Protein AF-0000000074206222 (afdb_homodimer)

Organism: NCBI:txid88382

Secondary structure (DSSP, 8-state):
--HHHHHHHHHHHHHHHHHHHHHS--B--TTTS-HHHHHHHHHHHHHHHHTTT-TT-EEEE-TTS-EEEEEEE--S-TTSPEEEEEEE--B-----GGG-SS-TTS-EEETTEEESTTTTTTHHHHHHHHHHHHH-SS--SEEEEEEES-TTTT--HHHHHHHHTHHHH--SEEEEE----SBTTB-EEEEEE-EEEEEEEEEE-BSS-EEHHHHTTTS--HHHHHHHHHGGGB-TTS-B--TT--------S----HHHHHHHTTBPTTPPPPSSS-HHIIIIIS-EEEEEEEES--TTT--SEE-SEEEEEEEEEE-TTS-HHHHHHHHHHHHHHH--TT-EEEEEEEEEE--EE---SSHHHHHHHHHHHHHHSSPPEEEEESS--THHHHHHHH-TTSEEEEE-S--GGG-TTSTT-EE-HHHHHHHHHHHHHHHHHHHHHHT-/--HHHHHHHHHHHHHHHHHHHHTS--B--TTTS-HHHHHHHHHHHHHHHHTTT-TT-EEEE-TTS-EEEEEEE--S-TTSPEEEEEEE--B-----GGG-SS-TTS-EEETTEEESTTTTTTHHHHHHHHHHHHH-SS--SEEEEEEES-TTTT--HHHHHHHHTHHHH--SEEEEE----SBTTB-EEEEEE-EEEEEEEEEE-BSS-EEHHHHTTTS--HHHHHHHHHGGGB-TTS-B--TT--------S----HHHHHHHTTBPTTPPPPSSS-HHIIIIIS-EEEEEEEES--TTT--SEE-SEEEEEEEEEE-TTS-HHHHHHHHHHHHHHH--TT-EEEEEEEEEE--EE---SSHHHHHHHHHHHHHHSSPPEEEEESS--THHHHHHHH-TTSEEEEE-S--GGG-TTSTT-EE-HHHHHHHHHHHHHHHHHHHHHHT-

Radius of gyration: 33.52 Å; Cα contacts (8 Å, |Δi|>4): 2289; chains: 2; bounding box: 49×107×68 Å

Sequence (896 aa):
MNLRARVDYEMPRVRAELAELVAIRSVADARQFPPQECERAARWVLDAFAGVGFQDAHLERTADGSNAVVGSRPCADPAAPTVLLYAHYDVQPPLDEAAWRTPPFQLTDADGRWYGRGSADCKGNIVMLLAALRALDDVPVHLKLVVEGSEEQGTGGLEAFVPDHADLLRADAVLVCDTGNAAVGHPAATVSLRGMVNVVLTLQALASEVHSGMFGGAAPDALAALVAVLATLRDANGDTTVAGLDHRGTWAGEGYPADRFRWDATVLEGVSLLGDGSVADLLWARPALTILGIDCPPVVGSASAITPRASARLNLRIPPGTTADQARKALEGQLRAAAPWGVAVQVTVEAEGEPFLAAVDGPAFHALSAAMEDAYGTPMARLGQGGSIPLCNVFADTYPGAEILLVGVEEPMAAIHAPNESVDPTEIANMALATAGFLQRYADSAARMNLRARVDYEMPRVRAELAELVAIRSVADARQFPPQECERAARWVLDAFAGVGFQDAHLERTADGSNAVVGSRPCADPAAPTVLLYAHYDVQPPLDEAAWRTPPFQLTDADGRWYGRGSADCKGNIVMLLAALRALDDVPVHLKLVVEGSEEQGTGGLEAFVPDHADLLRADAVLVCDTGNAAVGHPAATVSLRGMVNVVLTLQALASEVHSGMFGGAAPDALAALVAVLATLRDANGDTTVAGLDHRGTWAGEGYPADRFRWDATVLEGVSLLGDGSVADLLWARPALTILGIDCPPVVGSASAITPRASARLNLRIPPGTTADQARKALEGQLRAAAPWGVAVQVTVEAEGEPFLAAVDGPAFHALSAAMEDAYGTPMARLGQGGSIPLCNVFADTYPGAEILLVGVEEPMAAIHAPNESVDPTEIANMALATAGFLQRYADSAAR

Nearest PDB structures (foldseek):
  4ruh-assembly1_A  TM=8.714E-01  e=1.428E-40  Homo sapiens
  3dlj-assembly3_A  TM=8.995E-01  e=8.962E-38  Homo sapiens
  4g1p-assembly1_A-2  TM=9.015E-01  e=1.822E-37  Saccharomyces cerevisiae S288C
  4ruh-assembly1_B  TM=8.408E-01  e=4.146E-39  Homo sapiens
  3pfe-assembly1_A-2  TM=8.472E-01  e=1.537E-34  Legionella pneumophila subsp. pneumophila str. Philadelphia 1

Solvent-accessible surface area (backbone atoms only — not comparable to full-atom values): 43578 Å² total; per-residue (Å²): 126,56,60,64,56,38,33,59,67,39,45,69,56,38,52,54,51,44,33,55,54,21,50,42,66,16,29,64,40,73,92,81,30,60,61,63,30,40,52,52,47,46,50,50,51,36,54,56,43,34,73,72,54,18,73,66,41,43,77,42,79,29,85,70,71,38,47,27,31,34,28,43,30,80,33,90,56,85,83,37,49,31,37,22,42,35,39,31,63,24,26,66,74,66,72,62,66,86,67,31,89,57,61,48,53,41,59,37,84,53,96,79,25,37,30,12,48,26,35,23,55,18,40,31,31,50,43,19,52,54,37,16,57,68,38,41,91,69,62,60,28,25,38,30,40,42,34,34,33,41,68,75,66,48,67,49,24,64,56,64,41,43,70,83,41,46,78,77,63,63,39,49,29,35,41,37,29,78,35,29,22,78,35,90,80,36,45,28,34,46,38,32,27,14,9,30,34,31,36,36,42,36,33,36,24,26,79,42,45,33,29,30,30,67,40,29,30,24,55,55,38,12,51,61,38,49,31,50,32,59,38,56,40,37,50,95,55,49,33,52,42,46,70,92,60,74,71,76,44,71,58,86,64,65,78,49,58,64,71,59,48,36,59,58,54,33,49,38,88,75,37,45,70,25,39,95,60,54,51,36,15,26,27,43,26,16,42,21,65,43,76,33,15,40,42,62,44,36,46,82,81,41,47,67,25,37,43,19,52,25,34,36,26,36,38,34,27,29,14,71,93,48,52,37,67,60,51,45,54,28,47,54,52,47,54,62,70,47,50,50,62,51,44,47,77,46,79,44,78,69,37,73,22,54,33,41,73,48,78,79,80,46,68,62,48,51,22,39,41,53,17,33,21,67,48,57,72,43,74,50,42,58,32,66,34,18,35,66,63,47,51,57,52,49,48,41,71,72,34,72,82,31,48,58,44,33,28,44,45,40,20,61,79,19,25,52,65,24,54,63,13,19,22,49,59,63,42,37,49,34,50,13,42,15,50,40,40,17,45,52,42,32,30,56,52,67,74,95,126,57,61,64,56,38,31,60,67,38,46,67,58,39,52,54,52,45,33,56,53,22,50,42,66,14,28,66,40,73,92,80,30,61,63,64,29,39,50,50,48,46,50,50,51,36,52,55,45,34,74,72,54,18,74,66,40,43,79,42,78,29,85,69,71,39,47,28,32,35,27,43,29,80,34,89,58,84,84,37,50,32,36,23,44,35,38,32,63,24,26,67,74,66,72,60,65,85,67,31,90,55,62,49,53,40,60,37,83,53,96,80,24,36,30,11,46,26,36,24,55,18,42,31,30,50,41,19,52,52,38,16,56,67,38,40,92,69,61,59,29,23,36,30,39,41,35,35,33,39,68,74,69,48,69,49,24,63,57,64,42,43,70,83,41,45,79,77,60,63,39,49,29,35,42,38,29,79,37,29,20,76,34,90,80,36,45,29,35,46,39,34,28,14,9,30,35,30,36,36,42,36,33,35,27,26,78,44,46,32,30,30,31,67,41,28,31,24,55,54,39,12,51,60,38,49,32,50,31,60,39,56,42,36,49,94,56,49,32,52,42,45,69,93,58,75,71,78,43,72,58,88,63,66,76,49,59,63,70,58,47,38,57,58,54,32,49,38,88,76,38,45,70,26,39,93,61,54,50,36,16,26,26,44,26,16,41,22,66,44,76,33,15,39,41,64,43,36,45,81,82,40,47,69,26,36,42,17,52,23,34,37,26,36,42,34,27,28,15,71,93,49,51,38,66,60,51,43,54,29,46,53,51,48,55,61,69,46,50,50,62,52,43,47,78,45,78,45,80,68,38,73,22,55,33,40,74,47,75,80,80,48,69,61,48,52,21,39,41,52,18,33,21,68,46,56,73,43,74,52,42,60,32,66,34,18,35,66,62,46,53,57,52,47,48,41,69,71,34,73,81,30,47,59,43,34,27,46,45,41,21,60,79,19,25,51,65,24,53,62,13,18,20,50,59,63,42,37,47,35,49,13,41,13,51,39,39,18,46,52,41,32,29,56,53,68,74,96

pLDDT: mean 95.84, std 4.62, range [48.47, 98.94]

Foldseek 3Di:
DDLLVLLVVCLVVLLVLLQVLLLQQQAPDVVVDPNVSLVVNLVSLQVLVCVLAFVVWDWDAFPVGHTKTKGKHAFPDPLFFEEEEEAASHFFDQPPQVPFPDGQSGFDDDPQWTWHTCCFRPVLVSSLQSSLSSSDPGQLHIYMYIYHRHQVQQQCRVLRVCLVVVVRRDGQAYEHAGAAAQAVLHAAWEFKEWKKWKKKKKWFQDPDKDACVVCPPPGDFAVVLVVQLVVQQADPQGFGDFPQFDFPFDDDFDADDPVNVCVLVVPDPPDDDGDDDGPQCRQATGKDKDFPDKPDDDPPPDDNIGDRMMMIMMMITGHPPDFQVSVVVRSVVSSVVRRPDPIDIDMGINHIAHMGGFDCDDLLNVQLQVLLCVLSVDTYGYGHGHHDDRVRVSCCVSHVSHGYIYYHFCHSNQQGVHHRGIGNSSSSSSSSSSVSSSSVSSSVSSVD/DPLLVLLVVCLVVLLVLLQVLLLQQQAPDVVVDPNVSLVVNLVSLQVLVCVLAFVVWDWDAFPVGHTKTKGKHAFPDPLFFEEEEEAASHFFDQPPQVPFPDGQSGFDDDPQWTWHTCCFRPVLVSSLQSSLSSSDPGQLHIYMYIYHRHQVQQQCRVLRVCLVVVVRRAGQAYEHAGAAAQAVLHAAWEFKEWKKWKKKKKWFQDPDKDACVVCPPPGDFAVVLVVQLVVQQADPQGFGDFPPFDFPFDDDFDADDPVNVCVLVVPDPPDDDGDDDGPQCRQATGKDKDFPDKPDDDPPPDDNIGDRMMMIMMMITGHPPDFQVSVVVRSVVSSVVRRPDPIDIDMGINHIAHMDGFDCPDLLNVQLQVLLCVLSVDTYGYGHGHHDDRVRVSCCVSHVSHGYIYYHFCHSNQQGVHHGGIGNSSSSSSSSSSVSSSSVSSSVSSVD

InterPro domains:
  IPR002933 Peptidase M20 [PF01546] (84-440)
  IPR011650 Peptidase M20, dimerisation domain [PF07687] (192-342)
  IPR051458 Cytosolic and Metallo Dipeptidase [PTHR43270] (14-440)

Structure (mmCIF, N/CA/C/O backbone):
data_AF-0000000074206222-model_v1
#
loop_
_entity.id
_entity.type
_entity.pdbx_description
1 polymer 'Acetylornithine deacetylase/succinyl-diaminopimelate desuccinylase-like protein'
#
loop_
_atom_site.group_PDB
_atom_site.id
_atom_site.type_symbol
_atom_site.label_atom_id
_atom_site.label_alt_id
_atom_site.label_comp_id
_atom_site.label_asym_id
_atom_site.label_entity_id
_atom_site.label_seq_id
_atom_site.pdbx_PDB_ins_code
_atom_site.Cartn_x
_atom_site.Cartn_y
_atom_site.Cartn_z
_atom_site.occupancy
_atom_site.B_iso_or_equiv
_atom_site.auth_seq_id
_atom_site.auth_comp_id
_atom_site.auth_asym_id
_atom_site.auth_atom_id
_atom_site.pdbx_PDB_model_num
ATOM 1 N N . MET A 1 1 ? 21.266 -52.406 -10.57 1 75 1 MET A N 1
ATOM 2 C CA . MET A 1 1 ? 20.578 -51.562 -9.594 1 75 1 MET A CA 1
ATOM 3 C C . MET A 1 1 ? 19.141 -51.281 -10.023 1 75 1 MET A C 1
ATOM 5 O O . MET A 1 1 ? 18.859 -51.094 -11.203 1 75 1 MET A O 1
ATOM 9 N N . ASN A 1 2 ? 18.219 -51.5 -9.086 1 92.38 2 ASN A N 1
ATOM 10 C CA . ASN A 1 2 ? 16.844 -51.219 -9.477 1 92.38 2 ASN A CA 1
ATOM 11 C C . ASN A 1 2 ? 16.609 -49.719 -9.625 1 92.38 2 ASN A C 1
ATOM 13 O O . ASN A 1 2 ? 17.484 -48.906 -9.312 1 92.38 2 ASN A O 1
ATOM 17 N N . LEU A 1 3 ? 15.688 -49.438 -10.25 1 96.06 3 LEU A N 1
ATOM 18 C CA . LEU A 1 3 ? 15.398 -48.062 -10.625 1 96.06 3 LEU A CA 1
ATOM 19 C C . LEU A 1 3 ? 15.438 -47.125 -9.406 1 96.06 3 LEU A C 1
ATOM 21 O O . LEU A 1 3 ? 15.945 -46.031 -9.484 1 96.06 3 LEU A O 1
ATOM 25 N N . ARG A 1 4 ? 14.945 -47.5 -8.258 1 97.44 4 ARG A N 1
ATOM 26 C CA . ARG A 1 4 ? 14.953 -46.75 -7.012 1 97.44 4 ARG A CA 1
ATOM 27 C C . ARG A 1 4 ? 16.375 -46.438 -6.562 1 97.44 4 ARG A C 1
ATOM 29 O O . ARG A 1 4 ? 16.688 -45.312 -6.195 1 97.44 4 ARG A O 1
ATOM 36 N N . ALA A 1 5 ? 17.172 -47.406 -6.598 1 97.56 5 ALA A N 1
ATOM 37 C CA . ALA A 1 5 ? 18.578 -47.25 -6.195 1 97.56 5 ALA A CA 1
ATOM 38 C C . ALA A 1 5 ? 19.297 -46.25 -7.109 1 97.56 5 ALA A C 1
ATOM 40 O O . ALA A 1 5 ? 20.156 -45.5 -6.656 1 97.56 5 ALA A O 1
ATOM 41 N N . ARG A 1 6 ? 18.969 -46.281 -8.336 1 97.88 6 ARG A N 1
ATOM 42 C CA . ARG A 1 6 ? 19.594 -45.375 -9.297 1 97.88 6 ARG A CA 1
ATOM 43 C C . ARG A 1 6 ? 19.188 -43.938 -9.023 1 97.88 6 ARG A C 1
ATOM 45 O O . ARG A 1 6 ? 20 -43.031 -9.125 1 97.88 6 ARG A O 1
ATOM 52 N N . VAL A 1 7 ? 17.938 -43.75 -8.719 1 98.25 7 VAL A N 1
ATOM 53 C CA . VAL A 1 7 ? 17.453 -42.406 -8.391 1 98.25 7 VAL A CA 1
ATOM 54 C C . VAL A 1 7 ? 18.141 -41.906 -7.117 1 98.25 7 VAL A C 1
ATOM 56 O O . VAL A 1 7 ? 18.594 -40.781 -7.051 1 98.25 7 VAL A O 1
ATOM 59 N N . ASP A 1 8 ? 18.203 -42.812 -6.145 1 97.94 8 ASP A N 1
ATOM 60 C CA . ASP A 1 8 ? 18.844 -42.438 -4.879 1 97.94 8 ASP A CA 1
ATOM 61 C C . ASP A 1 8 ? 20.297 -42.031 -5.086 1 97.94 8 ASP A C 1
ATOM 63 O O . ASP A 1 8 ? 20.797 -41.125 -4.414 1 97.94 8 ASP A O 1
ATOM 67 N N . TYR A 1 9 ? 20.906 -42.688 -5.969 1 97.5 9 TYR A N 1
ATOM 68 C CA . TYR A 1 9 ? 22.297 -42.406 -6.285 1 97.5 9 TYR A CA 1
ATOM 69 C C . TYR A 1 9 ? 22.438 -41 -6.867 1 97.5 9 TYR A C 1
ATOM 71 O O . TYR A 1 9 ? 23.469 -40.344 -6.676 1 97.5 9 TYR A O 1
ATOM 79 N N . GLU A 1 10 ? 21.438 -40.531 -7.555 1 98 10 GLU A N 1
ATOM 80 C CA . GLU A 1 10 ? 21.469 -39.219 -8.234 1 98 10 GLU A CA 1
ATOM 81 C C . GLU A 1 10 ? 21.203 -38.094 -7.266 1 98 10 GLU A C 1
ATOM 83 O O . GLU A 1 10 ? 21.484 -36.938 -7.57 1 98 10 GLU A O 1
ATOM 88 N N . MET A 1 11 ? 20.703 -38.344 -6.043 1 98.5 11 MET A N 1
ATOM 89 C CA . MET A 1 11 ? 20.094 -37.312 -5.195 1 98.5 11 MET A CA 1
ATOM 90 C C . MET A 1 11 ? 21.156 -36.312 -4.719 1 98.5 11 MET A C 1
ATOM 92 O O . MET A 1 11 ? 20.891 -35.125 -4.617 1 98.5 11 MET A O 1
ATOM 96 N N . PRO A 1 12 ? 22.422 -36.719 -4.414 1 98.44 12 PRO A N 1
ATOM 97 C CA . PRO A 1 12 ? 23.438 -35.688 -4.086 1 98.44 12 PRO A CA 1
ATOM 98 C C . PRO A 1 12 ? 23.688 -34.719 -5.23 1 98.44 12 PRO A C 1
ATOM 100 O O . PRO A 1 12 ? 23.828 -33.531 -4.996 1 98.44 12 PRO A O 1
ATOM 103 N N . ARG A 1 13 ? 23.703 -35.219 -6.434 1 98.56 13 ARG A N 1
ATOM 104 C CA . ARG A 1 13 ? 23.859 -34.375 -7.609 1 98.56 13 ARG A CA 1
ATOM 105 C C . ARG A 1 13 ? 22.656 -33.438 -7.781 1 98.56 13 ARG A C 1
ATOM 107 O O . ARG A 1 13 ? 22.812 -32.281 -8.125 1 98.56 13 ARG A O 1
ATOM 114 N N . VAL A 1 14 ? 21.5 -34.062 -7.551 1 98.69 14 VAL A N 1
ATOM 115 C CA . VAL A 1 14 ? 20.25 -33.281 -7.629 1 98.69 14 VAL A CA 1
ATOM 116 C C . VAL A 1 14 ? 20.312 -32.094 -6.676 1 98.69 14 VAL A C 1
ATOM 118 O O . VAL A 1 14 ? 19.953 -30.984 -7.051 1 98.69 14 VAL A O 1
ATOM 121 N N . ARG A 1 15 ? 20.719 -32.312 -5.492 1 98.75 15 ARG A N 1
ATOM 122 C CA . ARG A 1 15 ? 20.797 -31.234 -4.516 1 98.75 15 ARG A CA 1
ATOM 123 C C . ARG A 1 15 ? 21.781 -30.156 -4.969 1 98.75 15 ARG A C 1
ATOM 125 O O . ARG A 1 15 ? 21.5 -28.953 -4.836 1 98.75 15 ARG A O 1
ATOM 132 N N . ALA A 1 16 ? 22.922 -30.531 -5.453 1 98.75 16 ALA A N 1
ATOM 133 C CA . ALA A 1 16 ? 23.922 -29.594 -5.918 1 98.75 16 ALA A CA 1
ATOM 134 C C . ALA A 1 16 ? 23.406 -28.766 -7.086 1 98.75 16 ALA A C 1
ATOM 136 O O . ALA A 1 16 ? 23.625 -27.547 -7.133 1 98.75 16 ALA A O 1
ATOM 137 N N . GLU A 1 17 ? 22.781 -29.422 -7.992 1 98.88 17 GLU A N 1
ATOM 138 C CA . GLU A 1 17 ? 22.219 -28.75 -9.164 1 98.88 17 GLU A CA 1
ATOM 139 C C . GLU A 1 17 ? 21.094 -27.797 -8.766 1 98.88 17 GLU A C 1
ATOM 141 O O . GLU A 1 17 ? 21 -26.688 -9.305 1 98.88 17 GLU A O 1
ATOM 146 N N . LEU A 1 18 ? 20.25 -28.266 -7.836 1 98.88 18 LEU A N 1
ATOM 147 C CA . LEU A 1 18 ? 19.188 -27.391 -7.371 1 98.88 18 LEU A CA 1
ATOM 148 C C . LEU A 1 18 ? 19.75 -26.156 -6.664 1 98.88 18 LEU A C 1
ATOM 150 O O . LEU A 1 18 ? 19.203 -25.062 -6.793 1 98.88 18 LEU A O 1
ATOM 154 N N . ALA A 1 19 ? 20.844 -26.328 -5.938 1 98.88 19 ALA A N 1
ATOM 155 C CA . ALA A 1 19 ? 21.5 -25.203 -5.281 1 98.88 19 ALA A CA 1
ATOM 156 C C . ALA A 1 19 ? 22.016 -24.188 -6.305 1 98.88 19 ALA A C 1
ATOM 158 O O . ALA A 1 19 ? 21.891 -22.984 -6.102 1 98.88 19 ALA A O 1
ATOM 159 N N . GLU A 1 20 ? 22.562 -24.688 -7.375 1 98.81 20 GLU A N 1
ATOM 160 C CA . GLU A 1 20 ? 23.031 -23.812 -8.445 1 98.81 20 GLU A CA 1
ATOM 161 C C . GLU A 1 20 ? 21.875 -23.031 -9.062 1 98.81 20 GLU A C 1
ATOM 163 O O . GLU A 1 20 ? 21.984 -21.812 -9.266 1 98.81 20 GLU A O 1
ATOM 168 N N . LEU A 1 21 ? 20.797 -23.75 -9.344 1 98.69 21 LEU A N 1
ATOM 169 C CA . LEU A 1 21 ? 19.656 -23.109 -9.984 1 98.69 21 LEU A CA 1
ATOM 170 C C . LEU A 1 21 ? 19.016 -22.078 -9.055 1 98.69 21 LEU A C 1
ATOM 172 O O . LEU A 1 21 ? 18.625 -21 -9.5 1 98.69 21 LEU A O 1
ATOM 176 N N . VAL A 1 22 ? 18.891 -22.438 -7.77 1 98.75 22 VAL A N 1
ATOM 177 C CA . VAL A 1 22 ? 18.266 -21.562 -6.789 1 98.75 22 VAL A CA 1
ATOM 178 C C . VAL A 1 22 ? 19.094 -20.281 -6.645 1 98.75 22 VAL A C 1
ATOM 180 O O . VAL A 1 22 ? 18.547 -19.203 -6.449 1 98.75 22 VAL A O 1
ATOM 183 N N . ALA A 1 23 ? 20.375 -20.375 -6.816 1 98.62 23 ALA A N 1
ATOM 184 C CA . ALA A 1 23 ? 21.281 -19.234 -6.68 1 98.62 23 ALA A CA 1
ATOM 185 C C . ALA A 1 23 ? 21.094 -18.25 -7.828 1 98.62 23 ALA A C 1
ATOM 187 O O . ALA A 1 23 ? 21.516 -17.094 -7.738 1 98.62 23 ALA A O 1
ATOM 188 N N . ILE A 1 24 ? 20.484 -18.656 -8.961 1 98.56 24 ILE A N 1
ATOM 189 C CA . ILE A 1 24 ? 20.203 -17.781 -10.086 1 98.56 24 ILE A CA 1
ATOM 190 C C . ILE A 1 24 ? 18.859 -17.062 -9.867 1 98.56 24 ILE A C 1
ATOM 192 O O . ILE A 1 24 ? 17.812 -17.719 -9.828 1 98.56 24 ILE A O 1
ATOM 196 N N . ARG A 1 25 ? 18.875 -15.805 -9.742 1 97.38 25 ARG A N 1
ATOM 197 C CA . ARG A 1 25 ? 17.688 -15.023 -9.414 1 97.38 25 ARG A CA 1
ATOM 198 C C . ARG A 1 25 ? 16.844 -14.75 -10.656 1 97.38 25 ARG A C 1
ATOM 200 O O . ARG A 1 25 ? 16.656 -13.602 -11.039 1 97.38 25 ARG A O 1
ATOM 207 N N . SER A 1 26 ? 16.219 -15.758 -11.195 1 98.06 26 SER A N 1
ATOM 208 C CA . SER A 1 26 ? 15.586 -15.688 -12.508 1 98.06 26 SER A CA 1
ATOM 209 C C . SER A 1 26 ? 14.141 -15.219 -12.398 1 98.06 26 SER A C 1
ATOM 211 O O . SER A 1 26 ? 13.219 -15.906 -12.844 1 98.06 26 SER A O 1
ATOM 213 N N . VAL A 1 27 ? 13.922 -14.07 -11.875 1 95.88 27 VAL A N 1
ATOM 214 C CA . VAL A 1 27 ? 12.625 -13.414 -11.883 1 95.88 27 VAL A CA 1
ATOM 215 C C . VAL A 1 27 ? 12.406 -12.703 -13.219 1 95.88 27 VAL A C 1
ATOM 217 O O . VAL A 1 27 ? 13.164 -11.805 -13.578 1 95.88 27 VAL A O 1
ATOM 220 N N . ALA A 1 28 ? 11.32 -13.094 -13.906 1 94.75 28 ALA A N 1
ATOM 221 C CA . ALA A 1 28 ? 11.102 -12.602 -15.266 1 94.75 28 ALA A CA 1
ATOM 222 C C . ALA A 1 28 ? 10.336 -11.281 -15.25 1 94.75 28 ALA A C 1
ATOM 224 O O . ALA A 1 28 ? 9.281 -11.164 -15.883 1 94.75 28 ALA A O 1
ATOM 225 N N . ASP A 1 29 ? 10.727 -10.352 -14.648 1 91.5 29 ASP A N 1
ATOM 226 C CA . ASP A 1 29 ? 10.234 -8.984 -14.625 1 91.5 29 ASP A CA 1
ATOM 227 C C . ASP A 1 29 ? 11.391 -7.98 -14.648 1 91.5 29 ASP A C 1
ATOM 229 O O . ASP A 1 29 ? 12 -7.711 -13.609 1 91.5 29 ASP A O 1
ATOM 233 N N . ALA A 1 30 ? 11.578 -7.371 -15.781 1 91.69 30 ALA A N 1
ATOM 234 C CA . ALA A 1 30 ? 12.727 -6.492 -16 1 91.69 30 ALA A CA 1
ATOM 235 C C . ALA A 1 30 ? 12.617 -5.227 -15.156 1 91.69 30 ALA A C 1
ATOM 237 O O . ALA A 1 30 ? 13.609 -4.52 -14.953 1 91.69 30 ALA A O 1
ATOM 238 N N . ARG A 1 31 ? 11.492 -4.891 -14.633 1 89.56 31 ARG A N 1
ATOM 239 C CA . ARG A 1 31 ? 11.305 -3.725 -13.773 1 89.56 31 ARG A CA 1
ATOM 240 C C . ARG A 1 31 ? 11.898 -3.961 -12.391 1 89.56 31 ARG A C 1
ATOM 242 O O . ARG A 1 31 ? 12.141 -3.01 -11.641 1 89.56 31 ARG A O 1
ATOM 249 N N . GLN A 1 32 ? 12.141 -5.219 -12.016 1 89.06 32 GLN A N 1
ATOM 250 C CA . GLN A 1 32 ? 12.562 -5.574 -10.664 1 89.06 32 GLN A CA 1
ATOM 251 C C . GLN A 1 32 ? 13.938 -6.238 -10.672 1 89.06 32 GLN A C 1
ATOM 253 O O . GLN A 1 32 ? 14.75 -6.004 -9.773 1 89.06 32 GLN A O 1
ATOM 258 N N . PHE A 1 33 ? 14.172 -7.227 -11.672 1 92.44 33 PHE A N 1
ATOM 259 C CA . PHE A 1 33 ? 15.422 -7.984 -11.734 1 92.44 33 PHE A CA 1
ATOM 260 C C . PHE A 1 33 ? 16.031 -7.91 -13.125 1 92.44 33 PHE A C 1
ATOM 262 O O . PHE A 1 33 ? 15.32 -7.832 -14.125 1 92.44 33 PHE A O 1
ATOM 269 N N . PRO A 1 34 ? 17.375 -8.023 -13.195 1 94.06 34 PRO A N 1
ATOM 270 C CA . PRO A 1 34 ? 18.047 -7.973 -14.5 1 94.06 34 PRO A CA 1
ATOM 271 C C . PRO A 1 34 ? 17.688 -9.164 -15.383 1 94.06 34 PRO A C 1
ATOM 273 O O . PRO A 1 34 ? 17.719 -10.312 -14.922 1 94.06 34 PRO A O 1
ATOM 276 N N . PRO A 1 35 ? 17.406 -8.945 -16.609 1 94.44 35 PRO A N 1
ATOM 277 C CA . PRO A 1 35 ? 17.062 -10.031 -17.531 1 94.44 35 PRO A CA 1
ATOM 278 C C . PRO A 1 35 ? 18.172 -11.062 -17.672 1 94.44 35 PRO A C 1
ATOM 280 O O . PRO A 1 35 ? 17.922 -12.211 -18.031 1 94.44 35 PRO A O 1
ATOM 283 N N . GLN A 1 36 ? 19.406 -10.688 -17.328 1 96.5 36 GLN A N 1
ATOM 284 C CA . GLN A 1 36 ? 20.562 -11.57 -17.469 1 96.5 36 GLN A CA 1
ATOM 285 C C . GLN A 1 36 ? 20.422 -12.789 -16.562 1 96.5 36 GLN A C 1
ATOM 287 O O . GLN A 1 36 ? 20.969 -13.859 -16.859 1 96.5 36 GLN A O 1
ATOM 292 N N . GLU A 1 37 ? 19.734 -12.641 -15.492 1 97.62 37 GLU A N 1
ATOM 293 C CA . GLU A 1 37 ? 19.531 -13.766 -14.586 1 97.62 37 GLU A CA 1
ATOM 294 C C . GLU A 1 37 ? 18.688 -14.852 -15.242 1 97.62 37 GLU A C 1
ATOM 296 O O . GLU A 1 37 ? 18.984 -16.047 -15.133 1 97.62 37 GLU A O 1
ATOM 301 N N . CYS A 1 38 ? 17.672 -14.438 -15.953 1 97.81 38 CYS A N 1
ATOM 302 C CA . CYS A 1 38 ? 16.844 -15.398 -16.672 1 97.81 38 CYS A CA 1
ATOM 303 C C . CYS A 1 38 ? 17.641 -16.047 -17.812 1 97.81 38 CYS A C 1
ATOM 305 O O . CYS A 1 38 ? 17.469 -17.234 -18.094 1 97.81 38 CYS A O 1
ATOM 307 N N . GLU A 1 39 ? 18.469 -15.281 -18.438 1 97.94 39 GLU A N 1
ATOM 308 C CA . GLU A 1 39 ? 19.328 -15.828 -19.484 1 97.94 39 GLU A CA 1
ATOM 309 C C . GLU A 1 39 ? 20.266 -16.891 -18.922 1 97.94 39 GLU A C 1
ATOM 311 O O . GLU A 1 39 ? 20.469 -17.938 -19.547 1 97.94 39 GLU A O 1
ATOM 316 N N . ARG A 1 40 ? 20.812 -16.594 -17.812 1 98.5 40 ARG A N 1
ATOM 317 C CA . ARG A 1 40 ? 21.703 -17.547 -17.141 1 98.5 40 ARG A CA 1
ATOM 318 C C . ARG A 1 40 ? 20.984 -18.844 -16.797 1 98.5 40 ARG A C 1
ATOM 320 O O . ARG A 1 40 ? 21.516 -19.922 -16.984 1 98.5 40 ARG A O 1
ATOM 327 N N . ALA A 1 41 ? 19.797 -18.734 -16.312 1 98.75 41 ALA A N 1
ATOM 328 C CA . ALA A 1 41 ? 19 -19.906 -15.977 1 98.75 41 ALA A CA 1
ATOM 329 C C . ALA A 1 41 ? 18.672 -20.719 -17.219 1 98.75 41 ALA A C 1
ATOM 331 O O . ALA A 1 41 ? 18.75 -21.953 -17.203 1 98.75 41 ALA A O 1
ATOM 332 N N . ALA A 1 42 ? 18.312 -20.031 -18.25 1 98.75 42 ALA A N 1
ATOM 333 C CA . ALA A 1 42 ? 18 -20.703 -19.516 1 98.75 42 ALA A CA 1
ATOM 334 C C . ALA A 1 42 ? 19.203 -21.5 -20.016 1 98.75 42 ALA A C 1
ATOM 336 O O . ALA A 1 42 ? 19.062 -22.641 -20.453 1 98.75 42 ALA A O 1
ATOM 337 N N . ARG A 1 43 ? 20.344 -20.922 -19.969 1 98.69 43 ARG A N 1
ATOM 338 C CA . ARG A 1 43 ? 21.562 -21.578 -20.438 1 98.69 43 ARG A CA 1
ATOM 339 C C . ARG A 1 43 ? 21.906 -22.766 -19.547 1 98.69 43 ARG A C 1
ATOM 341 O O . ARG A 1 43 ? 22.359 -23.797 -20.031 1 98.69 43 ARG A O 1
ATOM 348 N N . TRP A 1 44 ? 21.75 -22.562 -18.25 1 98.88 44 TRP A N 1
ATOM 349 C CA . TRP A 1 44 ? 21.969 -23.672 -17.344 1 98.88 44 TRP A CA 1
ATOM 350 C C . TRP A 1 44 ? 21.094 -24.859 -17.719 1 98.88 44 TRP A C 1
ATOM 352 O O . TRP A 1 44 ? 21.578 -26 -17.797 1 98.88 44 TRP A O 1
ATOM 362 N N . VAL A 1 45 ? 19.828 -24.609 -17.906 1 98.88 45 VAL A N 1
ATOM 363 C CA . VAL A 1 45 ? 18.859 -25.641 -18.25 1 98.88 45 VAL A CA 1
ATOM 364 C C . VAL A 1 45 ? 19.25 -26.297 -19.578 1 98.88 45 VAL A C 1
ATOM 366 O O . VAL A 1 45 ? 19.234 -27.531 -19.688 1 98.88 45 VAL A O 1
ATOM 369 N N . LEU A 1 46 ? 19.547 -25.469 -20.531 1 98.81 46 LEU A N 1
ATOM 370 C CA . LEU A 1 46 ? 19.969 -25.969 -21.844 1 98.81 46 LEU A CA 1
ATOM 371 C C . LEU A 1 46 ? 21.125 -26.953 -21.719 1 98.81 46 LEU A C 1
ATOM 373 O O . LEU A 1 46 ? 21.062 -28.078 -22.219 1 98.81 46 LEU A O 1
ATOM 377 N N . ASP A 1 47 ? 22.141 -26.547 -21 1 98.75 47 ASP A N 1
ATOM 378 C CA . ASP A 1 47 ? 23.344 -27.359 -20.844 1 98.75 47 ASP A CA 1
ATOM 379 C C . ASP A 1 47 ? 23.047 -28.656 -20.094 1 98.75 47 ASP A C 1
ATOM 381 O O . ASP A 1 47 ? 23.562 -29.719 -20.453 1 98.75 47 ASP A O 1
ATOM 385 N N . ALA A 1 48 ? 22.266 -28.578 -19.047 1 98.81 48 ALA A N 1
ATOM 386 C CA . ALA A 1 48 ? 21.922 -29.75 -18.25 1 98.81 48 ALA A CA 1
ATOM 387 C C . ALA A 1 48 ? 21.188 -30.797 -19.094 1 98.81 48 ALA A C 1
ATOM 389 O O . ALA A 1 48 ? 21.516 -31.984 -19.031 1 98.81 48 ALA A O 1
ATOM 390 N N . PHE A 1 49 ? 20.219 -30.359 -19.875 1 98.75 49 PHE A N 1
ATOM 391 C CA . PHE A 1 49 ? 19.422 -31.312 -20.656 1 98.75 49 PHE A CA 1
ATOM 392 C C . PHE A 1 49 ? 20.219 -31.828 -21.859 1 98.75 49 PHE A C 1
ATOM 394 O O . PHE A 1 49 ? 20.047 -32.969 -22.281 1 98.75 49 PHE A O 1
ATOM 401 N N . ALA A 1 50 ? 21.078 -30.969 -22.438 1 98.5 50 ALA A N 1
ATOM 402 C CA . ALA A 1 50 ? 22.016 -31.484 -23.438 1 98.5 50 ALA A CA 1
ATOM 403 C C . ALA A 1 50 ? 22.812 -32.656 -22.906 1 98.5 50 ALA A C 1
ATOM 405 O O . ALA A 1 50 ? 23.078 -33.625 -23.625 1 98.5 50 ALA A O 1
ATOM 406 N N . GLY A 1 51 ? 23.172 -32.625 -21.688 1 97.62 51 GLY A N 1
ATOM 407 C CA . GLY A 1 51 ? 23.984 -33.625 -21.031 1 97.62 51 GLY A CA 1
ATOM 408 C C . GLY A 1 51 ? 23.234 -34.938 -20.812 1 97.62 51 GLY A C 1
ATOM 409 O O . GLY A 1 51 ? 23.859 -35.969 -20.547 1 97.62 51 GLY A O 1
ATOM 410 N N . VAL A 1 52 ? 21.906 -34.844 -20.969 1 97.75 52 VAL A N 1
ATOM 411 C CA . VAL A 1 52 ? 21.156 -36.094 -20.75 1 97.75 52 VAL A CA 1
ATOM 412 C C . VAL A 1 52 ? 20.484 -36.531 -22.062 1 97.75 52 VAL A C 1
ATOM 414 O O . VAL A 1 52 ? 19.469 -37.219 -22.031 1 97.75 52 VAL A O 1
ATOM 417 N N . GLY A 1 53 ? 20.938 -36.062 -23.203 1 97.19 53 GLY A N 1
ATOM 418 C CA . GLY A 1 53 ? 20.578 -36.688 -24.453 1 97.19 53 GLY A CA 1
ATOM 419 C C . GLY A 1 53 ? 19.828 -35.75 -25.391 1 97.19 53 GLY A C 1
ATOM 420 O O . GLY A 1 53 ? 19.562 -36.094 -26.547 1 97.19 53 GLY A O 1
ATOM 421 N N . PHE A 1 54 ? 19.453 -34.594 -24.938 1 98.19 54 PHE A N 1
ATOM 422 C CA . PHE A 1 54 ? 18.859 -33.594 -25.828 1 98.19 54 PHE A CA 1
ATOM 423 C C . PHE A 1 54 ? 19.938 -32.844 -26.594 1 98.19 54 PHE A C 1
ATOM 425 O O . PHE A 1 54 ? 20.125 -31.625 -26.359 1 98.19 54 PHE A O 1
ATOM 432 N N . GLN A 1 55 ? 20.484 -33.344 -27.531 1 96.56 55 GLN A N 1
ATOM 433 C CA . GLN A 1 55 ? 21.672 -32.844 -28.203 1 96.56 55 GLN A CA 1
ATOM 434 C C . GLN A 1 55 ? 21.344 -31.609 -29.031 1 96.56 55 GLN A C 1
ATOM 436 O O . GLN A 1 55 ? 22.219 -30.781 -29.312 1 96.56 55 GLN A O 1
ATOM 441 N N . ASP A 1 56 ? 20.109 -31.469 -29.406 1 97.94 56 ASP A N 1
ATOM 442 C CA . ASP A 1 56 ? 19.703 -30.328 -30.219 1 97.94 56 ASP A CA 1
ATOM 443 C C . ASP A 1 56 ? 19.078 -29.234 -29.375 1 97.94 56 ASP A C 1
ATOM 445 O O . ASP A 1 56 ? 18.375 -28.359 -29.891 1 97.94 56 ASP A O 1
ATOM 449 N N . ALA A 1 57 ? 19.297 -29.359 -28.078 1 98.25 57 ALA A N 1
ATOM 450 C CA . ALA A 1 57 ? 18.719 -28.344 -27.203 1 98.25 57 ALA A CA 1
ATOM 451 C C . ALA A 1 57 ? 19.156 -26.938 -27.609 1 98.25 57 ALA A C 1
ATOM 453 O O . ALA A 1 57 ? 20.328 -26.719 -27.906 1 98.25 57 ALA A O 1
ATOM 454 N N . HIS A 1 58 ? 18.266 -25.953 -27.656 1 98.56 58 HIS A N 1
ATOM 455 C CA . HIS A 1 58 ? 18.547 -24.578 -28.047 1 98.56 58 HIS A CA 1
ATOM 456 C C . HIS A 1 58 ? 17.5 -23.625 -27.469 1 98.56 58 HIS A C 1
ATOM 458 O O . HIS A 1 58 ? 16.516 -24.062 -26.875 1 98.56 58 HIS A O 1
ATOM 464 N N . LEU A 1 59 ? 17.828 -22.391 -27.562 1 98.44 59 LEU A N 1
ATOM 465 C CA . LEU A 1 59 ? 16.938 -21.359 -27.047 1 98.44 59 LEU A CA 1
ATOM 466 C C . LEU A 1 59 ? 16.016 -20.859 -28.156 1 98.44 59 LEU A C 1
ATOM 468 O O . LEU A 1 59 ? 16.453 -20.688 -29.297 1 98.44 59 LEU A O 1
ATOM 472 N N . GLU A 1 60 ? 14.734 -20.766 -27.844 1 98.19 60 GLU A N 1
ATOM 473 C CA . GLU A 1 60 ? 13.766 -20.094 -28.703 1 98.19 60 GLU A CA 1
ATOM 474 C C . GLU A 1 60 ? 13.211 -18.844 -28.031 1 98.19 60 GLU A C 1
ATOM 476 O O . GLU A 1 60 ? 12.68 -18.922 -26.906 1 98.19 60 GLU A O 1
ATOM 481 N N . ARG A 1 61 ? 13.289 -17.734 -28.719 1 96.81 61 ARG A N 1
ATOM 482 C CA . ARG A 1 61 ? 12.75 -16.484 -28.188 1 96.81 61 ARG A CA 1
ATOM 483 C C . ARG A 1 61 ? 11.234 -16.438 -28.344 1 96.81 61 ARG A C 1
ATOM 485 O O . ARG A 1 61 ? 10.711 -16.703 -29.422 1 96.81 61 ARG A O 1
ATOM 492 N N . THR A 1 62 ? 10.555 -16.156 -27.266 1 96 62 THR A N 1
ATOM 493 C CA . THR A 1 62 ? 9.102 -16.047 -27.312 1 96 62 THR A CA 1
ATOM 494 C C . THR A 1 62 ? 8.68 -14.586 -27.5 1 96 62 THR A C 1
ATOM 496 O O . THR A 1 62 ? 9.508 -13.68 -27.422 1 96 62 THR A O 1
ATOM 499 N N . ALA A 1 63 ? 7.422 -14.328 -27.734 1 93.75 63 ALA A N 1
ATOM 500 C CA . ALA A 1 63 ? 6.898 -13.016 -28.125 1 93.75 63 ALA A CA 1
ATOM 501 C C . ALA A 1 63 ? 7.066 -12.016 -26.984 1 93.75 63 ALA A C 1
ATOM 503 O O . ALA A 1 63 ? 7.195 -10.812 -27.234 1 93.75 63 ALA A O 1
ATOM 504 N N . ASP A 1 64 ? 7.133 -12.445 -25.766 1 91.81 64 ASP A N 1
ATOM 505 C CA . ASP A 1 64 ? 7.23 -11.555 -24.625 1 91.81 64 ASP A CA 1
ATOM 506 C C . ASP A 1 64 ? 8.688 -11.242 -24.297 1 91.81 64 ASP A C 1
ATOM 508 O O . ASP A 1 64 ? 8.977 -10.586 -23.281 1 91.81 64 ASP A O 1
ATOM 512 N N . GLY A 1 65 ? 9.578 -11.766 -25.031 1 93.81 65 GLY A N 1
ATOM 513 C CA . GLY A 1 65 ? 10.992 -11.461 -24.875 1 93.81 65 GLY A CA 1
ATOM 514 C C . GLY A 1 65 ? 11.742 -12.492 -24.062 1 93.81 65 GLY A C 1
ATOM 515 O O . GLY A 1 65 ? 12.977 -12.453 -23.969 1 93.81 65 GLY A O 1
ATOM 516 N N . SER A 1 66 ? 11.109 -13.492 -23.5 1 95.81 66 SER A N 1
ATOM 517 C CA . SER A 1 66 ? 11.773 -14.547 -22.734 1 95.81 66 SER A CA 1
ATOM 518 C C . SER A 1 66 ? 12.312 -15.633 -23.656 1 95.81 66 SER A C 1
ATOM 520 O O . SER A 1 66 ? 12.031 -15.633 -24.859 1 95.81 66 SER A O 1
ATOM 522 N N . ASN A 1 67 ? 13.141 -16.484 -23.109 1 97.44 67 ASN A N 1
ATOM 523 C CA . ASN A 1 67 ? 13.672 -17.641 -23.844 1 97.44 67 ASN A CA 1
ATOM 524 C C . ASN A 1 67 ? 13.07 -18.938 -23.344 1 97.44 67 ASN A C 1
ATOM 526 O O . ASN A 1 67 ? 12.969 -19.172 -22.125 1 97.44 67 ASN A O 1
ATOM 530 N N . ALA A 1 68 ? 12.602 -19.734 -24.25 1 98.25 68 ALA A N 1
ATOM 531 C CA . ALA A 1 68 ? 12.25 -21.109 -23.938 1 98.25 68 ALA A CA 1
ATOM 532 C C . ALA A 1 68 ? 13.375 -22.062 -24.359 1 98.25 68 ALA A C 1
ATOM 534 O O . ALA A 1 68 ? 14 -21.891 -25.406 1 98.25 68 ALA A O 1
ATOM 535 N N . VAL A 1 69 ? 13.711 -23.031 -23.531 1 98.81 69 VAL A N 1
ATOM 536 C CA . VAL A 1 69 ? 14.633 -24.109 -23.906 1 98.81 69 VAL A CA 1
ATOM 537 C C . VAL A 1 69 ? 13.867 -25.25 -24.578 1 98.81 69 VAL A C 1
ATOM 539 O O . VAL A 1 69 ? 12.938 -25.797 -23.984 1 98.81 69 VAL A O 1
ATOM 542 N N . VAL A 1 70 ? 14.234 -25.562 -25.781 1 98.75 70 VAL A N 1
ATOM 543 C CA . VAL A 1 70 ? 13.562 -26.641 -26.5 1 98.75 70 VAL A CA 1
ATOM 544 C C . VAL A 1 70 ? 14.594 -27.672 -26.969 1 98.75 70 VAL A C 1
ATOM 546 O O . VAL A 1 70 ? 15.773 -27.344 -27.125 1 98.75 70 VAL A O 1
ATOM 549 N N . GLY A 1 71 ? 14.133 -28.938 -27.062 1 98.5 71 GLY A N 1
ATOM 550 C CA . GLY A 1 71 ? 14.992 -30.016 -27.531 1 98.5 71 GLY A CA 1
ATOM 551 C C . GLY A 1 71 ? 14.242 -31.297 -27.781 1 98.5 71 GLY A C 1
ATOM 552 O O . GLY A 1 71 ? 13.047 -31.406 -27.5 1 98.5 71 GLY A O 1
ATOM 553 N N . SER A 1 72 ? 14.961 -32.219 -28.359 1 98.25 72 SER A N 1
ATOM 554 C CA . SER A 1 72 ? 14.406 -33.531 -28.641 1 98.25 72 SER A CA 1
ATOM 555 C C . SER A 1 72 ? 15.43 -34.656 -28.344 1 98.25 72 SER A C 1
ATOM 557 O O . SER A 1 72 ? 16.641 -34.406 -28.406 1 98.25 72 SER A O 1
ATOM 559 N N . ARG A 1 73 ? 14.93 -35.75 -27.953 1 98.12 73 ARG A N 1
ATOM 560 C CA . ARG A 1 73 ? 15.703 -36.969 -27.719 1 98.12 73 ARG A CA 1
ATOM 561 C C . ARG A 1 73 ? 14.977 -38.219 -28.266 1 98.12 73 ARG A C 1
ATOM 563 O O . ARG A 1 73 ? 14.156 -38.812 -27.578 1 98.12 73 ARG A O 1
ATOM 570 N N . PRO A 1 74 ? 15.359 -38.594 -29.484 1 96.31 74 PRO A N 1
ATOM 571 C CA . PRO A 1 74 ? 14.719 -39.75 -30.078 1 96.31 74 PRO A CA 1
ATOM 572 C C . PRO A 1 74 ? 15.109 -41.062 -29.391 1 96.31 74 PRO A C 1
ATOM 574 O O . PRO A 1 74 ? 16.172 -41.125 -28.75 1 96.31 74 PRO A O 1
ATOM 577 N N . CYS A 1 75 ? 14.242 -41.969 -29.422 1 95.25 75 CYS A N 1
ATOM 578 C CA . CYS A 1 75 ? 14.594 -43.312 -28.922 1 95.25 75 CYS A CA 1
ATOM 579 C C . CYS A 1 75 ? 14.812 -44.281 -30.078 1 95.25 75 CYS A C 1
ATOM 581 O O . CYS A 1 75 ? 14.602 -43.906 -31.25 1 95.25 75 CYS A O 1
ATOM 583 N N . ALA A 1 76 ? 15.227 -45.469 -29.781 1 92 76 ALA A N 1
ATOM 584 C CA . ALA A 1 76 ? 15.641 -46.438 -30.797 1 92 76 ALA A CA 1
ATOM 585 C C . ALA A 1 76 ? 14.43 -47 -31.547 1 92 76 ALA A C 1
ATOM 587 O O . ALA A 1 76 ? 14.523 -47.312 -32.75 1 92 76 ALA A O 1
ATOM 588 N N . ASP A 1 77 ? 13.328 -47.125 -30.938 1 94.12 77 ASP A N 1
ATOM 589 C CA . ASP A 1 77 ? 12.117 -47.656 -31.562 1 94.12 77 ASP A CA 1
ATOM 590 C C . ASP A 1 77 ? 11.32 -46.531 -32.25 1 94.12 77 ASP A C 1
ATOM 592 O O . ASP A 1 77 ? 10.695 -45.719 -31.562 1 94.12 77 ASP A O 1
ATOM 596 N N . PRO A 1 78 ? 11.25 -46.562 -33.5 1 93.25 78 PRO A N 1
ATOM 597 C CA . PRO A 1 78 ? 10.547 -45.469 -34.219 1 93.25 78 PRO A CA 1
ATOM 598 C C . PRO A 1 78 ? 9.047 -45.469 -33.938 1 93.25 78 PRO A C 1
ATOM 600 O O . PRO A 1 78 ? 8.383 -44.438 -34.156 1 93.25 78 PRO A O 1
ATOM 603 N N . ALA A 1 79 ? 8.5 -46.562 -33.469 1 94.06 79 ALA A N 1
ATOM 604 C CA . ALA A 1 79 ? 7.062 -46.688 -33.25 1 94.06 79 ALA A CA 1
ATOM 605 C C . ALA A 1 79 ? 6.695 -46.281 -31.844 1 94.06 79 ALA A C 1
ATOM 607 O O . ALA A 1 79 ? 5.512 -46.188 -31.484 1 94.06 79 ALA A O 1
ATOM 608 N N . ALA A 1 80 ? 7.68 -45.969 -31.047 1 96.56 80 ALA A N 1
ATOM 609 C CA . ALA A 1 80 ? 7.434 -45.562 -29.672 1 96.56 80 ALA A CA 1
ATOM 610 C C . ALA A 1 80 ? 6.684 -44.25 -29.609 1 96.56 80 ALA A C 1
ATOM 612 O O . ALA A 1 80 ? 6.789 -43.406 -30.516 1 96.56 80 ALA A O 1
ATOM 613 N N . PRO A 1 81 ? 5.895 -44.031 -28.578 1 97.44 81 PRO A N 1
ATOM 614 C CA . PRO A 1 81 ? 5.215 -42.75 -28.438 1 97.44 81 PRO A CA 1
ATOM 615 C C . PRO A 1 81 ? 6.168 -41.594 -28.078 1 97.44 81 PRO A C 1
ATOM 617 O O . PRO A 1 81 ? 7.305 -41.844 -27.672 1 97.44 81 PRO A O 1
ATOM 620 N N . THR A 1 82 ? 5.766 -40.406 -28.328 1 98.12 82 THR A N 1
ATOM 621 C CA . THR A 1 82 ? 6.52 -39.188 -28 1 98.12 82 THR A CA 1
ATOM 622 C C . THR A 1 82 ? 5.953 -38.531 -26.75 1 98.12 82 THR A C 1
ATOM 624 O O . THR A 1 82 ? 4.742 -38.312 -26.641 1 98.12 82 THR A O 1
ATOM 627 N N . VAL A 1 83 ? 6.801 -38.25 -25.797 1 98.62 83 VAL A N 1
ATOM 628 C CA . VAL A 1 83 ? 6.426 -37.562 -24.578 1 98.62 83 VAL A CA 1
ATOM 629 C C . VAL A 1 83 ? 7.09 -36.188 -24.562 1 98.62 83 VAL A C 1
ATOM 631 O O . VAL A 1 83 ? 8.305 -36.062 -24.75 1 98.62 83 VAL A O 1
ATOM 634 N N . LEU A 1 84 ? 6.285 -35.125 -24.391 1 98.75 84 LEU A N 1
ATOM 635 C CA . LEU A 1 84 ? 6.793 -33.781 -24.172 1 98.75 84 LEU A CA 1
ATOM 636 C C . LEU A 1 84 ? 6.953 -33.5 -22.688 1 98.75 84 LEU A C 1
ATOM 638 O O . LEU A 1 84 ? 6.004 -33.656 -21.906 1 98.75 84 LEU A O 1
ATOM 642 N N . LEU A 1 85 ? 8.156 -33.125 -22.281 1 98.81 85 LEU A N 1
ATOM 643 C CA . LEU A 1 85 ? 8.438 -32.719 -20.906 1 98.81 85 LEU A CA 1
ATOM 644 C C . LEU A 1 85 ? 8.398 -31.188 -20.781 1 98.81 85 LEU A C 1
ATOM 646 O O . LEU A 1 85 ? 9.086 -30.484 -21.531 1 98.81 85 LEU A O 1
ATOM 650 N N . TYR A 1 86 ? 7.555 -30.719 -19.844 1 98.56 86 TYR A N 1
ATOM 651 C CA . TYR A 1 86 ? 7.41 -29.281 -19.641 1 98.56 86 TYR A CA 1
ATOM 652 C C . TYR A 1 86 ? 7.734 -28.891 -18.203 1 98.56 86 TYR A C 1
ATOM 654 O O . TYR A 1 86 ? 7.352 -29.594 -17.266 1 98.56 86 TYR A O 1
ATOM 662 N N . ALA A 1 87 ? 8.438 -27.812 -17.969 1 98.44 87 ALA A N 1
ATOM 663 C CA . ALA A 1 87 ? 8.68 -27.094 -16.719 1 98.44 87 ALA A CA 1
ATOM 664 C C . ALA A 1 87 ? 8.977 -25.625 -17 1 98.44 87 ALA A C 1
ATOM 666 O O . ALA A 1 87 ? 8.703 -25.109 -18.078 1 98.44 87 ALA A O 1
ATOM 667 N N . HIS A 1 88 ? 9.32 -24.844 -16.031 1 98.5 88 HIS A N 1
ATOM 668 C CA . HIS A 1 88 ? 9.773 -23.469 -16.25 1 98.5 88 HIS A CA 1
ATOM 669 C C . HIS A 1 88 ? 10.875 -23.094 -15.258 1 98.5 88 HIS A C 1
ATOM 671 O O . HIS A 1 88 ? 10.938 -23.641 -14.156 1 98.5 88 HIS A O 1
ATOM 677 N N . TYR A 1 89 ? 11.758 -22.172 -15.711 1 98.62 89 TYR A N 1
ATOM 678 C CA . TYR A 1 89 ? 12.93 -21.891 -14.891 1 98.62 89 TYR A CA 1
ATOM 679 C C . TYR A 1 89 ? 12.812 -20.531 -14.211 1 98.62 89 TYR A C 1
ATOM 681 O O . TYR A 1 89 ? 13.609 -20.203 -13.328 1 98.62 89 TYR A O 1
ATOM 689 N N . ASP A 1 90 ? 11.828 -19.703 -14.625 1 97.88 90 ASP A N 1
ATOM 690 C CA . ASP A 1 90 ? 11.617 -18.453 -13.906 1 97.88 90 ASP A CA 1
ATOM 691 C C . ASP A 1 90 ? 10.945 -18.688 -12.562 1 97.88 90 ASP A C 1
ATOM 693 O O . ASP A 1 90 ? 10.336 -19.734 -12.344 1 97.88 90 ASP A O 1
ATOM 697 N N . VAL A 1 91 ? 11.172 -17.75 -11.641 1 97.56 91 VAL A N 1
ATOM 698 C CA . VAL A 1 91 ? 10.625 -17.891 -10.297 1 97.56 91 VAL A CA 1
ATOM 699 C C . VAL A 1 91 ? 9.93 -16.594 -9.883 1 97.56 91 VAL A C 1
ATOM 701 O O . VAL A 1 91 ? 10.07 -15.57 -10.547 1 97.56 91 VAL A O 1
ATOM 704 N N . GLN A 1 92 ? 9.094 -16.703 -8.867 1 95.56 92 GLN A N 1
ATOM 705 C CA . GLN A 1 92 ? 8.484 -15.531 -8.266 1 95.56 92 GLN A CA 1
ATOM 706 C C . GLN A 1 92 ? 9.531 -14.664 -7.566 1 95.56 92 GLN A C 1
ATOM 708 O O . GLN A 1 92 ? 10.578 -15.164 -7.148 1 95.56 92 GLN A O 1
ATOM 713 N N . PRO A 1 93 ? 9.273 -13.328 -7.406 1 93.81 93 PRO A N 1
ATOM 714 C CA . PRO A 1 93 ? 10.148 -12.523 -6.551 1 93.81 93 PRO A CA 1
ATOM 715 C C . PRO A 1 93 ? 10.172 -13.016 -5.102 1 93.81 93 PRO A C 1
ATOM 717 O O . PRO A 1 93 ? 9.258 -13.719 -4.672 1 93.81 93 PRO A O 1
ATOM 720 N N . PRO A 1 94 ? 11.242 -12.688 -4.395 1 93.5 94 PRO A N 1
ATOM 721 C CA . PRO A 1 94 ? 11.32 -13.164 -3.014 1 93.5 94 PRO A CA 1
ATOM 722 C C . PRO A 1 94 ? 10.32 -12.477 -2.092 1 93.5 94 PRO A C 1
ATOM 724 O O . PRO A 1 94 ? 10.086 -12.938 -0.97 1 93.5 94 PRO A O 1
ATOM 727 N N . LEU A 1 95 ? 9.742 -11.367 -2.475 1 90.38 95 LEU A N 1
ATOM 728 C CA . LEU A 1 95 ? 8.867 -10.586 -1.619 1 90.38 95 LEU A CA 1
ATOM 729 C C . LEU A 1 95 ? 9.625 -10.016 -0.426 1 90.38 95 LEU A C 1
ATOM 731 O O . LEU A 1 95 ? 10.734 -9.492 -0.583 1 90.38 95 LEU A O 1
ATOM 735 N N . ASP A 1 96 ? 9.016 -9.992 0.843 1 89.81 96 ASP A N 1
ATOM 736 C CA . ASP A 1 96 ? 9.703 -9.453 2.014 1 89.81 96 ASP A CA 1
ATOM 737 C C . ASP A 1 96 ? 10.805 -10.398 2.482 1 89.81 96 ASP A C 1
ATOM 739 O O . ASP A 1 96 ? 10.523 -11.445 3.076 1 89.81 96 ASP A O 1
ATOM 743 N N . GLU A 1 97 ? 12 -9.93 2.303 1 92 97 GLU A N 1
ATOM 744 C CA . GLU A 1 97 ? 13.125 -10.781 2.656 1 92 97 GLU A CA 1
ATOM 745 C C . GLU A 1 97 ? 13.203 -11.008 4.164 1 92 97 GLU A C 1
ATOM 747 O O . GLU A 1 97 ? 13.68 -12.047 4.621 1 92 97 GLU A O 1
ATOM 752 N N . ALA A 1 98 ? 12.648 -10.078 4.883 1 91.94 98 ALA A N 1
ATOM 753 C CA . ALA A 1 98 ? 12.672 -10.195 6.336 1 91.94 98 ALA A CA 1
ATOM 754 C C . ALA A 1 98 ? 11.789 -11.352 6.809 1 91.94 98 ALA A C 1
ATOM 756 O O . ALA A 1 98 ? 11.953 -11.844 7.926 1 91.94 98 ALA A O 1
ATOM 757 N N . ALA A 1 99 ? 10.953 -11.852 5.965 1 92.88 99 ALA A N 1
ATOM 758 C CA . ALA A 1 99 ? 10.023 -12.922 6.316 1 92.88 99 ALA A CA 1
ATOM 759 C C . ALA A 1 99 ? 10.656 -14.289 6.062 1 92.88 99 ALA A C 1
ATOM 761 O O . ALA A 1 99 ? 10.086 -15.32 6.434 1 92.88 99 ALA A O 1
ATOM 762 N N . TRP A 1 100 ? 11.836 -14.336 5.449 1 96.31 100 TRP A N 1
ATOM 763 C CA . TRP A 1 100 ? 12.531 -15.586 5.176 1 96.31 100 TRP A CA 1
ATOM 764 C C . TRP A 1 100 ? 13.352 -16.031 6.387 1 96.31 100 TRP A C 1
ATOM 766 O O . TRP A 1 100 ? 14.031 -15.211 7.016 1 96.31 100 TRP A O 1
ATOM 776 N N . ARG A 1 101 ? 13.273 -17.266 6.695 1 96.12 101 ARG A N 1
ATOM 777 C CA . ARG A 1 101 ? 14.094 -17.844 7.746 1 96.12 101 ARG A CA 1
ATOM 778 C C . ARG A 1 101 ? 15.508 -18.125 7.242 1 96.12 101 ARG A C 1
ATOM 780 O O . ARG A 1 101 ? 16.453 -18.172 8.031 1 96.12 101 ARG A O 1
ATOM 787 N N . THR A 1 102 ? 15.547 -18.438 5.969 1 97.12 102 THR A N 1
ATOM 788 C CA . THR A 1 102 ? 16.797 -18.656 5.246 1 97.12 102 THR A CA 1
ATOM 789 C C . THR A 1 102 ? 16.875 -17.766 4.012 1 97.12 102 THR A C 1
ATOM 791 O O . THR A 1 102 ? 15.844 -17.328 3.488 1 97.12 102 THR A O 1
ATOM 794 N N . PRO A 1 103 ? 18.109 -17.406 3.604 1 97.38 103 PRO A N 1
ATOM 795 C CA . PRO A 1 103 ? 18.172 -16.547 2.426 1 97.38 103 PRO A CA 1
ATOM 796 C C . PRO A 1 103 ? 17.453 -17.125 1.217 1 97.38 103 PRO A C 1
ATOM 798 O O . PRO A 1 103 ? 17.625 -18.297 0.9 1 97.38 103 PRO A O 1
ATOM 801 N N . PRO A 1 104 ? 16.688 -16.344 0.55 1 97.94 104 PRO A N 1
ATOM 802 C CA . PRO A 1 104 ? 15.82 -16.859 -0.506 1 97.94 104 PRO A CA 1
ATOM 803 C C . PRO A 1 104 ? 16.594 -17.484 -1.661 1 97.94 104 PRO A C 1
ATOM 805 O O . PRO A 1 104 ? 16.125 -18.438 -2.281 1 97.94 104 PRO A O 1
ATOM 808 N N . PHE A 1 105 ? 17.812 -17 -1.971 1 98.38 105 PHE A N 1
ATOM 809 C CA . PHE A 1 105 ? 18.516 -17.453 -3.162 1 98.38 105 PHE A CA 1
ATOM 810 C C . PHE A 1 105 ? 19.75 -18.266 -2.783 1 98.38 105 PHE A C 1
ATOM 812 O O . PHE A 1 105 ? 20.766 -18.219 -3.475 1 98.38 105 PHE A O 1
ATOM 819 N N . GLN A 1 106 ? 19.641 -18.922 -1.688 1 98.5 106 GLN A N 1
ATOM 820 C CA . GLN A 1 106 ? 20.578 -19.922 -1.216 1 98.5 106 GLN A CA 1
ATOM 821 C C . GLN A 1 106 ? 19.844 -21.172 -0.725 1 98.5 106 GLN A C 1
ATOM 823 O O . GLN A 1 106 ? 19.125 -21.125 0.27 1 98.5 106 GLN A O 1
ATOM 828 N N . LEU A 1 107 ? 20.094 -22.25 -1.425 1 98.75 107 LEU A N 1
ATOM 829 C CA . LEU A 1 107 ? 19.438 -23.484 -0.985 1 98.75 107 LEU A CA 1
ATOM 830 C C . LEU A 1 107 ? 19.953 -23.891 0.393 1 98.75 107 LEU A C 1
ATOM 832 O O . LEU A 1 107 ? 21.156 -24.094 0.584 1 98.75 107 LEU A O 1
ATOM 836 N N . THR A 1 108 ? 19.047 -23.984 1.318 1 98.69 108 THR A N 1
ATOM 837 C CA . THR A 1 108 ? 19.406 -24.266 2.703 1 98.69 108 THR A CA 1
ATOM 838 C C . THR A 1 108 ? 18.641 -25.469 3.238 1 98.69 108 THR A C 1
ATOM 840 O O . THR A 1 108 ? 17.422 -25.547 3.094 1 98.69 108 THR A O 1
ATOM 843 N N . ASP A 1 109 ? 19.391 -26.391 3.832 1 98.25 109 ASP A N 1
ATOM 844 C CA . ASP A 1 109 ? 18.781 -27.516 4.516 1 98.25 109 ASP A CA 1
ATOM 845 C C . ASP A 1 109 ? 18.266 -27.109 5.895 1 98.25 109 ASP A C 1
ATOM 847 O O . ASP A 1 109 ? 19.031 -26.609 6.723 1 98.25 109 ASP A O 1
ATOM 851 N N . ALA A 1 110 ? 16.984 -27.266 6.051 1 97.31 110 ALA A N 1
ATOM 852 C CA . ALA A 1 110 ? 16.406 -27 7.363 1 97.31 110 ALA A CA 1
ATOM 853 C C . ALA A 1 110 ? 15.133 -27.812 7.57 1 97.31 110 ALA A C 1
ATOM 855 O O . ALA A 1 110 ? 14.281 -27.891 6.68 1 97.31 110 ALA A O 1
ATOM 856 N N . ASP A 1 111 ? 15.023 -28.547 8.719 1 94.44 111 ASP A N 1
ATOM 857 C CA . ASP A 1 111 ? 13.82 -29.25 9.141 1 94.44 111 ASP A CA 1
ATOM 858 C C . ASP A 1 111 ? 13.406 -30.297 8.109 1 94.44 111 ASP A C 1
ATOM 860 O O . ASP A 1 111 ? 12.227 -30.453 7.801 1 94.44 111 ASP A O 1
ATOM 864 N N . GLY A 1 112 ? 14.336 -30.875 7.449 1 97.38 112 GLY A N 1
ATOM 865 C CA . GLY A 1 112 ? 14.078 -31.969 6.523 1 97.38 112 GLY A CA 1
ATOM 866 C C . GLY A 1 112 ? 13.672 -31.5 5.141 1 97.38 112 GLY A C 1
ATOM 867 O O . GLY A 1 112 ? 13.273 -32.312 4.301 1 97.38 112 GLY A O 1
ATOM 868 N N . ARG A 1 113 ? 13.75 -30.219 4.926 1 98.38 113 ARG A N 1
ATOM 869 C CA . ARG A 1 113 ? 13.391 -29.656 3.625 1 98.38 113 ARG A CA 1
ATOM 870 C C . ARG A 1 113 ? 14.523 -28.812 3.051 1 98.38 113 ARG A C 1
ATOM 872 O O . ARG A 1 113 ? 15.445 -28.438 3.771 1 98.38 113 ARG A O 1
ATOM 879 N N . TRP A 1 114 ? 14.5 -28.594 1.769 1 98.81 114 TRP A N 1
ATOM 880 C CA . TRP A 1 114 ? 15.414 -27.688 1.093 1 98.81 114 TRP A CA 1
ATOM 881 C C . TRP A 1 114 ? 14.727 -26.359 0.796 1 98.81 114 TRP A C 1
ATOM 883 O O . TRP A 1 114 ? 13.883 -26.266 -0.097 1 98.81 114 TRP A O 1
ATOM 893 N N . TYR A 1 115 ? 15.18 -25.328 1.527 1 98.69 115 TYR A N 1
ATOM 894 C CA . TYR A 1 115 ? 14.555 -24.016 1.425 1 98.69 115 TYR A CA 1
ATOM 895 C C . TYR A 1 115 ? 15.258 -23.156 0.386 1 98.69 115 TYR A C 1
ATOM 897 O O . TYR A 1 115 ? 16.484 -23.172 0.294 1 98.69 115 TYR A O 1
ATOM 905 N N . GLY A 1 116 ? 14.5 -22.484 -0.391 1 98.69 116 GLY A N 1
ATOM 906 C CA . GLY A 1 116 ? 14.969 -21.531 -1.385 1 98.69 116 GLY A CA 1
ATOM 907 C C . GLY A 1 116 ? 13.922 -21.172 -2.422 1 98.69 116 GLY A C 1
ATOM 908 O O . GLY A 1 116 ? 13.078 -22.016 -2.768 1 98.69 116 GLY A O 1
ATOM 909 N N . ARG A 1 117 ? 13.984 -19.969 -2.926 1 98.38 117 ARG A N 1
ATOM 910 C CA . ARG A 1 117 ? 13.055 -19.578 -3.98 1 98.38 117 ARG A CA 1
ATOM 911 C C . ARG A 1 117 ? 13.266 -20.422 -5.23 1 98.38 117 ARG A C 1
ATOM 913 O O . ARG A 1 117 ? 14.375 -20.5 -5.758 1 98.38 117 ARG A O 1
ATOM 920 N N . GLY A 1 118 ? 12.203 -21.094 -5.645 1 98.25 118 GLY A N 1
ATOM 921 C CA . GLY A 1 118 ? 12.266 -21.953 -6.824 1 98.25 118 GLY A CA 1
ATOM 922 C C . GLY A 1 118 ? 12.57 -23.391 -6.5 1 98.25 118 GLY A C 1
ATOM 923 O O . GLY A 1 118 ? 12.531 -24.25 -7.379 1 98.25 118 GLY A O 1
ATOM 924 N N . SER A 1 119 ? 12.789 -23.703 -5.254 1 98.75 119 SER A N 1
ATOM 925 C CA . SER A 1 119 ? 13.164 -25.062 -4.895 1 98.75 119 SER A CA 1
ATOM 926 C C . SER A 1 119 ? 12.07 -26.062 -5.27 1 98.75 119 SER A C 1
ATOM 928 O O . SER A 1 119 ? 12.359 -27.203 -5.625 1 98.75 119 SER A O 1
ATOM 930 N N . ALA A 1 120 ? 10.828 -25.609 -5.168 1 98.5 120 ALA A N 1
ATOM 931 C CA . ALA A 1 120 ? 9.695 -26.406 -5.621 1 98.5 120 ALA A CA 1
ATOM 932 C C . ALA A 1 120 ? 9.156 -25.906 -6.957 1 98.5 120 ALA A C 1
ATOM 934 O O . ALA A 1 120 ? 9.078 -26.672 -7.926 1 98.5 120 ALA A O 1
ATOM 935 N N . ASP A 1 121 ? 8.922 -24.672 -7.137 1 97.19 121 ASP A N 1
ATOM 936 C CA . ASP A 1 121 ? 8.273 -24.016 -8.266 1 97.19 121 ASP A CA 1
ATOM 937 C C . ASP A 1 121 ? 9.242 -23.078 -9 1 97.19 121 ASP A C 1
ATOM 939 O O . ASP A 1 121 ? 9.398 -21.922 -8.625 1 97.19 121 ASP A O 1
ATOM 943 N N . CYS A 1 122 ? 9.938 -23.531 -10.016 1 97 122 CYS A N 1
ATOM 944 C CA . CYS A 1 122 ? 9.719 -24.828 -10.641 1 97 122 CYS A CA 1
ATOM 945 C C . CYS A 1 122 ? 11.047 -25.531 -10.914 1 97 122 CYS A C 1
ATOM 947 O O . CYS A 1 122 ? 11.094 -26.5 -11.68 1 97 122 CYS A O 1
ATOM 949 N N . LYS A 1 123 ? 12.062 -24.953 -10.266 1 98.81 123 LYS A N 1
ATOM 950 C CA . LYS A 1 123 ? 13.398 -25.516 -10.5 1 98.81 123 LYS A CA 1
ATOM 951 C C . LYS A 1 123 ? 13.523 -26.906 -9.914 1 98.81 123 LYS A C 1
ATOM 953 O O . LYS A 1 123 ? 14.266 -27.75 -10.438 1 98.81 123 LYS A O 1
ATOM 958 N N . GLY A 1 124 ? 12.773 -27.188 -8.852 1 98.88 124 GLY A N 1
ATOM 959 C CA . GLY A 1 124 ? 12.703 -28.547 -8.305 1 98.88 124 GLY A CA 1
ATOM 960 C C . GLY A 1 124 ? 12.234 -29.562 -9.32 1 98.88 124 GLY A C 1
ATOM 961 O O . GLY A 1 124 ? 12.734 -30.688 -9.352 1 98.88 124 GLY A O 1
ATOM 962 N N . ASN A 1 125 ? 11.297 -29.203 -10.125 1 98.88 125 ASN A N 1
ATOM 963 C CA . ASN A 1 125 ? 10.797 -30.109 -11.156 1 98.88 125 ASN A CA 1
ATOM 964 C C . ASN A 1 125 ? 11.82 -30.328 -12.266 1 98.88 125 ASN A C 1
ATOM 966 O O . ASN A 1 125 ? 11.891 -31.406 -12.859 1 98.88 125 ASN A O 1
ATOM 970 N N . ILE A 1 126 ? 12.625 -29.297 -12.539 1 98.88 126 ILE A N 1
ATOM 971 C CA . ILE A 1 126 ? 13.664 -29.422 -13.555 1 98.88 126 ILE A CA 1
ATOM 972 C C . ILE A 1 126 ? 14.68 -30.484 -13.125 1 98.88 126 ILE A C 1
ATOM 974 O O . ILE A 1 126 ? 14.992 -31.391 -13.898 1 98.88 126 ILE A O 1
ATOM 978 N N . VAL A 1 127 ? 15.141 -30.406 -11.883 1 98.94 127 VAL A N 1
ATOM 979 C CA . VAL A 1 127 ? 16.141 -31.359 -11.438 1 98.94 127 VAL A CA 1
ATOM 980 C C . VAL A 1 127 ? 15.5 -32.75 -11.234 1 98.94 127 VAL A C 1
ATOM 982 O O . VAL A 1 127 ? 16.156 -33.781 -11.414 1 98.94 127 VAL A O 1
ATOM 985 N N . MET A 1 128 ? 14.219 -32.781 -10.891 1 98.88 128 MET A N 1
ATOM 986 C CA . MET A 1 128 ? 13.477 -34.031 -10.828 1 98.88 128 MET A CA 1
ATOM 987 C C . MET A 1 128 ? 13.477 -34.75 -12.18 1 98.88 128 MET A C 1
ATOM 989 O O . MET A 1 128 ? 13.742 -35.938 -12.258 1 98.88 128 MET A O 1
ATOM 993 N N . LEU A 1 129 ? 13.227 -34.031 -13.266 1 98.88 129 LEU A N 1
ATOM 994 C CA . LEU A 1 129 ? 13.242 -34.594 -14.609 1 98.88 129 LEU A CA 1
ATOM 995 C C . LEU A 1 129 ? 14.633 -35.094 -14.969 1 98.88 129 LEU A C 1
ATOM 997 O O . LEU A 1 129 ? 14.766 -36.188 -15.539 1 98.88 129 LEU A O 1
ATOM 1001 N N . LEU A 1 130 ? 15.656 -34.312 -14.609 1 98.81 130 LEU A N 1
ATOM 1002 C CA . LEU A 1 130 ? 17.031 -34.719 -14.875 1 98.81 130 LEU A CA 1
ATOM 1003 C C . LEU A 1 130 ? 17.359 -36.031 -14.141 1 98.81 130 LEU A C 1
ATOM 1005 O O . LEU A 1 130 ? 17.953 -36.938 -14.727 1 98.81 130 LEU A O 1
ATOM 1009 N N . ALA A 1 131 ? 16.938 -36.125 -12.906 1 98.81 131 ALA A N 1
ATOM 1010 C CA . ALA A 1 131 ? 17.188 -37.312 -12.117 1 98.81 131 ALA A CA 1
ATOM 1011 C C . ALA A 1 131 ? 16.484 -38.531 -12.742 1 98.81 131 ALA A C 1
ATOM 1013 O O . ALA A 1 131 ? 17.062 -39.625 -12.797 1 98.81 131 ALA A O 1
ATOM 1014 N N . ALA A 1 132 ? 15.234 -38.375 -13.141 1 98.75 132 ALA A N 1
ATOM 1015 C CA . ALA A 1 132 ? 14.469 -39.438 -13.773 1 98.75 132 ALA A CA 1
ATOM 1016 C C . ALA A 1 132 ? 15.18 -39.969 -15.008 1 98.75 132 ALA A C 1
ATOM 1018 O O . ALA A 1 132 ? 15.305 -41.188 -15.188 1 98.75 132 ALA A O 1
ATOM 1019 N N . LEU A 1 133 ? 15.664 -39.062 -15.852 1 98.56 133 LEU A N 1
ATOM 1020 C CA . LEU A 1 133 ? 16.297 -39.438 -17.109 1 98.56 133 LEU A CA 1
ATOM 1021 C C . LEU A 1 133 ? 17.641 -40.125 -16.859 1 98.56 133 LEU A C 1
ATOM 1023 O O . LEU A 1 133 ? 18 -41.094 -17.562 1 98.56 133 LEU A O 1
ATOM 1027 N N . ARG A 1 134 ? 18.375 -39.625 -15.867 1 98.25 134 ARG A N 1
ATOM 1028 C CA . ARG A 1 134 ? 19.688 -40.219 -15.555 1 98.25 134 ARG A CA 1
ATOM 1029 C C . ARG A 1 134 ? 19.531 -41.594 -14.953 1 98.25 134 ARG A C 1
ATOM 1031 O O . ARG A 1 134 ? 20.453 -42.438 -15.062 1 98.25 134 ARG A O 1
ATOM 1038 N N . ALA A 1 135 ? 18.422 -41.812 -14.352 1 97.88 135 ALA A N 1
ATOM 1039 C CA . ALA A 1 135 ? 18.188 -43.125 -13.703 1 97.88 135 ALA A CA 1
ATOM 1040 C C . ALA A 1 135 ? 17.891 -44.219 -14.734 1 97.88 135 ALA A C 1
ATOM 1042 O O . ALA A 1 135 ? 17.969 -45.406 -14.43 1 97.88 135 ALA A O 1
ATOM 1043 N N . LEU A 1 136 ? 17.531 -43.781 -15.922 1 96.69 136 LEU A N 1
ATOM 1044 C CA . LEU A 1 136 ? 17.188 -44.75 -16.984 1 96.69 136 LEU A CA 1
ATOM 1045 C C . LEU A 1 136 ? 18.422 -45.062 -17.828 1 96.69 136 LEU A C 1
ATOM 1047 O O . LEU A 1 136 ? 19.188 -44.188 -18.188 1 96.69 136 LEU A O 1
ATOM 1051 N N . ASP A 1 137 ? 18.641 -46.344 -18.094 1 88.94 137 ASP A N 1
ATOM 1052 C CA . ASP A 1 137 ? 19.703 -46.719 -19.016 1 88.94 137 ASP A CA 1
ATOM 1053 C C . ASP A 1 137 ? 19.375 -46.312 -20.453 1 88.94 137 ASP A C 1
ATOM 1055 O O . ASP A 1 137 ? 20.234 -45.781 -21.156 1 88.94 137 ASP A O 1
ATOM 1059 N N . ASP A 1 138 ? 18.234 -46.688 -20.828 1 91.88 138 ASP A N 1
ATOM 1060 C CA . ASP A 1 138 ? 17.672 -46.281 -22.109 1 91.88 138 ASP A CA 1
ATOM 1061 C C . ASP A 1 138 ? 16.281 -45.656 -21.922 1 91.88 138 ASP A C 1
ATOM 1063 O O . ASP A 1 138 ? 15.508 -46.125 -21.062 1 91.88 138 ASP A O 1
ATOM 1067 N N . VAL A 1 139 ? 16.016 -44.625 -22.703 1 95.69 139 VAL A N 1
ATOM 1068 C CA . VAL A 1 139 ? 14.688 -44.031 -22.672 1 95.69 139 VAL A CA 1
ATOM 1069 C C . VAL A 1 139 ? 13.82 -44.656 -23.766 1 95.69 139 VAL A C 1
ATOM 1071 O O . VAL A 1 139 ? 14.07 -44.438 -24.969 1 95.69 139 VAL A O 1
ATOM 1074 N N . PRO A 1 140 ? 12.805 -45.312 -23.375 1 96.25 140 PRO A N 1
ATOM 1075 C CA . PRO A 1 140 ? 12.094 -46.156 -24.344 1 96.25 140 PRO A CA 1
ATOM 1076 C C . PRO A 1 140 ? 11 -45.375 -25.078 1 96.25 140 PRO A C 1
ATOM 1078 O O . PRO A 1 140 ? 10.164 -46 -25.75 1 96.25 140 PRO A O 1
ATOM 1081 N N . VAL A 1 141 ? 10.891 -44.094 -24.969 1 98 141 VAL A N 1
ATOM 1082 C CA . VAL A 1 141 ? 9.977 -43.219 -25.703 1 98 141 VAL A CA 1
ATOM 1083 C C . VAL A 1 141 ? 10.758 -42.094 -26.344 1 98 141 VAL A C 1
ATOM 1085 O O . VAL A 1 141 ? 11.883 -41.781 -25.953 1 98 141 VAL A O 1
ATOM 1088 N N . HIS A 1 142 ? 10.195 -41.531 -27.453 1 97.94 142 HIS A N 1
ATOM 1089 C CA . HIS A 1 142 ? 10.734 -40.25 -27.938 1 97.94 142 HIS A CA 1
ATOM 1090 C C . HIS A 1 142 ? 10.438 -39.125 -26.953 1 97.94 142 HIS A C 1
ATOM 1092 O O . HIS A 1 142 ? 9.352 -39.094 -26.359 1 97.94 142 HIS A O 1
ATOM 1098 N N . LEU A 1 143 ? 11.422 -38.281 -26.781 1 98.56 143 LEU A N 1
ATOM 1099 C CA . LEU A 1 143 ? 11.211 -37.188 -25.859 1 98.56 143 LEU A CA 1
ATOM 1100 C C . LEU A 1 143 ? 11.305 -35.844 -26.594 1 98.56 143 LEU A C 1
ATOM 1102 O O . LEU A 1 143 ? 12.125 -35.688 -27.5 1 98.56 143 LEU A O 1
ATOM 1106 N N . LYS A 1 144 ? 10.461 -34.969 -26.25 1 98.62 144 LYS A N 1
ATOM 1107 C CA . LYS A 1 144 ? 10.562 -33.531 -26.516 1 98.62 144 LYS A CA 1
ATOM 1108 C C . LYS A 1 144 ? 10.641 -32.719 -25.219 1 98.62 144 LYS A C 1
ATOM 1110 O O . LYS A 1 144 ? 10.18 -33.188 -24.172 1 98.62 144 LYS A O 1
ATOM 1115 N N . LEU A 1 145 ? 11.289 -31.609 -25.312 1 98.69 145 LEU A N 1
ATOM 1116 C CA . LEU A 1 145 ? 11.5 -30.766 -24.141 1 98.69 145 LEU A CA 1
ATOM 1117 C C . LEU A 1 145 ? 11.094 -29.328 -24.438 1 98.69 145 LEU A C 1
ATOM 1119 O O . LEU A 1 145 ? 11.406 -28.781 -25.5 1 98.69 145 LEU A O 1
ATOM 1123 N N . VAL A 1 146 ? 10.359 -28.734 -23.531 1 98.69 146 VAL A N 1
ATOM 1124 C CA . VAL A 1 146 ? 10.195 -27.281 -23.516 1 98.69 146 VAL A CA 1
ATOM 1125 C C . VAL A 1 146 ? 10.203 -26.766 -22.078 1 98.69 146 VAL A C 1
ATOM 1127 O O . VAL A 1 146 ? 9.383 -27.172 -21.266 1 98.69 146 VAL A O 1
ATOM 1130 N N . VAL A 1 147 ? 11.164 -25.938 -21.703 1 98.62 147 VAL A N 1
ATOM 1131 C CA . VAL A 1 147 ? 11.258 -25.297 -20.391 1 98.62 147 VAL A CA 1
ATOM 1132 C C . VAL A 1 147 ? 11.086 -23.781 -20.547 1 98.62 147 VAL A C 1
ATOM 1134 O O . VAL A 1 147 ? 11.922 -23.125 -21.172 1 98.62 147 VAL A O 1
ATOM 1137 N N . GLU A 1 148 ? 10.031 -23.297 -19.938 1 97.62 148 GLU A N 1
ATOM 1138 C CA . GLU A 1 148 ? 9.539 -21.938 -20.141 1 97.62 148 GLU A CA 1
ATOM 1139 C C . GLU A 1 148 ? 10.305 -20.938 -19.281 1 97.62 148 GLU A C 1
ATOM 1141 O O . GLU A 1 148 ? 10.805 -21.297 -18.203 1 97.62 148 GLU A O 1
ATOM 1146 N N . GLY A 1 149 ? 10.305 -19.641 -19.734 1 97 149 GLY A N 1
ATOM 1147 C CA . GLY A 1 149 ? 11.094 -18.641 -19.016 1 97 149 GLY A CA 1
ATOM 1148 C C . GLY A 1 149 ? 10.242 -17.562 -18.375 1 97 149 GLY A C 1
ATOM 1149 O O . GLY A 1 149 ? 10.758 -16.734 -17.609 1 97 149 GLY A O 1
ATOM 1150 N N . SER A 1 150 ? 8.938 -17.594 -18.562 1 94.62 150 SER A N 1
ATOM 1151 C CA . SER A 1 150 ? 8.148 -16.469 -18.062 1 94.62 150 SER A CA 1
ATOM 1152 C C . SER A 1 150 ? 6.797 -16.953 -17.531 1 94.62 150 SER A C 1
ATOM 1154 O O . SER A 1 150 ? 5.797 -16.234 -17.641 1 94.62 150 SER A O 1
ATOM 1156 N N . GLU A 1 151 ? 6.707 -18.156 -17.031 1 93.69 151 GLU A N 1
ATOM 1157 C CA . GLU A 1 151 ? 5.461 -18.75 -16.547 1 93.69 151 GLU A CA 1
ATOM 1158 C C . GLU A 1 151 ? 4.879 -17.938 -15.398 1 93.69 151 GLU A C 1
ATOM 1160 O O . GLU A 1 151 ? 3.678 -17.656 -15.367 1 93.69 151 GLU A O 1
ATOM 1165 N N . GLU A 1 152 ? 5.641 -17.391 -14.523 1 90.88 152 GLU A N 1
ATOM 1166 C CA . GLU A 1 152 ? 5.219 -16.781 -13.273 1 90.88 152 GLU A CA 1
ATOM 1167 C C . GLU A 1 152 ? 4.586 -15.414 -13.516 1 90.88 152 GLU A C 1
ATOM 1169 O O . GLU A 1 152 ? 3.764 -14.953 -12.719 1 90.88 152 GLU A O 1
ATOM 1174 N N . GLN A 1 153 ? 5.004 -14.789 -14.578 1 84.12 153 GLN A N 1
ATOM 1175 C CA . GLN A 1 153 ? 4.496 -13.453 -14.875 1 84.12 153 GLN A CA 1
ATOM 1176 C C . GLN A 1 153 ? 3.246 -13.523 -15.742 1 84.12 153 GLN A C 1
ATOM 1178 O O . GLN A 1 153 ? 2.516 -12.531 -15.867 1 84.12 153 GLN A O 1
ATOM 1183 N N . GLY A 1 154 ? 2.975 -14.664 -16.328 1 82 154 GLY A N 1
ATOM 1184 C CA . GLY A 1 154 ? 1.769 -14.859 -17.109 1 82 154 GLY A CA 1
ATOM 1185 C C . GLY A 1 154 ? 1.73 -14 -18.359 1 82 154 GLY A C 1
ATOM 1186 O O . GLY A 1 154 ? 0.669 -13.508 -18.75 1 82 154 GLY A O 1
ATOM 1187 N N . THR A 1 155 ? 2.879 -13.797 -18.969 1 79.31 155 THR A N 1
ATOM 1188 C CA . THR A 1 155 ? 2.943 -12.891 -20.109 1 79.31 155 THR A CA 1
ATOM 1189 C C . THR A 1 155 ? 2.518 -13.602 -21.391 1 79.31 155 THR A C 1
ATOM 1191 O O . THR A 1 155 ? 2.285 -12.961 -22.422 1 79.31 155 THR A O 1
ATOM 1194 N N . GLY A 1 156 ? 2.436 -14.953 -21.344 1 86.88 156 GLY A N 1
ATOM 1195 C CA . GLY A 1 156 ? 1.87 -15.719 -22.453 1 86.88 156 GLY A CA 1
ATOM 1196 C C . GLY A 1 156 ? 2.855 -15.961 -23.578 1 86.88 156 GLY A C 1
ATOM 1197 O O . GLY A 1 156 ? 2.455 -16.219 -24.719 1 86.88 156 GLY A O 1
ATOM 1198 N N . GLY A 1 157 ? 4.09 -15.844 -23.297 1 90.25 157 GLY A N 1
ATOM 1199 C CA . GLY A 1 157 ? 5.098 -16.031 -24.328 1 90.25 157 GLY A CA 1
ATOM 1200 C C . GLY A 1 157 ? 5.031 -17.391 -25 1 90.25 157 GLY A C 1
ATOM 1201 O O . GLY A 1 157 ? 4.984 -17.484 -26.219 1 90.25 157 GLY A O 1
ATOM 1202 N N . LEU A 1 158 ? 5.023 -18.422 -24.203 1 94 158 LEU A N 1
ATOM 1203 C CA . LEU A 1 158 ? 4.992 -19.781 -24.75 1 94 158 LEU A CA 1
ATOM 1204 C C . LEU A 1 158 ? 3.627 -20.094 -25.359 1 94 158 LEU A C 1
ATOM 1206 O O . LEU A 1 158 ? 3.533 -20.812 -26.359 1 94 158 LEU A O 1
ATOM 1210 N N . GLU A 1 159 ? 2.561 -19.547 -24.828 1 94.19 159 GLU A N 1
ATOM 1211 C CA . GLU A 1 159 ? 1.219 -19.703 -25.375 1 94.19 159 GLU A CA 1
ATOM 1212 C C . GLU A 1 159 ? 1.146 -19.203 -26.812 1 94.19 159 GLU A C 1
ATOM 1214 O O . GLU A 1 159 ? 0.508 -19.812 -27.656 1 94.19 159 GLU A O 1
ATOM 1219 N N . ALA A 1 160 ? 1.814 -18.141 -27.031 1 94.19 160 ALA A N 1
ATOM 1220 C CA . ALA A 1 160 ? 1.848 -17.562 -28.375 1 94.19 160 ALA A CA 1
ATOM 1221 C C . ALA A 1 160 ? 2.779 -18.359 -29.297 1 94.19 160 ALA A C 1
ATOM 1223 O O . ALA A 1 160 ? 2.547 -18.453 -30.5 1 94.19 160 ALA A O 1
ATOM 1224 N N . PHE A 1 161 ? 3.746 -19 -28.797 1 96.81 161 PHE A N 1
ATOM 1225 C CA . PHE A 1 161 ? 4.805 -19.672 -29.531 1 96.81 161 PHE A CA 1
ATOM 1226 C C . PHE A 1 161 ? 4.324 -21.016 -30.062 1 96.81 161 PHE A C 1
ATOM 1228 O O . PHE A 1 161 ? 4.57 -21.359 -31.219 1 96.81 161 PHE A O 1
ATOM 1235 N N . VAL A 1 162 ? 3.611 -21.75 -29.328 1 97.19 162 VAL A N 1
ATOM 1236 C CA . VAL A 1 162 ? 3.332 -23.172 -29.547 1 97.19 162 VAL A CA 1
ATOM 1237 C C . VAL A 1 162 ? 2.531 -23.344 -30.828 1 97.19 162 VAL A C 1
ATOM 1239 O O . VAL A 1 162 ? 2.904 -24.141 -31.703 1 97.19 162 VAL A O 1
ATOM 1242 N N . PRO A 1 163 ? 1.476 -22.531 -31.047 1 96.38 163 PRO A N 1
ATOM 1243 C CA . PRO A 1 163 ? 0.674 -22.766 -32.25 1 96.38 163 PRO A CA 1
ATOM 1244 C C . PRO A 1 163 ? 1.471 -22.578 -33.531 1 96.38 163 PRO A C 1
ATOM 1246 O O . PRO A 1 163 ? 1.3 -23.344 -34.5 1 96.38 163 PRO A O 1
ATOM 1249 N N . ASP A 1 164 ? 2.354 -21.672 -33.562 1 95.81 164 ASP A N 1
ATOM 1250 C CA . ASP A 1 164 ? 3.133 -21.359 -34.75 1 95.81 164 ASP A CA 1
ATOM 1251 C C . ASP A 1 164 ? 4.285 -22.344 -34.938 1 95.81 164 ASP A C 1
ATOM 1253 O O . ASP A 1 164 ? 4.902 -22.406 -36 1 95.81 164 ASP A O 1
ATOM 1257 N N . HIS A 1 165 ? 4.551 -23.125 -33.906 1 96.94 165 HIS A N 1
ATOM 1258 C CA . HIS A 1 165 ? 5.637 -24.109 -33.938 1 96.94 165 HIS A CA 1
ATOM 1259 C C . HIS A 1 165 ? 5.148 -25.484 -33.531 1 96.94 165 HIS A C 1
ATOM 1261 O O . HIS A 1 165 ? 5.809 -26.188 -32.75 1 96.94 165 HIS A O 1
ATOM 1267 N N . ALA A 1 166 ? 4.004 -25.828 -33.938 1 96.44 166 ALA A N 1
ATOM 1268 C CA . ALA A 1 166 ? 3.291 -27.031 -33.5 1 96.44 166 ALA A CA 1
ATOM 1269 C C . ALA A 1 166 ? 4.145 -28.281 -33.719 1 96.44 166 ALA A C 1
ATOM 1271 O O . ALA A 1 166 ? 4.152 -29.188 -32.906 1 96.44 166 ALA A O 1
ATOM 1272 N N . ASP A 1 167 ? 4.895 -28.359 -34.781 1 96.69 167 ASP A N 1
ATOM 1273 C CA . ASP A 1 167 ? 5.66 -29.562 -35.094 1 96.69 167 ASP A CA 1
ATOM 1274 C C . ASP A 1 167 ? 6.832 -29.75 -34.125 1 96.69 167 ASP A C 1
ATOM 1276 O O . ASP A 1 167 ? 7.234 -30.875 -33.844 1 96.69 167 ASP A O 1
ATOM 1280 N N . LEU A 1 168 ? 7.328 -28.719 -33.656 1 96.94 168 LEU A N 1
ATOM 1281 C CA . LEU A 1 168 ? 8.5 -28.719 -32.781 1 96.94 168 LEU A CA 1
ATOM 1282 C C . LEU A 1 168 ? 8.203 -29.453 -31.484 1 96.94 168 LEU A C 1
ATOM 1284 O O . LEU A 1 168 ? 9.078 -30.125 -30.922 1 96.94 168 LEU A O 1
ATOM 1288 N N . LEU A 1 169 ? 6.945 -29.359 -31.031 1 97.56 169 LEU A N 1
ATOM 1289 C CA . LEU A 1 169 ? 6.625 -29.859 -29.688 1 97.56 169 LEU A CA 1
ATOM 1290 C C . LEU A 1 169 ? 5.555 -30.953 -29.766 1 97.56 169 LEU A C 1
ATOM 1292 O O . LEU A 1 169 ? 4.988 -31.344 -28.734 1 97.56 169 LEU A O 1
ATOM 1296 N N . ARG A 1 170 ? 5.25 -31.422 -30.922 1 97.38 170 ARG A N 1
ATOM 1297 C CA . ARG A 1 170 ? 4.219 -32.438 -31.078 1 97.38 170 ARG A CA 1
ATOM 1298 C C . ARG A 1 170 ? 4.527 -33.688 -30.234 1 97.38 170 ARG A C 1
ATOM 1300 O O . ARG A 1 170 ? 5.66 -34.156 -30.234 1 97.38 170 ARG A O 1
ATOM 1307 N N . ALA A 1 171 ? 3.535 -34.156 -29.531 1 97.62 171 ALA A N 1
ATOM 1308 C CA . ALA A 1 171 ? 3.715 -35.281 -28.656 1 97.62 171 ALA A CA 1
ATOM 1309 C C . ALA A 1 171 ? 2.4 -36.031 -28.453 1 97.62 171 ALA A C 1
ATOM 1311 O O . ALA A 1 171 ? 1.326 -35.5 -28.75 1 97.62 171 ALA A O 1
ATOM 1312 N N . ASP A 1 172 ? 2.529 -37.25 -28 1 97.38 172 ASP A N 1
ATOM 1313 C CA . ASP A 1 172 ? 1.37 -38.094 -27.688 1 97.38 172 ASP A CA 1
ATOM 1314 C C . ASP A 1 172 ? 0.922 -37.875 -26.234 1 97.38 172 ASP A C 1
ATOM 1316 O O . ASP A 1 172 ? -0.252 -38.031 -25.906 1 97.38 172 ASP A O 1
ATOM 1320 N N . ALA A 1 173 ? 1.833 -37.531 -25.438 1 97.94 173 ALA A N 1
ATOM 1321 C CA . ALA A 1 173 ? 1.587 -37.156 -24.047 1 97.94 173 ALA A CA 1
ATOM 1322 C C . ALA A 1 173 ? 2.436 -35.969 -23.656 1 97.94 173 ALA A C 1
ATOM 1324 O O . ALA A 1 173 ? 3.592 -35.844 -24.062 1 97.94 173 ALA A O 1
ATOM 1325 N N . VAL A 1 174 ? 1.828 -35.062 -22.922 1 98.38 174 VAL A N 1
ATOM 1326 C CA . VAL A 1 174 ? 2.527 -33.906 -22.375 1 98.38 174 VAL A CA 1
ATOM 1327 C C . VAL A 1 174 ? 2.592 -34.031 -20.844 1 98.38 174 VAL A C 1
ATOM 1329 O O . VAL A 1 174 ? 1.558 -34.062 -20.172 1 98.38 174 VAL A O 1
ATOM 1332 N N . LEU A 1 175 ? 3.75 -34.125 -20.344 1 98.44 175 LEU A N 1
ATOM 1333 C CA . LEU A 1 175 ? 3.957 -34.125 -18.906 1 98.44 175 LEU A CA 1
ATOM 1334 C C . LEU A 1 175 ? 4.27 -32.719 -18.406 1 98.44 175 LEU A C 1
ATOM 1336 O O . LEU A 1 175 ? 5.414 -32.281 -18.484 1 98.44 175 LEU A O 1
ATOM 1340 N N . VAL A 1 176 ? 3.258 -32.094 -17.859 1 98.19 176 VAL A N 1
ATOM 1341 C CA . VAL A 1 176 ? 3.408 -30.766 -17.281 1 98.19 176 VAL A CA 1
ATOM 1342 C C . VAL A 1 176 ? 3.836 -30.859 -15.828 1 98.19 176 VAL A C 1
ATOM 1344 O O . VAL A 1 176 ? 3.006 -31.078 -14.945 1 98.19 176 VAL A O 1
ATOM 1347 N N . CYS A 1 177 ? 5.125 -30.672 -15.578 1 98.25 177 CYS A N 1
ATOM 1348 C CA . CYS A 1 177 ? 5.672 -30.75 -14.227 1 98.25 177 CYS A CA 1
ATOM 1349 C C . CYS A 1 177 ? 5.645 -29.375 -13.547 1 98.25 177 CYS A C 1
ATOM 1351 O O . CYS A 1 177 ? 6.676 -28.719 -13.445 1 98.25 177 CYS A O 1
ATOM 1353 N N . ASP A 1 178 ? 4.508 -29 -13.047 1 97.5 178 ASP A N 1
ATOM 1354 C CA . ASP A 1 178 ? 4.289 -27.672 -12.492 1 97.5 178 ASP A CA 1
ATOM 1355 C C . ASP A 1 178 ? 3.174 -27.688 -11.445 1 97.5 178 ASP A C 1
ATOM 1357 O O . ASP A 1 178 ? 2.449 -26.703 -11.297 1 97.5 178 ASP A O 1
ATOM 1361 N N . THR A 1 179 ? 2.852 -28.812 -10.891 1 96.19 179 THR A N 1
ATOM 1362 C CA . THR A 1 179 ? 1.905 -28.969 -9.789 1 96.19 179 THR A CA 1
ATOM 1363 C C . THR A 1 179 ? 2.494 -29.859 -8.695 1 96.19 179 THR A C 1
ATOM 1365 O O . THR A 1 179 ? 3.715 -29.938 -8.547 1 96.19 179 THR A O 1
ATOM 1368 N N . GLY A 1 180 ? 1.662 -30.438 -7.887 1 93.56 180 GLY A N 1
ATOM 1369 C CA . GLY A 1 180 ? 2.209 -31.234 -6.801 1 93.56 180 GLY A CA 1
ATOM 1370 C C . GLY A 1 180 ? 1.22 -32.25 -6.246 1 93.56 180 GLY A C 1
ATOM 1371 O O . GLY A 1 180 ? 0.064 -32.281 -6.676 1 93.56 180 GLY A O 1
ATOM 1372 N N . ASN A 1 181 ? 1.794 -33.031 -5.355 1 95.62 181 ASN A N 1
ATOM 1373 C CA . ASN A 1 181 ? 1.052 -34.094 -4.684 1 95.62 181 ASN A CA 1
ATOM 1374 C C . ASN A 1 181 ? 0.097 -33.562 -3.635 1 95.62 181 ASN A C 1
ATOM 1376 O O . ASN A 1 181 ? 0.159 -32.375 -3.303 1 95.62 181 ASN A O 1
ATOM 1380 N N . ALA A 1 182 ? -0.828 -34.375 -3.172 1 92.56 182 ALA A N 1
ATOM 1381 C CA . ALA A 1 182 ? -1.807 -33.969 -2.164 1 92.56 182 ALA A CA 1
ATOM 1382 C C . ALA A 1 182 ? -1.122 -33.594 -0.851 1 92.56 182 ALA A C 1
ATOM 1384 O O . ALA A 1 182 ? -1.59 -32.719 -0.127 1 92.56 182 ALA A O 1
ATOM 1385 N N . ALA A 1 183 ? -0.147 -34.312 -0.538 1 94.25 183 ALA A N 1
ATOM 1386 C CA . ALA A 1 183 ? 0.738 -34.156 0.612 1 94.25 183 ALA A CA 1
ATOM 1387 C C . ALA A 1 183 ? 2.059 -34.875 0.403 1 94.25 183 ALA A C 1
ATOM 1389 O O . ALA A 1 183 ? 2.197 -35.656 -0.54 1 94.25 183 ALA A O 1
ATOM 1390 N N . VAL A 1 184 ? 3.018 -34.562 1.235 1 96.38 184 VAL A N 1
ATOM 1391 C CA . VAL A 1 184 ? 4.254 -35.344 1.181 1 96.38 184 VAL A CA 1
ATOM 1392 C C . VAL A 1 184 ? 3.941 -36.812 1.297 1 96.38 184 VAL A C 1
ATOM 1394 O O . VAL A 1 184 ? 3.252 -37.25 2.227 1 96.38 184 VAL A O 1
ATOM 1397 N N . GLY A 1 185 ? 4.332 -37.531 0.309 1 97 185 GLY A N 1
ATOM 1398 C CA . GLY A 1 185 ? 4.148 -39 0.361 1 97 185 GLY A CA 1
ATOM 1399 C C . GLY A 1 185 ? 2.801 -39.438 -0.169 1 97 185 GLY A C 1
ATOM 1400 O O . GLY A 1 185 ? 2.512 -40.625 -0.212 1 97 185 GLY A O 1
ATOM 1401 N N . HIS A 1 186 ? 2.006 -38.531 -0.61 1 96.25 186 HIS A N 1
ATOM 1402 C CA . HIS A 1 186 ? 0.688 -38.844 -1.148 1 96.25 186 HIS A CA 1
ATOM 1403 C C . HIS A 1 186 ? 0.542 -38.344 -2.58 1 96.25 186 HIS A C 1
ATOM 1405 O O . HIS A 1 186 ? 0.054 -37.219 -2.807 1 96.25 186 HIS A O 1
ATOM 1411 N N . PRO A 1 187 ? 0.875 -39.25 -3.531 1 97.12 187 PRO A N 1
ATOM 1412 C CA . PRO A 1 187 ? 0.959 -38.844 -4.934 1 97.12 187 PRO A CA 1
ATOM 1413 C C . PRO A 1 187 ? -0.391 -38.406 -5.5 1 97.12 187 PRO A C 1
ATOM 1415 O O . PRO A 1 187 ? -1.431 -38.938 -5.102 1 97.12 187 PRO A O 1
ATOM 1418 N N . ALA A 1 188 ? -0.369 -37.469 -6.414 1 95.38 188 ALA A N 1
ATOM 1419 C CA . ALA A 1 188 ? -1.594 -37 -7.039 1 95.38 188 ALA A CA 1
ATOM 1420 C C . ALA A 1 188 ? -1.313 -36.438 -8.438 1 95.38 188 ALA A C 1
ATOM 1422 O O . ALA A 1 188 ? -0.188 -36.031 -8.742 1 95.38 188 ALA A O 1
ATOM 1423 N N . ALA A 1 189 ? -2.287 -36.5 -9.32 1 96 189 ALA A N 1
ATOM 1424 C CA . ALA A 1 189 ? -2.334 -35.75 -10.578 1 96 189 ALA A CA 1
ATOM 1425 C C . ALA A 1 189 ? -3.414 -34.688 -10.539 1 96 189 ALA A C 1
ATOM 1427 O O . ALA A 1 189 ? -4.508 -34.906 -10.016 1 96 189 ALA A O 1
ATOM 1428 N N . THR A 1 190 ? -3.072 -33.562 -10.977 1 95.12 190 THR A N 1
ATOM 1429 C CA . THR A 1 190 ? -4.055 -32.5 -11.133 1 95.12 190 THR A CA 1
ATOM 1430 C C . THR A 1 190 ? -4.926 -32.75 -12.367 1 95.12 190 THR A C 1
ATOM 1432 O O . THR A 1 190 ? -4.406 -32.906 -13.469 1 95.12 190 THR A O 1
ATOM 1435 N N . VAL A 1 191 ? -6.227 -32.688 -12.203 1 94.5 191 VAL A N 1
ATOM 1436 C CA . VAL A 1 191 ? -7.09 -33.031 -13.328 1 94.5 191 VAL A CA 1
ATOM 1437 C C . VAL A 1 191 ? -7.953 -31.844 -13.711 1 94.5 191 VAL A C 1
ATOM 1439 O O . VAL A 1 191 ? -8.656 -31.875 -14.719 1 94.5 191 VAL A O 1
ATOM 1442 N N . SER A 1 192 ? -7.906 -30.859 -12.898 1 94.62 192 SER A N 1
ATOM 1443 C CA . SER A 1 192 ? -8.648 -29.625 -13.18 1 94.62 192 SER A CA 1
ATOM 1444 C C . SER A 1 192 ? -7.863 -28.406 -12.734 1 94.62 192 SER A C 1
ATOM 1446 O O . SER A 1 192 ? -7.234 -28.406 -11.672 1 94.62 192 SER A O 1
ATOM 1448 N N . LEU A 1 193 ? -7.812 -27.406 -13.594 1 95.94 193 LEU A N 1
ATOM 1449 C CA . LEU A 1 193 ? -7.25 -26.109 -13.281 1 95.94 193 LEU A CA 1
ATOM 1450 C C . LEU A 1 193 ? -8.297 -25 -13.469 1 95.94 193 LEU A C 1
ATOM 1452 O O . LEU A 1 193 ? -9.07 -25.031 -14.43 1 95.94 193 LEU A O 1
ATOM 1456 N N . ARG A 1 194 ? -8.305 -24.062 -12.539 1 96.25 194 ARG A N 1
ATOM 1457 C CA . ARG A 1 194 ? -9.086 -22.859 -12.797 1 96.25 194 ARG A CA 1
ATOM 1458 C C . ARG A 1 194 ? -8.414 -21.984 -13.852 1 96.25 194 ARG A C 1
ATOM 1460 O O . ARG A 1 194 ? -7.188 -22.031 -14.008 1 96.25 194 ARG A O 1
ATOM 1467 N N . GLY A 1 195 ? -9.32 -21.219 -14.57 1 95.81 195 GLY A N 1
ATOM 1468 C CA . GLY A 1 195 ? -8.82 -20.125 -15.383 1 95.81 195 GLY A CA 1
ATOM 1469 C C . GLY A 1 195 ? -8.547 -18.859 -14.586 1 95.81 195 GLY A C 1
ATOM 1470 O O . GLY A 1 195 ? -8.594 -18.891 -13.352 1 95.81 195 GLY A O 1
ATOM 1471 N N . MET A 1 196 ? -8.227 -17.797 -15.367 1 95.56 196 MET A N 1
ATOM 1472 C CA . MET A 1 196 ? -7.934 -16.562 -14.617 1 95.56 196 MET A CA 1
ATOM 1473 C C . MET A 1 196 ? -8.188 -15.336 -15.469 1 95.56 196 MET A C 1
ATOM 1475 O O . MET A 1 196 ? -8.148 -15.406 -16.703 1 95.56 196 MET A O 1
ATOM 1479 N N . VAL A 1 197 ? -8.5 -14.32 -14.836 1 96.5 197 VAL A N 1
ATOM 1480 C CA . VAL A 1 197 ? -8.508 -12.953 -15.359 1 96.5 197 VAL A CA 1
ATOM 1481 C C . VAL A 1 197 ? -7.758 -12.031 -14.406 1 96.5 197 VAL A C 1
ATOM 1483 O O . VAL A 1 197 ? -8.148 -11.875 -13.242 1 96.5 197 VAL A O 1
ATOM 1486 N N . ASN A 1 198 ? -6.645 -11.461 -14.883 1 96.06 198 ASN A N 1
ATOM 1487 C CA . ASN A 1 198 ? -5.883 -10.477 -14.133 1 96.06 198 ASN A CA 1
ATOM 1488 C C . ASN A 1 198 ? -6.141 -9.055 -14.641 1 96.06 198 ASN A C 1
ATOM 1490 O O . ASN A 1 198 ? -5.965 -8.781 -15.828 1 96.06 198 ASN A O 1
ATOM 1494 N N . VAL A 1 199 ? -6.547 -8.18 -13.734 1 97.94 199 VAL A N 1
ATOM 1495 C CA . VAL A 1 199 ? -6.781 -6.801 -14.148 1 97.94 199 VAL A CA 1
ATOM 1496 C C . VAL A 1 199 ? -6.16 -5.84 -13.141 1 97.94 199 VAL A C 1
ATOM 1498 O O . VAL A 1 199 ? -5.961 -6.195 -11.977 1 97.94 199 VAL A O 1
ATOM 1501 N N . VAL A 1 200 ? -5.781 -4.668 -13.633 1 98.69 200 VAL A N 1
ATOM 1502 C CA . VAL A 1 200 ? -5.414 -3.543 -12.781 1 98.69 200 VAL A CA 1
ATOM 1503 C C . VAL A 1 200 ? -6.484 -2.459 -12.867 1 98.69 200 VAL A C 1
ATOM 1505 O O . VAL A 1 200 ? -6.824 -1.996 -13.961 1 98.69 200 VAL A O 1
ATOM 1508 N N . LEU A 1 201 ? -7.043 -2.133 -11.773 1 98.88 201 LEU A N 1
ATOM 1509 C CA . LEU A 1 201 ? -7.973 -1.018 -11.656 1 98.88 201 LEU A CA 1
ATOM 1510 C C . LEU A 1 201 ? -7.258 0.234 -11.148 1 98.88 201 LEU A C 1
ATOM 1512 O O . LEU A 1 201 ? -6.566 0.192 -10.133 1 98.88 201 LEU A O 1
ATOM 1516 N N . THR A 1 202 ? -7.383 1.341 -11.852 1 98.88 202 THR A N 1
ATOM 1517 C CA . THR A 1 202 ? -6.859 2.631 -11.414 1 98.88 202 THR A CA 1
ATOM 1518 C C . THR A 1 202 ? -7.98 3.662 -11.312 1 98.88 202 THR A C 1
ATOM 1520 O O . THR A 1 202 ? -8.766 3.822 -12.242 1 98.88 202 THR A O 1
ATOM 1523 N N . LEU A 1 203 ? -8.055 4.301 -10.219 1 98.88 203 LEU A N 1
ATOM 1524 C CA . LEU A 1 203 ? -8.992 5.395 -10 1 98.88 203 LEU A CA 1
ATOM 1525 C C . LEU A 1 203 ? -8.258 6.703 -9.75 1 98.88 203 LEU A C 1
ATOM 1527 O O . LEU A 1 203 ? -7.227 6.719 -9.07 1 98.88 203 LEU A O 1
ATOM 1531 N N . GLN A 1 204 ? -8.742 7.766 -10.289 1 98.69 204 GLN A N 1
ATOM 1532 C CA . GLN A 1 204 ? -8.172 9.086 -10.062 1 98.69 204 GLN A CA 1
ATOM 1533 C C . GLN A 1 204 ? -9.266 10.102 -9.719 1 98.69 204 GLN A C 1
ATOM 1535 O O . GLN A 1 204 ? -10.305 10.141 -10.375 1 98.69 204 GLN A O 1
ATOM 1540 N N . ALA A 1 205 ? -9.031 10.906 -8.711 1 98.62 205 ALA A N 1
ATOM 1541 C CA . ALA A 1 205 ? -10.016 11.867 -8.234 1 98.62 205 ALA A CA 1
ATOM 1542 C C . ALA A 1 205 ? -9.477 13.297 -8.297 1 98.62 205 ALA A C 1
ATOM 1544 O O . ALA A 1 205 ? -10.234 14.25 -8.484 1 98.62 205 ALA A O 1
ATOM 1545 N N . LEU A 1 206 ? -8.18 13.492 -8.078 1 98.12 206 LEU A N 1
ATOM 1546 C CA . LEU A 1 206 ? -7.508 14.789 -8.008 1 98.12 206 LEU A CA 1
ATOM 1547 C C . LEU A 1 206 ? -6.293 14.82 -8.922 1 98.12 206 LEU A C 1
ATOM 1549 O O . LEU A 1 206 ? -5.832 13.781 -9.391 1 98.12 206 LEU A O 1
ATOM 1553 N N . ALA A 1 207 ? -5.871 16.016 -9.195 1 95.81 207 ALA A N 1
ATOM 1554 C CA . ALA A 1 207 ? -4.66 16.156 -10 1 95.81 207 ALA A CA 1
ATOM 1555 C C . ALA A 1 207 ? -3.408 15.984 -9.148 1 95.81 207 ALA A C 1
ATOM 1557 O O . ALA A 1 207 ? -2.375 15.523 -9.641 1 95.81 207 ALA A O 1
ATOM 1558 N N . SER A 1 208 ? -3.545 16.344 -7.852 1 93.81 208 SER A N 1
ATOM 1559 C CA . SER A 1 208 ? -2.414 16.25 -6.934 1 93.81 208 SER A CA 1
ATOM 1560 C C . 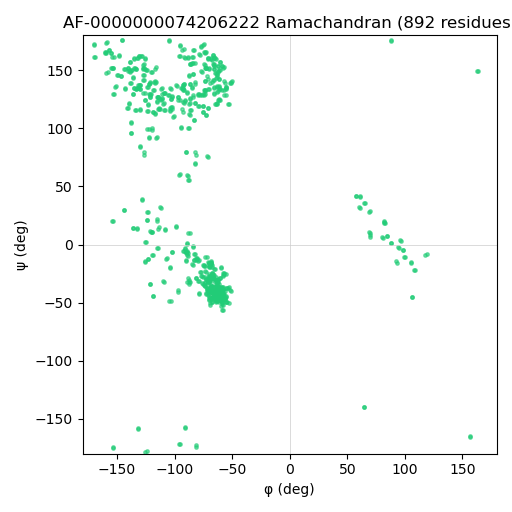SER A 1 208 ? -2.883 15.938 -5.516 1 93.81 208 SER A C 1
ATOM 1562 O O . SER A 1 208 ? -4.07 16.062 -5.207 1 93.81 208 SER A O 1
ATOM 1564 N N . GLU A 1 209 ? -1.886 15.469 -4.699 1 94.62 209 GLU A N 1
ATOM 1565 C CA . GLU A 1 209 ? -2.17 15.297 -3.277 1 94.62 209 GLU A CA 1
ATOM 1566 C C . GLU A 1 209 ? -2.547 16.625 -2.629 1 94.62 209 GLU A C 1
ATOM 1568 O O . GLU A 1 209 ? -2.104 17.688 -3.072 1 94.62 209 GLU A O 1
ATOM 1573 N N . VAL A 1 210 ? -3.354 16.547 -1.619 1 94.94 210 VAL A N 1
ATOM 1574 C CA . VAL A 1 210 ? -3.697 17.719 -0.841 1 94.94 210 VAL A CA 1
ATOM 1575 C C . VAL A 1 210 ? -3.721 17.375 0.646 1 94.94 210 VAL A C 1
ATOM 1577 O O . VAL A 1 210 ? -3.893 16.219 1.017 1 94.94 210 VAL A O 1
ATOM 1580 N N . HIS A 1 211 ? -3.555 18.359 1.466 1 93.69 211 HIS A N 1
ATOM 1581 C CA . HIS A 1 211 ? -3.557 18.188 2.914 1 93.69 211 HIS A CA 1
ATOM 1582 C C . HIS A 1 211 ? -4.891 17.641 3.4 1 93.69 211 HIS A C 1
ATOM 1584 O O . HIS A 1 211 ? -5.941 18.25 3.184 1 93.69 211 HIS A O 1
ATOM 1590 N N . SER A 1 212 ? -4.891 16.547 4.125 1 94.5 212 SER A N 1
ATOM 1591 C CA . SER A 1 212 ? -6.121 15.859 4.5 1 94.5 212 SER A CA 1
ATOM 1592 C C . SER A 1 212 ? -6.922 16.656 5.52 1 94.5 212 SER A C 1
ATOM 1594 O O . SER A 1 212 ? -8.148 16.562 5.566 1 94.5 212 SER A O 1
ATOM 1596 N N . GLY A 1 213 ? -6.281 17.406 6.355 1 92.81 213 GLY A N 1
ATOM 1597 C CA . GLY A 1 213 ? -6.996 18.281 7.289 1 92.81 213 GLY A CA 1
ATOM 1598 C C . GLY A 1 213 ? -7.676 19.453 6.613 1 92.81 213 GLY A C 1
ATOM 1599 O O . GLY A 1 213 ? -8.859 19.703 6.848 1 92.81 213 GLY A O 1
ATOM 1600 N N . MET A 1 214 ? -6.949 20.109 5.766 1 92.81 214 MET A N 1
ATOM 1601 C CA . MET A 1 214 ? -7.438 21.312 5.102 1 92.81 214 MET A CA 1
ATOM 1602 C C . MET A 1 214 ? -8.562 20.969 4.121 1 92.81 214 MET A C 1
ATOM 1604 O O . MET A 1 214 ? -9.453 21.781 3.896 1 92.81 214 MET A O 1
ATOM 1608 N N . PHE A 1 215 ? -8.523 19.719 3.559 1 95.94 215 PHE A N 1
ATOM 1609 C CA . PHE A 1 215 ? -9.445 19.453 2.463 1 95.94 215 PHE A CA 1
ATOM 1610 C C . PHE A 1 215 ? -10.328 18.25 2.777 1 95.94 215 PHE A C 1
ATOM 1612 O O . PHE A 1 215 ? -11.328 18.016 2.102 1 95.94 215 PHE A O 1
ATOM 1619 N N . GLY A 1 216 ? -10 17.516 3.77 1 96.06 216 GLY A N 1
ATOM 1620 C CA . GLY A 1 216 ? -10.734 16.312 4.098 1 96.06 216 GLY A CA 1
ATOM 1621 C C . GLY A 1 216 ? -12.18 16.578 4.488 1 96.06 216 GLY A C 1
ATOM 1622 O O . GLY A 1 216 ? -12.461 17.484 5.258 1 96.06 216 GLY A O 1
ATOM 1623 N N . GLY A 1 217 ? -13.055 15.703 4.113 1 96.06 217 GLY A N 1
ATOM 1624 C CA . GLY A 1 217 ? -14.492 15.836 4.277 1 96.06 217 GLY A CA 1
ATOM 1625 C C . GLY A 1 217 ? -15.211 16.141 2.979 1 96.06 217 GLY A C 1
ATOM 1626 O O . GLY A 1 217 ? -16.188 15.461 2.629 1 96.06 217 GLY A O 1
ATOM 1627 N N . ALA A 1 218 ? -14.609 17.078 2.264 1 97.5 218 ALA A N 1
ATOM 1628 C CA . ALA A 1 218 ? -15.281 17.5 1.035 1 97.5 218 ALA A CA 1
ATOM 1629 C C . ALA A 1 218 ? -14.516 17.016 -0.197 1 97.5 218 ALA A C 1
ATOM 1631 O O . ALA A 1 218 ? -15.102 16.797 -1.254 1 97.5 218 ALA A O 1
ATOM 1632 N N . ALA A 1 219 ? -13.219 16.922 -0.119 1 98.06 219 ALA A N 1
ATOM 1633 C CA . ALA A 1 219 ? -12.414 16.516 -1.269 1 98.06 219 ALA A CA 1
ATOM 1634 C C . ALA A 1 219 ? -12.57 15.023 -1.545 1 98.06 219 ALA A C 1
ATOM 1636 O O . ALA A 1 219 ? -12.516 14.203 -0.623 1 98.06 219 ALA A O 1
ATOM 1637 N N . PRO A 1 220 ? -12.805 14.68 -2.842 1 98.19 220 PRO A N 1
ATOM 1638 C CA . PRO A 1 220 ? -12.844 13.25 -3.166 1 98.19 220 PRO A CA 1
ATOM 1639 C C . PRO A 1 220 ? -11.5 12.562 -2.982 1 98.19 220 PRO A C 1
ATOM 1641 O O . PRO A 1 220 ? -10.453 13.156 -3.256 1 98.19 220 PRO A O 1
ATOM 1644 N N . ASP A 1 221 ? -11.453 11.383 -2.504 1 97.5 221 ASP A N 1
ATOM 1645 C CA . ASP A 1 221 ? -10.305 10.57 -2.135 1 97.5 221 ASP A CA 1
ATOM 1646 C C . ASP A 1 221 ? -10.25 9.289 -2.961 1 97.5 221 ASP A C 1
ATOM 1648 O O . ASP A 1 221 ? -11.086 8.398 -2.791 1 97.5 221 ASP A O 1
ATOM 1652 N N . ALA A 1 222 ? -9.234 9.164 -3.785 1 98.56 222 ALA A N 1
ATOM 1653 C CA . ALA A 1 222 ? -9.148 8.031 -4.707 1 98.56 222 ALA A CA 1
ATOM 1654 C C . ALA A 1 222 ? -9 6.719 -3.947 1 98.56 222 ALA A C 1
ATOM 1656 O O . ALA A 1 222 ? -9.523 5.684 -4.375 1 98.56 222 ALA A O 1
ATOM 1657 N N . LEU A 1 223 ? -8.211 6.715 -2.861 1 98.56 223 LEU A N 1
ATOM 1658 C CA . LEU A 1 223 ? -8.039 5.496 -2.08 1 98.56 223 LEU A CA 1
ATOM 1659 C C . LEU A 1 223 ? -9.359 5.07 -1.44 1 98.56 223 LEU A C 1
ATOM 1661 O O . LEU A 1 223 ? -9.695 3.883 -1.421 1 98.56 223 LEU A O 1
ATOM 1665 N N . ALA A 1 224 ? -10.125 6.016 -0.94 1 98.44 224 ALA A N 1
ATOM 1666 C CA . ALA A 1 224 ? -11.445 5.711 -0.396 1 98.44 224 ALA A CA 1
ATOM 1667 C C . ALA A 1 224 ? -12.367 5.156 -1.478 1 98.44 224 ALA A C 1
ATOM 1669 O O . ALA A 1 224 ? -13.133 4.223 -1.231 1 98.44 224 ALA A O 1
ATOM 1670 N N . ALA A 1 225 ? -12.32 5.75 -2.648 1 98.69 225 ALA A N 1
ATOM 1671 C CA . ALA A 1 225 ? -13.109 5.242 -3.768 1 98.69 225 ALA A CA 1
ATOM 1672 C C . ALA A 1 225 ? -12.719 3.803 -4.102 1 98.69 225 ALA A C 1
ATOM 1674 O O . ALA A 1 225 ? -13.586 2.957 -4.324 1 98.69 225 ALA A O 1
ATOM 1675 N N . LEU A 1 226 ? -11.422 3.568 -4.152 1 98.88 226 LEU A N 1
ATOM 1676 C CA . LEU A 1 226 ? -10.93 2.229 -4.453 1 98.88 226 LEU A CA 1
ATOM 1677 C C . LEU A 1 226 ? -11.438 1.223 -3.422 1 98.88 226 LEU A C 1
ATOM 1679 O O . LEU A 1 226 ? -11.883 0.129 -3.781 1 98.88 226 LEU A O 1
ATOM 1683 N N . VAL A 1 227 ? -11.375 1.575 -2.152 1 98.75 227 VAL A N 1
ATOM 1684 C CA . VAL A 1 227 ? -11.852 0.721 -1.071 1 98.75 227 VAL A CA 1
ATOM 1685 C C . VAL A 1 227 ? -13.336 0.407 -1.28 1 98.75 227 VAL A C 1
ATOM 1687 O O . VAL A 1 227 ? -13.758 -0.739 -1.126 1 98.75 227 VAL A O 1
ATOM 1690 N N . ALA A 1 228 ? -14.094 1.4 -1.63 1 98.56 228 ALA A N 1
ATOM 1691 C CA . ALA A 1 228 ? -15.516 1.208 -1.876 1 98.56 228 ALA A CA 1
ATOM 1692 C C . ALA A 1 228 ? -15.75 0.186 -2.986 1 98.56 228 ALA A C 1
ATOM 1694 O O . ALA A 1 228 ? -16.609 -0.685 -2.865 1 98.56 228 ALA A O 1
ATOM 1695 N N . VAL A 1 229 ? -15 0.274 -4.023 1 98.75 229 VAL A N 1
ATOM 1696 C CA . VAL A 1 229 ? -15.141 -0.651 -5.145 1 98.75 229 VAL A CA 1
ATOM 1697 C C . VAL A 1 229 ? -14.727 -2.057 -4.707 1 98.75 229 VAL A C 1
ATOM 1699 O O . VAL A 1 229 ? -15.461 -3.021 -4.934 1 98.75 229 VAL A O 1
ATOM 1702 N N . LEU A 1 230 ? -13.586 -2.189 -4.086 1 98.81 230 LEU A N 1
ATOM 1703 C CA . LEU A 1 230 ? -13.039 -3.488 -3.707 1 98.81 230 LEU A CA 1
ATOM 1704 C C . LEU A 1 230 ? -13.961 -4.203 -2.727 1 98.81 230 LEU A C 1
ATOM 1706 O O . LEU A 1 230 ? -14.055 -5.434 -2.74 1 98.81 230 LEU A O 1
ATOM 1710 N N . ALA A 1 231 ? -14.664 -3.461 -1.938 1 98.31 231 ALA A N 1
ATOM 1711 C CA . ALA A 1 231 ? -15.547 -4.031 -0.925 1 98.31 231 ALA A CA 1
ATOM 1712 C C . ALA A 1 231 ? -16.734 -4.73 -1.57 1 98.31 231 ALA A C 1
ATOM 1714 O O . ALA A 1 231 ? -17.438 -5.516 -0.919 1 98.31 231 ALA A O 1
ATOM 1715 N N . THR A 1 232 ? -16.984 -4.473 -2.824 1 98.19 232 THR A N 1
ATOM 1716 C CA . THR A 1 232 ? -18.125 -5.094 -3.496 1 98.19 232 THR A CA 1
ATOM 1717 C C . THR A 1 232 ? -17.766 -6.496 -3.979 1 98.19 232 THR A C 1
ATOM 1719 O O . THR A 1 232 ? -18.641 -7.25 -4.41 1 98.19 232 THR A O 1
ATOM 1722 N N . LEU A 1 233 ? -16.547 -6.852 -3.883 1 97.94 233 LEU A N 1
ATOM 1723 C CA . LEU A 1 233 ? -16.078 -8.039 -4.574 1 97.94 233 LEU A CA 1
ATOM 1724 C C . LEU A 1 233 ? -16.219 -9.273 -3.689 1 97.94 233 LEU A C 1
ATOM 1726 O O . LEU A 1 233 ? -15.945 -10.398 -4.133 1 97.94 233 LEU A O 1
ATOM 1730 N N . ARG A 1 234 ? -16.594 -9.102 -2.453 1 96.69 234 ARG A N 1
ATOM 1731 C CA . ARG A 1 234 ? -16.859 -10.188 -1.515 1 96.69 234 ARG A CA 1
ATOM 1732 C C . ARG A 1 234 ? -18.125 -9.914 -0.708 1 96.69 234 ARG A C 1
ATOM 1734 O O . ARG A 1 234 ? -18.484 -8.758 -0.467 1 96.69 234 ARG A O 1
ATOM 1741 N N . ASP A 1 235 ? -18.797 -10.961 -0.314 1 95.69 235 ASP A N 1
ATOM 1742 C CA . ASP A 1 235 ? -19.922 -10.789 0.594 1 95.69 235 ASP A CA 1
ATOM 1743 C C . ASP A 1 235 ? -19.5 -11.008 2.045 1 95.69 235 ASP A C 1
ATOM 1745 O O . ASP A 1 235 ? -18.297 -11.102 2.34 1 95.69 235 ASP A O 1
ATOM 1749 N N . ALA A 1 236 ? -20.391 -11.047 2.963 1 94.25 236 ALA A N 1
ATOM 1750 C CA . ALA A 1 236 ? -20.109 -11.078 4.395 1 94.25 236 ALA A CA 1
ATOM 1751 C C . ALA A 1 236 ? -19.438 -12.391 4.793 1 94.25 236 ALA A C 1
ATOM 1753 O O . ALA A 1 236 ? -18.672 -12.43 5.75 1 94.25 236 ALA A O 1
ATOM 1754 N N . ASN A 1 237 ? -19.656 -13.422 4.039 1 94.5 237 ASN A N 1
ATOM 1755 C CA . ASN A 1 237 ? -19.078 -14.727 4.332 1 94.5 237 ASN A CA 1
ATOM 1756 C C . ASN A 1 237 ? -17.703 -14.883 3.678 1 94.5 237 ASN A C 1
ATOM 1758 O O . ASN A 1 237 ? -17.016 -15.883 3.893 1 94.5 237 ASN A O 1
ATOM 1762 N N . GLY A 1 238 ? -17.344 -13.922 2.885 1 95.44 238 GLY A N 1
ATOM 1763 C CA . GLY A 1 238 ? -16.047 -13.953 2.232 1 95.44 238 GLY A CA 1
ATOM 1764 C C . GLY A 1 238 ? -16.094 -14.516 0.825 1 95.44 238 GLY A C 1
ATOM 1765 O O . GLY A 1 238 ? -15.062 -14.617 0.154 1 95.44 238 GLY A O 1
ATOM 1766 N N . ASP A 1 239 ? -17.281 -14.836 0.337 1 95.94 239 ASP A N 1
ATOM 1767 C CA . ASP A 1 239 ? -17.406 -15.352 -1.022 1 95.94 239 ASP A CA 1
ATOM 1768 C C . ASP A 1 239 ? -17.172 -14.25 -2.053 1 95.94 239 ASP A C 1
ATOM 1770 O O . ASP A 1 239 ? -17.562 -13.094 -1.841 1 95.94 239 ASP A O 1
ATOM 1774 N N . THR A 1 240 ? -16.562 -14.656 -3.15 1 96.44 240 THR A N 1
ATOM 1775 C CA . THR A 1 240 ? -16.422 -13.742 -4.273 1 96.44 240 THR A CA 1
ATOM 1776 C C . THR A 1 240 ? -17.781 -13.352 -4.84 1 96.44 240 THR A C 1
ATOM 1778 O O . THR A 1 240 ? -18.625 -14.211 -5.07 1 96.44 240 THR A O 1
ATOM 1781 N N . THR A 1 241 ? -17.922 -12.055 -5.004 1 95.31 241 THR A N 1
ATOM 1782 C CA . THR A 1 241 ? -19.156 -11.539 -5.586 1 95.31 241 THR A CA 1
ATOM 1783 C C . THR A 1 241 ? -18.875 -10.781 -6.879 1 95.31 241 THR A C 1
ATOM 1785 O O . THR A 1 241 ? -18.281 -9.703 -6.855 1 95.31 241 THR A O 1
ATOM 1788 N N . VAL A 1 242 ? -19.031 -11.328 -7.984 1 97 242 VAL A N 1
ATOM 1789 C CA . VAL A 1 242 ? -19 -10.711 -9.305 1 97 242 VAL A CA 1
ATOM 1790 C C . VAL A 1 242 ? -20.312 -11 -10.031 1 97 242 VAL A C 1
ATOM 1792 O O . VAL A 1 242 ? -20.641 -12.156 -10.32 1 97 242 VAL A O 1
ATOM 1795 N N . ALA A 1 243 ? -21.031 -9.922 -10.266 1 95.75 243 ALA A N 1
ATOM 1796 C CA . ALA A 1 243 ? -22.344 -10.078 -10.906 1 95.75 243 ALA A CA 1
ATOM 1797 C C . ALA A 1 243 ? -22.203 -10.805 -12.242 1 95.75 243 ALA A C 1
ATOM 1799 O O . ALA A 1 243 ? -21.344 -10.469 -13.062 1 95.75 243 ALA A O 1
ATOM 1800 N N . GLY A 1 244 ? -22.984 -11.836 -12.438 1 94.69 244 GLY A N 1
ATOM 1801 C CA . GLY A 1 244 ? -22.969 -12.586 -13.68 1 94.69 244 GLY A CA 1
ATOM 1802 C C . GLY A 1 244 ? -22.172 -13.875 -13.594 1 94.69 244 GLY A C 1
ATOM 1803 O O . GLY A 1 244 ? -22.219 -14.703 -14.5 1 94.69 244 GLY A O 1
ATOM 1804 N N . LEU A 1 245 ? -21.422 -14.055 -12.523 1 96.44 245 LEU A N 1
ATOM 1805 C CA . LEU A 1 245 ? -20.672 -15.297 -12.352 1 96.44 245 LEU A CA 1
ATOM 1806 C C . LEU A 1 245 ? -21.344 -16.203 -11.328 1 96.44 245 LEU A C 1
ATOM 1808 O O . LEU A 1 245 ? -21.75 -15.75 -10.258 1 96.44 245 LEU A O 1
ATOM 1812 N N . ASP A 1 246 ? -21.453 -17.453 -11.656 1 91.81 246 ASP A N 1
ATOM 1813 C CA . ASP A 1 246 ? -22.016 -18.453 -10.758 1 91.81 246 ASP A CA 1
ATOM 1814 C C . ASP A 1 246 ? -21.047 -18.812 -9.633 1 91.81 246 ASP A C 1
ATOM 1816 O O . ASP A 1 246 ? -19.859 -19.047 -9.883 1 91.81 246 ASP A O 1
ATOM 1820 N N . HIS A 1 247 ? -21.547 -18.844 -8.43 1 90.75 247 HIS A N 1
ATOM 1821 C CA . HIS A 1 247 ? -20.703 -19.141 -7.281 1 90.75 247 HIS A CA 1
ATOM 1822 C C . HIS A 1 247 ? -21.234 -20.328 -6.488 1 90.75 247 HIS A C 1
ATOM 1824 O O . HIS A 1 247 ? -20.953 -20.453 -5.297 1 90.75 247 HIS A O 1
ATOM 1830 N N . ARG A 1 248 ? -21.984 -21.328 -7.125 1 90.69 248 ARG A N 1
ATOM 1831 C CA . ARG A 1 248 ? -22.641 -22.422 -6.422 1 90.69 248 ARG A CA 1
ATOM 1832 C C . ARG A 1 248 ? -22.109 -23.766 -6.883 1 90.69 248 ARG A C 1
ATOM 1834 O O . ARG A 1 248 ? -22.703 -24.812 -6.574 1 90.69 248 ARG A O 1
ATOM 1841 N N . GLY A 1 249 ? -21.031 -23.719 -7.633 1 93.94 249 GLY A N 1
ATOM 1842 C CA . GLY A 1 249 ? -20.484 -24.969 -8.133 1 93.94 249 GLY A CA 1
ATOM 1843 C C . GLY A 1 249 ? -20.031 -25.906 -7.031 1 93.94 249 GLY A C 1
ATOM 1844 O O . GLY A 1 249 ? -19.656 -25.453 -5.945 1 93.94 249 GLY A O 1
ATOM 1845 N N . THR A 1 250 ? -20.062 -27.203 -7.391 1 95 250 THR A N 1
ATOM 1846 C CA . THR A 1 250 ? -19.625 -28.234 -6.453 1 95 250 THR A CA 1
ATOM 1847 C C . THR A 1 250 ? -18.562 -29.125 -7.098 1 95 250 THR A C 1
ATOM 1849 O O . THR A 1 250 ? -18.625 -29.391 -8.297 1 95 250 THR A O 1
ATOM 1852 N N . TRP A 1 251 ? -17.656 -29.547 -6.281 1 93.06 251 TRP A N 1
ATOM 1853 C CA . TRP A 1 251 ? -16.578 -30.422 -6.723 1 9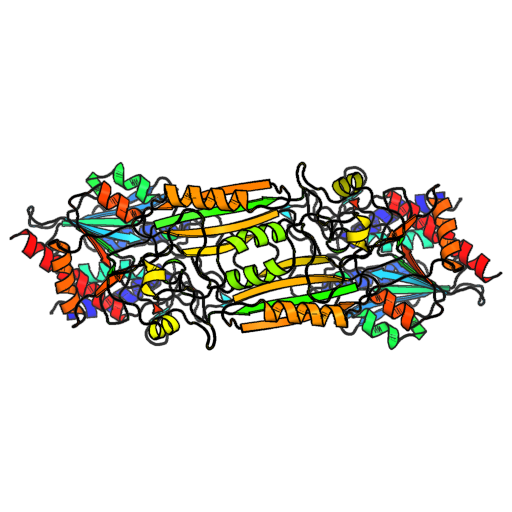3.06 251 TRP A CA 1
ATOM 1854 C C . TRP A 1 251 ? -16.938 -31.891 -6.48 1 93.06 251 TRP A C 1
ATOM 1856 O O . TRP A 1 251 ? -17.344 -32.25 -5.379 1 93.06 251 TRP A O 1
ATOM 1866 N N . ALA A 1 252 ? -16.672 -32.719 -7.523 1 85.94 252 ALA A N 1
ATOM 1867 C CA . ALA A 1 252 ? -17.078 -34.125 -7.465 1 85.94 252 ALA A CA 1
ATOM 1868 C C . ALA A 1 252 ? -15.891 -35.031 -7.137 1 85.94 252 ALA A C 1
ATOM 1870 O O . ALA A 1 252 ? -16.062 -36.219 -6.863 1 85.94 252 ALA A O 1
ATOM 1871 N N . GLY A 1 253 ? -14.695 -34.531 -7.07 1 81.88 253 GLY A N 1
ATOM 1872 C CA . GLY A 1 253 ? -13.508 -35.344 -6.844 1 81.88 253 GLY A CA 1
ATOM 1873 C C . GLY A 1 253 ? -13.148 -35.5 -5.375 1 81.88 253 GLY A C 1
ATOM 1874 O O . GLY A 1 253 ? -14.023 -35.438 -4.512 1 81.88 253 GLY A O 1
ATOM 1875 N N . GLU A 1 254 ? -11.906 -35.781 -5.16 1 85.31 254 GLU A N 1
ATOM 1876 C CA . GLU A 1 254 ? -11.43 -35.938 -3.789 1 85.31 254 GLU A CA 1
ATOM 1877 C C . GLU A 1 254 ? -11.602 -34.656 -2.994 1 85.31 254 GLU A C 1
ATOM 1879 O O . GLU A 1 254 ? -11.305 -33.562 -3.496 1 85.31 254 GLU A O 1
ATOM 1884 N N . GLY A 1 255 ? -12.07 -34.812 -1.821 1 89.44 255 GLY A N 1
ATOM 1885 C CA . GLY A 1 255 ? -12.258 -33.656 -0.96 1 89.44 255 GLY A CA 1
ATOM 1886 C C . GLY A 1 255 ? -10.961 -33.156 -0.357 1 89.44 255 GLY A C 1
ATOM 1887 O O . GLY A 1 255 ? -9.906 -33.75 -0.54 1 89.44 255 GLY A O 1
ATOM 1888 N N . TYR A 1 256 ? -11.055 -32 0.246 1 92.69 256 TYR A N 1
ATOM 1889 C CA . TYR A 1 256 ? -10 -31.391 1.04 1 92.69 256 TYR A CA 1
ATOM 1890 C C . TYR A 1 256 ? -10.477 -31.109 2.459 1 92.69 256 TYR A C 1
ATOM 1892 O O . TYR A 1 256 ? -11.164 -30.109 2.699 1 92.69 256 TYR A O 1
ATOM 1900 N N . PRO A 1 257 ? -10.133 -31.969 3.404 1 93.94 257 PRO A N 1
ATOM 1901 C CA . PRO A 1 257 ? -10.633 -31.766 4.77 1 93.94 257 PRO A CA 1
ATOM 1902 C C . PRO A 1 257 ? -10.258 -30.406 5.344 1 93.94 257 PRO A C 1
ATOM 1904 O O . PRO A 1 257 ? -9.109 -29.969 5.219 1 93.94 257 PRO A O 1
ATOM 1907 N N . ALA A 1 258 ? -11.195 -29.844 6.043 1 95.94 258 ALA A N 1
ATOM 1908 C CA . ALA A 1 258 ? -11.047 -28.469 6.539 1 95.94 258 ALA A CA 1
ATOM 1909 C C . ALA A 1 258 ? -9.867 -28.359 7.492 1 95.94 258 ALA A C 1
ATOM 1911 O O . ALA A 1 258 ? -9.125 -27.375 7.461 1 95.94 258 ALA A O 1
ATOM 1912 N N . ASP A 1 259 ? -9.727 -29.312 8.344 1 96 259 ASP A N 1
ATOM 1913 C CA . ASP A 1 259 ? -8.641 -29.266 9.32 1 96 259 ASP A CA 1
ATOM 1914 C C . ASP A 1 259 ? -7.281 -29.297 8.625 1 96 259 ASP A C 1
ATOM 1916 O O . ASP A 1 259 ? -6.359 -28.594 9.023 1 96 259 ASP A O 1
ATOM 1920 N N . ARG A 1 260 ? -7.184 -30.109 7.656 1 94.38 260 ARG A N 1
ATOM 1921 C CA . ARG A 1 260 ? -5.945 -30.188 6.891 1 94.38 260 ARG A CA 1
ATOM 1922 C C . ARG A 1 260 ? -5.691 -28.891 6.133 1 94.38 260 ARG A C 1
ATOM 1924 O O . ARG A 1 260 ? -4.559 -28.391 6.094 1 94.38 260 ARG A O 1
ATOM 1931 N N . PHE A 1 261 ? -6.773 -28.406 5.59 1 95.81 261 PHE A N 1
ATOM 1932 C CA . PHE A 1 261 ? -6.656 -27.141 4.852 1 95.81 261 PHE A CA 1
ATOM 1933 C C . PHE A 1 261 ? -6.184 -26.031 5.77 1 95.81 261 PHE A C 1
ATOM 1935 O O . PHE A 1 261 ? -5.328 -25.219 5.391 1 95.81 261 PHE A O 1
ATOM 1942 N N . ARG A 1 262 ? -6.699 -25.969 6.926 1 97.06 262 ARG A N 1
ATOM 1943 C CA . ARG A 1 262 ? -6.309 -24.953 7.898 1 97.06 262 ARG A CA 1
ATOM 1944 C C . ARG A 1 262 ? -4.816 -25.031 8.195 1 97.06 262 ARG A C 1
ATOM 1946 O O . ARG A 1 262 ? -4.148 -24 8.289 1 97.06 262 ARG A O 1
ATOM 1953 N N . TRP A 1 263 ? -4.418 -26.203 8.305 1 94.81 263 TRP A N 1
ATOM 1954 C CA . TRP A 1 263 ? -3.002 -26.422 8.594 1 94.81 263 TRP A CA 1
ATOM 1955 C C . TRP A 1 263 ? -2.137 -26.016 7.402 1 94.81 263 TRP A C 1
ATOM 1957 O O . TRP A 1 263 ? -1.155 -25.281 7.559 1 94.81 263 TRP A O 1
ATOM 1967 N N . ASP A 1 264 ? -2.512 -26.438 6.207 1 93.25 264 ASP A N 1
ATOM 1968 C CA . ASP A 1 264 ? -1.752 -26.156 4.992 1 93.25 264 ASP A CA 1
ATOM 1969 C C . ASP A 1 264 ? -1.699 -24.672 4.699 1 93.25 264 ASP A C 1
ATOM 1971 O O . ASP A 1 264 ? -0.682 -24.156 4.227 1 93.25 264 ASP A O 1
ATOM 1975 N N . ALA A 1 265 ? -2.775 -23.953 5.043 1 95.56 265 ALA A N 1
ATOM 1976 C CA . ALA A 1 265 ? -2.898 -22.531 4.742 1 95.56 265 ALA A CA 1
ATOM 1977 C C . ALA A 1 265 ? -2.387 -21.688 5.906 1 95.56 265 ALA A C 1
ATOM 1979 O O . ALA A 1 265 ? -2.398 -20.453 5.832 1 95.56 265 ALA A O 1
ATOM 1980 N N . THR A 1 266 ? -2.039 -22.266 6.973 1 96.19 266 THR A N 1
ATOM 1981 C CA . THR A 1 266 ? -1.509 -21.625 8.164 1 96.19 266 THR A CA 1
ATOM 1982 C C . THR A 1 266 ? -2.529 -20.641 8.75 1 96.19 266 THR A C 1
ATOM 1984 O O . THR A 1 266 ? -2.176 -19.531 9.148 1 96.19 266 THR A O 1
ATOM 1987 N N . VAL A 1 267 ? -3.775 -21.031 8.773 1 98 267 VAL A N 1
ATOM 1988 C CA . VAL A 1 267 ? -4.855 -20.219 9.312 1 98 267 VAL A CA 1
ATOM 1989 C C . VAL A 1 267 ? -4.668 -20.047 10.812 1 98 267 VAL A C 1
ATOM 1991 O O . VAL A 1 267 ? -4.43 -21.016 11.531 1 98 267 VAL A O 1
ATOM 1994 N N . LEU A 1 268 ? -4.738 -18.828 11.273 1 98.19 268 LEU A N 1
ATOM 1995 C CA . LEU A 1 268 ? -4.59 -18.594 12.703 1 98.19 268 LEU A CA 1
ATOM 1996 C C . LEU A 1 268 ? -5.746 -19.219 13.484 1 98.19 268 LEU A C 1
ATOM 1998 O O . LEU A 1 268 ? -6.852 -19.344 12.953 1 98.19 268 LEU A O 1
ATOM 2002 N N . GLU A 1 269 ? -5.469 -19.531 14.742 1 97.06 269 GLU A N 1
ATOM 2003 C CA . GLU A 1 269 ? -6.516 -20.031 15.633 1 97.06 269 GLU A CA 1
ATOM 2004 C C . GLU A 1 269 ? -7.625 -19 15.805 1 97.06 269 GLU A C 1
ATOM 2006 O O . GLU A 1 269 ? -7.352 -17.797 15.953 1 97.06 269 GLU A O 1
ATOM 2011 N N . GLY A 1 270 ? -8.836 -19.469 15.688 1 96.81 270 GLY A N 1
ATOM 2012 C CA . GLY A 1 270 ? -9.977 -18.594 15.898 1 96.81 270 GLY A CA 1
ATOM 2013 C C . GLY A 1 270 ? -10.477 -17.938 14.625 1 96.81 270 GLY A C 1
ATOM 2014 O O . GLY A 1 270 ? -11.586 -17.406 14.586 1 96.81 270 GLY A O 1
ATOM 2015 N N . VAL A 1 271 ? -9.688 -17.984 13.57 1 98.25 271 VAL A N 1
ATOM 2016 C CA . VAL A 1 271 ? -10.086 -17.391 12.305 1 98.25 271 VAL A CA 1
ATOM 2017 C C . VAL A 1 271 ? -10.898 -18.391 11.484 1 98.25 271 VAL A C 1
ATOM 2019 O O . VAL A 1 271 ? -10.531 -19.562 11.398 1 98.25 271 VAL A O 1
ATOM 2022 N N . SER A 1 272 ? -11.898 -17.938 10.898 1 97.94 272 SER A N 1
ATOM 2023 C CA . SER A 1 272 ? -12.781 -18.812 10.125 1 97.94 272 SER A CA 1
ATOM 2024 C C . SER A 1 272 ? -12.289 -18.953 8.688 1 97.94 272 SER A C 1
ATOM 2026 O O . SER A 1 272 ? -11.703 -18.016 8.125 1 97.94 272 SER A O 1
ATOM 2028 N N . LEU A 1 273 ? -12.492 -20.141 8.109 1 98 273 LEU A N 1
ATOM 2029 C CA . LEU A 1 273 ? -12.406 -20.266 6.656 1 98 273 LEU A CA 1
ATOM 2030 C C . LEU A 1 273 ? -13.523 -19.484 5.98 1 98 273 LEU A C 1
ATOM 2032 O O . LEU A 1 273 ? -14.516 -19.125 6.625 1 98 273 LEU A O 1
ATOM 2036 N N . LEU A 1 274 ? -13.32 -19.203 4.75 1 97.12 274 LEU A N 1
ATOM 2037 C CA . LEU A 1 274 ? -14.289 -18.375 4.043 1 97.12 274 LEU A CA 1
ATOM 2038 C C . LEU A 1 274 ? -15.289 -19.219 3.277 1 97.12 274 LEU A C 1
ATOM 2040 O O . LEU A 1 274 ? -15.039 -20.406 3.012 1 97.12 274 LEU A O 1
ATOM 2044 N N . GLY A 1 275 ? -16.406 -18.547 2.928 1 94.06 275 GLY A N 1
ATOM 2045 C CA . GLY A 1 275 ? -17.375 -19.109 2.006 1 94.06 275 GLY A CA 1
ATOM 2046 C C . GLY A 1 275 ? -18.422 -19.969 2.691 1 94.06 275 GLY A C 1
ATOM 2047 O O . GLY A 1 275 ? -18.328 -20.25 3.889 1 94.06 275 GLY A O 1
ATOM 2048 N N . ASP A 1 276 ? -19.375 -20.422 1.904 1 92.5 276 ASP A N 1
ATOM 2049 C CA . ASP A 1 276 ? -20.5 -21.203 2.422 1 92.5 276 ASP A CA 1
ATOM 2050 C C . ASP A 1 276 ? -20.469 -22.625 1.904 1 92.5 276 ASP A C 1
ATOM 2052 O O . ASP A 1 276 ? -21.469 -23.344 1.994 1 92.5 276 ASP A O 1
ATOM 2056 N N . GLY A 1 277 ? -19.375 -23.062 1.352 1 93.81 277 GLY A N 1
ATOM 2057 C CA . GLY A 1 277 ? -19.234 -24.406 0.812 1 93.81 277 GLY A CA 1
ATOM 2058 C C . GLY A 1 277 ? -18.047 -25.156 1.387 1 93.81 277 GLY A C 1
ATOM 2059 O O . GLY A 1 277 ? -17.359 -24.656 2.281 1 93.81 277 GLY A O 1
ATOM 2060 N N . SER A 1 278 ? -17.906 -26.391 0.854 1 95.94 278 SER A N 1
ATOM 2061 C CA . SER A 1 278 ? -16.719 -27.141 1.25 1 95.94 278 SER A CA 1
ATOM 2062 C C . SER A 1 278 ? -15.445 -26.5 0.706 1 95.94 278 SER A C 1
ATOM 2064 O O . SER A 1 278 ? -15.492 -25.719 -0.255 1 95.94 278 SER A O 1
ATOM 2066 N N . VAL A 1 279 ? -14.336 -26.812 1.321 1 96.81 279 VAL A N 1
ATOM 2067 C CA . VAL A 1 279 ? -13.047 -26.281 0.875 1 96.81 279 VAL A CA 1
ATOM 2068 C C . VAL A 1 279 ? -12.836 -26.625 -0.597 1 96.81 279 VAL A C 1
ATOM 2070 O O . VAL A 1 279 ? -12.461 -25.766 -1.395 1 96.81 279 VAL A O 1
ATOM 2073 N N . ALA A 1 280 ? -13.109 -27.844 -1.021 1 94.75 280 ALA A N 1
ATOM 2074 C CA . ALA A 1 280 ? -12.914 -28.281 -2.398 1 94.75 280 ALA A CA 1
ATOM 2075 C C . ALA A 1 280 ? -13.805 -27.5 -3.357 1 94.75 280 ALA A C 1
ATOM 2077 O O . ALA A 1 280 ? -13.375 -27.125 -4.453 1 94.75 280 ALA A O 1
ATOM 2078 N N . ASP A 1 281 ? -15.047 -27.234 -2.963 1 95.81 281 ASP A N 1
ATOM 2079 C CA . ASP A 1 281 ? -15.945 -26.438 -3.789 1 95.81 281 ASP A CA 1
ATOM 2080 C C . ASP A 1 281 ? -15.359 -25.047 -4.043 1 95.81 281 ASP A C 1
ATOM 2082 O O . ASP A 1 281 ? -15.328 -24.578 -5.184 1 95.81 281 ASP A O 1
ATOM 2086 N N . LEU A 1 282 ? -14.914 -24.453 -2.969 1 96.38 282 LEU A N 1
ATOM 2087 C CA . LEU A 1 282 ? -14.445 -23.062 -3.004 1 96.38 282 LEU A CA 1
ATOM 2088 C C . LEU A 1 282 ? -13.141 -22.953 -3.791 1 96.38 282 LEU A C 1
ATOM 2090 O O . LEU A 1 282 ? -12.875 -21.922 -4.414 1 96.38 282 LEU A O 1
ATOM 2094 N N . LEU A 1 283 ? -12.375 -23.984 -3.811 1 95.62 283 LEU A N 1
ATOM 2095 C CA . LEU A 1 283 ? -11.062 -23.953 -4.445 1 95.62 283 LEU A CA 1
ATOM 2096 C C . LEU A 1 283 ? -11.164 -24.328 -5.922 1 95.62 283 LEU A C 1
ATOM 2098 O O . LEU A 1 283 ? -10.406 -23.812 -6.75 1 95.62 283 LEU A O 1
ATOM 2102 N N . TRP A 1 284 ? -12.141 -25.234 -6.234 1 93.88 284 TRP A N 1
ATOM 2103 C CA . TRP A 1 284 ? -11.984 -25.891 -7.531 1 93.88 284 TRP A CA 1
ATOM 2104 C C . TRP A 1 284 ? -13.242 -25.734 -8.375 1 93.88 284 TRP A C 1
ATOM 2106 O O . TRP A 1 284 ? -13.219 -25.953 -9.594 1 93.88 284 TRP A O 1
ATOM 2116 N N . ALA A 1 285 ? -14.352 -25.328 -7.77 1 94.94 285 ALA A N 1
ATOM 2117 C CA . ALA A 1 285 ? -15.602 -25.344 -8.516 1 94.94 285 ALA A CA 1
ATOM 2118 C C . ALA A 1 285 ? -16.266 -23.969 -8.484 1 94.94 285 ALA A C 1
ATOM 2120 O O . ALA A 1 285 ? -17.359 -23.781 -9.031 1 94.94 285 ALA A O 1
ATOM 2121 N N . ARG A 1 286 ? -15.625 -23.031 -7.859 1 96.5 286 ARG A N 1
ATOM 2122 C CA . ARG A 1 286 ? -16.188 -21.688 -7.754 1 96.5 286 ARG A CA 1
ATOM 2123 C C . ARG A 1 286 ? -15.133 -20.625 -8.055 1 96.5 286 ARG A C 1
ATOM 2125 O O . ARG A 1 286 ? -13.93 -20.891 -7.984 1 96.5 286 ARG A O 1
ATOM 2132 N N . PRO A 1 287 ? -15.609 -19.375 -8.406 1 97.12 287 PRO A N 1
ATOM 2133 C CA . PRO A 1 287 ? -14.633 -18.297 -8.617 1 97.12 287 PRO A CA 1
ATOM 2134 C C . PRO A 1 287 ? -14.016 -17.797 -7.312 1 97.12 287 PRO A C 1
ATOM 2136 O O . PRO A 1 287 ? -14.625 -17.922 -6.25 1 97.12 287 PRO A O 1
ATOM 2139 N N . ALA A 1 288 ? -12.852 -17.312 -7.406 1 97.38 288 ALA A N 1
ATOM 2140 C CA . ALA A 1 288 ? -12.156 -16.703 -6.277 1 97.38 288 ALA A CA 1
ATOM 2141 C C . ALA A 1 288 ? -11.391 -15.453 -6.715 1 97.38 288 ALA A C 1
ATOM 2143 O O . ALA A 1 288 ? -10.523 -15.523 -7.594 1 97.38 288 ALA A O 1
ATOM 2144 N N . LEU A 1 289 ? -11.711 -14.336 -6.129 1 98 289 LEU A N 1
ATOM 2145 C CA . LEU A 1 289 ? -11.016 -13.086 -6.422 1 98 289 LEU A CA 1
ATOM 2146 C C . LEU A 1 289 ? -10.07 -12.711 -5.285 1 98 289 LEU A C 1
ATOM 2148 O O . LEU A 1 289 ? -10.469 -12.711 -4.117 1 98 289 LEU A O 1
ATOM 2152 N N . THR A 1 290 ? -8.852 -12.438 -5.613 1 98 290 THR A N 1
ATOM 2153 C CA . THR A 1 290 ? -7.855 -12 -4.645 1 98 290 THR A CA 1
ATOM 2154 C C . THR A 1 290 ? -7.305 -10.625 -5.02 1 98 290 THR A C 1
ATOM 2156 O O . THR A 1 290 ? -6.977 -10.375 -6.184 1 98 290 THR A O 1
ATOM 2159 N N . ILE A 1 291 ? -7.301 -9.711 -4.074 1 98.5 291 ILE A N 1
ATOM 2160 C CA . ILE A 1 291 ? -6.547 -8.477 -4.234 1 98.5 291 ILE A CA 1
ATOM 2161 C C . ILE A 1 291 ? -5.059 -8.75 -4.039 1 98.5 291 ILE A C 1
ATOM 2163 O O . ILE A 1 291 ? -4.613 -9.031 -2.924 1 98.5 291 ILE A O 1
ATOM 2167 N N . LEU A 1 292 ? -4.297 -8.586 -5.074 1 97.12 292 LEU A N 1
ATOM 2168 C CA . LEU A 1 292 ? -2.891 -8.969 -5.016 1 97.12 292 LEU A CA 1
ATOM 2169 C C . LEU A 1 292 ? -2.041 -7.824 -4.473 1 97.12 292 LEU A C 1
ATOM 2171 O O . LEU A 1 292 ? -1.035 -8.062 -3.797 1 97.12 292 LEU A O 1
ATOM 2175 N N . GLY A 1 293 ? -2.506 -6.664 -4.801 1 97.38 293 GLY A N 1
ATOM 2176 C CA . GLY A 1 293 ? -1.755 -5.496 -4.367 1 97.38 293 GLY A CA 1
ATOM 2177 C C . GLY A 1 293 ? -2.504 -4.195 -4.574 1 97.38 293 GLY A C 1
ATOM 2178 O O . GLY A 1 293 ? -3.455 -4.137 -5.355 1 97.38 293 GLY A O 1
ATOM 2179 N N . ILE A 1 294 ? -2.082 -3.154 -3.879 1 98.5 294 ILE A N 1
ATOM 2180 C CA . ILE A 1 294 ? -2.639 -1.81 -3.986 1 98.5 294 ILE A CA 1
ATOM 2181 C C . ILE A 1 294 ? -1.509 -0.784 -4.02 1 98.5 294 ILE A C 1
ATOM 2183 O O . ILE A 1 294 ? -0.589 -0.836 -3.201 1 98.5 294 ILE A O 1
ATOM 2187 N N . ASP A 1 295 ? -1.588 0.092 -5.027 1 97.5 295 ASP A N 1
ATOM 2188 C CA . ASP A 1 295 ? -0.698 1.249 -5.016 1 97.5 295 ASP A CA 1
ATOM 2189 C C . ASP A 1 295 ? -1.262 2.369 -4.145 1 97.5 295 ASP A C 1
ATOM 2191 O O . ASP A 1 295 ? -2.23 3.029 -4.523 1 97.5 295 ASP A O 1
ATOM 2195 N N . CYS A 1 296 ? -0.697 2.59 -3.016 1 96.44 296 CYS A N 1
ATOM 2196 C CA . CYS A 1 296 ? -1.018 3.629 -2.043 1 96.44 296 CYS A CA 1
ATOM 2197 C C . CYS A 1 296 ? 0.153 3.871 -1.097 1 96.44 296 CYS A C 1
ATOM 2199 O O . CYS A 1 296 ? 1.115 3.102 -1.085 1 96.44 296 CYS A O 1
ATOM 2201 N N . PRO A 1 297 ? 0.139 5 -0.349 1 95.12 297 PRO A N 1
ATOM 2202 C CA . PRO A 1 297 ? 1.209 5.195 0.632 1 95.12 297 PRO A CA 1
ATOM 2203 C C . PRO A 1 297 ? 1.232 4.105 1.703 1 95.12 297 PRO A C 1
ATOM 2205 O O . PRO A 1 297 ? 0.177 3.619 2.117 1 95.12 297 PRO A O 1
ATOM 2208 N N . PRO A 1 298 ? 2.439 3.707 2.119 1 95.38 298 PRO A N 1
ATOM 2209 C CA . PRO A 1 298 ? 2.537 2.791 3.26 1 95.38 298 PRO A CA 1
ATOM 2210 C C . PRO A 1 298 ? 2.223 3.469 4.59 1 95.38 298 PRO A C 1
ATOM 2212 O O . PRO A 1 298 ? 2.145 4.699 4.656 1 95.38 298 PRO A O 1
ATOM 2215 N N . VAL A 1 299 ? 2.01 2.67 5.602 1 95.62 299 VAL A N 1
ATOM 2216 C CA . VAL A 1 299 ? 1.713 3.203 6.926 1 95.62 299 VAL A CA 1
ATOM 2217 C C . VAL A 1 299 ? 2.857 4.102 7.391 1 95.62 299 VAL A C 1
ATOM 2219 O O . VAL A 1 299 ? 2.654 5.293 7.652 1 95.62 299 VAL A O 1
ATOM 2222 N N . VAL A 1 300 ? 4.039 3.559 7.418 1 91.12 300 VAL A N 1
ATOM 2223 C CA . VAL A 1 300 ? 5.203 4.359 7.781 1 91.12 300 VAL A CA 1
ATOM 2224 C C . VAL A 1 300 ? 5.586 5.273 6.621 1 91.12 300 VAL A C 1
ATOM 2226 O O . VAL A 1 300 ? 5.777 4.809 5.496 1 91.12 300 VAL A O 1
ATOM 2229 N N . GLY A 1 301 ? 5.543 6.59 6.863 1 87.81 301 GLY A N 1
ATOM 2230 C CA . GLY A 1 301 ? 5.965 7.535 5.848 1 87.81 301 GLY A CA 1
ATOM 2231 C C . GLY A 1 301 ? 4.809 8.25 5.176 1 87.81 301 GLY A C 1
ATOM 2232 O O . GLY A 1 301 ? 5.008 9.242 4.469 1 87.81 301 GLY A O 1
ATOM 2233 N N . SER A 1 302 ? 3.572 7.695 5.363 1 92.38 302 SER A N 1
ATOM 2234 C CA . SER A 1 302 ? 2.422 8.398 4.805 1 92.38 302 SER A CA 1
ATOM 2235 C C . SER A 1 302 ? 2.236 9.766 5.449 1 92.38 302 SER A C 1
ATOM 2237 O O . SER A 1 302 ? 2.449 9.922 6.652 1 92.38 302 SER A O 1
ATOM 2239 N N . ALA A 1 303 ? 1.979 10.703 4.633 1 91.25 303 ALA A N 1
ATOM 2240 C CA . ALA A 1 303 ? 1.663 12.055 5.09 1 91.25 303 ALA A CA 1
ATOM 2241 C C . ALA A 1 303 ? 0.167 12.211 5.344 1 91.25 303 ALA A C 1
ATOM 2243 O O . ALA A 1 303 ? -0.634 11.383 4.91 1 91.25 303 ALA A O 1
ATOM 2244 N N . SER A 1 304 ? -0.168 13.203 6.102 1 93.31 304 SER A N 1
ATOM 2245 C CA . SER A 1 304 ? -1.57 13.594 6.227 1 93.31 304 SER A CA 1
ATOM 2246 C C . SER A 1 304 ? -2.076 14.25 4.949 1 93.31 304 SER A C 1
ATOM 2248 O O . SER A 1 304 ? -2.285 15.469 4.914 1 93.31 304 SER A O 1
ATOM 2250 N N . ALA A 1 305 ? -2.305 13.414 3.986 1 95.31 305 ALA A N 1
ATOM 2251 C CA . ALA A 1 305 ? -2.695 13.875 2.658 1 95.31 305 ALA A CA 1
ATOM 2252 C C . ALA A 1 305 ? -3.758 12.969 2.049 1 95.31 305 ALA A C 1
ATOM 2254 O O . ALA A 1 305 ? -3.844 11.789 2.393 1 95.31 305 ALA A O 1
ATOM 2255 N N . ILE A 1 306 ? -4.566 13.555 1.197 1 96.75 306 ILE A N 1
ATOM 2256 C CA . ILE A 1 306 ? -5.527 12.805 0.392 1 96.75 306 ILE A CA 1
ATOM 2257 C C . ILE A 1 306 ? -4.871 12.367 -0.915 1 96.75 306 ILE A C 1
ATOM 2259 O O . ILE A 1 306 ? -4.238 13.172 -1.602 1 96.75 306 ILE A O 1
ATOM 2263 N N . THR A 1 307 ? -5.035 11.094 -1.207 1 95.81 307 THR A N 1
ATOM 2264 C CA . THR A 1 307 ? -4.395 10.516 -2.387 1 95.81 307 THR A CA 1
ATOM 2265 C C . THR A 1 307 ? -5.188 10.852 -3.646 1 95.81 307 THR A C 1
ATOM 2267 O O . THR A 1 307 ? -6.398 10.625 -3.703 1 95.81 307 THR A O 1
ATOM 2270 N N . PRO A 1 308 ? -4.457 11.391 -4.676 1 97.38 308 PRO A N 1
ATOM 2271 C CA . PRO A 1 308 ? -5.16 11.766 -5.906 1 97.38 308 PRO A CA 1
ATOM 2272 C C . PRO A 1 308 ? -5.492 10.562 -6.785 1 97.38 308 PRO A C 1
ATOM 2274 O O . PRO A 1 308 ? -6.402 10.641 -7.617 1 97.38 308 PRO A O 1
ATOM 2277 N N . ARG A 1 309 ? -4.734 9.516 -6.605 1 97.75 309 ARG A N 1
ATOM 2278 C CA . ARG A 1 309 ? -4.809 8.328 -7.449 1 97.75 309 ARG A CA 1
ATOM 2279 C C . ARG A 1 309 ? -4.516 7.062 -6.648 1 97.75 309 ARG A C 1
ATOM 2281 O O . ARG A 1 309 ? -3.678 7.074 -5.746 1 97.75 309 ARG A O 1
ATOM 2288 N N . ALA A 1 310 ? -5.172 5.969 -6.965 1 98.38 310 ALA A N 1
ATOM 2289 C CA . ALA A 1 310 ? -4.941 4.668 -6.344 1 98.38 310 ALA A CA 1
ATOM 2290 C C . ALA A 1 310 ? -5.227 3.535 -7.324 1 98.38 310 ALA A C 1
ATOM 2292 O O . ALA A 1 310 ? -6.098 3.658 -8.188 1 98.38 310 ALA A O 1
ATOM 2293 N N . SER A 1 311 ? -4.484 2.445 -7.238 1 98.75 311 SER A N 1
ATOM 2294 C CA . SER A 1 311 ? -4.656 1.299 -8.125 1 98.75 311 SER A CA 1
ATOM 2295 C C . SER A 1 311 ? -4.668 -0.009 -7.34 1 98.75 311 SER A C 1
ATOM 2297 O O . SER A 1 311 ? -4.062 -0.104 -6.27 1 98.75 311 SER A O 1
ATOM 2299 N N . ALA A 1 312 ? -5.34 -0.97 -7.84 1 98.88 312 ALA A N 1
ATOM 2300 C CA . ALA A 1 312 ? -5.352 -2.322 -7.289 1 98.88 312 ALA A CA 1
ATOM 2301 C C . ALA A 1 312 ? -5.16 -3.365 -8.391 1 98.88 312 ALA A C 1
ATOM 2303 O O . ALA A 1 312 ? -5.711 -3.232 -9.484 1 98.88 312 ALA A O 1
ATOM 2304 N N . ARG A 1 313 ? -4.281 -4.324 -8.109 1 98.38 313 ARG A N 1
ATOM 2305 C CA . ARG A 1 313 ? -4.129 -5.496 -8.969 1 98.38 313 ARG A CA 1
ATOM 2306 C C . ARG A 1 313 ? -5.02 -6.637 -8.492 1 98.38 313 ARG A C 1
ATOM 2308 O O . ARG A 1 313 ? -4.926 -7.07 -7.34 1 98.38 313 ARG A O 1
ATOM 2315 N N . LEU A 1 314 ? -5.902 -7.113 -9.383 1 98.56 314 LEU A N 1
ATOM 2316 C CA . LEU A 1 314 ? -6.918 -8.102 -9.039 1 98.56 314 LEU A CA 1
ATOM 2317 C C . LEU A 1 314 ? -6.734 -9.375 -9.852 1 98.56 314 LEU A C 1
ATOM 2319 O O . LEU A 1 314 ? -6.48 -9.32 -11.055 1 98.56 314 LEU A O 1
ATOM 2323 N N . ASN A 1 315 ? -6.797 -10.5 -9.148 1 97.44 315 ASN A N 1
ATOM 2324 C CA . ASN A 1 315 ? -6.727 -11.812 -9.773 1 97.44 315 ASN A CA 1
ATOM 2325 C C . ASN A 1 315 ? -8.008 -12.609 -9.555 1 97.44 315 ASN A C 1
ATOM 2327 O O . ASN A 1 315 ? -8.336 -12.961 -8.422 1 97.44 315 ASN A O 1
ATOM 2331 N N . LEU A 1 316 ? -8.734 -12.844 -10.625 1 97.94 316 LEU A N 1
ATOM 2332 C CA . LEU A 1 316 ? -9.953 -13.648 -10.586 1 97.94 316 LEU A CA 1
ATOM 2333 C C . LEU A 1 316 ? -9.703 -15.039 -11.164 1 97.94 316 LEU A C 1
ATOM 2335 O O . LEU A 1 316 ? -9.367 -15.18 -12.344 1 97.94 316 LEU A O 1
ATOM 2339 N N . ARG A 1 317 ? -9.828 -16.031 -10.336 1 97.75 317 ARG A N 1
ATOM 2340 C CA . ARG A 1 317 ? -9.789 -17.422 -10.773 1 97.75 317 ARG A CA 1
ATOM 2341 C C . ARG A 1 317 ? -11.188 -17.938 -11.086 1 97.75 317 ARG A C 1
ATOM 2343 O O . ARG A 1 317 ? -12.141 -17.656 -10.359 1 97.75 317 ARG A O 1
ATOM 2350 N N . ILE A 1 318 ? -11.289 -18.688 -12.172 1 97.25 318 ILE A N 1
ATOM 2351 C CA . ILE A 1 318 ? -12.617 -19.109 -12.602 1 97.25 318 ILE A CA 1
ATOM 2352 C C . ILE A 1 318 ? -12.625 -20.625 -12.859 1 97.25 318 ILE A C 1
ATOM 2354 O O . ILE A 1 318 ? -11.688 -21.156 -13.453 1 97.25 318 ILE A O 1
ATOM 2358 N N . PRO A 1 319 ? -13.656 -21.344 -12.438 1 95.81 319 PRO A N 1
ATOM 2359 C CA . PRO A 1 319 ? -13.742 -22.797 -12.617 1 95.81 319 PRO A CA 1
ATOM 2360 C C . PRO A 1 319 ? -14.148 -23.188 -14.039 1 95.81 319 PRO A C 1
ATOM 2362 O O . PRO A 1 319 ? -14.617 -22.344 -14.805 1 95.81 319 PRO A O 1
ATOM 2365 N N . PRO A 1 320 ? -13.891 -24.516 -14.375 1 93.94 320 PRO A N 1
ATOM 2366 C CA . PRO A 1 320 ? -14.461 -25 -15.641 1 93.94 320 PRO A CA 1
ATOM 2367 C C . PRO A 1 320 ? -15.953 -24.719 -15.758 1 93.94 320 PRO A C 1
ATOM 2369 O O . PRO A 1 320 ? -16.688 -24.828 -14.773 1 93.94 320 PRO A O 1
ATOM 2372 N N . GLY A 1 321 ? -16.375 -24.312 -16.938 1 93.12 321 GLY A N 1
ATOM 2373 C CA . GLY A 1 321 ? -17.766 -23.922 -17.156 1 93.12 321 GLY A CA 1
ATOM 2374 C C . GLY A 1 321 ? -17.938 -22.422 -17.344 1 93.12 321 GLY A C 1
ATOM 2375 O O . GLY A 1 321 ? -18.953 -21.969 -17.875 1 93.12 321 GLY A O 1
ATOM 2376 N N . THR A 1 322 ? -17 -21.688 -16.875 1 95.69 322 THR A N 1
ATOM 2377 C CA . THR A 1 322 ? -16.969 -20.25 -17.078 1 95.69 322 THR A CA 1
ATOM 2378 C C . THR A 1 322 ? -15.828 -19.859 -18.016 1 95.69 322 THR A C 1
ATOM 2380 O O . THR A 1 322 ? -14.68 -20.25 -17.812 1 95.69 322 THR A O 1
ATOM 2383 N N . THR A 1 323 ? -16.078 -19.078 -19.031 1 95.88 323 THR A N 1
ATOM 2384 C CA . THR A 1 323 ? -15.023 -18.672 -19.953 1 95.88 323 THR A CA 1
ATOM 2385 C C . THR A 1 323 ? -14.305 -17.422 -19.422 1 95.88 323 THR A C 1
ATOM 2387 O O . THR A 1 323 ? -14.891 -16.641 -18.688 1 95.88 323 THR A O 1
ATOM 2390 N N . ALA A 1 324 ? -13.125 -17.266 -19.844 1 96.19 324 ALA A N 1
ATOM 2391 C CA . ALA A 1 324 ? -12.352 -16.094 -19.453 1 96.19 324 ALA A CA 1
ATOM 2392 C C . ALA A 1 324 ? -13.008 -14.805 -19.938 1 96.19 324 ALA A C 1
ATOM 2394 O O . ALA A 1 324 ? -13.023 -13.797 -19.234 1 96.19 324 ALA A O 1
ATOM 2395 N N . ASP A 1 325 ? -13.516 -14.836 -21.109 1 97.06 325 ASP A N 1
ATOM 2396 C CA . ASP A 1 325 ? -14.172 -13.672 -21.688 1 97.06 325 ASP A CA 1
ATOM 2397 C C . ASP A 1 325 ? -15.383 -13.25 -20.859 1 97.06 325 ASP A C 1
ATOM 2399 O O . ASP A 1 325 ? -15.562 -12.07 -20.578 1 97.06 325 ASP A O 1
ATOM 2403 N N . GLN A 1 326 ? -16.188 -14.211 -20.516 1 97.31 326 GLN A N 1
ATOM 2404 C CA . GLN A 1 326 ? -17.344 -13.945 -19.672 1 97.31 326 GLN A CA 1
ATOM 2405 C C . GLN A 1 326 ? -16.922 -13.328 -18.344 1 97.31 326 GLN A C 1
ATOM 2407 O O . GLN A 1 326 ? -17.516 -12.352 -17.875 1 97.31 326 GLN A O 1
ATOM 2412 N N . ALA A 1 327 ? -15.945 -13.898 -17.75 1 98.12 327 ALA A N 1
ATOM 2413 C CA . ALA A 1 327 ? -15.469 -13.445 -16.453 1 98.12 327 ALA A CA 1
ATOM 2414 C C . ALA A 1 327 ? -14.891 -12.039 -16.531 1 98.12 327 ALA A C 1
ATOM 2416 O O . ALA A 1 327 ? -15.156 -11.203 -15.672 1 98.12 327 ALA A O 1
ATOM 2417 N N . ARG A 1 328 ? -14.094 -11.812 -17.547 1 98.25 328 ARG A N 1
ATOM 2418 C CA . ARG A 1 328 ? -13.492 -10.5 -17.75 1 98.25 328 ARG A CA 1
ATOM 2419 C C . ARG A 1 328 ? -14.562 -9.422 -17.891 1 98.25 328 ARG A C 1
ATOM 2421 O O . ARG A 1 328 ? -14.508 -8.383 -17.234 1 98.25 328 ARG A O 1
ATOM 2428 N N . LYS A 1 329 ? -15.539 -9.656 -18.75 1 98.44 329 LYS A N 1
ATOM 2429 C CA . LYS A 1 329 ? -16.609 -8.695 -18.984 1 98.44 329 LYS A CA 1
ATOM 2430 C C . LYS A 1 329 ? -17.406 -8.422 -17.719 1 98.44 329 LYS A C 1
ATOM 2432 O O . LYS A 1 329 ? -17.719 -7.27 -17.406 1 98.44 329 LYS A O 1
ATOM 2437 N N . ALA A 1 330 ? -17.672 -9.445 -16.984 1 98.5 330 ALA A N 1
ATOM 2438 C CA . ALA A 1 330 ? -18.422 -9.312 -15.734 1 98.5 330 ALA A CA 1
ATOM 2439 C C . ALA A 1 330 ? -17.625 -8.492 -14.719 1 98.5 330 ALA A C 1
ATOM 2441 O O . ALA A 1 330 ? -18.172 -7.578 -14.094 1 98.5 330 ALA A O 1
ATOM 2442 N N . LEU A 1 331 ? -16.344 -8.797 -14.562 1 98.62 331 LEU A N 1
ATOM 2443 C CA . LEU A 1 331 ? -15.5 -8.109 -13.602 1 98.62 331 LEU A CA 1
ATOM 2444 C C . LEU A 1 331 ? -15.336 -6.637 -13.969 1 98.62 331 LEU A C 1
ATOM 2446 O O . LEU A 1 331 ? -15.516 -5.758 -13.125 1 98.62 331 LEU A O 1
ATOM 2450 N N . GLU A 1 332 ? -15.047 -6.383 -15.242 1 98.5 332 GLU A N 1
ATOM 2451 C CA . GLU A 1 332 ? -14.906 -5.008 -15.711 1 98.5 332 GLU A CA 1
ATOM 2452 C C . GLU A 1 332 ? -16.188 -4.215 -15.492 1 98.5 332 GLU A C 1
ATOM 2454 O O . GLU A 1 332 ? -16.156 -3.068 -15.039 1 98.5 332 GLU A O 1
ATOM 2459 N N . GLY A 1 333 ? -17.297 -4.824 -15.852 1 98.44 333 GLY A N 1
ATOM 2460 C CA . GLY A 1 333 ? -18.594 -4.18 -15.641 1 98.44 333 GLY A CA 1
ATOM 2461 C C . GLY A 1 333 ? -18.844 -3.803 -14.195 1 98.44 333 GLY A C 1
ATOM 2462 O O . GLY A 1 333 ? -19.266 -2.684 -13.906 1 98.44 333 GLY A O 1
ATOM 2463 N N . GLN A 1 334 ? -18.578 -4.648 -13.297 1 98.44 334 GLN A N 1
ATOM 2464 C CA . GLN A 1 334 ? -18.797 -4.398 -11.875 1 98.44 334 GLN A CA 1
ATOM 2465 C C . GLN A 1 334 ? -17.875 -3.301 -11.359 1 98.44 334 GLN A C 1
ATOM 2467 O O . GLN A 1 334 ? -18.281 -2.439 -10.586 1 98.44 334 GLN A O 1
ATOM 2472 N N . LEU A 1 335 ? -16.547 -3.381 -11.742 1 98.75 335 LEU A N 1
ATOM 2473 C CA . LEU A 1 335 ? -15.578 -2.389 -11.289 1 98.75 335 LEU A CA 1
ATOM 2474 C C . LEU A 1 335 ? -16 -0.986 -11.719 1 98.75 335 LEU A C 1
ATOM 2476 O O . LEU A 1 335 ? -15.953 -0.05 -10.914 1 98.75 335 LEU A O 1
ATOM 2480 N N . ARG A 1 336 ? -16.453 -0.825 -12.914 1 98.5 336 ARG A N 1
ATOM 2481 C CA . ARG A 1 336 ? -16.875 0.473 -13.438 1 98.5 336 ARG A CA 1
ATOM 2482 C C . ARG A 1 336 ? -18.156 0.935 -12.773 1 98.5 336 ARG A C 1
ATOM 2484 O O . ARG A 1 336 ? -18.297 2.105 -12.414 1 98.5 336 ARG A O 1
ATOM 2491 N N . ALA A 1 337 ? -19.094 0.03 -12.547 1 98.25 337 ALA A N 1
ATOM 2492 C CA . ALA A 1 337 ? -20.391 0.371 -11.969 1 98.25 337 ALA A CA 1
ATOM 2493 C C . ALA A 1 337 ? -20.234 0.765 -10.5 1 98.25 337 ALA A C 1
ATOM 2495 O O . ALA A 1 337 ? -20.984 1.605 -10 1 98.25 337 ALA A O 1
ATOM 2496 N N . ALA A 1 338 ? -19.281 0.188 -9.844 1 98.38 338 ALA A N 1
ATOM 2497 C CA . ALA A 1 338 ? -19.141 0.381 -8.406 1 98.38 338 ALA A CA 1
ATOM 2498 C C . ALA A 1 338 ? -18.344 1.655 -8.102 1 98.38 338 ALA A C 1
ATOM 2500 O O . ALA A 1 338 ? -18.328 2.119 -6.961 1 98.38 338 ALA A O 1
ATOM 2501 N N . ALA A 1 339 ? -17.609 2.23 -9.078 1 98.5 339 ALA A N 1
ATOM 2502 C CA . ALA A 1 339 ? -16.797 3.424 -8.844 1 98.5 339 ALA A CA 1
ATOM 2503 C C . ALA A 1 339 ? -17.672 4.605 -8.422 1 98.5 339 ALA A C 1
ATOM 2505 O O . ALA A 1 339 ? -18.547 5.027 -9.172 1 98.5 339 ALA A O 1
ATOM 2506 N N . PRO A 1 340 ? -17.406 5.215 -7.293 1 98.44 340 PRO A N 1
ATOM 2507 C CA . PRO A 1 340 ? -18.266 6.273 -6.781 1 98.44 340 PRO A CA 1
ATOM 2508 C C . PRO A 1 340 ? -17.844 7.664 -7.238 1 98.44 340 PRO A C 1
ATOM 2510 O O . PRO A 1 340 ? -16.734 7.828 -7.773 1 98.44 340 PRO A O 1
ATOM 2513 N N . TRP A 1 341 ? -18.781 8.633 -7.156 1 98.19 341 TRP A N 1
ATOM 2514 C CA . TRP A 1 341 ? -18.547 10.078 -7.133 1 98.19 341 TRP A CA 1
ATOM 2515 C C . TRP A 1 341 ? -18.047 10.57 -8.492 1 98.19 341 TRP A C 1
ATOM 2517 O O . TRP A 1 341 ? -17.484 11.656 -8.602 1 98.19 341 TRP A O 1
ATOM 2527 N N . GLY A 1 342 ? -18.062 9.711 -9.492 1 98.25 342 GLY A N 1
ATOM 2528 C CA . GLY A 1 342 ? -17.641 10.125 -10.828 1 98.25 342 GLY A CA 1
ATOM 2529 C C . GLY A 1 342 ? -16.141 10.117 -11.016 1 98.25 342 GLY A C 1
ATOM 2530 O O . GLY A 1 342 ? -15.617 10.758 -11.93 1 98.25 342 GLY A O 1
ATOM 2531 N N . VAL A 1 343 ? -15.383 9.445 -10.195 1 98.62 343 VAL A N 1
ATOM 2532 C CA . VAL A 1 343 ? -13.93 9.367 -10.336 1 98.62 343 VAL A CA 1
ATOM 2533 C C . VAL A 1 343 ? -13.578 8.781 -11.695 1 98.62 343 VAL A C 1
ATOM 2535 O O . VAL A 1 343 ? -14.352 8.023 -12.281 1 98.62 343 VAL A O 1
ATOM 2538 N N . ALA A 1 344 ? -12.406 9.133 -12.195 1 98.69 344 ALA A N 1
ATOM 2539 C CA . ALA A 1 344 ? -11.906 8.547 -13.438 1 98.69 344 ALA A CA 1
ATOM 2540 C C . ALA A 1 344 ? -11.523 7.082 -13.242 1 98.69 344 ALA A C 1
ATOM 2542 O O . ALA A 1 344 ? -10.836 6.738 -12.281 1 98.69 344 ALA A O 1
ATOM 2543 N N . VAL A 1 345 ? -11.961 6.246 -14.188 1 98.75 345 VAL A N 1
ATOM 2544 C CA . VAL A 1 345 ? -11.758 4.809 -14.047 1 98.75 345 VAL A CA 1
ATOM 2545 C C . VAL A 1 345 ? -10.953 4.281 -15.234 1 98.75 345 VAL A C 1
ATOM 2547 O O . VAL A 1 345 ? -11.289 4.559 -16.391 1 98.75 345 VAL A O 1
ATOM 2550 N N . GLN A 1 346 ? -9.883 3.582 -14.953 1 98.69 346 GLN A N 1
ATOM 2551 C CA . GLN A 1 346 ? -9.133 2.828 -15.945 1 98.69 346 GLN A CA 1
ATOM 2552 C C . GLN A 1 346 ? -8.977 1.367 -15.531 1 98.69 346 GLN A C 1
ATOM 2554 O O . GLN A 1 346 ? -8.539 1.075 -14.414 1 98.69 346 GLN A O 1
ATOM 2559 N N . VAL A 1 347 ? -9.406 0.48 -16.391 1 98.62 347 VAL A N 1
ATOM 2560 C CA . VAL A 1 347 ? -9.219 -0.952 -16.172 1 98.62 347 VAL A CA 1
ATOM 2561 C C . VAL A 1 347 ? -8.297 -1.517 -17.25 1 98.62 347 VAL A C 1
ATOM 2563 O O . VAL A 1 347 ? -8.562 -1.377 -18.453 1 98.62 347 VAL A O 1
ATOM 2566 N N . THR A 1 348 ? -7.227 -2.115 -16.828 1 98 348 THR A N 1
ATOM 2567 C CA . THR A 1 348 ? -6.277 -2.746 -17.734 1 98 348 THR A CA 1
ATOM 2568 C C . THR A 1 348 ? -6.242 -4.254 -17.516 1 98 348 THR A C 1
ATOM 2570 O O . THR A 1 348 ? -5.98 -4.719 -16.406 1 98 348 THR A O 1
ATOM 2573 N N . VAL A 1 349 ? -6.43 -4.988 -18.578 1 95.94 349 VAL A N 1
ATOM 2574 C CA . VAL A 1 349 ? -6.336 -6.441 -18.516 1 95.94 349 VAL A CA 1
ATOM 2575 C C . VAL A 1 349 ? -4.883 -6.879 -18.703 1 95.94 349 VAL A C 1
ATOM 2577 O O . VAL A 1 349 ? -4.25 -6.531 -19.703 1 95.94 349 VAL A O 1
ATOM 2580 N N . GLU A 1 350 ? -4.406 -7.633 -17.781 1 92.25 350 GLU A N 1
ATOM 2581 C CA . GLU A 1 350 ? -3.016 -8.07 -17.844 1 92.25 350 GLU A CA 1
ATOM 2582 C C . GLU A 1 350 ? -2.908 -9.469 -18.453 1 92.25 350 GLU A C 1
ATOM 2584 O O . GLU A 1 350 ? -1.951 -9.766 -19.172 1 92.25 350 GLU A O 1
ATOM 2589 N N . ALA A 1 351 ? -3.787 -10.336 -18.109 1 90.25 351 ALA A N 1
ATOM 2590 C CA . ALA A 1 351 ? -3.703 -11.734 -18.531 1 90.25 351 ALA A CA 1
ATOM 2591 C C . ALA A 1 351 ? -5.07 -12.406 -18.469 1 90.25 351 ALA A C 1
ATOM 2593 O O . ALA A 1 351 ? -5.898 -12.055 -17.625 1 90.25 351 ALA A O 1
ATOM 2594 N N . GLU A 1 352 ? -5.297 -13.328 -19.328 1 92.88 352 GLU A N 1
ATOM 2595 C CA . GLU A 1 352 ? -6.461 -14.211 -19.344 1 92.88 352 GLU A CA 1
ATOM 2596 C C . GLU A 1 352 ? -6.055 -15.656 -19.625 1 92.88 352 GLU A C 1
ATOM 2598 O O . GLU A 1 352 ? -5.125 -15.906 -20.391 1 92.88 352 GLU A O 1
ATOM 2603 N N . GLY A 1 353 ? -6.727 -16.562 -19.016 1 93.25 353 GLY A N 1
ATOM 2604 C CA . GLY A 1 353 ? -6.535 -17.984 -19.234 1 93.25 353 GLY A CA 1
ATOM 2605 C C . GLY A 1 353 ? -7.793 -18.797 -18.984 1 93.25 353 GLY A C 1
ATOM 2606 O O . GLY A 1 353 ? -8.516 -18.562 -18.016 1 93.25 353 GLY A O 1
ATOM 2607 N N . GLU A 1 354 ? -8.031 -19.688 -19.875 1 94.94 354 GLU A N 1
ATOM 2608 C CA . GLU A 1 354 ? -9.203 -20.562 -19.766 1 94.94 354 GLU A CA 1
ATOM 2609 C C . GLU A 1 354 ? -8.977 -21.641 -18.719 1 94.94 354 GLU A C 1
ATOM 2611 O O . GLU A 1 354 ? -7.844 -22.062 -18.484 1 94.94 354 GLU A O 1
ATOM 2616 N N . PRO A 1 355 ? -10.078 -22.078 -18.031 1 96.31 355 PRO A N 1
ATOM 2617 C CA . PRO A 1 355 ? -9.945 -23.266 -17.188 1 96.31 355 PRO A CA 1
ATOM 2618 C C . PRO A 1 355 ? -9.625 -24.531 -17.984 1 96.31 355 PRO A C 1
ATOM 2620 O O . PRO A 1 355 ? -9.82 -24.562 -19.203 1 96.31 355 PRO A O 1
ATOM 2623 N N . PHE A 1 356 ? -9.078 -25.562 -17.297 1 95.62 356 PHE A N 1
ATOM 2624 C CA . PHE A 1 356 ? -8.648 -26.781 -17.969 1 95.62 356 PHE A CA 1
ATOM 2625 C C . PHE A 1 356 ? -9.195 -28.016 -17.25 1 95.62 356 PHE A C 1
ATOM 2627 O O . PHE A 1 356 ? -9.234 -28.047 -16.016 1 95.62 356 PHE A O 1
ATOM 2634 N N . LEU A 1 357 ? -9.641 -28.922 -18 1 92.94 357 LEU A N 1
ATOM 2635 C CA . LEU A 1 357 ? -10.016 -30.25 -17.531 1 92.94 357 LEU A CA 1
ATOM 2636 C C . LEU A 1 357 ? -9.242 -31.328 -18.281 1 92.94 357 LEU A C 1
ATOM 2638 O O . LEU A 1 357 ? -9.344 -31.438 -19.516 1 92.94 357 LEU A O 1
ATOM 2642 N N . ALA A 1 358 ? -8.516 -32.094 -17.578 1 91.5 358 ALA A N 1
ATOM 2643 C CA . ALA A 1 358 ? -7.699 -33.156 -18.188 1 91.5 358 ALA A CA 1
ATOM 2644 C C . ALA A 1 358 ? -8.523 -34.406 -18.422 1 91.5 358 ALA A C 1
ATOM 2646 O O . ALA A 1 358 ? -9.422 -34.75 -17.656 1 91.5 358 ALA A O 1
ATOM 2647 N N . ALA A 1 359 ? -8.141 -35.094 -19.516 1 90 359 ALA A N 1
ATOM 2648 C CA . ALA A 1 359 ? -8.656 -36.438 -19.703 1 90 359 ALA A CA 1
ATOM 2649 C C . ALA A 1 359 ? -7.992 -37.438 -18.734 1 90 359 ALA A C 1
ATOM 2651 O O . ALA A 1 359 ? -6.789 -37.344 -18.484 1 90 359 ALA A O 1
ATOM 2652 N N . VAL A 1 360 ? -8.766 -38.406 -18.172 1 90.88 360 VAL A N 1
ATOM 2653 C CA . VAL A 1 360 ? -8.219 -39.25 -17.109 1 90.88 360 VAL A CA 1
ATOM 2654 C C . VAL A 1 360 ? -8.352 -40.719 -17.5 1 90.88 360 VAL A C 1
ATOM 2656 O O . VAL A 1 360 ? -8.281 -41.594 -16.641 1 90.88 360 VAL A O 1
ATOM 2659 N N . ASP A 1 361 ? -8.492 -41.031 -18.75 1 90.31 361 ASP A N 1
ATOM 2660 C CA . ASP A 1 361 ? -8.781 -42.406 -19.109 1 90.31 361 ASP A CA 1
ATOM 2661 C C . ASP A 1 361 ? -7.875 -42.906 -20.25 1 90.31 361 ASP A C 1
ATOM 2663 O O . ASP A 1 361 ? -8.086 -43.969 -20.812 1 90.31 361 ASP A O 1
ATOM 2667 N N . GLY A 1 362 ? -6.832 -42.25 -20.578 1 94.56 362 GLY A N 1
ATOM 2668 C CA . GLY A 1 362 ? -5.941 -42.625 -21.672 1 94.56 362 GLY A CA 1
ATOM 2669 C C . GLY A 1 362 ? -4.773 -43.469 -21.203 1 94.56 362 GLY A C 1
ATOM 2670 O O . GLY A 1 362 ? -4.578 -43.688 -20 1 94.56 362 GLY A O 1
ATOM 2671 N N . PRO A 1 363 ? -4.066 -44.062 -22.125 1 96.31 363 PRO A N 1
ATOM 2672 C CA . PRO A 1 363 ? -2.941 -44.938 -21.797 1 96.31 363 PRO A CA 1
ATOM 2673 C C . PRO A 1 363 ? -1.844 -44.219 -21.016 1 96.31 363 PRO A C 1
ATOM 2675 O O . PRO A 1 363 ? -1.212 -44.812 -20.141 1 96.31 363 PRO A O 1
ATOM 2678 N N . ALA A 1 364 ? -1.595 -43.031 -21.328 1 97.19 364 ALA A N 1
ATOM 2679 C CA . ALA A 1 364 ? -0.568 -42.281 -20.609 1 97.19 364 ALA A CA 1
ATOM 2680 C C . ALA A 1 364 ? -0.971 -42.062 -19.156 1 97.19 364 ALA A C 1
ATOM 2682 O O . ALA A 1 364 ? -0.148 -42.219 -18.25 1 97.19 364 ALA A O 1
ATOM 2683 N N . PHE A 1 365 ? -2.201 -41.75 -18.938 1 96.94 365 PHE A N 1
ATOM 2684 C CA . PHE A 1 365 ? -2.703 -41.531 -17.578 1 96.94 365 PHE A CA 1
ATOM 2685 C C . PHE A 1 365 ? -2.623 -42.812 -16.766 1 96.94 365 PHE A C 1
ATOM 2687 O O . PHE A 1 365 ? -2.238 -42.781 -15.594 1 96.94 365 PHE A O 1
ATOM 2694 N N . HIS A 1 366 ? -2.951 -43.875 -17.375 1 96.75 366 HIS A N 1
ATOM 2695 C CA . HIS A 1 366 ? -2.877 -45.156 -16.688 1 96.75 366 HIS A CA 1
ATOM 2696 C C . HIS A 1 366 ? -1.435 -45.531 -16.359 1 96.75 366 HIS A C 1
ATOM 2698 O O . HIS A 1 366 ? -1.155 -46.062 -15.273 1 96.75 366 HIS A O 1
ATOM 2704 N N . ALA A 1 367 ? -0.565 -45.281 -17.328 1 97.69 367 ALA A N 1
ATOM 2705 C CA . ALA A 1 367 ? 0.853 -45.531 -17.078 1 97.69 367 ALA A CA 1
ATOM 2706 C C . ALA A 1 367 ? 1.372 -44.688 -15.922 1 97.69 367 ALA A C 1
ATOM 2708 O O . ALA A 1 367 ? 2.131 -45.188 -15.086 1 97.69 367 ALA A O 1
ATOM 2709 N N . LEU A 1 368 ? 0.946 -43.469 -15.883 1 97.81 368 LEU A N 1
ATOM 2710 C CA . LEU A 1 368 ? 1.355 -42.562 -14.805 1 97.81 368 LEU A CA 1
ATOM 2711 C C . LEU A 1 368 ? 0.817 -43.062 -13.461 1 97.81 368 LEU A C 1
ATOM 2713 O O . LEU A 1 368 ? 1.544 -43.062 -12.469 1 97.81 368 LEU A O 1
ATOM 2717 N N . SER A 1 369 ? -0.429 -43.406 -13.453 1 97.5 369 SER A N 1
ATOM 2718 C CA . SER A 1 369 ? -1.066 -43.875 -12.227 1 97.5 369 SER A CA 1
ATOM 2719 C C . SER A 1 369 ? -0.333 -45.094 -11.656 1 97.5 369 SER A C 1
ATOM 2721 O O . SER A 1 369 ? -0.062 -45.156 -10.461 1 97.5 369 SER A O 1
ATOM 2723 N N . ALA A 1 370 ? 0.026 -45.969 -12.5 1 97.62 370 ALA A N 1
ATOM 2724 C CA . ALA A 1 370 ? 0.742 -47.156 -12.078 1 97.62 370 ALA A CA 1
ATOM 2725 C C . ALA A 1 370 ? 2.139 -46.812 -11.57 1 97.62 370 ALA A C 1
ATOM 2727 O O . ALA A 1 370 ? 2.588 -47.375 -10.555 1 97.62 370 ALA A O 1
ATOM 2728 N N . ALA A 1 371 ? 2.805 -46 -12.305 1 98.25 371 ALA A N 1
ATOM 2729 C CA . ALA A 1 371 ? 4.152 -45.594 -11.922 1 98.25 371 ALA A CA 1
ATOM 2730 C C . ALA A 1 371 ? 4.152 -44.875 -10.57 1 98.25 371 ALA A C 1
ATOM 2732 O O . ALA A 1 371 ? 5.039 -45.094 -9.742 1 98.25 371 ALA A O 1
ATOM 2733 N N . MET A 1 372 ? 3.156 -44 -10.336 1 98.38 372 MET A N 1
ATOM 2734 C CA . MET A 1 372 ? 3.027 -43.281 -9.078 1 98.38 372 MET A CA 1
ATOM 2735 C C . MET A 1 372 ? 2.766 -44.219 -7.922 1 98.38 372 MET A C 1
ATOM 2737 O O . MET A 1 372 ? 3.346 -44.094 -6.844 1 98.38 372 MET A O 1
ATOM 2741 N N . GLU A 1 373 ? 1.932 -45.156 -8.148 1 98 373 GLU A N 1
ATOM 2742 C CA . GLU A 1 373 ? 1.642 -46.125 -7.113 1 98 373 GLU A CA 1
ATOM 2743 C C . GLU A 1 373 ? 2.891 -46.938 -6.742 1 98 373 GLU A C 1
ATOM 2745 O O . GLU A 1 373 ? 3.145 -47.188 -5.562 1 98 373 GLU A O 1
ATOM 2750 N N . ASP A 1 374 ? 3.639 -47.312 -7.691 1 97.75 374 ASP A N 1
ATOM 2751 C CA . ASP A 1 374 ? 4.867 -48.031 -7.445 1 97.75 374 ASP A CA 1
ATOM 2752 C C . ASP A 1 374 ? 5.875 -47.188 -6.664 1 97.75 374 ASP A C 1
ATOM 2754 O O . ASP A 1 374 ? 6.543 -47.719 -5.758 1 97.75 374 ASP A O 1
ATOM 2758 N N . ALA A 1 375 ? 5.984 -46 -7.055 1 98.19 375 ALA A N 1
ATOM 2759 C CA . ALA A 1 375 ? 6.996 -45.125 -6.473 1 98.19 375 ALA A CA 1
ATOM 2760 C C . ALA A 1 375 ? 6.633 -44.75 -5.039 1 98.19 375 ALA A C 1
ATOM 2762 O O . ALA A 1 375 ? 7.512 -44.625 -4.18 1 98.19 375 ALA A O 1
ATOM 2763 N N . TYR A 1 376 ? 5.328 -44.531 -4.762 1 98.12 376 TYR A N 1
ATOM 2764 C CA . TYR A 1 376 ? 4.902 -43.969 -3.484 1 98.12 37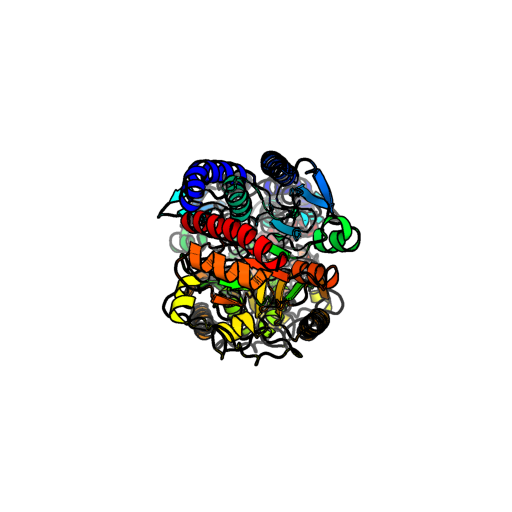6 TYR A CA 1
ATOM 2765 C C . TYR A 1 376 ? 4.312 -45.031 -2.584 1 98.12 376 TYR A C 1
ATOM 2767 O O . TYR A 1 376 ? 4.18 -44.844 -1.373 1 98.12 376 TYR A O 1
ATOM 2775 N N . GLY A 1 377 ? 3.904 -46.125 -3.133 1 97.56 377 GLY A N 1
ATOM 2776 C CA . GLY A 1 377 ? 3.316 -47.188 -2.361 1 97.56 377 GLY A CA 1
ATOM 2777 C C . GLY A 1 377 ? 1.853 -46.969 -2.035 1 97.56 377 GLY A C 1
ATOM 2778 O O . GLY A 1 377 ? 1.271 -47.719 -1.232 1 97.56 377 GLY A O 1
ATOM 2779 N N . THR A 1 378 ? 1.236 -45.969 -2.529 1 96.88 378 THR A N 1
ATOM 2780 C CA . THR A 1 378 ? -0.173 -45.625 -2.363 1 96.88 378 THR A CA 1
ATOM 2781 C C . THR A 1 378 ? -0.768 -45.125 -3.676 1 96.88 378 THR A C 1
ATOM 2783 O O . THR A 1 378 ? -0.056 -44.562 -4.512 1 96.88 378 THR A O 1
ATOM 2786 N N . PRO A 1 379 ? -2.057 -45.344 -3.898 1 96 379 PRO A N 1
ATOM 2787 C CA . PRO A 1 379 ? -2.68 -44.938 -5.16 1 96 379 PRO A CA 1
ATOM 2788 C C . PRO A 1 379 ? -2.627 -43.438 -5.395 1 96 379 PRO A C 1
ATOM 2790 O O . PRO A 1 379 ? -2.732 -42.656 -4.441 1 96 379 PRO A O 1
ATOM 2793 N N . MET A 1 380 ? -2.557 -43.062 -6.648 1 95.56 380 MET A N 1
ATOM 2794 C CA . MET A 1 380 ? -2.539 -41.656 -7.074 1 95.56 380 MET A CA 1
ATOM 2795 C C . MET A 1 380 ? -3.922 -41.031 -6.938 1 95.56 380 MET A C 1
ATOM 2797 O O . MET A 1 380 ? -4.906 -41.562 -7.453 1 95.56 380 MET A O 1
ATOM 2801 N N . ALA A 1 381 ? -3.992 -39.938 -6.297 1 93.31 381 ALA A N 1
ATOM 2802 C CA . ALA A 1 381 ? -5.246 -39.188 -6.184 1 93.31 381 ALA A CA 1
ATOM 2803 C C . ALA A 1 381 ? -5.453 -38.281 -7.391 1 93.31 381 ALA A C 1
ATOM 2805 O O . ALA A 1 381 ? -4.5 -37.969 -8.102 1 93.31 381 ALA A O 1
ATOM 2806 N N . ARG A 1 382 ? -6.727 -37.938 -7.672 1 92.5 382 ARG A N 1
ATOM 2807 C CA . ARG A 1 382 ? -7.094 -36.906 -8.641 1 92.5 382 ARG A CA 1
ATOM 2808 C C . ARG A 1 382 ? -7.512 -35.625 -7.93 1 92.5 382 ARG A C 1
ATOM 2810 O O . ARG A 1 382 ? -8.5 -35.594 -7.195 1 92.5 382 ARG A O 1
ATOM 2817 N N . LEU A 1 383 ? -6.785 -34.625 -8.188 1 91.31 383 LEU A N 1
ATOM 2818 C CA . LEU A 1 383 ? -7.02 -33.375 -7.48 1 91.31 383 LEU A CA 1
ATOM 2819 C C . LEU A 1 383 ? -7.367 -32.25 -8.453 1 91.31 383 LEU A C 1
ATOM 2821 O O . LEU A 1 383 ? -6.957 -32.281 -9.617 1 91.31 383 LEU A O 1
ATOM 2825 N N . GLY A 1 384 ? -8.188 -31.344 -7.945 1 89.44 384 GLY A N 1
ATOM 2826 C CA . GLY A 1 384 ? -8.195 -30.031 -8.586 1 89.44 384 GLY A CA 1
ATOM 2827 C C . GLY A 1 384 ? -7.102 -29.109 -8.07 1 89.44 384 GLY A C 1
ATOM 2828 O O . GLY A 1 384 ? -6.48 -29.391 -7.047 1 89.44 384 GLY A O 1
ATOM 2829 N N . GLN A 1 385 ? -6.848 -28.141 -8.844 1 87.81 385 GLN A N 1
ATOM 2830 C CA . GLN A 1 385 ? -5.965 -27.047 -8.438 1 87.81 385 GLN A CA 1
ATOM 2831 C C . GLN A 1 385 ? -6.543 -25.688 -8.812 1 87.81 385 GLN A C 1
ATOM 2833 O O . GLN A 1 385 ? -7.012 -25.5 -9.938 1 87.81 385 GLN A O 1
ATOM 2838 N N . GLY A 1 386 ? -6.453 -24.812 -7.812 1 82.38 386 GLY A N 1
ATOM 2839 C CA . GLY A 1 386 ? -7.039 -23.484 -8.016 1 82.38 386 GLY A CA 1
ATOM 2840 C C . GLY A 1 386 ? -6.141 -22.562 -8.805 1 82.38 386 GLY A C 1
ATOM 2841 O O . GLY A 1 386 ? -6.57 -21.484 -9.227 1 82.38 386 GLY A O 1
ATOM 2842 N N . GLY A 1 387 ? -4.914 -22.938 -8.992 1 86.19 387 GLY A N 1
ATOM 2843 C CA . GLY A 1 387 ? -4.02 -22.156 -9.836 1 86.19 387 GLY A CA 1
ATOM 2844 C C . GLY A 1 387 ? -4.301 -22.328 -11.32 1 86.19 387 GLY A C 1
ATOM 2845 O O . GLY A 1 387 ? -5.188 -23.094 -11.695 1 86.19 387 GLY A O 1
ATOM 2846 N N . SER A 1 388 ? -3.617 -21.5 -12.078 1 88.88 388 SER A N 1
ATOM 2847 C CA . SER A 1 388 ? -3.857 -21.5 -13.516 1 88.88 388 SER A CA 1
ATOM 2848 C C . SER A 1 388 ? -2.568 -21.766 -14.289 1 88.88 388 SER A C 1
ATOM 2850 O O . SER A 1 388 ? -1.511 -21.234 -13.938 1 88.88 388 SER A O 1
ATOM 2852 N N . ILE A 1 389 ? -2.721 -22.625 -15.25 1 91.75 389 ILE A N 1
ATOM 2853 C CA . ILE A 1 389 ? -1.673 -22.844 -16.234 1 91.75 389 ILE A CA 1
ATOM 2854 C C . ILE A 1 389 ? -2.262 -22.766 -17.641 1 91.75 389 ILE A C 1
ATOM 2856 O O . ILE A 1 389 ? -2.49 -23.781 -18.297 1 91.75 389 ILE A O 1
ATOM 2860 N N . PRO A 1 390 ? -2.361 -21.609 -18.156 1 91 390 PRO A N 1
ATOM 2861 C CA . PRO A 1 390 ? -3.049 -21.391 -19.422 1 91 390 PRO A CA 1
ATOM 2862 C C . PRO A 1 390 ? -2.451 -22.203 -20.562 1 91 390 PRO A C 1
ATOM 2864 O O . PRO A 1 390 ? -3.158 -22.562 -21.516 1 91 390 PRO A O 1
ATOM 2867 N N . LEU A 1 391 ? -1.264 -22.562 -20.469 1 94.5 391 LEU A N 1
ATOM 2868 C CA . LEU A 1 391 ? -0.557 -23.328 -21.5 1 94.5 391 LEU A CA 1
ATOM 2869 C C . LEU A 1 391 ? -1.222 -24.672 -21.734 1 94.5 391 LEU A C 1
ATOM 2871 O O . LEU A 1 391 ? -1.163 -25.219 -22.844 1 94.5 391 LEU A O 1
ATOM 2875 N N . CYS A 1 392 ? -1.864 -25.234 -20.75 1 95.69 392 CYS A N 1
ATOM 2876 C CA . CYS A 1 392 ? -2.523 -26.531 -20.891 1 95.69 392 CYS A CA 1
ATOM 2877 C C . CYS A 1 392 ? -3.602 -26.484 -21.969 1 95.69 392 CYS A C 1
ATOM 2879 O O . CYS A 1 392 ? -3.74 -27.422 -22.75 1 95.69 392 CYS A O 1
ATOM 2881 N N . ASN A 1 393 ? -4.301 -25.422 -22 1 94.94 393 ASN A N 1
ATOM 2882 C CA . ASN A 1 393 ? -5.324 -25.266 -23.031 1 94.94 393 ASN A CA 1
ATOM 2883 C C . ASN A 1 393 ? -4.707 -25.109 -24.422 1 94.94 393 ASN A C 1
ATOM 2885 O O . ASN A 1 393 ? -5.254 -25.609 -25.406 1 94.94 393 ASN A O 1
ATOM 2889 N N . VAL A 1 394 ? -3.635 -24.422 -24.484 1 95.56 394 VAL A N 1
ATOM 2890 C CA . VAL A 1 394 ? -2.938 -24.25 -25.75 1 95.56 394 VAL A CA 1
ATOM 2891 C C . VAL A 1 394 ? -2.443 -25.594 -26.266 1 95.56 394 VAL A C 1
ATOM 2893 O O . VAL A 1 394 ? -2.594 -25.922 -27.438 1 95.56 394 VAL A O 1
ATOM 2896 N N . PHE A 1 395 ? -1.86 -26.406 -25.375 1 97.12 395 PHE A N 1
ATOM 2897 C CA . PHE A 1 395 ? -1.444 -27.75 -25.75 1 97.12 395 PHE A CA 1
ATOM 2898 C C . PHE A 1 395 ? -2.637 -28.562 -26.234 1 97.12 395 PHE A C 1
ATOM 2900 O O . PHE A 1 395 ? -2.568 -29.234 -27.266 1 97.12 395 PHE A O 1
ATOM 2907 N N . ALA A 1 396 ? -3.686 -28.531 -25.5 1 95.62 396 ALA A N 1
ATOM 2908 C CA . ALA A 1 396 ? -4.867 -29.328 -25.828 1 95.62 396 ALA A CA 1
ATOM 2909 C C . ALA A 1 396 ? -5.43 -28.922 -27.203 1 95.62 396 ALA A C 1
ATOM 2911 O O . ALA A 1 396 ? -5.852 -29.781 -27.969 1 95.62 396 ALA A O 1
ATOM 2912 N N . ASP A 1 397 ? -5.461 -27.656 -27.469 1 95.88 397 ASP A N 1
ATOM 2913 C CA . ASP A 1 397 ? -5.984 -27.141 -28.734 1 95.88 397 ASP A CA 1
ATOM 2914 C C . ASP A 1 397 ? -5.051 -27.484 -29.891 1 95.88 397 ASP A C 1
ATOM 2916 O O . ASP A 1 397 ? -5.508 -27.812 -31 1 95.88 397 ASP A O 1
ATOM 2920 N N . THR A 1 398 ? -3.764 -27.344 -29.641 1 97.19 398 THR A N 1
ATOM 2921 C CA . THR A 1 398 ? -2.766 -27.578 -30.672 1 97.19 398 THR A CA 1
ATOM 2922 C C . THR A 1 398 ? -2.602 -29.062 -30.953 1 97.19 398 THR A C 1
ATOM 2924 O O . THR A 1 398 ? -2.352 -29.453 -32.094 1 97.19 398 THR A O 1
ATOM 2927 N N . TYR A 1 399 ? -2.732 -29.875 -29.859 1 96.88 399 TYR A N 1
ATOM 2928 C CA . TYR A 1 399 ? -2.58 -31.328 -29.969 1 96.88 399 TYR A CA 1
ATOM 2929 C C . TYR A 1 399 ? -3.789 -32.031 -29.375 1 96.88 399 TYR A C 1
ATOM 2931 O O . TYR A 1 399 ? -3.682 -32.719 -28.344 1 96.88 399 TYR A O 1
ATOM 2939 N N . PRO A 1 400 ? -4.906 -32.156 -30.016 1 94.75 400 PRO A N 1
ATOM 2940 C CA . PRO A 1 400 ? -6.133 -32.719 -29.453 1 94.75 400 PRO A CA 1
ATOM 2941 C C . PRO A 1 400 ? -6.008 -34.188 -29.125 1 94.75 400 PRO A C 1
ATOM 2943 O O . PRO A 1 400 ? -6.754 -34.719 -28.297 1 94.75 400 PRO A O 1
ATOM 2946 N N . GLY A 1 401 ? -5.094 -34.875 -29.703 1 94.56 401 GLY A N 1
ATOM 2947 C CA . GLY A 1 401 ? -4.902 -36.281 -29.422 1 94.56 401 GLY A CA 1
ATOM 2948 C C . GLY A 1 401 ? -3.955 -36.531 -28.281 1 94.56 401 GLY A C 1
ATOM 2949 O O . GLY A 1 401 ? -3.834 -37.688 -27.812 1 94.56 401 GLY A O 1
ATOM 2950 N N . ALA A 1 402 ? -3.314 -35.562 -27.828 1 96.5 402 ALA A N 1
ATOM 2951 C CA . ALA A 1 402 ? -2.32 -35.719 -26.766 1 96.5 402 ALA A CA 1
ATOM 2952 C C . ALA A 1 402 ? -2.98 -35.75 -25.391 1 96.5 402 ALA A C 1
ATOM 2954 O O . ALA A 1 402 ? -3.938 -35.031 -25.141 1 96.5 402 ALA A O 1
ATOM 2955 N N . GLU A 1 403 ? -2.5 -36.656 -24.547 1 97.19 403 GLU A N 1
ATOM 2956 C CA . GLU A 1 403 ? -2.879 -36.625 -23.141 1 97.19 403 GLU A CA 1
ATOM 2957 C C . GLU A 1 403 ? -2.02 -35.656 -22.344 1 97.19 403 GLU A C 1
ATOM 2959 O O . GLU A 1 403 ? -0.79 -35.688 -22.438 1 97.19 403 GLU A O 1
ATOM 2964 N N . ILE A 1 404 ? -2.67 -34.75 -21.625 1 97.56 404 ILE A N 1
ATOM 2965 C CA . ILE A 1 404 ? -1.956 -33.781 -20.812 1 97.56 404 ILE A CA 1
ATOM 2966 C C . ILE A 1 404 ? -1.998 -34.188 -19.344 1 97.56 404 ILE A C 1
ATOM 2968 O O . ILE A 1 404 ? -3.076 -34.312 -18.766 1 97.56 404 ILE A O 1
ATOM 2972 N N . LEU A 1 405 ? -0.846 -34.469 -18.781 1 97.5 405 LEU A N 1
ATOM 2973 C CA . LEU A 1 405 ? -0.678 -34.938 -17.406 1 97.5 405 LEU A CA 1
ATOM 2974 C C . LEU A 1 405 ? -0.013 -33.875 -16.547 1 97.5 405 LEU A C 1
ATOM 2976 O O . LEU A 1 405 ? 1.064 -33.375 -16.875 1 97.5 405 LEU A O 1
ATOM 2980 N N . LEU A 1 406 ? -0.673 -33.531 -15.445 1 97.88 406 LEU A N 1
ATOM 2981 C CA . LEU A 1 406 ? -0.136 -32.5 -14.555 1 97.88 406 LEU A CA 1
ATOM 2982 C C . LEU A 1 406 ? 0.348 -33.125 -13.25 1 97.88 406 LEU A C 1
ATOM 2984 O O . LEU A 1 406 ? -0.449 -33.656 -12.477 1 97.88 406 LEU A O 1
ATOM 2988 N N . VAL A 1 407 ? 1.644 -33.031 -13.008 1 97.88 407 VAL A N 1
ATOM 2989 C CA . VAL A 1 407 ? 2.27 -33.625 -11.82 1 97.88 407 VAL A CA 1
ATOM 2990 C C . VAL A 1 407 ? 3.424 -32.719 -11.367 1 97.88 407 VAL A C 1
ATOM 2992 O O . VAL A 1 407 ? 3.74 -31.719 -12.016 1 97.88 407 VAL A O 1
ATOM 2995 N N . GLY A 1 408 ? 4.031 -33.094 -10.242 1 97.94 408 GLY A N 1
ATOM 2996 C CA . GLY A 1 408 ? 5.227 -32.375 -9.812 1 97.94 408 GLY A CA 1
ATOM 2997 C C . GLY A 1 408 ? 5.477 -32.5 -8.312 1 97.94 408 GLY A C 1
ATOM 2998 O O . GLY A 1 408 ? 4.895 -33.344 -7.645 1 97.94 408 GLY A O 1
ATOM 2999 N N . VAL A 1 409 ? 6.375 -31.609 -7.812 1 98.31 409 VAL A N 1
ATOM 3000 C CA . VAL A 1 409 ? 6.895 -31.766 -6.461 1 98.31 409 VAL A CA 1
ATOM 3001 C C . VAL A 1 409 ? 6.309 -30.703 -5.543 1 98.31 409 VAL A C 1
ATOM 3003 O O . VAL A 1 409 ? 6.746 -30.547 -4.398 1 98.31 409 VAL A O 1
ATOM 3006 N N . GLU A 1 410 ? 5.277 -29.984 -5.988 1 97.06 410 GLU A N 1
ATOM 3007 C CA . GLU A 1 410 ? 4.797 -28.781 -5.305 1 97.06 410 GLU A CA 1
ATOM 3008 C C . GLU A 1 410 ? 3.637 -29.109 -4.371 1 97.06 410 GLU A C 1
ATOM 3010 O O . GLU A 1 410 ? 2.562 -28.516 -4.473 1 97.06 410 GLU A O 1
ATOM 3015 N N . GLU A 1 411 ? 3.875 -29.984 -3.371 1 94.56 411 GLU A N 1
ATOM 3016 C CA . GLU A 1 411 ? 2.846 -30.25 -2.373 1 94.56 411 GLU A CA 1
ATOM 3017 C C . GLU A 1 411 ? 2.574 -29.031 -1.509 1 94.56 411 GLU A C 1
ATOM 3019 O O . GLU A 1 411 ? 3.344 -28.062 -1.529 1 94.56 411 GLU A O 1
ATOM 3024 N N . PRO A 1 412 ? 1.438 -28.969 -0.784 1 92.06 412 PRO A N 1
ATOM 3025 C CA . PRO A 1 412 ? 0.907 -27.75 -0.177 1 92.06 412 PRO A CA 1
ATOM 3026 C C . PRO A 1 412 ? 1.889 -27.094 0.797 1 92.06 412 PRO A C 1
ATOM 3028 O O . PRO A 1 412 ? 1.905 -25.875 0.938 1 92.06 412 PRO A O 1
ATOM 3031 N N . MET A 1 413 ? 2.734 -27.766 1.383 1 93.62 413 MET A N 1
ATOM 3032 C CA . MET A 1 413 ? 3.633 -27.219 2.395 1 93.62 413 MET A CA 1
ATOM 3033 C C . MET A 1 413 ? 4.848 -26.562 1.745 1 93.62 413 MET A C 1
ATOM 3035 O O . MET A 1 413 ? 5.676 -25.969 2.432 1 93.62 413 MET A O 1
ATOM 3039 N N . ALA A 1 414 ? 4.922 -26.625 0.442 1 96.69 414 ALA A N 1
ATOM 3040 C CA . ALA A 1 414 ? 6.066 -26.078 -0.282 1 96.69 414 ALA A CA 1
ATOM 3041 C C . ALA A 1 414 ? 6.086 -24.562 -0.216 1 96.69 414 ALA A C 1
ATOM 3043 O O . ALA A 1 414 ? 7.105 -23.938 -0.509 1 96.69 414 ALA A O 1
ATOM 3044 N N . ALA A 1 415 ? 5.004 -23.922 0.082 1 95.44 415 ALA A N 1
ATOM 3045 C CA . ALA A 1 415 ? 4.879 -22.484 0.24 1 95.44 415 ALA A CA 1
ATOM 3046 C C . ALA A 1 415 ? 5.309 -21.75 -1.027 1 95.44 415 ALA A C 1
ATOM 3048 O O . ALA A 1 415 ? 6.09 -20.797 -0.967 1 95.44 415 ALA A O 1
ATOM 3049 N N . ILE A 1 416 ? 4.887 -22.312 -2.176 1 95.44 416 ILE A N 1
ATOM 3050 C CA . ILE A 1 416 ? 5.199 -21.641 -3.428 1 95.44 416 ILE A CA 1
ATOM 3051 C C . ILE A 1 416 ? 4.508 -20.281 -3.461 1 95.44 416 ILE A C 1
ATOM 3053 O O . ILE A 1 416 ? 3.43 -20.109 -2.887 1 95.44 416 ILE A O 1
ATOM 3057 N N . HIS A 1 417 ? 5.133 -19.25 -4.098 1 93.12 417 HIS A N 1
ATOM 3058 C CA . HIS A 1 417 ? 4.664 -17.875 -4.219 1 93.12 417 HIS A CA 1
ATOM 3059 C C . HIS A 1 417 ? 4.703 -17.156 -2.875 1 93.12 417 HIS A C 1
ATOM 3061 O O . HIS A 1 417 ? 4.129 -16.078 -2.729 1 93.12 417 HIS A O 1
ATOM 3067 N N . ALA A 1 418 ? 5.352 -17.766 -1.835 1 94.62 418 ALA A N 1
ATOM 3068 C CA . ALA A 1 418 ? 5.465 -17.203 -0.491 1 94.62 418 ALA A CA 1
ATOM 3069 C C . ALA A 1 418 ? 6.902 -17.297 0.022 1 94.62 418 ALA A C 1
ATOM 3071 O O . ALA A 1 418 ? 7.719 -18.047 -0.528 1 94.62 418 ALA A O 1
ATOM 3072 N N . PRO A 1 419 ? 7.227 -16.469 1.05 1 94.88 419 PRO A N 1
ATOM 3073 C CA . PRO A 1 419 ? 8.508 -16.703 1.71 1 94.88 419 PRO A CA 1
ATOM 3074 C C . PRO A 1 419 ? 8.633 -18.125 2.271 1 94.88 419 PRO A C 1
ATOM 3076 O O . PRO A 1 419 ? 7.617 -18.766 2.547 1 94.88 419 PRO A O 1
ATOM 3079 N N . ASN A 1 420 ? 9.875 -18.562 2.34 1 97.31 420 ASN A N 1
ATOM 3080 C CA . ASN A 1 420 ? 10.211 -19.859 2.902 1 97.31 420 ASN A CA 1
ATOM 3081 C C . ASN A 1 420 ? 9.719 -21 2.008 1 97.31 420 ASN A C 1
ATOM 3083 O O . ASN A 1 420 ? 9.289 -22.047 2.502 1 97.31 420 ASN A O 1
ATOM 3087 N N . GLU A 1 421 ? 9.633 -20.734 0.737 1 98 421 GLU A N 1
ATOM 3088 C CA . GLU A 1 421 ? 9.43 -21.828 -0.203 1 98 421 GLU A CA 1
ATOM 3089 C C . GLU A 1 421 ? 10.445 -22.953 0.034 1 98 421 GLU A C 1
ATOM 3091 O O . GLU A 1 421 ? 11.609 -22.688 0.338 1 98 421 GLU A O 1
ATOM 3096 N N . SER A 1 422 ? 9.953 -24.188 -0.086 1 98.5 422 SER A N 1
ATOM 3097 C CA . SER A 1 422 ? 10.82 -25.344 0.139 1 98.5 422 SER A CA 1
ATOM 3098 C C . SER A 1 422 ? 10.297 -26.562 -0.599 1 98.5 422 SER A C 1
ATOM 3100 O O . SER A 1 422 ? 9.164 -26.562 -1.095 1 98.5 422 SER A O 1
ATOM 3102 N N . VAL A 1 423 ? 11.133 -27.531 -0.708 1 98.81 423 VAL A N 1
ATOM 3103 C CA . VAL A 1 423 ? 10.734 -28.812 -1.273 1 98.81 423 VAL A CA 1
ATOM 3104 C C . VAL A 1 423 ? 11.211 -29.938 -0.369 1 98.81 423 VAL A C 1
ATOM 3106 O O . VAL A 1 423 ? 12.305 -29.875 0.199 1 98.81 423 VAL A O 1
ATOM 3109 N N . ASP A 1 424 ? 10.328 -30.891 -0.124 1 98.62 424 ASP A N 1
ATOM 3110 C CA . ASP A 1 424 ? 10.766 -32.125 0.514 1 98.62 424 ASP A CA 1
ATOM 3111 C C . ASP A 1 424 ? 11.602 -32.969 -0.441 1 98.62 424 ASP A C 1
ATOM 3113 O O . ASP A 1 424 ? 11.109 -33.406 -1.484 1 98.62 424 ASP A O 1
ATOM 3117 N N . PRO A 1 425 ? 12.852 -33.188 -0.096 1 98.69 425 PRO A N 1
ATOM 3118 C CA . PRO A 1 425 ? 13.711 -33.938 -1.023 1 98.69 425 PRO A CA 1
ATOM 3119 C C . PRO A 1 425 ? 13.141 -35.312 -1.403 1 98.69 425 PRO A C 1
ATOM 3121 O O . PRO A 1 425 ? 13.375 -35.781 -2.512 1 98.69 425 PRO A O 1
ATOM 3124 N N . THR A 1 426 ? 12.32 -35.875 -0.558 1 98.56 426 THR A N 1
ATOM 3125 C CA . THR A 1 426 ? 11.742 -37.156 -0.889 1 98.56 426 THR A CA 1
ATOM 3126 C C . THR A 1 426 ? 10.727 -37.031 -2.021 1 98.56 426 THR A C 1
ATOM 3128 O O . THR A 1 426 ? 10.492 -38 -2.764 1 98.56 426 THR A O 1
ATOM 3131 N N . GLU A 1 427 ? 10.133 -35.844 -2.129 1 98.62 427 GLU A N 1
ATOM 3132 C CA . GLU A 1 427 ? 9.219 -35.625 -3.246 1 98.62 427 GLU A CA 1
ATOM 3133 C C . GLU A 1 427 ? 9.969 -35.594 -4.574 1 98.62 427 GLU A C 1
ATOM 3135 O O . GLU A 1 427 ? 9.453 -36.062 -5.594 1 98.62 427 GLU A O 1
ATOM 3140 N N . ILE A 1 428 ? 11.195 -35.062 -4.582 1 98.81 428 ILE A N 1
ATOM 3141 C CA . ILE A 1 428 ? 12 -35.062 -5.797 1 98.81 428 ILE A CA 1
ATOM 3142 C C . ILE A 1 428 ? 12.383 -36.5 -6.148 1 98.81 428 ILE A C 1
ATOM 3144 O O . ILE A 1 428 ? 12.234 -36.938 -7.297 1 98.81 428 ILE A O 1
ATOM 3148 N N . ALA A 1 429 ? 12.797 -37.219 -5.156 1 98.81 429 ALA A N 1
ATOM 3149 C CA . ALA A 1 429 ? 13.227 -38.594 -5.387 1 98.81 429 ALA A CA 1
ATOM 3150 C C . ALA A 1 429 ? 12.062 -39.469 -5.875 1 98.81 429 ALA A C 1
ATOM 3152 O O . ALA A 1 429 ? 12.195 -40.188 -6.859 1 98.81 429 ALA A O 1
ATOM 3153 N N . ASN A 1 430 ? 10.961 -39.375 -5.172 1 98.81 430 ASN A N 1
ATOM 3154 C CA . ASN A 1 430 ? 9.805 -40.219 -5.504 1 98.81 430 ASN A CA 1
ATOM 3155 C C . ASN A 1 430 ? 9.211 -39.812 -6.855 1 98.81 430 ASN A C 1
ATOM 3157 O O . ASN A 1 430 ? 8.812 -40.688 -7.633 1 98.81 430 ASN A O 1
ATOM 3161 N N . MET A 1 431 ? 9.125 -38.562 -7.133 1 98.81 431 MET A N 1
ATOM 3162 C CA . MET A 1 431 ? 8.578 -38.125 -8.414 1 98.81 431 MET A CA 1
ATOM 3163 C C . MET A 1 431 ? 9.516 -38.5 -9.562 1 98.81 431 MET A C 1
ATOM 3165 O O . MET A 1 431 ? 9.07 -38.812 -10.664 1 98.81 431 MET A O 1
ATOM 3169 N N . ALA A 1 432 ? 10.852 -38.406 -9.289 1 98.88 432 ALA A N 1
ATOM 3170 C CA . ALA A 1 432 ? 11.805 -38.875 -10.297 1 98.88 432 ALA A CA 1
ATOM 3171 C C . ALA A 1 432 ? 11.594 -40.375 -10.609 1 98.88 432 ALA A C 1
ATOM 3173 O O . ALA A 1 432 ? 11.594 -40.75 -11.773 1 98.88 432 ALA A O 1
ATOM 3174 N N . LEU A 1 433 ? 11.43 -41.125 -9.555 1 98.75 433 LEU A N 1
ATOM 3175 C CA . LEU A 1 433 ? 11.172 -42.562 -9.711 1 98.75 433 LEU A CA 1
ATOM 3176 C C . LEU A 1 433 ? 9.891 -42.781 -10.492 1 98.75 433 LEU A C 1
ATOM 3178 O O . LEU A 1 433 ? 9.852 -43.625 -11.414 1 98.75 433 LEU A O 1
ATOM 3182 N N . ALA A 1 434 ? 8.859 -42.062 -10.141 1 98.81 434 ALA A N 1
ATOM 3183 C CA . ALA A 1 434 ? 7.57 -42.188 -10.82 1 98.81 434 ALA A CA 1
ATOM 3184 C C . ALA A 1 434 ? 7.684 -41.812 -12.289 1 98.81 434 ALA A C 1
ATOM 3186 O O . ALA A 1 434 ? 7.102 -42.469 -13.156 1 98.81 434 ALA A O 1
ATOM 3187 N N . THR A 1 435 ? 8.383 -40.75 -12.562 1 98.81 435 THR A N 1
ATOM 3188 C CA . THR A 1 435 ? 8.547 -40.25 -13.93 1 98.81 435 THR A CA 1
ATOM 3189 C C . THR A 1 435 ? 9.312 -41.281 -14.773 1 98.81 435 THR A C 1
ATOM 3191 O O . THR A 1 435 ? 8.906 -41.562 -15.898 1 98.81 435 THR A O 1
ATOM 3194 N N . ALA A 1 436 ? 10.406 -41.844 -14.242 1 98.56 436 ALA A N 1
ATOM 3195 C CA . ALA A 1 436 ? 11.156 -42.875 -14.938 1 98.56 436 ALA A CA 1
ATOM 3196 C C . ALA A 1 436 ? 10.273 -44.094 -15.211 1 98.56 436 ALA A C 1
ATOM 3198 O O . ALA A 1 436 ? 10.273 -44.625 -16.312 1 98.56 436 ALA A O 1
ATOM 3199 N N . GLY A 1 437 ? 9.539 -44.5 -14.195 1 98.06 437 GLY A N 1
ATOM 3200 C CA . GLY A 1 437 ? 8.617 -45.594 -14.344 1 98.06 437 GLY A CA 1
ATOM 3201 C C . GLY A 1 437 ? 7.523 -45.344 -15.367 1 98.06 437 GLY A C 1
ATOM 3202 O O . GLY A 1 437 ? 7.125 -46.25 -16.109 1 98.06 437 GLY A O 1
ATOM 3203 N N . PHE A 1 438 ? 7.016 -44.188 -15.461 1 98.38 438 PHE A N 1
ATOM 3204 C CA . PHE A 1 438 ? 6 -43.781 -16.422 1 98.38 438 PHE A CA 1
ATOM 3205 C C . PHE A 1 438 ? 6.516 -43.938 -17.859 1 98.38 438 PHE A C 1
ATOM 3207 O O . PHE A 1 438 ? 5.828 -44.5 -18.703 1 98.38 438 PHE A O 1
ATOM 3214 N N . LEU A 1 439 ? 7.723 -43.375 -18.047 1 98.19 439 LEU A N 1
ATOM 3215 C CA . LEU A 1 439 ? 8.297 -43.469 -19.391 1 98.19 439 LEU A CA 1
ATOM 3216 C C . LEU A 1 439 ? 8.453 -44.906 -19.828 1 98.19 439 LEU A C 1
ATOM 3218 O O . LEU A 1 439 ? 8.18 -45.25 -20.984 1 98.19 439 LEU A O 1
ATOM 3222 N N . GLN A 1 440 ? 8.797 -45.781 -18.891 1 96.69 440 GLN A N 1
ATOM 3223 C CA . GLN A 1 440 ? 8.938 -47.219 -19.188 1 96.69 440 GLN A CA 1
ATOM 3224 C C . GLN A 1 440 ? 7.578 -47.844 -19.453 1 96.69 440 GLN A C 1
ATOM 3226 O O . GLN A 1 440 ? 7.41 -48.562 -20.438 1 96.69 440 GLN A O 1
ATOM 3231 N N . ARG A 1 441 ? 6.652 -47.531 -18.656 1 96.62 441 ARG A N 1
ATOM 3232 C CA . ARG A 1 441 ? 5.336 -48.156 -18.75 1 96.62 441 ARG A CA 1
ATOM 3233 C C . ARG A 1 441 ? 4.59 -47.656 -19.984 1 96.62 441 ARG A C 1
ATOM 3235 O O . ARG A 1 441 ? 3.867 -48.438 -20.625 1 96.62 441 ARG A O 1
ATOM 3242 N N . TYR A 1 442 ? 4.727 -46.406 -20.266 1 97.31 442 TYR A N 1
ATOM 3243 C CA . TYR A 1 442 ? 4.012 -45.812 -21.391 1 97.31 442 TYR A CA 1
ATOM 3244 C C . TYR A 1 442 ? 4.496 -46.406 -22.719 1 97.31 442 TYR A C 1
ATOM 3246 O O . TYR A 1 442 ? 3.701 -46.656 -23.625 1 97.31 442 TYR A O 1
ATOM 3254 N N . ALA A 1 443 ? 5.738 -46.688 -22.859 1 94.25 443 ALA A N 1
ATOM 3255 C CA . ALA A 1 443 ? 6.305 -47.344 -24.031 1 94.25 443 ALA A CA 1
ATOM 3256 C C . ALA A 1 443 ? 5.66 -48.688 -24.266 1 94.25 443 ALA A C 1
ATOM 3258 O O . ALA A 1 443 ? 5.379 -49.062 -25.406 1 94.25 443 ALA A O 1
ATOM 3259 N N . ASP A 1 444 ? 5.414 -49.375 -23.203 1 88.06 444 ASP A N 1
ATOM 3260 C CA . ASP A 1 444 ? 4.859 -50.719 -23.281 1 88.06 444 ASP A CA 1
ATOM 3261 C C . ASP A 1 444 ? 3.383 -50.688 -23.672 1 88.06 444 ASP A C 1
ATOM 3263 O O . ASP A 1 444 ? 2.893 -51.594 -24.344 1 88.06 444 ASP A O 1
ATOM 3267 N N . SER A 1 445 ? 2.707 -49.719 -23.203 1 78.19 445 SER A N 1
ATOM 3268 C CA . SER A 1 445 ? 1.274 -49.594 -23.453 1 78.19 445 SER A CA 1
ATOM 3269 C C . SER A 1 445 ? 1 -49.188 -24.891 1 78.19 445 SER A C 1
ATOM 3271 O O . SER A 1 445 ? 0.021 -49.656 -25.5 1 78.19 445 SER A O 1
ATOM 3273 N N . ALA A 1 446 ? 1.734 -48.312 -25.375 1 67.56 446 ALA A N 1
ATOM 3274 C CA . ALA A 1 446 ? 1.567 -47.844 -26.766 1 67.56 446 ALA A CA 1
ATOM 3275 C C . ALA A 1 446 ? 1.912 -48.969 -27.75 1 67.56 446 ALA A C 1
ATOM 3277 O O . ALA A 1 446 ? 1.378 -49 -28.859 1 67.56 446 ALA A O 1
ATOM 3278 N N . ALA A 1 447 ? 2.762 -49.844 -27.344 1 54.28 447 ALA A N 1
ATOM 3279 C CA . ALA A 1 447 ? 3.146 -51 -28.125 1 54.28 447 ALA A CA 1
ATOM 3280 C C . ALA A 1 447 ? 2.031 -52.062 -28.156 1 54.28 447 ALA A C 1
ATOM 3282 O O . ALA A 1 447 ? 1.995 -52.906 -29.031 1 54.28 447 ALA A O 1
ATOM 3283 N N . ARG A 1 448 ? 1.035 -51.812 -27.266 1 49.91 448 ARG A N 1
ATOM 3284 C CA . ARG A 1 448 ? -0.1 -52.719 -27.297 1 49.91 448 ARG A CA 1
ATOM 3285 C C . ARG A 1 448 ? -1.274 -52.125 -28.047 1 49.91 448 ARG A C 1
ATOM 3287 O O . ARG A 1 448 ? -1.484 -50.906 -28 1 49.91 448 ARG A O 1
ATOM 3294 N N . MET B 1 1 ? 12.453 55.188 6.211 1 74.88 1 MET B N 1
ATOM 3295 C CA . MET B 1 1 ? 11.75 54.219 5.391 1 74.88 1 MET B CA 1
ATOM 3296 C C . MET B 1 1 ? 10.508 53.688 6.113 1 74.88 1 MET B C 1
ATOM 3298 O O . MET B 1 1 ? 10.531 53.469 7.324 1 74.88 1 MET B O 1
ATOM 3302 N N . ASN B 1 2 ? 9.375 53.719 5.41 1 92.12 2 ASN B N 1
ATOM 3303 C CA . ASN B 1 2 ? 8.195 53.156 6.074 1 92.12 2 ASN B CA 1
ATOM 3304 C C . ASN B 1 2 ? 8.297 51.656 6.242 1 92.12 2 ASN B C 1
ATOM 3306 O O . ASN B 1 2 ? 9.219 51.031 5.727 1 92.12 2 ASN B O 1
ATOM 3310 N N . LEU B 1 3 ? 7.605 51.188 7.043 1 96 3 LEU B N 1
ATOM 3311 C CA . LEU B 1 3 ? 7.68 49.812 7.445 1 96 3 LEU B CA 1
ATOM 3312 C C . LEU B 1 3 ? 7.629 48.875 6.227 1 96 3 LEU B C 1
ATOM 3314 O O . LEU B 1 3 ? 8.352 47.875 6.168 1 96 3 LEU B O 1
ATOM 3318 N N . ARG B 1 4 ? 6.848 49.125 5.219 1 97.38 4 ARG B N 1
ATOM 3319 C CA . ARG B 1 4 ? 6.734 48.375 3.988 1 97.38 4 ARG B CA 1
ATOM 3320 C C . ARG B 1 4 ? 8.062 48.344 3.234 1 97.38 4 ARG B C 1
ATOM 3322 O O . ARG B 1 4 ? 8.5 47.281 2.783 1 97.38 4 ARG B O 1
ATOM 3329 N N . ALA B 1 5 ? 8.641 49.438 3.121 1 97.5 5 ALA B N 1
ATOM 3330 C CA . ALA B 1 5 ? 9.922 49.531 2.424 1 97.5 5 ALA B CA 1
ATOM 3331 C C . ALA B 1 5 ? 11 48.719 3.139 1 97.5 5 ALA B C 1
ATOM 3333 O O . ALA B 1 5 ? 11.867 48.125 2.496 1 97.5 5 ALA B O 1
ATOM 3334 N N . ARG B 1 6 ? 10.953 48.719 4.41 1 97.81 6 ARG B N 1
ATOM 3335 C CA . ARG B 1 6 ? 11.93 47.969 5.188 1 97.81 6 ARG B CA 1
ATOM 3336 C C . ARG B 1 6 ? 11.758 46.469 4.98 1 97.81 6 ARG B C 1
ATOM 3338 O O . ARG B 1 6 ? 12.742 45.75 4.875 1 97.81 6 ARG B O 1
ATOM 3345 N N . VAL B 1 7 ? 10.531 46.031 4.945 1 98.25 7 VAL B N 1
ATOM 3346 C CA . VAL B 1 7 ? 10.266 44.625 4.695 1 98.25 7 VAL B CA 1
ATOM 3347 C C . VAL B 1 7 ? 10.734 44.25 3.291 1 98.25 7 VAL B C 1
ATOM 3349 O O . VAL B 1 7 ? 11.383 43.219 3.102 1 98.25 7 VAL B O 1
ATOM 3352 N N . ASP B 1 8 ? 10.422 45.125 2.355 1 97.88 8 ASP B N 1
ATOM 3353 C CA . ASP B 1 8 ? 10.82 44.875 0.974 1 97.88 8 ASP B CA 1
ATOM 3354 C C . ASP B 1 8 ? 12.344 44.75 0.856 1 97.88 8 ASP B C 1
ATOM 3356 O O . ASP B 1 8 ? 12.852 43.938 0.07 1 97.88 8 ASP B O 1
ATOM 3360 N N . TYR B 1 9 ? 12.992 45.531 1.603 1 97.44 9 TYR B N 1
ATOM 3361 C CA . TYR B 1 9 ? 14.453 45.531 1.604 1 97.44 9 TYR B CA 1
ATOM 3362 C C . TYR B 1 9 ? 14.984 44.188 2.107 1 97.44 9 TYR B C 1
ATOM 3364 O O . TYR B 1 9 ? 16.062 43.75 1.684 1 97.44 9 TYR B O 1
ATOM 3372 N N . GLU B 1 10 ? 14.266 43.531 2.977 1 97.94 10 GLU B N 1
ATOM 3373 C CA . GLU B 1 10 ? 14.695 42.281 3.605 1 97.94 10 GLU B CA 1
ATOM 3374 C C . GLU B 1 10 ? 14.445 41.062 2.688 1 97.94 10 GLU B C 1
ATOM 3376 O O . GLU B 1 10 ? 15.016 40 2.896 1 97.94 10 GLU B O 1
ATOM 3381 N N . MET B 1 11 ? 13.656 41.219 1.614 1 98.5 11 MET B N 1
ATOM 3382 C CA . MET B 1 11 ? 13.094 40.062 0.89 1 98.5 11 MET B CA 1
ATOM 3383 C C . MET B 1 11 ? 14.195 39.281 0.178 1 98.5 11 MET B C 1
ATOM 3385 O O . MET B 1 11 ? 14.141 38.062 0.11 1 98.5 11 MET B O 1
ATOM 3389 N N . PRO B 1 12 ? 15.273 39.906 -0.381 1 98.44 12 PRO B N 1
ATOM 3390 C CA . PRO B 1 12 ? 16.359 39.125 -0.942 1 98.44 12 PRO B CA 1
ATOM 3391 C C . PRO B 1 12 ? 17.031 38.219 0.099 1 98.44 12 PRO B C 1
ATOM 3393 O O . PRO B 1 12 ? 17.359 37.062 -0.187 1 98.44 12 PRO B O 1
ATOM 3396 N N . ARG B 1 13 ? 17.219 38.75 1.281 1 98.56 13 ARG B N 1
ATOM 3397 C CA . ARG B 1 13 ? 17.781 37.969 2.375 1 98.56 13 ARG B CA 1
ATOM 3398 C C . ARG B 1 13 ? 16.844 36.844 2.781 1 98.56 13 ARG B C 1
ATOM 3400 O O . ARG B 1 13 ? 17.297 35.719 3.059 1 98.56 13 ARG B O 1
ATOM 3407 N N . VAL B 1 14 ? 15.57 37.188 2.811 1 98.69 14 VAL B N 1
ATOM 3408 C CA . VAL B 1 14 ? 14.539 36.219 3.143 1 98.69 14 VAL B CA 1
ATOM 3409 C C . VAL B 1 14 ? 14.617 35.031 2.172 1 98.69 14 VAL B C 1
ATOM 3411 O O . VAL B 1 14 ? 14.578 33.875 2.588 1 98.69 14 VAL B O 1
ATOM 3414 N N . ARG B 1 15 ? 14.719 35.281 0.932 1 98.75 15 ARG B N 1
ATOM 3415 C CA . ARG B 1 15 ? 14.789 34.219 -0.063 1 98.75 15 ARG B CA 1
ATOM 3416 C C . ARG B 1 15 ? 16.031 33.375 0.144 1 98.75 15 ARG B C 1
ATOM 3418 O O . ARG B 1 15 ? 15.969 32.156 0.045 1 98.75 15 ARG B O 1
ATOM 3425 N N . ALA B 1 16 ? 17.156 33.969 0.384 1 98.75 16 ALA B N 1
ATOM 3426 C CA . ALA B 1 16 ? 18.406 33.25 0.599 1 98.75 16 ALA B CA 1
ATOM 3427 C C . ALA B 1 16 ? 18.328 32.344 1.833 1 98.75 16 ALA B C 1
ATOM 3429 O O . ALA B 1 16 ? 18.781 31.203 1.809 1 98.75 16 ALA B O 1
ATOM 3430 N N . GLU B 1 17 ? 17.797 32.906 2.863 1 98.88 17 GLU B N 1
ATOM 3431 C CA . GLU B 1 17 ? 17.641 32.156 4.109 1 98.88 17 GLU B CA 1
ATOM 3432 C C . GLU B 1 17 ? 16.672 31 3.943 1 98.88 17 GLU B C 1
ATOM 3434 O O . GLU B 1 17 ? 16.906 29.906 4.461 1 98.88 17 GLU B O 1
ATOM 3439 N N . LEU B 1 18 ? 15.562 31.266 3.227 1 98.88 18 LEU B N 1
ATOM 3440 C CA . LEU B 1 18 ? 14.609 30.188 2.984 1 98.88 18 LEU B CA 1
ATOM 3441 C C . LEU B 1 18 ? 15.234 29.094 2.146 1 98.88 18 LEU B C 1
ATOM 3443 O O . LEU B 1 18 ? 14.961 27.906 2.363 1 98.88 18 LEU B O 1
ATOM 3447 N N . ALA B 1 19 ? 16.094 29.453 1.211 1 98.88 19 ALA B N 1
ATOM 3448 C CA . ALA B 1 19 ? 16.812 28.469 0.402 1 98.88 19 ALA B CA 1
ATOM 3449 C C . ALA B 1 19 ? 17.719 27.594 1.271 1 98.88 19 ALA B C 1
ATOM 3451 O O . ALA B 1 19 ? 17.797 26.391 1.07 1 98.88 19 ALA B O 1
ATOM 3452 N N . GLU B 1 20 ? 18.375 28.219 2.207 1 98.81 20 GLU B N 1
ATOM 3453 C CA . GLU B 1 20 ? 19.219 27.469 3.133 1 98.81 20 GLU B CA 1
ATOM 3454 C C . GLU B 1 20 ? 18.391 26.484 3.961 1 98.81 20 GLU B C 1
ATOM 3456 O O . GLU B 1 20 ? 18.781 25.328 4.109 1 98.81 20 GLU B O 1
ATOM 3461 N N . LEU B 1 21 ? 17.297 26.969 4.48 1 98.69 21 LEU B N 1
ATOM 3462 C CA . LEU B 1 21 ? 16.453 26.141 5.34 1 98.69 21 LEU B CA 1
ATOM 3463 C C . LEU B 1 21 ? 15.836 25 4.551 1 98.69 21 LEU B C 1
ATOM 3465 O O . LEU B 1 21 ? 15.773 23.859 5.039 1 98.69 21 LEU B O 1
ATOM 3469 N N . VAL B 1 22 ? 15.367 25.312 3.326 1 98.75 22 VAL B N 1
ATOM 3470 C CA . VAL B 1 22 ? 14.734 24.297 2.484 1 98.75 22 VAL B CA 1
ATOM 3471 C C . VAL B 1 22 ? 15.742 23.203 2.135 1 98.75 22 VAL B C 1
ATOM 3473 O O . VAL B 1 22 ? 15.383 22.031 2.039 1 98.75 22 VAL B O 1
ATOM 3476 N N . ALA B 1 23 ? 16.984 23.547 2.031 1 98.69 23 ALA B N 1
ATOM 3477 C CA . ALA B 1 23 ? 18.047 22.594 1.679 1 98.69 23 ALA B CA 1
ATOM 3478 C C . ALA B 1 23 ? 18.297 21.609 2.82 1 98.69 23 ALA B C 1
ATOM 3480 O O . ALA B 1 23 ? 18.906 20.562 2.615 1 98.69 23 ALA B O 1
ATOM 3481 N N . ILE B 1 24 ? 17.875 21.906 4.051 1 98.56 24 ILE B N 1
ATOM 3482 C CA . ILE B 1 24 ? 18.016 21.016 5.199 1 98.56 24 ILE B CA 1
ATOM 3483 C C . ILE B 1 24 ? 16.828 20.062 5.25 1 98.56 24 ILE B C 1
ATOM 3485 O O . ILE B 1 24 ? 15.688 20.484 5.461 1 98.56 24 ILE B O 1
ATOM 3489 N N . ARG B 1 25 ? 17.062 18.812 5.098 1 97.38 25 ARG B N 1
ATOM 3490 C CA . ARG B 1 25 ? 15.992 17.812 5.012 1 97.38 25 ARG B CA 1
ATOM 3491 C C . ARG B 1 25 ? 15.508 17.406 6.398 1 97.38 25 ARG B C 1
ATOM 3493 O O . ARG B 1 25 ? 15.625 16.25 6.785 1 97.38 25 ARG B O 1
ATOM 3500 N N . SER B 1 26 ? 14.836 18.297 7.094 1 98.06 26 SER B N 1
ATOM 3501 C CA . SER B 1 26 ? 14.523 18.141 8.508 1 98.06 26 SER B CA 1
ATOM 3502 C C . SER B 1 26 ? 13.211 17.391 8.703 1 98.06 26 SER B C 1
ATOM 3504 O O . SER B 1 26 ? 12.297 17.891 9.352 1 98.06 26 SER B O 1
ATOM 3506 N N . VAL B 1 27 ? 13.109 16.203 8.211 1 95.94 27 VAL B N 1
ATOM 3507 C CA . VAL B 1 27 ? 12 15.312 8.477 1 95.94 27 VAL B CA 1
ATOM 3508 C C . VAL B 1 27 ? 12.219 14.602 9.812 1 95.94 27 VAL B C 1
ATOM 3510 O O . VAL B 1 27 ? 13.195 13.867 9.977 1 95.94 27 VAL B O 1
ATOM 3513 N N . ALA B 1 28 ? 11.25 14.781 10.727 1 94.81 28 ALA B N 1
ATOM 3514 C CA . ALA B 1 28 ? 11.43 14.281 12.094 1 94.81 28 ALA B CA 1
ATOM 3515 C C . ALA B 1 28 ? 10.953 12.836 12.211 1 94.81 28 ALA B C 1
ATOM 3517 O O . ALA B 1 28 ? 10.109 12.531 13.055 1 94.81 28 ALA B O 1
ATOM 3518 N N . ASP B 1 29 ? 11.367 11.992 11.523 1 91.62 29 ASP B N 1
ATOM 3519 C CA . ASP B 1 29 ? 11.156 10.555 11.578 1 91.62 29 ASP B CA 1
ATOM 3520 C C . ASP B 1 29 ? 12.461 9.797 11.328 1 91.62 29 ASP B C 1
ATOM 3522 O O . ASP B 1 29 ? 12.875 9.617 10.172 1 91.62 29 ASP B O 1
ATOM 3526 N N . ALA B 1 30 ? 13.016 9.266 12.383 1 91.81 30 ALA B N 1
ATOM 3527 C CA . ALA B 1 30 ? 14.336 8.641 12.328 1 91.81 30 ALA B CA 1
ATOM 3528 C C . ALA B 1 30 ? 14.289 7.355 11.5 1 91.81 30 ALA B C 1
ATOM 3530 O O . ALA B 1 30 ? 15.328 6.855 11.07 1 91.81 30 ALA B O 1
ATOM 3531 N N . ARG B 1 31 ? 13.164 6.789 11.219 1 89.88 31 ARG B N 1
ATOM 3532 C CA . ARG B 1 31 ? 13.023 5.594 10.398 1 89.88 31 ARG B CA 1
ATOM 3533 C C . ARG B 1 31 ? 13.242 5.91 8.922 1 89.88 31 ARG B C 1
ATOM 3535 O O . ARG B 1 31 ? 13.508 5.012 8.125 1 89.88 31 ARG B O 1
ATOM 3542 N N . GLN B 1 32 ? 13.156 7.188 8.531 1 89.19 32 GLN B N 1
ATOM 3543 C CA . GLN B 1 32 ? 13.195 7.594 7.129 1 89.19 32 GLN B CA 1
ATOM 3544 C C . GLN B 1 32 ? 14.391 8.508 6.855 1 89.19 32 GLN B C 1
ATOM 3546 O O . GLN B 1 32 ? 15.016 8.414 5.797 1 89.19 32 GLN B O 1
ATOM 3551 N N . PHE B 1 33 ? 14.641 9.555 7.809 1 92.62 33 PHE B N 1
ATOM 3552 C CA . PHE B 1 33 ? 15.703 10.539 7.613 1 92.62 33 PHE B CA 1
ATOM 3553 C C . PHE B 1 33 ? 16.609 10.609 8.844 1 92.62 33 PHE B C 1
ATOM 3555 O O . PHE B 1 33 ? 16.141 10.414 9.969 1 92.62 33 PHE B O 1
ATOM 3562 N N . PRO B 1 34 ? 17.875 10.969 8.617 1 94.25 34 PRO B N 1
ATOM 3563 C CA . PRO B 1 34 ? 18.812 11.078 9.742 1 94.25 34 PRO B CA 1
ATOM 3564 C C . PRO B 1 34 ? 18.438 12.203 10.711 1 94.25 34 PRO B C 1
ATOM 3566 O O . PRO B 1 34 ? 18.141 13.32 10.281 1 94.25 34 PRO B O 1
ATOM 3569 N N . PRO B 1 35 ? 18.469 11.945 11.977 1 94.56 35 PRO B N 1
ATOM 3570 C CA . PRO B 1 35 ? 18.125 12.961 12.969 1 94.56 35 PRO B CA 1
ATOM 3571 C C . PRO B 1 35 ? 19.031 14.195 12.898 1 94.56 35 PRO B C 1
ATOM 3573 O O . PRO B 1 35 ? 18.625 15.281 13.328 1 94.56 35 PRO B O 1
ATOM 3576 N N . GLN B 1 36 ? 20.188 14.062 12.281 1 96.62 36 GLN B N 1
ATOM 3577 C CA . GLN B 1 36 ? 21.156 15.156 12.188 1 96.62 36 GLN B CA 1
ATOM 3578 C C . GLN B 1 36 ? 20.578 16.312 11.359 1 96.62 36 GLN B C 1
ATOM 3580 O O . GLN B 1 36 ? 20.969 17.469 11.547 1 96.62 36 GLN B O 1
ATOM 3585 N N . GLU B 1 37 ? 19.734 16 10.453 1 97.69 37 GLU B N 1
ATOM 3586 C CA . GLU B 1 37 ? 19.125 17.047 9.641 1 97.69 37 GLU B CA 1
ATOM 3587 C C . GLU B 1 37 ? 18.234 17.953 10.484 1 97.69 37 GLU B C 1
ATOM 3589 O O . GLU B 1 37 ? 18.281 19.188 10.336 1 97.69 37 GLU B O 1
ATOM 3594 N N . CYS B 1 38 ? 17.5 17.359 11.383 1 97.88 38 CYS B N 1
ATOM 3595 C CA . CYS B 1 38 ? 16.688 18.172 12.289 1 97.88 38 CYS B CA 1
ATOM 3596 C C . CYS B 1 38 ? 17.562 18.969 13.242 1 97.88 38 CYS B C 1
ATOM 3598 O O . CYS B 1 38 ? 17.219 20.109 13.578 1 97.88 38 CYS B O 1
ATOM 3600 N N . GLU B 1 39 ? 18.641 18.406 13.664 1 97.94 39 GLU B N 1
ATOM 3601 C CA . GLU B 1 39 ? 19.578 19.141 14.516 1 97.94 39 GLU B CA 1
ATOM 3602 C C . GLU B 1 39 ? 20.156 20.344 13.789 1 97.94 39 GLU B C 1
ATOM 3604 O O . GLU B 1 39 ? 20.281 21.422 14.383 1 97.94 39 GLU B O 1
ATOM 3609 N N . ARG B 1 40 ? 20.484 20.141 12.578 1 98.5 40 ARG B N 1
ATOM 3610 C CA . ARG B 1 40 ? 21.016 21.234 11.766 1 98.5 40 ARG B CA 1
ATOM 3611 C C . ARG B 1 40 ? 20 22.359 11.609 1 98.5 40 ARG B C 1
ATOM 3613 O O . ARG B 1 40 ? 20.344 23.531 11.703 1 98.5 40 ARG B O 1
ATOM 3620 N N . ALA B 1 41 ? 18.781 22.016 11.375 1 98.75 41 ALA B N 1
ATOM 3621 C CA . ALA B 1 41 ? 17.719 23 11.242 1 98.75 41 ALA B CA 1
ATOM 3622 C C . ALA B 1 41 ? 17.516 23.766 12.555 1 98.75 41 ALA B C 1
ATOM 3624 O O . ALA B 1 41 ? 17.344 24.984 12.547 1 98.75 41 ALA B O 1
ATOM 3625 N N . ALA B 1 42 ? 17.531 23.031 13.633 1 98.75 42 ALA B N 1
ATOM 3626 C CA . ALA B 1 42 ? 17.375 23.656 14.945 1 98.75 42 ALA B CA 1
ATOM 3627 C C . ALA B 1 42 ? 18.484 24.688 15.195 1 98.75 42 ALA B C 1
ATOM 3629 O O . ALA B 1 42 ? 18.219 25.781 15.688 1 98.75 42 ALA B O 1
ATOM 3630 N N . ARG B 1 43 ? 19.672 24.328 14.883 1 98.69 43 ARG B N 1
ATOM 3631 C CA . ARG B 1 43 ? 20.812 25.219 15.094 1 98.69 43 ARG B CA 1
ATOM 3632 C C . ARG B 1 43 ? 20.719 26.438 14.18 1 98.69 43 ARG B C 1
ATOM 3634 O O . ARG B 1 43 ? 21.047 27.547 14.586 1 98.69 43 ARG B O 1
ATOM 3641 N N . TRP B 1 44 ? 20.328 26.188 12.953 1 98.88 44 TRP B N 1
ATOM 3642 C CA . TRP B 1 44 ? 20.125 27.297 12.039 1 98.88 44 TRP B CA 1
ATOM 3643 C C . TRP B 1 44 ? 19.141 28.312 12.617 1 98.88 44 TRP B C 1
ATOM 3645 O O . TRP B 1 44 ? 19.391 29.516 12.609 1 98.88 44 TRP B O 1
ATOM 3655 N N . VAL B 1 45 ? 18.031 27.812 13.078 1 98.88 45 VAL B N 1
ATOM 3656 C CA . VAL B 1 45 ? 16.969 28.641 13.633 1 98.88 45 VAL B CA 1
ATOM 3657 C C . VAL B 1 45 ? 17.5 29.391 14.859 1 98.88 45 VAL B C 1
ATOM 3659 O O . VAL B 1 45 ? 17.266 30.594 15 1 98.88 45 VAL B O 1
ATOM 3662 N N . LEU B 1 46 ? 18.156 28.672 15.719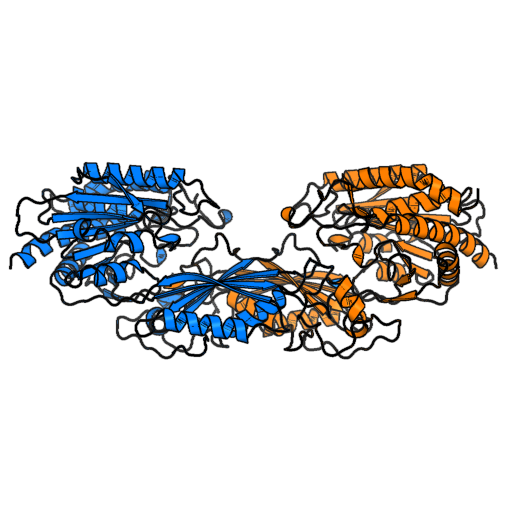 1 98.81 46 LEU B N 1
ATOM 3663 C CA . LEU B 1 46 ? 18.734 29.266 16.922 1 98.81 46 LEU B CA 1
ATOM 3664 C C . LEU B 1 46 ? 19.641 30.438 16.562 1 98.81 46 LEU B C 1
ATOM 3666 O O . LEU B 1 46 ? 19.469 31.531 17.094 1 98.81 46 LEU B O 1
ATOM 3670 N N . ASP B 1 47 ? 20.531 30.219 15.633 1 98.75 47 ASP B N 1
ATOM 3671 C CA . ASP B 1 47 ? 21.484 31.25 15.242 1 98.75 47 ASP B CA 1
ATOM 3672 C C . ASP B 1 47 ? 20.781 32.438 14.609 1 98.75 47 ASP B C 1
ATOM 3674 O O . ASP B 1 47 ? 21.156 33.594 14.867 1 98.75 47 ASP B O 1
ATOM 3678 N N . ALA B 1 48 ? 19.828 32.188 13.758 1 98.75 48 ALA B N 1
ATOM 3679 C CA . ALA B 1 48 ? 19.109 33.25 13.07 1 98.75 48 ALA B CA 1
ATOM 3680 C C . ALA B 1 48 ? 18.391 34.156 14.07 1 98.75 48 ALA B C 1
ATOM 3682 O O . ALA B 1 48 ? 18.453 35.375 13.969 1 98.75 48 ALA B O 1
ATOM 3683 N N . PHE B 1 49 ? 17.703 33.562 15.039 1 98.75 49 PHE B N 1
ATOM 3684 C CA . PHE B 1 49 ? 16.938 34.375 15.992 1 98.75 49 PHE B CA 1
ATOM 3685 C C . PHE B 1 49 ? 17.859 35.031 17 1 98.75 49 PHE B C 1
ATOM 3687 O O . PHE B 1 49 ? 17.562 36.125 17.484 1 98.75 49 PHE B O 1
ATOM 3694 N N . ALA B 1 50 ? 18.969 34.375 17.375 1 98.44 50 ALA B N 1
ATOM 3695 C CA . ALA B 1 50 ? 19.984 35.094 18.156 1 98.44 50 ALA B CA 1
ATOM 3696 C C . ALA B 1 50 ? 20.406 36.375 17.484 1 98.44 50 ALA B C 1
ATOM 3698 O O . ALA B 1 50 ? 20.625 37.406 18.156 1 98.44 50 ALA B O 1
ATOM 3699 N N . GLY B 1 51 ? 20.484 36.375 16.219 1 97.56 51 GLY B N 1
ATOM 3700 C CA . GLY B 1 51 ? 20.922 37.5 15.422 1 97.56 51 GLY B CA 1
ATOM 3701 C C . GLY B 1 51 ? 19.922 38.656 15.406 1 97.56 51 GLY B C 1
ATOM 3702 O O . GLY B 1 51 ? 20.25 39.781 15.023 1 97.56 51 GLY B O 1
ATOM 3703 N N . VAL B 1 52 ? 18.688 38.312 15.844 1 97.75 52 VAL B N 1
ATOM 3704 C CA . VAL B 1 52 ? 17.688 39.375 15.82 1 97.75 52 VAL B CA 1
ATOM 3705 C C . VAL B 1 52 ? 17.25 39.688 17.25 1 97.75 52 VAL B C 1
ATOM 3707 O O . VAL B 1 52 ? 16.141 40.188 17.453 1 97.75 52 VAL B O 1
ATOM 3710 N N . GLY B 1 53 ? 18.016 39.375 18.25 1 97.19 53 GLY B N 1
ATOM 3711 C CA . GLY B 1 53 ? 17.812 39.938 19.578 1 97.19 53 GLY B CA 1
ATOM 3712 C C . GLY B 1 53 ? 17.484 38.875 20.625 1 97.19 53 GLY B C 1
ATOM 3713 O O . GLY B 1 53 ? 17.422 39.188 21.812 1 97.19 53 GLY B O 1
ATOM 3714 N N . PHE B 1 54 ? 17.25 37.656 20.234 1 98.19 54 PHE B N 1
ATOM 3715 C CA . PHE B 1 54 ? 17.062 36.594 21.219 1 98.19 54 PHE B CA 1
ATOM 3716 C C . PHE B 1 54 ? 18.406 36.062 21.703 1 98.19 54 PHE B C 1
ATOM 3718 O O . PHE B 1 54 ? 18.766 34.906 21.422 1 98.19 54 PHE B O 1
ATOM 3725 N N . GLN B 1 55 ? 19.016 36.688 22.531 1 96.5 55 GLN B N 1
ATOM 3726 C CA . GLN B 1 55 ? 20.406 36.438 22.922 1 96.5 55 GLN B CA 1
ATOM 3727 C C . GLN B 1 55 ? 20.5 35.188 23.766 1 96.5 55 GLN B C 1
ATOM 3729 O O . GLN B 1 55 ? 21.562 34.562 23.844 1 96.5 55 GLN B O 1
ATOM 3734 N N . ASP B 1 56 ? 19.422 34.812 24.391 1 97.94 56 ASP B N 1
ATOM 3735 C CA . ASP B 1 56 ? 19.438 33.625 25.25 1 97.94 56 ASP B CA 1
ATOM 3736 C C . ASP B 1 56 ? 18.875 32.406 24.531 1 97.94 56 ASP B C 1
ATOM 3738 O O . ASP B 1 56 ? 18.484 31.438 25.156 1 97.94 56 ASP B O 1
ATOM 3742 N N . ALA B 1 57 ? 18.797 32.562 23.219 1 98.25 57 ALA B N 1
ATOM 3743 C CA . ALA B 1 57 ? 18.25 31.438 22.469 1 98.25 57 ALA B CA 1
ATOM 3744 C C . ALA B 1 57 ? 19.016 30.141 22.734 1 98.25 57 ALA B C 1
ATOM 3746 O O . ALA B 1 57 ? 20.25 30.156 22.766 1 98.25 57 ALA B O 1
ATOM 3747 N N . HIS B 1 58 ? 18.359 29.016 22.953 1 98.56 58 HIS B N 1
ATOM 3748 C CA . HIS B 1 58 ? 18.984 27.719 23.234 1 98.56 58 HIS B CA 1
ATOM 3749 C C . HIS B 1 58 ? 18.031 26.578 22.875 1 98.56 58 HIS B C 1
ATOM 3751 O O . HIS B 1 58 ? 16.875 26.812 22.516 1 98.56 58 HIS B O 1
ATOM 3757 N N . LEU B 1 59 ? 18.609 25.438 22.859 1 98.38 59 LEU B N 1
ATOM 3758 C CA . LEU B 1 59 ? 17.844 24.25 22.547 1 98.38 59 LEU B CA 1
ATOM 3759 C C . LEU B 1 59 ? 17.297 23.594 23.812 1 98.38 59 LEU B C 1
ATOM 3761 O O . LEU B 1 59 ? 18 23.531 24.828 1 98.38 59 LEU B O 1
ATOM 3765 N N . GLU B 1 60 ? 16.031 23.25 23.766 1 98.19 60 GLU B N 1
ATOM 3766 C CA . GLU B 1 60 ? 15.406 22.422 24.797 1 98.19 60 GLU B CA 1
ATOM 3767 C C . GLU B 1 60 ? 14.969 21.062 24.234 1 98.19 60 GLU B C 1
ATOM 3769 O O . GLU B 1 60 ? 14.211 21.016 23.266 1 98.19 60 GLU B O 1
ATOM 3774 N N . ARG B 1 61 ? 15.406 20.016 24.875 1 96.81 61 ARG B N 1
ATOM 3775 C CA . ARG B 1 61 ? 15.016 18.688 24.438 1 96.81 61 ARG B CA 1
ATOM 3776 C C . ARG B 1 61 ? 13.609 18.344 24.922 1 96.81 61 ARG B C 1
ATOM 3778 O O . ARG B 1 61 ? 13.289 18.531 26.094 1 96.81 61 ARG B O 1
ATOM 3785 N N . THR B 1 62 ? 12.789 17.906 24 1 95.94 62 THR B N 1
ATOM 3786 C CA . THR B 1 62 ? 11.43 17.516 24.359 1 95.94 62 THR B CA 1
ATOM 3787 C C . THR B 1 62 ? 11.344 16.016 24.594 1 95.94 62 THR B C 1
ATOM 3789 O O . THR B 1 62 ? 12.305 15.281 24.344 1 95.94 62 THR B O 1
ATOM 3792 N N . ALA B 1 63 ? 10.242 15.516 25.094 1 93.62 63 ALA B N 1
ATOM 3793 C CA . ALA B 1 63 ? 10.078 14.141 25.547 1 93.62 63 ALA B CA 1
ATOM 3794 C C . ALA B 1 63 ? 10.195 13.164 24.375 1 93.62 63 ALA B C 1
ATOM 3796 O O . ALA B 1 63 ? 10.602 12.016 24.562 1 93.62 63 ALA B O 1
ATOM 3797 N N . ASP B 1 64 ? 9.906 13.578 23.188 1 91.81 64 ASP B N 1
ATOM 3798 C CA . ASP B 1 64 ? 9.938 12.688 22.031 1 91.81 64 ASP B CA 1
ATOM 3799 C C . ASP B 1 64 ? 11.32 12.672 21.391 1 91.81 64 ASP B C 1
ATOM 3801 O O . ASP B 1 64 ? 11.508 12.07 20.328 1 91.81 64 ASP B O 1
ATOM 3805 N N . GLY B 1 65 ? 12.227 13.375 21.922 1 93.75 65 GLY B N 1
ATOM 3806 C CA . GLY B 1 65 ? 13.609 13.344 21.453 1 93.75 65 GLY B CA 1
ATOM 3807 C C . GLY B 1 65 ? 13.953 14.492 20.516 1 93.75 65 GLY B C 1
ATOM 3808 O O . GLY B 1 65 ? 15.117 14.68 20.172 1 93.75 65 GLY B O 1
ATOM 3809 N N . SER B 1 66 ? 13.023 15.32 20.141 1 95.75 66 SER B N 1
ATOM 3810 C CA . SER B 1 66 ? 13.289 16.469 19.281 1 95.75 66 SER B CA 1
ATOM 3811 C C . SER B 1 66 ? 13.797 17.656 20.094 1 95.75 66 SER B C 1
ATOM 3813 O O . SER B 1 66 ? 13.789 17.625 21.328 1 95.75 66 SER B O 1
ATOM 3815 N N . ASN B 1 67 ? 14.305 18.656 19.406 1 97.38 67 ASN B N 1
ATOM 3816 C CA . ASN B 1 67 ? 14.742 19.891 20.031 1 97.38 67 ASN B CA 1
ATOM 3817 C C . ASN B 1 67 ? 13.805 21.047 19.703 1 97.38 67 ASN B C 1
ATOM 3819 O O . ASN B 1 67 ? 13.406 21.219 18.547 1 97.38 67 ASN B O 1
ATOM 3823 N N . ALA B 1 68 ? 13.406 21.75 20.703 1 98.25 68 ALA B N 1
ATOM 3824 C CA . ALA B 1 68 ? 12.742 23.031 20.516 1 98.25 68 ALA B CA 1
ATOM 3825 C C . ALA B 1 68 ? 13.719 24.188 20.688 1 98.25 68 ALA B C 1
ATOM 3827 O O . ALA B 1 68 ? 14.578 24.156 21.578 1 98.25 68 ALA B O 1
ATOM 3828 N N . VAL B 1 69 ? 13.688 25.203 19.844 1 98.81 69 VAL B N 1
ATOM 3829 C CA . VAL B 1 69 ? 14.445 26.438 20.031 1 98.81 69 VAL B CA 1
ATOM 3830 C C . VAL B 1 69 ? 13.633 27.422 20.875 1 98.81 69 VAL B C 1
ATOM 3832 O O . VAL B 1 69 ? 12.516 27.781 20.5 1 98.81 69 VAL B O 1
ATOM 3835 N N . VAL B 1 70 ? 14.188 27.812 21.984 1 98.75 70 VAL B N 1
ATOM 3836 C CA . VAL B 1 70 ? 13.492 28.75 22.859 1 98.75 70 VAL B CA 1
ATOM 3837 C C . VAL B 1 70 ? 14.375 29.969 23.109 1 98.75 70 VAL B C 1
ATOM 3839 O O . VAL B 1 70 ? 15.594 29.891 23 1 98.75 70 VAL B O 1
ATOM 3842 N N . GLY B 1 71 ? 13.711 31.125 23.328 1 98.5 71 GLY B N 1
ATOM 3843 C CA . GLY B 1 71 ? 14.422 32.344 23.625 1 98.5 71 GLY B CA 1
ATOM 3844 C C . GLY B 1 71 ? 13.508 33.469 24.078 1 98.5 71 GLY B C 1
ATOM 3845 O O . GLY B 1 71 ? 12.289 33.344 24.062 1 98.5 71 GLY B O 1
ATOM 3846 N N . SER B 1 72 ? 14.148 34.531 24.5 1 98.25 72 SER B N 1
ATOM 3847 C CA . SER B 1 72 ? 13.422 35.719 24.906 1 98.25 72 SER B CA 1
ATOM 3848 C C . SER B 1 72 ? 14.125 37 24.438 1 98.25 72 SER B C 1
ATOM 3850 O O . SER B 1 72 ? 15.336 37 24.219 1 98.25 72 SER B O 1
ATOM 3852 N N . ARG B 1 73 ? 13.344 38 24.188 1 98.06 73 ARG B N 1
ATOM 3853 C CA . ARG B 1 73 ? 13.797 39.344 23.812 1 98.06 73 ARG B CA 1
ATOM 3854 C C . ARG B 1 73 ? 12.984 40.406 24.547 1 98.06 73 ARG B C 1
ATOM 3856 O O . ARG B 1 73 ? 11.93 40.812 24.062 1 98.06 73 ARG B O 1
ATOM 3863 N N . PRO B 1 74 ? 13.547 40.875 25.656 1 96.19 74 PRO B N 1
ATOM 3864 C CA . PRO B 1 74 ? 12.828 41.906 26.391 1 96.19 74 PRO B CA 1
ATOM 3865 C C . PRO B 1 74 ? 12.805 43.25 25.656 1 96.19 74 PRO B C 1
ATOM 3867 O O . PRO B 1 74 ? 13.656 43.5 24.812 1 96.19 74 PRO B O 1
ATOM 3870 N N . CYS B 1 75 ? 11.805 43.969 25.906 1 95.19 75 CYS B N 1
ATOM 3871 C CA . CYS B 1 75 ? 11.781 45.344 25.375 1 95.19 75 CYS B CA 1
ATOM 3872 C C . CYS B 1 75 ? 12.047 46.344 26.484 1 95.19 75 CYS B C 1
ATOM 3874 O O . CYS B 1 75 ? 12.164 45.969 27.656 1 95.19 75 CYS B O 1
ATOM 3876 N N . ALA B 1 76 ? 12.141 47.625 26.125 1 91.81 76 ALA B N 1
ATOM 3877 C CA . ALA B 1 76 ? 12.562 48.688 27.047 1 91.81 76 ALA B CA 1
ATOM 3878 C C . ALA B 1 76 ? 11.461 49 28.047 1 91.81 76 ALA B C 1
ATOM 3880 O O . ALA B 1 76 ? 11.742 49.344 29.203 1 91.81 76 ALA B O 1
ATOM 3881 N N . ASP B 1 77 ? 10.25 48.906 27.703 1 93.94 77 ASP B N 1
ATOM 3882 C CA . ASP B 1 77 ? 9.117 49.188 28.578 1 93.94 77 ASP B CA 1
ATOM 3883 C C . ASP B 1 77 ? 8.719 47.938 29.391 1 93.94 77 ASP B C 1
ATOM 3885 O O . ASP B 1 77 ? 8.141 47 28.844 1 93.94 77 ASP B O 1
ATOM 3889 N N . PRO B 1 78 ? 8.938 47.969 30.656 1 93.06 78 PRO B N 1
ATOM 3890 C CA . PRO B 1 78 ? 8.625 46.781 31.453 1 93.06 78 PRO B CA 1
ATOM 3891 C C . PRO B 1 78 ? 7.129 46.5 31.516 1 93.06 78 PRO B C 1
ATOM 3893 O O . PRO B 1 78 ? 6.734 45.375 31.828 1 93.06 78 PRO B O 1
ATOM 3896 N N . ALA B 1 79 ? 6.289 47.469 31.203 1 93.94 79 ALA B N 1
ATOM 3897 C CA . ALA B 1 79 ? 4.844 47.281 31.297 1 93.94 79 ALA B CA 1
ATOM 3898 C C . ALA B 1 79 ? 4.262 46.781 29.984 1 93.94 79 ALA B C 1
ATOM 3900 O O . ALA B 1 79 ? 3.07 46.469 29.906 1 93.94 79 ALA B O 1
ATOM 3901 N N . ALA B 1 80 ? 5.098 46.656 29 1 96.5 80 ALA B N 1
ATOM 3902 C CA . ALA B 1 80 ? 4.641 46.188 27.688 1 96.5 80 ALA B CA 1
ATOM 3903 C C . ALA B 1 80 ? 4.164 44.75 27.766 1 96.5 80 ALA B C 1
ATOM 3905 O O . ALA B 1 80 ? 4.625 43.969 28.609 1 96.5 80 ALA B O 1
ATOM 3906 N N . PRO B 1 81 ? 3.23 44.375 26.922 1 97.38 81 PRO B N 1
ATOM 3907 C CA . PRO B 1 81 ? 2.799 42.969 26.906 1 97.38 81 PRO B CA 1
ATOM 3908 C C . PRO B 1 81 ? 3.861 42.031 26.328 1 97.38 81 PRO B C 1
ATOM 3910 O O . PRO B 1 81 ? 4.809 42.5 25.688 1 97.38 81 PRO B O 1
ATOM 3913 N N . THR B 1 82 ? 3.756 40.781 26.625 1 98.06 82 THR B N 1
ATOM 3914 C CA . THR B 1 82 ? 4.641 39.719 26.109 1 98.06 82 THR B CA 1
ATOM 3915 C C . THR B 1 82 ? 3.959 38.938 25 1 98.06 82 THR B C 1
ATOM 3917 O O . THR B 1 82 ? 2.82 38.5 25.156 1 98.06 82 THR B O 1
ATOM 3920 N N . VAL B 1 83 ? 4.621 38.844 23.891 1 98.62 83 VAL B N 1
ATOM 3921 C CA . VAL B 1 83 ? 4.133 38.031 22.766 1 98.62 83 VAL B CA 1
ATOM 3922 C C . VAL B 1 83 ? 5.031 36.812 22.562 1 98.62 83 VAL B C 1
ATOM 3924 O O . VAL B 1 83 ? 6.254 36.938 22.484 1 98.62 83 VAL B O 1
ATOM 3927 N N . LEU B 1 84 ? 4.426 35.625 22.547 1 98.75 84 LEU B N 1
ATOM 3928 C CA . LEU B 1 84 ? 5.125 34.406 22.188 1 98.75 84 LEU B CA 1
ATOM 3929 C C . LEU B 1 84 ? 5.008 34.125 20.703 1 98.75 84 LEU B C 1
ATOM 3931 O O . LEU B 1 84 ? 3.904 34.094 20.156 1 98.75 84 LEU B O 1
ATOM 3935 N N . LEU B 1 85 ? 6.137 34 20.031 1 98.81 85 LEU B N 1
ATOM 3936 C CA . LEU B 1 85 ? 6.199 33.625 18.625 1 98.81 85 LEU B CA 1
ATOM 3937 C C . LEU B 1 85 ? 6.422 32.125 18.484 1 98.81 85 LEU B C 1
ATOM 3939 O O . LEU B 1 85 ? 7.379 31.562 19.031 1 98.81 85 LEU B O 1
ATOM 3943 N N . TYR B 1 86 ? 5.508 31.469 17.734 1 98.56 86 TYR B N 1
ATOM 3944 C CA . TYR B 1 86 ? 5.602 30.016 17.531 1 98.56 86 TYR B CA 1
ATOM 3945 C C . TYR B 1 86 ? 5.676 29.672 16.047 1 98.56 86 TYR B C 1
ATOM 3947 O O . TYR B 1 86 ? 4.969 30.281 15.234 1 98.56 86 TYR B O 1
ATOM 3955 N N . ALA B 1 87 ? 6.508 28.75 15.648 1 98.44 87 ALA B N 1
ATOM 3956 C CA . ALA B 1 87 ? 6.609 28.062 14.367 1 98.44 87 ALA B CA 1
ATOM 3957 C C . ALA B 1 87 ? 7.242 26.688 14.531 1 98.44 87 ALA B C 1
ATOM 3959 O O . ALA B 1 87 ? 7.32 26.156 15.641 1 98.44 87 ALA B O 1
ATOM 3960 N N . HIS B 1 88 ? 7.512 25.969 13.5 1 98.5 88 HIS B N 1
ATOM 3961 C CA . HIS B 1 88 ? 8.258 24.719 13.578 1 98.5 88 HIS B CA 1
ATOM 3962 C C . HIS B 1 88 ? 9.172 24.547 12.367 1 98.5 88 HIS B C 1
ATOM 3964 O O . HIS B 1 88 ? 8.891 25.062 11.289 1 98.5 88 HIS B O 1
ATOM 3970 N N . TYR B 1 89 ? 10.297 23.812 12.602 1 98.69 89 TYR B N 1
ATOM 3971 C CA . TYR B 1 89 ? 11.297 23.75 11.539 1 98.69 89 TYR B CA 1
ATOM 3972 C C . TYR B 1 89 ? 11.297 22.375 10.867 1 98.69 89 TYR B C 1
ATOM 3974 O O . TYR B 1 89 ? 11.922 22.188 9.828 1 98.69 89 TYR B O 1
ATOM 3982 N N . ASP B 1 90 ? 10.609 21.375 11.469 1 97.88 90 ASP B N 1
ATOM 3983 C CA . ASP B 1 90 ? 10.492 20.094 10.789 1 97.88 90 ASP B CA 1
ATOM 3984 C C . ASP B 1 90 ? 9.516 20.172 9.617 1 97.88 90 ASP B C 1
ATOM 3986 O O . ASP B 1 90 ? 8.672 21.062 9.57 1 97.88 90 ASP B O 1
ATOM 3990 N N . VAL B 1 91 ? 9.727 19.281 8.648 1 97.56 91 VAL B N 1
ATOM 3991 C CA . VAL B 1 91 ? 8.883 19.297 7.457 1 97.56 91 VAL B CA 1
ATOM 3992 C C . VAL B 1 91 ? 8.375 17.875 7.176 1 97.56 91 VAL B C 1
ATOM 3994 O O . VAL B 1 91 ? 8.852 16.906 7.766 1 97.56 91 VAL B O 1
ATOM 3997 N N . GLN B 1 92 ? 7.328 17.797 6.371 1 95.69 92 GLN B N 1
ATOM 3998 C CA . GLN B 1 92 ? 6.844 16.516 5.883 1 95.69 92 GLN B CA 1
ATOM 3999 C C . GLN B 1 92 ? 7.863 15.859 4.957 1 95.69 92 GLN B C 1
ATOM 4001 O O . GLN B 1 92 ? 8.672 16.547 4.328 1 95.69 92 GLN B O 1
ATOM 4006 N N . PRO B 1 93 ? 7.84 14.492 4.82 1 93.88 93 PRO B N 1
ATOM 4007 C CA . PRO B 1 93 ? 8.648 13.859 3.777 1 93.88 93 PRO B CA 1
ATOM 4008 C C . PRO B 1 93 ? 8.266 14.312 2.371 1 93.88 93 PRO B C 1
ATOM 4010 O O . PRO B 1 93 ? 7.16 14.82 2.162 1 93.88 93 PRO B O 1
ATOM 4013 N N . PRO B 1 94 ? 9.203 14.18 1.443 1 93.56 94 PRO B N 1
ATOM 4014 C CA . PRO B 1 94 ? 8.898 14.633 0.084 1 93.56 94 PRO B CA 1
ATOM 4015 C C . PRO B 1 94 ? 7.871 13.742 -0.613 1 93.56 94 PRO B C 1
ATOM 4017 O O . PRO B 1 94 ? 7.32 14.125 -1.649 1 93.56 94 PRO B O 1
ATOM 4020 N N . LEU B 1 95 ? 7.613 12.555 -0.13 1 90.5 95 LEU B N 1
ATOM 4021 C CA . LEU B 1 95 ? 6.738 11.594 -0.794 1 90.5 95 LEU B CA 1
ATOM 4022 C C . LEU B 1 95 ? 7.324 11.164 -2.135 1 90.5 95 LEU B C 1
ATOM 4024 O O . LEU B 1 95 ? 8.516 10.852 -2.225 1 90.5 95 LEU B O 1
ATOM 4028 N N . ASP B 1 96 ? 6.473 11 -3.25 1 90.12 96 ASP B N 1
ATOM 4029 C CA . ASP B 1 96 ? 6.984 10.586 -4.551 1 90.12 96 ASP B CA 1
ATOM 4030 C C . ASP B 1 96 ? 7.758 11.711 -5.227 1 90.12 96 ASP B C 1
ATOM 4032 O O . ASP B 1 96 ? 7.164 12.672 -5.723 1 90.12 96 ASP B O 1
ATOM 4036 N N . GLU B 1 97 ? 9.031 11.484 -5.316 1 92 97 GLU B N 1
ATOM 4037 C CA . GLU B 1 97 ? 9.875 12.531 -5.887 1 92 97 GLU B CA 1
ATOM 4038 C C . GLU B 1 97 ? 9.57 12.727 -7.371 1 92 97 GLU B C 1
ATOM 4040 O O . GLU B 1 97 ? 9.727 13.836 -7.895 1 92 97 GLU B O 1
ATOM 4045 N N . ALA B 1 98 ? 9.062 11.703 -7.977 1 92 98 ALA B N 1
ATOM 4046 C CA . ALA B 1 98 ? 8.75 11.789 -9.398 1 92 98 ALA B CA 1
ATOM 4047 C C . ALA B 1 98 ? 7.582 12.742 -9.648 1 92 98 ALA B C 1
ATOM 4049 O O . ALA B 1 98 ? 7.395 13.234 -10.758 1 92 98 ALA B O 1
ATOM 4050 N N . ALA B 1 99 ? 6.867 13.094 -8.625 1 93 99 ALA B N 1
ATOM 4051 C CA . ALA B 1 99 ? 5.699 13.961 -8.75 1 93 99 ALA B CA 1
ATOM 4052 C C . ALA B 1 99 ? 6.094 15.43 -8.602 1 93 99 ALA B C 1
ATOM 4054 O O . ALA B 1 99 ? 5.27 16.328 -8.82 1 93 99 ALA B O 1
ATOM 4055 N N . TRP B 1 100 ? 7.348 15.711 -8.266 1 96.31 100 TRP B N 1
ATOM 4056 C CA . TRP B 1 100 ? 7.836 17.078 -8.117 1 96.31 100 TRP B CA 1
ATOM 4057 C C . TRP B 1 100 ? 8.273 17.656 -9.461 1 96.31 100 TRP B C 1
ATOM 4059 O O . TRP B 1 100 ? 8.945 16.969 -10.242 1 96.31 100 TRP B O 1
ATOM 4069 N N . ARG B 1 101 ? 7.887 18.844 -9.719 1 96.19 101 ARG B N 1
ATOM 4070 C CA . ARG B 1 101 ? 8.336 19.562 -10.906 1 96.19 101 ARG B CA 1
ATOM 4071 C C . ARG B 1 101 ? 9.742 20.125 -10.711 1 96.19 101 ARG B C 1
ATOM 4073 O O . ARG B 1 101 ? 10.477 20.328 -11.68 1 96.19 101 ARG B O 1
ATOM 4080 N N . THR B 1 102 ? 10.008 20.453 -9.461 1 97.12 102 THR B N 1
ATOM 4081 C CA . THR B 1 102 ? 11.312 20.922 -9.016 1 97.12 102 THR B CA 1
ATOM 4082 C C . THR B 1 102 ? 11.82 20.094 -7.848 1 97.12 102 THR B C 1
ATOM 4084 O O . THR B 1 102 ? 11.031 19.469 -7.129 1 97.12 102 THR B O 1
ATOM 4087 N N . PRO B 1 103 ? 13.148 20 -7.723 1 97.44 103 PRO B N 1
ATOM 4088 C CA . PRO B 1 103 ? 13.641 19.188 -6.609 1 97.44 103 PRO B CA 1
ATOM 4089 C C . PRO B 1 103 ? 13.094 19.641 -5.258 1 97.44 103 PRO B C 1
ATOM 4091 O O . PRO B 1 103 ? 13.102 20.828 -4.957 1 97.44 103 PRO B O 1
ATOM 4094 N N . PRO B 1 104 ? 12.656 18.734 -4.461 1 97.94 104 PRO B N 1
ATOM 4095 C CA . PRO B 1 104 ? 11.945 19.094 -3.23 1 97.94 104 PRO B CA 1
ATOM 4096 C C . PRO B 1 104 ? 12.82 19.875 -2.252 1 97.94 104 PRO B C 1
ATOM 4098 O O . PRO B 1 104 ? 12.32 20.734 -1.521 1 97.94 104 PRO B O 1
ATOM 4101 N N . PHE B 1 105 ? 14.156 19.641 -2.236 1 98.38 105 PHE B N 1
ATOM 4102 C CA . PHE B 1 105 ? 14.992 20.25 -1.211 1 98.38 105 PHE B CA 1
ATOM 4103 C C . PHE B 1 105 ? 15.938 21.266 -1.824 1 98.38 105 PHE B C 1
ATOM 4105 O O . PHE B 1 105 ? 17.078 21.422 -1.372 1 98.38 105 PHE B O 1
ATOM 4112 N N . GLN B 1 106 ? 15.461 21.875 -2.85 1 98.5 106 GLN B N 1
ATOM 4113 C CA . GLN B 1 106 ? 16.062 23.031 -3.486 1 98.5 106 GLN B CA 1
ATOM 4114 C C . GLN B 1 106 ? 15.016 24.109 -3.783 1 98.5 106 GLN B C 1
ATOM 4116 O O . GLN B 1 106 ? 14.117 23.891 -4.598 1 98.5 106 GLN B O 1
ATOM 4121 N N . LEU B 1 107 ? 15.195 25.219 -3.131 1 98.75 107 LEU B N 1
ATOM 4122 C CA . LEU B 1 107 ? 14.242 26.297 -3.396 1 98.75 107 LEU B CA 1
ATOM 4123 C C . LEU B 1 107 ? 14.352 26.766 -4.84 1 98.75 107 LEU B C 1
ATOM 4125 O O . LEU B 1 107 ? 15.422 27.203 -5.277 1 98.75 107 LEU B O 1
ATOM 4129 N N . THR B 1 108 ? 13.266 26.672 -5.543 1 98.69 108 THR B N 1
ATOM 4130 C CA . THR B 1 108 ? 13.266 26.984 -6.969 1 98.69 108 THR B CA 1
ATOM 4131 C C . THR B 1 108 ? 12.18 28 -7.301 1 98.69 108 THR B C 1
ATOM 4133 O O . THR B 1 108 ? 11.023 27.844 -6.898 1 98.69 108 THR B O 1
ATOM 4136 N N . ASP B 1 109 ? 12.594 29.047 -8.023 1 98.25 109 ASP B N 1
ATOM 4137 C CA . ASP B 1 109 ? 11.633 30.016 -8.523 1 98.25 109 ASP B CA 1
ATOM 4138 C C . ASP B 1 109 ? 10.93 29.5 -9.773 1 98.25 109 ASP B C 1
ATOM 4140 O O . ASP B 1 109 ? 11.578 29.125 -10.758 1 98.25 109 ASP B O 1
ATOM 4144 N N . ALA B 1 110 ? 9.648 29.391 -9.648 1 97.38 110 ALA B N 1
ATOM 4145 C CA . ALA B 1 110 ? 8.859 28.984 -10.812 1 97.38 110 ALA B CA 1
ATOM 4146 C C . ALA B 1 110 ? 7.438 29.531 -10.719 1 97.38 110 ALA B C 1
ATOM 4148 O O . ALA B 1 110 ? 6.801 29.453 -9.672 1 97.38 110 ALA B O 1
ATOM 4149 N N . ASP B 1 111 ? 6.949 30.203 -11.805 1 94.56 111 ASP B N 1
ATOM 4150 C CA . ASP B 1 111 ? 5.562 30.641 -11.938 1 94.56 111 ASP B CA 1
ATOM 4151 C C . ASP B 1 111 ? 5.184 31.609 -10.828 1 94.56 111 ASP B C 1
ATOM 4153 O O . ASP B 1 111 ? 4.09 31.516 -10.266 1 94.56 111 ASP B O 1
ATOM 4157 N N . GLY B 1 112 ? 6.105 32.375 -10.367 1 97.38 112 GLY B N 1
ATOM 4158 C CA . GLY B 1 112 ? 5.84 33.438 -9.391 1 97.38 112 GLY B CA 1
ATOM 4159 C C . GLY B 1 112 ? 5.844 32.906 -7.965 1 97.38 112 GLY B C 1
ATOM 4160 O O . GLY B 1 112 ? 5.492 33.656 -7.039 1 97.38 112 GLY B O 1
ATOM 4161 N N . ARG B 1 113 ? 6.211 31.672 -7.793 1 98.38 113 ARG B N 1
ATOM 4162 C CA . ARG B 1 113 ? 6.25 31.094 -6.457 1 98.38 113 ARG B CA 1
ATOM 4163 C C . ARG B 1 113 ? 7.625 30.5 -6.16 1 98.38 113 ARG B C 1
ATOM 4165 O O . ARG B 1 113 ? 8.422 30.281 -7.074 1 98.38 113 ARG B O 1
ATOM 4172 N N . TRP B 1 114 ? 7.93 30.312 -4.914 1 98.81 114 TRP B N 1
ATOM 4173 C CA . TRP B 1 114 ? 9.125 29.609 -4.473 1 98.81 114 TRP B CA 1
ATOM 4174 C C . TRP B 1 114 ? 8.789 28.172 -4.062 1 98.81 114 TRP B C 1
ATOM 4176 O O . TRP B 1 114 ? 8.188 27.938 -3.014 1 98.81 114 TRP B O 1
ATOM 4186 N N . TYR B 1 115 ? 9.266 27.234 -4.895 1 98.69 115 TYR B N 1
ATOM 4187 C CA . TYR B 1 115 ? 8.938 25.828 -4.688 1 98.69 115 TYR B CA 1
ATOM 4188 C C . TYR B 1 115 ? 10.008 25.141 -3.848 1 98.69 115 TYR B C 1
ATOM 4190 O O . TYR B 1 115 ? 11.203 25.391 -4.02 1 98.69 115 TYR B O 1
ATOM 4198 N N . GLY B 1 116 ? 9.578 24.344 -2.943 1 98.69 116 GLY B N 1
ATOM 4199 C CA . GLY B 1 116 ? 10.422 23.516 -2.096 1 98.69 116 GLY B CA 1
ATOM 4200 C C . GLY B 1 116 ? 9.703 23 -0.862 1 98.69 116 GLY B C 1
ATOM 4201 O O . GLY B 1 116 ? 8.828 23.672 -0.322 1 98.69 116 GLY B O 1
ATOM 4202 N N . ARG B 1 117 ? 10.109 21.828 -0.414 1 98.38 117 ARG B N 1
ATOM 4203 C CA . ARG B 1 117 ? 9.523 21.281 0.807 1 98.38 117 ARG B CA 1
ATOM 4204 C C . ARG B 1 117 ? 9.828 22.172 2.004 1 98.38 117 ARG B C 1
ATOM 4206 O O . ARG B 1 117 ? 10.992 22.484 2.275 1 98.38 117 ARG B O 1
ATOM 4213 N N . GLY B 1 118 ? 8.766 22.656 2.66 1 98.25 118 GLY B N 1
ATOM 4214 C CA . GLY B 1 118 ? 8.922 23.531 3.818 1 98.25 118 GLY B CA 1
ATOM 4215 C C . GLY B 1 118 ? 8.859 25 3.469 1 98.25 118 GLY B C 1
ATOM 4216 O O . GLY B 1 118 ? 8.836 25.859 4.359 1 98.25 118 GLY B O 1
ATOM 4217 N N . SER B 1 119 ? 8.742 25.328 2.205 1 98.75 119 SER B N 1
ATOM 4218 C CA . SER B 1 119 ? 8.758 26.734 1.807 1 98.75 119 SER B CA 1
ATOM 4219 C C . SER B 1 119 ? 7.59 27.5 2.422 1 98.75 119 SER B C 1
ATOM 4221 O O . SER B 1 119 ? 7.715 28.688 2.729 1 98.75 119 SER B O 1
ATOM 4223 N N . ALA B 1 120 ? 6.473 26.781 2.59 1 98.5 120 ALA B N 1
ATOM 4224 C CA . ALA B 1 120 ? 5.328 27.359 3.287 1 98.5 120 ALA B CA 1
ATOM 4225 C C . ALA B 1 120 ? 5.195 26.797 4.695 1 98.5 120 ALA B C 1
ATOM 4227 O O . ALA B 1 120 ? 5.172 27.547 5.676 1 98.5 120 ALA B O 1
ATOM 4228 N N . ASP B 1 121 ? 5.242 25.531 4.895 1 97.19 121 ASP B N 1
ATOM 4229 C CA . ASP B 1 121 ? 4.996 24.797 6.125 1 97.19 121 ASP B CA 1
ATOM 4230 C C . ASP B 1 121 ? 6.262 24.094 6.605 1 97.19 121 ASP B C 1
ATOM 4232 O O . ASP B 1 121 ? 6.555 22.969 6.18 1 97.19 121 ASP B O 1
ATOM 4236 N N . CYS B 1 122 ? 7.078 24.688 7.469 1 97 122 CYS B N 1
ATOM 4237 C CA . CYS B 1 122 ? 6.75 25.938 8.148 1 97 122 CYS B CA 1
ATOM 4238 C C . CYS B 1 122 ? 7.941 26.891 8.148 1 97 122 CYS B C 1
ATOM 4240 O O . CYS B 1 122 ? 7.977 27.844 8.922 1 97 122 CYS B O 1
ATOM 4242 N N . LYS B 1 123 ? 8.891 26.5 7.281 1 98.81 123 LYS B N 1
ATOM 4243 C CA . LYS B 1 123 ? 10.109 27.297 7.238 1 98.81 123 LYS B CA 1
ATOM 4244 C C . LYS B 1 123 ? 9.836 28.688 6.668 1 98.81 123 LYS B C 1
ATOM 4246 O O . LYS B 1 123 ? 10.5 29.656 7.043 1 98.81 123 LYS B O 1
ATOM 4251 N N . GLY B 1 124 ? 8.828 28.797 5.801 1 98.88 124 GLY B N 1
ATOM 4252 C CA . GLY B 1 124 ? 8.391 30.109 5.316 1 98.88 124 GLY B CA 1
ATOM 4253 C C . GLY B 1 124 ? 7.957 31.047 6.43 1 98.88 124 GLY B C 1
ATOM 4254 O O . GLY B 1 124 ? 8.219 32.25 6.371 1 98.88 124 GLY B O 1
ATOM 4255 N N . ASN B 1 125 ? 7.309 30.516 7.41 1 98.88 125 ASN B N 1
ATOM 4256 C CA . ASN B 1 125 ? 6.871 31.328 8.547 1 98.88 125 ASN B CA 1
ATOM 4257 C C . ASN B 1 125 ? 8.055 31.75 9.414 1 98.88 125 ASN B C 1
ATOM 4259 O O . ASN B 1 125 ? 8.031 32.844 10 1 98.88 125 ASN B O 1
ATOM 4263 N N . ILE B 1 126 ? 9.07 30.922 9.484 1 98.88 126 ILE B N 1
ATOM 4264 C CA . ILE B 1 126 ? 10.266 31.25 10.25 1 98.88 126 ILE B CA 1
ATOM 4265 C C . ILE B 1 126 ? 10.938 32.469 9.641 1 98.88 126 ILE B C 1
ATOM 4267 O O . ILE B 1 126 ? 11.227 33.438 10.344 1 98.88 126 ILE B O 1
ATOM 4271 N N . VAL B 1 127 ? 11.125 32.469 8.328 1 98.94 127 VAL B N 1
ATOM 4272 C CA . VAL B 1 127 ? 11.805 33.594 7.691 1 98.94 127 VAL B CA 1
ATOM 4273 C C . VAL B 1 127 ? 10.883 34.812 7.668 1 98.94 127 VAL B C 1
ATOM 4275 O O . VAL B 1 127 ? 11.344 35.969 7.723 1 98.94 127 VAL B O 1
ATOM 4278 N N . MET B 1 128 ? 9.57 34.594 7.609 1 98.88 128 MET B N 1
ATOM 4279 C CA . MET B 1 128 ? 8.602 35.688 7.73 1 98.88 128 MET B CA 1
ATOM 4280 C C . MET B 1 128 ? 8.758 36.406 9.062 1 98.88 128 MET B C 1
ATOM 4282 O O . MET B 1 128 ? 8.797 37.625 9.109 1 98.88 128 MET B O 1
ATOM 4286 N N . LEU B 1 129 ? 8.898 35.656 10.164 1 98.88 129 LEU B N 1
ATOM 4287 C CA . LEU B 1 129 ? 9.094 36.25 11.492 1 98.88 129 LEU B CA 1
ATOM 4288 C C . LEU B 1 129 ? 10.398 37.031 11.547 1 98.88 129 LEU B C 1
ATOM 4290 O O . LEU B 1 129 ? 10.445 38.125 12.109 1 98.88 129 LEU B O 1
ATOM 4294 N N . LEU B 1 130 ? 11.453 36.469 10.961 1 98.81 130 LEU B N 1
ATOM 4295 C CA . LEU B 1 130 ? 12.742 37.125 10.93 1 98.81 130 LEU B CA 1
ATOM 4296 C C . LEU B 1 130 ? 12.648 38.469 10.172 1 98.81 130 LEU B C 1
ATOM 4298 O O . LEU B 1 130 ? 13.164 39.469 10.633 1 98.81 130 LEU B O 1
ATOM 4302 N N . ALA B 1 131 ? 11.977 38.438 9.062 1 98.81 131 ALA B N 1
ATOM 4303 C CA . ALA B 1 131 ? 11.805 39.656 8.266 1 98.81 131 ALA B CA 1
ATOM 4304 C C . ALA B 1 131 ? 11.031 40.719 9.047 1 98.81 131 ALA B C 1
ATOM 4306 O O . ALA B 1 131 ? 11.375 41.906 9 1 98.81 131 ALA B O 1
ATOM 4307 N N . ALA B 1 132 ? 9.945 40.344 9.711 1 98.75 132 ALA B N 1
ATOM 4308 C CA . ALA B 1 132 ? 9.141 41.25 10.516 1 98.75 132 ALA B CA 1
ATOM 4309 C C . ALA B 1 132 ? 9.984 41.938 11.586 1 98.75 132 ALA B C 1
ATOM 4311 O O . ALA B 1 132 ? 9.906 43.156 11.766 1 98.75 132 ALA B O 1
ATOM 4312 N N . LEU B 1 133 ? 10.805 41.156 12.273 1 98.56 133 LEU B N 1
ATOM 4313 C CA . LEU B 1 133 ? 11.602 41.656 13.383 1 98.56 133 LEU B CA 1
ATOM 4314 C C . LEU B 1 133 ? 12.711 42.594 12.867 1 98.56 133 LEU B C 1
ATOM 4316 O O . LEU B 1 133 ? 13.016 43.625 13.492 1 98.56 133 LEU B O 1
ATOM 4320 N N . ARG B 1 134 ? 13.289 42.219 11.734 1 98.25 134 ARG B N 1
ATOM 4321 C CA . ARG B 1 134 ? 14.359 43.031 11.156 1 98.25 134 ARG B CA 1
ATOM 4322 C C . ARG B 1 134 ? 13.82 44.375 10.641 1 98.25 134 ARG B C 1
ATOM 4324 O O . ARG B 1 134 ? 14.555 45.344 10.57 1 98.25 134 ARG B O 1
ATOM 4331 N N . ALA B 1 135 ? 12.586 44.344 10.289 1 97.88 135 ALA B N 1
ATOM 4332 C CA . ALA B 1 135 ? 11.977 45.562 9.742 1 97.88 135 ALA B CA 1
ATOM 4333 C C . ALA B 1 135 ? 11.703 46.594 10.836 1 97.88 135 ALA B C 1
ATOM 4335 O O . ALA B 1 135 ? 11.469 47.781 10.547 1 97.88 135 ALA B O 1
ATOM 4336 N N . LEU B 1 136 ? 11.688 46.125 12.07 1 96.62 136 LEU B N 1
ATOM 4337 C CA . LEU B 1 136 ? 11.406 47.031 13.195 1 96.62 136 LEU B CA 1
ATOM 4338 C C . LEU B 1 136 ? 12.703 47.594 13.766 1 96.62 136 LEU B C 1
ATOM 4340 O O . LEU B 1 136 ? 13.688 46.875 13.93 1 96.62 136 LEU B O 1
ATOM 4344 N N . ASP B 1 137 ? 12.734 48.875 14.016 1 88.69 137 ASP B N 1
ATOM 4345 C CA . ASP B 1 137 ? 13.875 49.5 14.695 1 88.69 137 ASP B CA 1
ATOM 4346 C C . ASP B 1 137 ? 13.945 49.062 16.156 1 88.69 137 ASP B C 1
ATOM 4348 O O . ASP B 1 137 ? 15.023 48.719 16.641 1 88.69 137 ASP B O 1
ATOM 4352 N N . ASP B 1 138 ? 12.875 49.219 16.766 1 91.69 138 ASP B N 1
ATOM 4353 C CA . ASP B 1 138 ? 12.68 48.719 18.125 1 91.69 138 ASP B CA 1
ATOM 4354 C C . ASP B 1 138 ? 11.422 47.875 18.234 1 91.69 138 ASP B C 1
ATOM 4356 O O . ASP B 1 138 ? 10.422 48.125 17.578 1 91.69 138 ASP B O 1
ATOM 4360 N N . VAL B 1 139 ? 11.539 46.812 19.016 1 95.69 139 VAL B N 1
ATOM 4361 C CA . VAL B 1 139 ? 10.383 45.938 19.266 1 95.69 139 VAL B CA 1
ATOM 4362 C C . VAL B 1 139 ? 9.672 46.406 20.547 1 95.69 139 VAL B C 1
ATOM 4364 O O . VAL B 1 139 ? 10.211 46.281 21.641 1 95.69 139 VAL B O 1
ATOM 4367 N N . PRO B 1 140 ? 8.477 46.875 20.375 1 96.25 140 PRO B N 1
ATOM 4368 C CA . PRO B 1 140 ? 7.84 47.562 21.5 1 96.25 140 PRO B CA 1
ATOM 4369 C C . PRO B 1 140 ? 7.098 46.625 22.438 1 96.25 140 PRO B C 1
ATOM 4371 O O . PRO B 1 140 ? 6.316 47.062 23.281 1 96.25 140 PRO B O 1
ATOM 4374 N N . VAL B 1 141 ? 7.23 45.344 22.312 1 97.94 141 VAL B N 1
ATOM 4375 C CA . VAL B 1 141 ? 6.68 44.312 23.203 1 97.94 141 VAL B CA 1
ATOM 4376 C C . VAL B 1 141 ? 7.785 43.375 23.656 1 97.94 141 VAL B C 1
ATOM 4378 O O . VAL B 1 141 ? 8.836 43.281 23.016 1 97.94 141 VAL B O 1
ATOM 4381 N N . HIS B 1 142 ? 7.59 42.719 24.828 1 97.88 142 HIS B N 1
ATOM 4382 C CA . HIS B 1 142 ? 8.453 41.594 25.156 1 97.88 142 HIS B CA 1
ATOM 4383 C C . HIS B 1 142 ? 8.172 40.406 24.234 1 97.88 142 HIS B C 1
ATOM 4385 O O . HIS B 1 142 ? 7.02 40.156 23.891 1 97.88 142 HIS B O 1
ATOM 4391 N N . LEU B 1 143 ? 9.234 39.781 23.844 1 98.56 143 LEU B N 1
ATOM 4392 C CA . LEU B 1 143 ? 9.055 38.625 22.969 1 98.56 143 LEU B CA 1
ATOM 4393 C C . LEU B 1 143 ? 9.562 37.344 23.625 1 98.56 143 LEU B C 1
ATOM 4395 O O . LEU B 1 143 ? 10.57 37.375 24.328 1 98.56 143 LEU B O 1
ATOM 4399 N N . LYS B 1 144 ? 8.844 36.312 23.469 1 98.62 144 LYS B N 1
ATOM 4400 C CA . LYS B 1 144 ? 9.281 34.938 23.672 1 98.62 144 LYS B CA 1
ATOM 4401 C C . LYS B 1 144 ? 9.227 34.156 22.359 1 98.62 144 LYS B C 1
ATOM 4403 O O . LYS B 1 144 ? 8.469 34.5 21.453 1 98.62 144 LYS B O 1
ATOM 4408 N N . LEU B 1 145 ? 10.094 33.156 22.297 1 98.69 145 LEU B N 1
ATOM 4409 C CA . LEU B 1 145 ? 10.203 32.344 21.094 1 98.69 145 LEU B CA 1
ATOM 4410 C C . LEU B 1 145 ? 10.148 30.875 21.422 1 98.69 145 LEU B C 1
ATOM 4412 O O . LEU B 1 145 ? 10.789 30.422 22.375 1 98.69 145 LEU B O 1
ATOM 4416 N N . VAL B 1 146 ? 9.367 30.125 20.688 1 98.62 146 VAL B N 1
ATOM 4417 C CA . VAL B 1 146 ? 9.484 28.672 20.672 1 98.62 146 VAL B CA 1
ATOM 4418 C C . VAL B 1 146 ? 9.281 28.141 19.266 1 98.62 146 VAL B C 1
ATOM 4420 O O . VAL B 1 146 ? 8.234 28.359 18.656 1 98.62 146 VAL B O 1
ATOM 4423 N N . VAL B 1 147 ? 10.281 27.5 18.656 1 98.62 147 VAL B N 1
ATOM 4424 C CA . VAL B 1 147 ? 10.219 26.859 17.359 1 98.62 147 VAL B CA 1
ATOM 4425 C C . VAL B 1 147 ? 10.383 25.359 17.516 1 98.62 147 VAL B C 1
ATOM 4427 O O . VAL B 1 147 ? 11.445 24.875 17.922 1 98.62 147 VAL B O 1
ATOM 4430 N N . GLU B 1 148 ? 9.336 24.656 17.125 1 97.62 148 GLU B N 1
ATOM 4431 C CA . GLU B 1 148 ? 9.172 23.234 17.406 1 97.62 148 GLU B CA 1
ATOM 4432 C C . GLU B 1 148 ? 9.906 22.391 16.359 1 97.62 148 GLU B C 1
ATOM 4434 O O . GLU B 1 148 ? 10.086 22.812 15.219 1 97.62 148 GLU B O 1
ATOM 4439 N N . GLY B 1 149 ? 10.266 21.125 16.781 1 97.06 149 GLY B N 1
ATOM 4440 C CA . GLY B 1 149 ? 11.055 20.281 15.898 1 97.06 149 GLY B CA 1
ATOM 4441 C C . GLY B 1 149 ? 10.312 19.047 15.422 1 97.06 149 GLY B C 1
ATOM 4442 O O . GLY B 1 149 ? 10.797 18.328 14.562 1 97.06 149 GLY B O 1
ATOM 4443 N N . SER B 1 150 ? 9.102 18.828 15.883 1 94.62 150 SER B N 1
ATOM 4444 C CA . SER B 1 150 ? 8.445 17.578 15.539 1 94.62 150 SER B CA 1
ATOM 4445 C C . SER B 1 150 ? 6.949 17.766 15.328 1 94.62 150 SER B C 1
ATOM 4447 O O . SER B 1 150 ? 6.152 16.875 15.633 1 94.62 150 SER B O 1
ATOM 4449 N N . GLU B 1 151 ? 6.523 18.922 14.883 1 93.69 151 GLU B N 1
ATOM 4450 C CA . GLU B 1 151 ? 5.113 19.25 14.695 1 93.69 151 GLU B CA 1
ATOM 4451 C C . GLU B 1 151 ? 4.465 18.312 13.672 1 93.69 151 GLU B C 1
ATOM 4453 O O . GLU B 1 151 ? 3.357 17.828 13.898 1 93.69 151 GLU B O 1
ATOM 4458 N N . GLU B 1 152 ? 5.105 17.938 12.648 1 90.88 152 GLU B N 1
ATOM 4459 C CA . GLU B 1 152 ? 4.547 17.219 11.5 1 90.88 152 GLU B CA 1
ATOM 4460 C C . GLU B 1 152 ? 4.258 15.766 11.844 1 90.88 152 GLU B C 1
ATOM 4462 O O . GLU B 1 152 ? 3.393 15.133 11.227 1 90.88 152 GLU B O 1
ATOM 4467 N N . GLN B 1 153 ? 5.008 15.258 12.781 1 83.88 153 GLN B N 1
ATOM 4468 C CA . GLN B 1 153 ? 4.848 13.852 13.141 1 83.88 153 GLN B CA 1
ATOM 4469 C C . GLN B 1 153 ? 3.822 13.688 14.258 1 83.88 153 GLN B C 1
ATOM 4471 O O . GLN B 1 153 ? 3.34 12.578 14.5 1 83.88 153 GLN B O 1
ATOM 4476 N N . GLY B 1 154 ? 3.463 14.766 14.898 1 81.69 154 GLY B N 1
ATOM 4477 C CA . GLY B 1 154 ? 2.439 14.727 15.938 1 81.69 154 GLY B CA 1
ATOM 4478 C C . GLY B 1 154 ? 2.842 13.898 17.141 1 81.69 154 GLY B C 1
ATOM 4479 O O . GLY B 1 154 ? 2.006 13.227 17.75 1 81.69 154 GLY B O 1
ATOM 4480 N N . THR B 1 155 ? 4.117 13.945 17.484 1 79.5 155 THR B N 1
ATOM 4481 C CA . THR B 1 155 ? 4.605 13.094 18.562 1 79.5 155 THR B CA 1
ATOM 4482 C C . THR B 1 155 ? 4.34 13.734 19.922 1 79.5 155 THR B C 1
ATOM 4484 O O . THR B 1 155 ? 4.461 13.078 20.969 1 79.5 155 THR B O 1
ATOM 4487 N N . GLY B 1 156 ? 3.988 15.039 19.938 1 86.88 156 GLY B N 1
ATOM 4488 C CA . GLY B 1 156 ? 3.533 15.703 21.141 1 86.88 156 GLY B CA 1
ATOM 4489 C C . GLY B 1 156 ? 4.672 16.156 22.031 1 86.88 156 GLY B C 1
ATOM 4490 O O . GLY B 1 156 ? 4.48 16.344 23.234 1 86.88 156 GLY B O 1
ATOM 4491 N N . GLY B 1 157 ? 5.816 16.281 21.5 1 90.12 157 GLY B N 1
ATOM 4492 C CA . GLY B 1 157 ? 6.965 16.672 22.297 1 90.12 157 GLY B CA 1
ATOM 4493 C C . GLY B 1 157 ? 6.781 18 22.984 1 90.12 157 GLY B C 1
ATOM 4494 O O . GLY B 1 157 ? 6.984 18.125 24.203 1 90.12 157 GLY B O 1
ATOM 4495 N N . LEU B 1 158 ? 6.402 19.016 22.234 1 93.88 158 LEU B N 1
ATOM 4496 C CA . LEU B 1 158 ? 6.23 20.344 22.812 1 93.88 158 LEU B CA 1
ATOM 4497 C C . LEU B 1 158 ? 4.996 20.391 23.719 1 93.88 158 LEU B C 1
ATOM 4499 O O . LEU B 1 158 ? 4.98 21.094 24.719 1 93.88 158 LEU B O 1
ATOM 4503 N N . GLU B 1 159 ? 3.965 19.641 23.406 1 94.12 159 GLU B N 1
ATOM 4504 C CA . GLU B 1 159 ? 2.768 19.562 24.234 1 94.12 159 GLU B CA 1
ATOM 4505 C C . GLU B 1 159 ? 3.107 19.062 25.641 1 94.12 159 GLU B C 1
ATOM 4507 O O . GLU B 1 159 ? 2.562 19.578 26.625 1 94.12 159 GLU B O 1
ATOM 4512 N N . ALA B 1 160 ? 3.998 18.172 25.688 1 94.12 160 ALA B N 1
ATOM 4513 C CA . ALA B 1 160 ? 4.43 17.625 26.984 1 94.12 160 ALA B CA 1
ATOM 4514 C C . ALA B 1 160 ? 5.363 18.609 27.703 1 94.12 160 ALA B C 1
ATOM 4516 O O . ALA B 1 160 ? 5.383 18.672 28.922 1 94.12 160 ALA B O 1
ATOM 4517 N N . PHE B 1 161 ? 6.051 19.406 27.016 1 96.75 161 PHE B N 1
ATOM 4518 C CA . PHE B 1 161 ? 7.098 20.281 27.531 1 96.75 161 PHE B CA 1
ATOM 4519 C C . PHE B 1 161 ? 6.492 21.516 28.188 1 96.75 161 PHE B C 1
ATOM 4521 O O . PHE B 1 161 ? 6.91 21.922 29.266 1 96.75 161 PHE B O 1
ATOM 4528 N N . VAL B 1 162 ? 5.512 22.109 27.625 1 97.06 162 VAL B N 1
ATOM 4529 C CA . VAL B 1 162 ? 5.02 23.438 27.922 1 97.06 162 VAL B CA 1
ATOM 4530 C C . VAL B 1 162 ? 4.496 23.484 29.359 1 97.06 162 VAL B C 1
ATOM 4532 O O . VAL B 1 162 ? 4.883 24.359 30.141 1 97.06 162 VAL B O 1
ATOM 4535 N N . PRO B 1 163 ? 3.693 22.5 29.781 1 96.38 163 PRO B N 1
ATOM 4536 C CA . PRO B 1 163 ? 3.137 22.609 31.125 1 96.38 163 PRO B CA 1
ATOM 4537 C C . PRO B 1 163 ? 4.215 22.594 32.219 1 96.38 163 PRO B C 1
ATOM 4539 O O . PRO B 1 163 ? 4.109 23.328 33.188 1 96.38 163 PRO B O 1
ATOM 4542 N N . ASP B 1 164 ? 5.234 21.859 32.031 1 95.75 164 ASP B N 1
ATOM 4543 C CA . ASP B 1 164 ? 6.297 21.734 33 1 95.75 164 ASP B CA 1
ATOM 4544 C C . ASP B 1 164 ? 7.246 22.922 32.969 1 95.75 164 ASP B C 1
ATOM 4546 O O . ASP B 1 164 ? 8.055 23.125 33.875 1 95.75 164 ASP B O 1
ATOM 4550 N N . HIS B 1 165 ? 7.137 23.734 31.922 1 96.88 165 HIS B N 1
ATOM 4551 C CA . HIS B 1 165 ? 7.996 24.891 31.734 1 96.88 165 HIS B CA 1
ATOM 4552 C C . HIS B 1 165 ? 7.172 26.156 31.469 1 96.88 165 HIS B C 1
ATOM 4554 O O . HIS B 1 165 ? 7.508 26.953 30.594 1 96.88 165 HIS B O 1
ATOM 4560 N N . ALA B 1 166 ? 6.098 26.266 32.125 1 96.38 166 ALA B N 1
ATOM 4561 C CA . ALA B 1 166 ? 5.094 27.297 31.891 1 96.38 166 ALA B CA 1
ATOM 4562 C C . ALA B 1 166 ? 5.719 28.688 31.953 1 96.38 166 ALA B C 1
ATOM 4564 O O . ALA B 1 166 ? 5.371 29.562 31.172 1 96.38 166 ALA B O 1
ATOM 4565 N N . ASP B 1 167 ? 6.637 28.938 32.812 1 96.62 167 ASP B N 1
ATOM 4566 C CA . ASP B 1 167 ? 7.215 30.266 33 1 96.62 167 ASP B CA 1
ATOM 4567 C C . ASP B 1 167 ? 8.094 30.656 31.828 1 96.62 167 ASP B C 1
ATOM 4569 O O . ASP B 1 167 ? 8.203 31.828 31.484 1 96.62 167 ASP B O 1
ATOM 4573 N N . LEU B 1 168 ? 8.656 29.719 31.219 1 96.81 168 LEU B N 1
ATOM 4574 C CA . LEU B 1 168 ? 9.594 29.938 30.125 1 96.81 168 LEU B CA 1
ATOM 4575 C C . LEU B 1 168 ? 8.891 30.562 28.922 1 96.81 168 LEU B C 1
ATOM 4577 O O . LEU B 1 168 ? 9.484 31.375 28.203 1 96.81 168 LEU B O 1
ATOM 4581 N N . LEU B 1 169 ? 7.598 30.234 28.75 1 97.56 169 LEU B N 1
ATOM 4582 C CA . LEU B 1 169 ? 6.91 30.641 27.531 1 97.56 169 LEU B CA 1
ATOM 4583 C C . LEU B 1 169 ? 5.691 31.5 27.859 1 97.56 169 LEU B C 1
ATOM 4585 O O . LEU B 1 169 ? 4.859 31.766 26.984 1 97.56 169 LEU B O 1
ATOM 4589 N N . ARG B 1 170 ? 5.555 31.938 29.047 1 97.31 170 ARG B N 1
ATOM 4590 C CA . ARG B 1 170 ? 4.402 32.719 29.453 1 97.31 170 ARG B CA 1
ATOM 4591 C C . ARG B 1 170 ? 4.281 34 28.594 1 97.31 170 ARG B C 1
ATOM 4593 O O . ARG B 1 170 ? 5.266 34.688 28.375 1 97.31 170 ARG B O 1
ATOM 4600 N N . ALA B 1 171 ? 3.088 34.25 28.125 1 97.62 171 ALA B N 1
ATOM 4601 C CA . ALA B 1 171 ? 2.848 35.375 27.25 1 97.62 171 ALA B CA 1
ATOM 4602 C C . ALA B 1 171 ? 1.401 35.875 27.359 1 97.62 171 ALA B C 1
ATOM 4604 O O . ALA B 1 171 ? 0.54 35.125 27.859 1 97.62 171 ALA B O 1
ATOM 4605 N N . ASP B 1 172 ? 1.19 37.062 26.922 1 97.31 172 ASP B N 1
ATOM 4606 C CA . ASP B 1 172 ? -0.148 37.656 26.875 1 97.31 172 ASP B CA 1
ATOM 4607 C C . ASP B 1 172 ? -0.844 37.312 25.562 1 97.31 172 ASP B C 1
ATOM 4609 O O . ASP B 1 172 ? -2.074 37.25 25.5 1 97.31 172 ASP B O 1
ATOM 4613 N N . ALA B 1 173 ? -0.077 37.156 24.578 1 97.94 173 ALA B N 1
ATOM 4614 C CA . ALA B 1 173 ? -0.54 36.719 23.266 1 97.94 173 ALA B CA 1
ATOM 4615 C C . ALA B 1 173 ? 0.419 35.688 22.672 1 97.94 173 ALA B C 1
ATOM 4617 O O . ALA B 1 173 ? 1.637 35.812 22.828 1 97.94 173 ALA B O 1
ATOM 4618 N N . VAL B 1 174 ? -0.146 34.688 22.062 1 98.31 174 VAL B N 1
ATOM 4619 C CA . VAL B 1 174 ? 0.627 33.688 21.344 1 98.31 174 VAL B CA 1
ATOM 4620 C C . VAL B 1 174 ? 0.339 33.781 19.859 1 98.31 174 VAL B C 1
ATOM 4622 O O . VAL B 1 174 ? -0.803 33.594 19.422 1 98.31 174 VAL B O 1
ATOM 4625 N N . LEU B 1 175 ? 1.313 34.094 19.109 1 98.44 175 LEU B N 1
ATOM 4626 C CA . LEU B 1 175 ? 1.201 34.094 17.656 1 98.44 175 LEU B CA 1
ATOM 4627 C C . LEU B 1 175 ? 1.663 32.781 17.078 1 98.44 175 LEU B C 1
ATOM 4629 O O . LEU B 1 175 ? 2.863 32.562 16.906 1 98.44 175 LEU B O 1
ATOM 4633 N N . VAL B 1 176 ? 0.705 31.953 16.734 1 98.19 176 VAL B N 1
ATOM 4634 C CA . VAL B 1 176 ? 0.986 30.656 16.125 1 98.19 176 VAL B CA 1
ATOM 4635 C C . VAL B 1 176 ? 1.063 30.812 14.602 1 98.19 176 VAL B C 1
ATOM 4637 O O . VAL B 1 176 ? 0.036 30.859 13.922 1 98.19 176 VAL B O 1
ATOM 4640 N N . CYS B 1 177 ? 2.283 30.875 14.078 1 98.25 177 CYS B N 1
ATOM 4641 C CA . CYS B 1 177 ? 2.502 31.031 12.648 1 98.25 177 CYS B CA 1
ATOM 4642 C C . CYS B 1 177 ? 2.592 29.672 11.961 1 98.25 177 CYS B C 1
ATOM 4644 O O . CYS B 1 177 ? 3.684 29.219 11.602 1 98.25 177 CYS B O 1
ATOM 4646 N N . ASP B 1 178 ? 1.469 29.062 11.703 1 97.5 178 ASP B N 1
ATOM 4647 C CA . ASP B 1 178 ? 1.397 27.703 11.18 1 97.5 178 ASP B CA 1
ATOM 4648 C C . ASP B 1 178 ? 0.103 27.484 10.406 1 97.5 178 ASP B C 1
ATOM 4650 O O . ASP B 1 178 ? -0.431 26.359 10.383 1 97.5 178 ASP B O 1
ATOM 4654 N N . THR B 1 179 ? -0.542 28.516 9.953 1 96.19 179 THR B N 1
ATOM 4655 C CA . THR B 1 179 ? -1.716 28.469 9.086 1 96.19 179 THR B CA 1
ATOM 4656 C C . THR B 1 179 ? -1.559 29.422 7.91 1 96.19 179 THR B C 1
ATOM 4658 O O . THR B 1 179 ? -0.438 29.734 7.5 1 96.19 179 THR B O 1
ATOM 4661 N N . GLY B 1 180 ? -2.641 29.812 7.312 1 93.56 180 GLY B N 1
ATOM 4662 C CA . GLY B 1 180 ? -2.506 30.688 6.152 1 93.56 180 GLY B CA 1
ATOM 4663 C C . GLY B 1 180 ? -3.766 31.469 5.844 1 93.56 180 GLY B C 1
ATOM 4664 O O . GLY B 1 180 ? -4.789 31.297 6.512 1 93.56 180 GLY B O 1
ATOM 4665 N N . ASN B 1 181 ? -3.566 32.344 4.875 1 95.56 181 ASN B N 1
ATOM 4666 C CA . ASN B 1 181 ? -4.625 33.25 4.402 1 95.56 181 ASN B CA 1
ATOM 4667 C C . ASN B 1 181 ? -5.656 32.5 3.566 1 95.56 181 ASN B C 1
ATOM 4669 O O . ASN B 1 181 ? -5.441 31.328 3.207 1 95.56 181 ASN B O 1
ATOM 4673 N N . ALA B 1 182 ? -6.801 33.094 3.332 1 92.44 182 ALA B N 1
ATOM 4674 C CA . ALA B 1 182 ? -7.875 32.5 2.549 1 92.44 182 ALA B CA 1
ATOM 4675 C C . ALA B 1 182 ? -7.43 32.25 1.111 1 92.44 182 ALA B C 1
ATOM 4677 O O . ALA B 1 182 ? -7.871 31.281 0.481 1 92.44 182 ALA B O 1
ATOM 4678 N N . ALA B 1 183 ? -6.703 33.125 0.614 1 94.25 183 ALA B N 1
ATOM 4679 C CA . ALA B 1 183 ? -6.07 33.125 -0.703 1 94.25 183 ALA B CA 1
ATOM 4680 C C . ALA B 1 183 ? -4.906 34.094 -0.765 1 94.25 183 ALA B C 1
ATOM 4682 O O . ALA B 1 183 ? -4.723 34.906 0.143 1 94.25 183 ALA B O 1
ATOM 4683 N N . VAL B 1 184 ? -4.102 33.938 -1.794 1 96.38 184 VAL B N 1
ATOM 4684 C CA . VAL B 1 184 ? -3.053 34.938 -1.989 1 96.38 184 VAL B CA 1
ATOM 4685 C C . VAL B 1 184 ? -3.668 36.344 -2.002 1 96.38 184 VAL B C 1
ATOM 4687 O O . VAL B 1 184 ? -4.609 36.594 -2.75 1 96.38 184 VAL B O 1
ATOM 4690 N N . GLY B 1 185 ? -3.219 37.156 -1.106 1 96.94 185 GLY B N 1
ATOM 4691 C CA . GLY B 1 185 ? -3.686 38.531 -1.085 1 96.94 185 GLY B CA 1
ATOM 4692 C C . GLY B 1 185 ? -4.949 38.719 -0.265 1 96.94 185 GLY B C 1
ATOM 4693 O O . GLY B 1 185 ? -5.449 39.844 -0.137 1 96.94 185 GLY B O 1
ATOM 4694 N N . HIS B 1 186 ? -5.445 37.688 0.321 1 96.19 186 HIS B N 1
ATOM 4695 C CA . HIS B 1 186 ? -6.652 37.75 1.139 1 96.19 186 HIS B CA 1
ATOM 4696 C C . HIS B 1 186 ? -6.383 37.25 2.557 1 96.19 186 HIS B C 1
ATOM 4698 O O . HIS B 1 186 ? -6.586 36.062 2.857 1 96.19 186 HIS B O 1
ATOM 4704 N N . PRO B 1 187 ? -6.035 38.219 3.436 1 97.12 187 PRO B N 1
ATOM 4705 C CA . PRO B 1 187 ? -5.574 37.875 4.773 1 97.12 187 PRO B CA 1
ATOM 4706 C C . PRO B 1 187 ? -6.66 37.188 5.609 1 97.12 187 PRO B C 1
ATOM 4708 O O . PRO B 1 187 ? -7.844 37.5 5.453 1 97.12 187 PRO B O 1
ATOM 4711 N N . ALA B 1 188 ? -6.266 36.312 6.473 1 95.31 188 ALA B N 1
ATOM 4712 C CA . ALA B 1 188 ? -7.207 35.594 7.336 1 95.31 188 ALA B CA 1
ATOM 4713 C C . ALA B 1 188 ? -6.531 35.156 8.625 1 95.31 188 ALA B C 1
ATOM 4715 O O . ALA B 1 188 ? -5.312 34.969 8.672 1 95.31 188 ALA B O 1
ATOM 4716 N N . ALA B 1 189 ? -7.293 35.031 9.695 1 95.94 189 ALA B N 1
ATOM 4717 C CA . ALA B 1 189 ? -6.922 34.344 10.922 1 95.94 189 ALA B CA 1
ATOM 4718 C C . ALA B 1 189 ? -7.754 33.062 11.094 1 95.94 189 ALA B C 1
ATOM 4720 O O . ALA B 1 189 ? -8.953 33.062 10.82 1 95.94 189 ALA B O 1
ATOM 4721 N N . THR B 1 190 ? -7.105 32.031 11.422 1 95.06 190 THR B N 1
ATOM 4722 C CA . THR B 1 190 ? -7.805 30.797 11.758 1 95.06 190 THR B CA 1
ATOM 4723 C C . THR B 1 190 ? -8.422 30.891 13.156 1 95.06 190 THR B C 1
ATOM 4725 O O . THR B 1 190 ? -7.723 31.172 14.125 1 95.06 190 THR B O 1
ATOM 4728 N N . VAL B 1 191 ? -9.703 30.578 13.273 1 94.5 191 VAL B N 1
ATOM 4729 C CA . VAL B 1 191 ? -10.352 30.781 14.562 1 94.5 191 VAL B CA 1
ATOM 4730 C C . VAL B 1 191 ? -10.867 29.453 15.094 1 94.5 191 VAL B C 1
ATOM 4732 O O . VAL B 1 191 ? -11.328 29.375 16.234 1 94.5 191 VAL B O 1
ATOM 4735 N N . SER B 1 192 ? -10.805 28.484 14.273 1 94.62 192 SER B N 1
ATOM 4736 C CA . SER B 1 192 ? -11.219 27.141 14.672 1 94.62 192 SER B CA 1
ATOM 4737 C C . SER B 1 192 ? -10.32 26.078 14.047 1 94.62 192 SER B C 1
ATOM 4739 O O . SER B 1 192 ? -9.953 26.188 12.875 1 94.62 192 SER B O 1
ATOM 4741 N N . LEU B 1 193 ? -9.906 25.141 14.852 1 95.88 193 LEU B N 1
ATOM 4742 C CA . LEU B 1 193 ? -9.188 23.953 14.398 1 95.88 193 LEU B CA 1
ATOM 4743 C C . LEU B 1 193 ? -9.938 22.688 14.781 1 95.88 193 LEU B C 1
ATOM 4745 O O . LEU B 1 193 ? -10.477 22.578 15.883 1 95.88 193 LEU B O 1
ATOM 4749 N N . ARG B 1 194 ? -9.953 21.734 13.852 1 96.25 194 ARG B N 1
ATOM 4750 C CA . ARG B 1 194 ? -10.414 20.406 14.25 1 96.25 194 ARG B CA 1
ATOM 4751 C C . ARG B 1 194 ? -9.375 19.703 15.109 1 96.25 194 ARG B C 1
ATOM 4753 O O . ARG B 1 194 ? -8.18 19.984 15.008 1 96.25 194 ARG B O 1
ATOM 4760 N N . GLY B 1 195 ? -9.945 18.781 16 1 95.81 195 GLY B N 1
ATOM 4761 C CA . GLY B 1 195 ? -9.086 17.828 16.672 1 95.81 195 GLY B CA 1
ATOM 4762 C C . GLY B 1 195 ? -8.75 16.625 15.797 1 95.81 195 GLY B C 1
ATOM 4763 O O . GLY B 1 195 ? -9.07 16.609 14.609 1 95.81 195 GLY B O 1
ATOM 4764 N N . MET B 1 196 ? -8.047 15.648 16.469 1 95.5 196 MET B N 1
ATOM 4765 C CA . MET B 1 196 ? -7.695 14.5 15.641 1 95.5 196 MET B CA 1
ATOM 4766 C C . MET B 1 196 ? -7.512 13.25 16.5 1 95.5 196 MET B C 1
ATOM 4768 O O . MET B 1 196 ? -7.227 13.352 17.703 1 95.5 196 MET B O 1
ATOM 4772 N N . VAL B 1 197 ? -7.75 12.188 15.93 1 96.5 197 VAL B N 1
ATOM 4773 C CA . VAL B 1 197 ? -7.379 10.859 16.406 1 96.5 197 VAL B CA 1
ATOM 4774 C C . VAL B 1 197 ? -6.688 10.078 15.297 1 96.5 197 VAL B C 1
ATOM 4776 O O . VAL B 1 197 ? -7.281 9.836 14.242 1 96.5 197 VAL B O 1
ATOM 4779 N N . ASN B 1 198 ? -5.418 9.742 15.516 1 96.12 198 ASN B N 1
ATOM 4780 C CA . ASN B 1 198 ? -4.664 8.906 14.594 1 96.12 198 ASN B CA 1
ATOM 4781 C C . ASN B 1 198 ? -4.523 7.477 15.109 1 96.12 198 ASN B C 1
ATOM 4783 O O . ASN B 1 198 ? -4.047 7.262 16.234 1 96.12 198 ASN B O 1
ATOM 4787 N N . VAL B 1 199 ? -4.93 6.516 14.297 1 97.94 199 VAL B N 1
ATOM 4788 C CA . VAL B 1 199 ? -4.797 5.129 14.727 1 97.94 199 VAL B CA 1
ATOM 4789 C C . VAL B 1 199 ? -4.23 4.285 13.586 1 97.94 199 VAL B C 1
ATOM 4791 O O . VAL B 1 199 ? -4.355 4.652 12.414 1 97.94 199 VAL B O 1
ATOM 4794 N N . VAL B 1 200 ? -3.541 3.227 13.961 1 98.62 200 VAL B N 1
ATOM 4795 C CA . VAL B 1 200 ? -3.15 2.176 13.023 1 98.62 200 VAL B CA 1
ATOM 4796 C C . VAL B 1 200 ? -3.949 0.906 13.312 1 98.62 200 VAL B C 1
ATOM 4798 O O . VAL B 1 200 ? -3.947 0.406 14.438 1 98.62 200 VAL B O 1
ATOM 4801 N N . LEU B 1 201 ? -4.652 0.465 12.359 1 98.88 201 LEU B N 1
ATOM 4802 C CA . LEU B 1 201 ? -5.352 -0.812 12.414 1 98.88 201 LEU B CA 1
ATOM 4803 C C . LEU B 1 201 ? -4.535 -1.912 11.742 1 98.88 201 LEU B C 1
ATOM 4805 O O . LEU B 1 201 ? -4.094 -1.758 10.602 1 98.88 201 LEU B O 1
ATOM 4809 N N . THR B 1 202 ? -4.297 -3.004 12.438 1 98.88 202 THR B N 1
ATOM 4810 C CA . THR B 1 202 ? -3.637 -4.176 11.867 1 98.88 202 THR B CA 1
ATOM 4811 C C . THR B 1 202 ? -4.531 -5.406 11.992 1 98.88 202 THR B C 1
ATOM 4813 O O . THR B 1 202 ? -5.055 -5.699 13.062 1 98.88 202 THR B O 1
ATOM 4816 N N . LEU B 1 203 ? -4.711 -6.074 10.922 1 98.88 203 LEU B N 1
ATOM 4817 C CA . LEU B 1 203 ? -5.441 -7.336 10.891 1 98.88 203 LEU B CA 1
ATOM 4818 C C . LEU B 1 203 ? -4.535 -8.477 10.453 1 98.88 203 LEU B C 1
ATOM 4820 O O . LEU B 1 203 ? -3.691 -8.305 9.57 1 98.88 203 LEU B O 1
ATOM 4824 N N . GLN B 1 204 ? -4.68 -9.609 11.062 1 98.69 204 GLN B N 1
ATOM 4825 C CA . GLN B 1 204 ? -3.93 -10.805 10.695 1 98.69 204 GLN B CA 1
ATOM 4826 C C . GLN B 1 204 ? -4.848 -12.016 10.578 1 98.69 204 GLN B C 1
ATOM 4828 O O . GLN B 1 204 ? -5.703 -12.242 11.43 1 98.69 204 GLN B O 1
ATOM 4833 N N . ALA B 1 205 ? -4.676 -12.781 9.523 1 98.62 205 ALA B N 1
ATOM 4834 C CA . ALA B 1 205 ? -5.539 -13.93 9.25 1 98.62 205 ALA B CA 1
ATOM 4835 C C . ALA B 1 205 ? -4.73 -15.219 9.164 1 98.62 205 ALA B C 1
ATOM 4837 O O . ALA B 1 205 ? -5.23 -16.297 9.492 1 98.62 205 ALA B O 1
ATOM 4838 N N . LEU B 1 206 ? -3.5 -15.172 8.664 1 98.12 206 LEU B N 1
ATOM 4839 C CA . LEU B 1 206 ? -2.625 -16.312 8.422 1 98.12 206 LEU B CA 1
ATOM 4840 C C . LEU B 1 206 ? -1.254 -16.094 9.055 1 98.12 206 LEU B C 1
ATOM 4842 O O . LEU B 1 206 ? -0.915 -14.969 9.438 1 98.12 206 LEU B O 1
ATOM 4846 N N . ALA B 1 207 ? -0.558 -17.188 9.203 1 95.88 207 ALA B N 1
ATOM 4847 C CA . ALA B 1 207 ? 0.801 -17.062 9.727 1 95.88 207 ALA B CA 1
ATOM 4848 C C . ALA B 1 207 ? 1.78 -16.672 8.633 1 95.88 207 ALA B C 1
ATOM 4850 O O . ALA B 1 207 ? 2.787 -16 8.891 1 95.88 207 ALA B O 1
ATOM 4851 N N . SER B 1 208 ? 1.445 -17.078 7.383 1 93.88 208 SER B N 1
ATOM 4852 C CA . SER B 1 208 ? 2.311 -16.781 6.25 1 93.88 208 SER B CA 1
ATOM 4853 C C . SER B 1 208 ? 1.502 -16.594 4.969 1 93.88 208 SER B C 1
ATOM 4855 O O . SER B 1 208 ? 0.323 -16.953 4.918 1 93.88 208 SER B O 1
ATOM 4857 N N . GLU B 1 209 ? 2.189 -15.961 3.975 1 94.62 209 GLU B N 1
ATOM 4858 C CA . GLU B 1 209 ? 1.583 -15.875 2.648 1 94.62 209 GLU B CA 1
ATOM 4859 C C . GLU B 1 209 ? 1.34 -17.266 2.066 1 94.62 209 GLU B C 1
ATOM 4861 O O . GLU B 1 209 ? 2.068 -18.219 2.379 1 94.62 209 GLU B O 1
ATOM 4866 N N . VAL B 1 210 ? 0.334 -17.359 1.256 1 95 210 VAL B N 1
ATOM 4867 C CA . VAL B 1 210 ? 0.066 -18.609 0.549 1 95 210 VAL B CA 1
ATOM 4868 C C . VAL B 1 210 ? -0.343 -18.297 -0.891 1 95 210 VAL B C 1
ATOM 4870 O O . VAL B 1 210 ? -0.816 -17.203 -1.193 1 95 210 VAL B O 1
ATOM 4873 N N . HIS B 1 211 ? -0.164 -19.25 -1.751 1 93.75 211 HIS B N 1
ATOM 4874 C CA . HIS B 1 211 ? -0.512 -19.125 -3.162 1 93.75 211 HIS B CA 1
ATOM 4875 C C . HIS B 1 211 ? -2.002 -18.859 -3.338 1 93.75 211 HIS B C 1
ATOM 4877 O O . HIS B 1 211 ? -2.838 -19.656 -2.912 1 93.75 211 HIS B O 1
ATOM 4883 N N . SER B 1 212 ? -2.373 -17.797 -4.023 1 94.56 212 SER B N 1
ATOM 4884 C CA . SER B 1 212 ? -3.766 -17.375 -4.105 1 94.56 212 SER B CA 1
ATOM 4885 C C . SER B 1 212 ? -4.59 -18.344 -4.949 1 94.56 212 SER B C 1
ATOM 4887 O O . SER B 1 212 ? -5.797 -18.484 -4.734 1 94.56 212 SER B O 1
ATOM 4889 N N . GLY B 1 213 ? -4.012 -18.969 -5.926 1 92.94 213 GLY B N 1
ATOM 4890 C CA . GLY B 1 213 ? -4.723 -19.969 -6.699 1 92.94 213 GLY B CA 1
ATOM 4891 C C . GLY B 1 213 ? -5 -21.234 -5.918 1 92.94 213 GLY B C 1
ATOM 4892 O O . GLY B 1 213 ? -6.125 -21.734 -5.914 1 92.94 213 GLY B O 1
ATOM 4893 N N . MET B 1 214 ? -4.004 -21.703 -5.254 1 92.94 214 MET B N 1
ATOM 4894 C CA . MET B 1 214 ? -4.094 -22.969 -4.52 1 92.94 214 MET B CA 1
ATOM 4895 C C . MET B 1 214 ? -5.02 -22.844 -3.318 1 92.94 214 MET B C 1
ATOM 4897 O O . MET B 1 214 ? -5.672 -23.797 -2.92 1 92.94 214 MET B O 1
ATOM 4901 N N . PHE B 1 215 ? -5.105 -21.594 -2.756 1 96.06 215 PHE B N 1
ATOM 4902 C CA . PHE B 1 215 ? -5.809 -21.484 -1.483 1 96.06 215 PHE B CA 1
ATOM 4903 C C . PHE B 1 215 ? -6.953 -20.484 -1.579 1 96.06 215 PHE B C 1
ATOM 4905 O O . PHE B 1 215 ? -7.816 -20.438 -0.698 1 96.06 215 PHE B O 1
ATOM 4912 N N . GLY B 1 216 ? -7 -19.734 -2.596 1 96.06 216 GLY B N 1
ATOM 4913 C CA . GLY B 1 216 ? -8.008 -18.688 -2.734 1 96.06 216 GLY B CA 1
ATOM 4914 C C . GLY B 1 216 ? -9.422 -19.234 -2.809 1 96.06 216 GLY B C 1
ATOM 4915 O O . GLY B 1 216 ? -9.68 -20.219 -3.514 1 96.06 216 GLY B O 1
ATOM 4916 N N . GLY B 1 217 ? -10.352 -18.547 -2.232 1 96.12 217 GLY B N 1
ATOM 4917 C CA . GLY B 1 217 ? -11.734 -18.953 -2.082 1 96.12 217 GLY B CA 1
ATOM 4918 C C . GLY B 1 217 ? -12.086 -19.359 -0.665 1 96.12 217 GLY B C 1
ATOM 4919 O O . GLY B 1 217 ? -13.062 -18.875 -0.095 1 96.12 217 GLY B O 1
ATOM 4920 N N . ALA B 1 218 ? -11.172 -20.141 -0.13 1 97.5 218 ALA B N 1
ATOM 4921 C CA . ALA B 1 218 ? -11.469 -20.672 1.203 1 97.5 218 ALA B CA 1
ATOM 4922 C C . ALA B 1 218 ? -10.555 -20.031 2.252 1 97.5 218 ALA B C 1
ATOM 4924 O O . ALA B 1 218 ? -10.938 -19.906 3.418 1 97.5 218 ALA B O 1
ATOM 4925 N N . ALA B 1 219 ? -9.352 -19.672 1.905 1 98.06 219 ALA B N 1
ATOM 4926 C CA . ALA B 1 219 ? -8.422 -19.094 2.863 1 98.06 219 ALA B CA 1
ATOM 4927 C C . ALA B 1 219 ? -8.805 -17.656 3.199 1 98.06 219 ALA B C 1
ATOM 4929 O O . ALA B 1 219 ? -9.102 -16.859 2.303 1 98.06 219 ALA B O 1
ATOM 4930 N N . PRO B 1 220 ? -8.812 -17.344 4.512 1 98.25 220 PRO B N 1
ATOM 4931 C CA . PRO B 1 220 ? -9.07 -15.938 4.871 1 98.25 220 PRO B CA 1
ATOM 4932 C C . PRO B 1 220 ? -7.949 -15 4.418 1 98.25 220 PRO B C 1
ATOM 4934 O O . PRO B 1 220 ? -6.773 -15.375 4.449 1 98.25 220 PRO B O 1
ATOM 4937 N N . ASP B 1 221 ? -8.25 -13.859 3.967 1 97.56 221 ASP B N 1
ATOM 4938 C CA . ASP B 1 221 ? -7.383 -12.844 3.375 1 97.56 221 ASP B CA 1
ATOM 4939 C C . ASP B 1 221 ? -7.406 -11.555 4.195 1 97.56 221 ASP B C 1
ATOM 4941 O O . ASP B 1 221 ? -8.414 -10.844 4.227 1 97.56 221 ASP B O 1
ATOM 4945 N N . ALA B 1 222 ? -6.277 -11.219 4.789 1 98.56 222 ALA B N 1
ATOM 4946 C CA . ALA B 1 222 ? -6.219 -10.07 5.695 1 98.56 222 ALA B CA 1
ATOM 4947 C C . ALA B 1 222 ? -6.492 -8.766 4.949 1 98.56 222 ALA B C 1
ATOM 4949 O O . ALA B 1 222 ? -7.105 -7.848 5.5 1 98.56 222 ALA B O 1
ATOM 4950 N N . LEU B 1 223 ? -5.973 -8.641 3.727 1 98.56 223 LEU B N 1
ATOM 4951 C CA . LEU B 1 223 ? -6.211 -7.426 2.951 1 98.56 223 LEU B CA 1
ATOM 4952 C C . LEU B 1 223 ? -7.691 -7.277 2.617 1 98.56 223 LEU B C 1
ATOM 4954 O O . LEU B 1 223 ? -8.242 -6.18 2.693 1 98.56 223 LEU B O 1
ATOM 4958 N N . ALA B 1 224 ? -8.344 -8.359 2.268 1 98.44 224 ALA B N 1
ATOM 4959 C CA . ALA B 1 224 ? -9.781 -8.328 2.023 1 98.44 224 ALA B CA 1
ATOM 4960 C C . ALA B 1 224 ? -10.547 -7.945 3.287 1 98.44 224 ALA B C 1
ATOM 4962 O O . ALA B 1 224 ? -11.516 -7.18 3.23 1 98.44 224 ALA B O 1
ATOM 4963 N N . ALA B 1 225 ? -10.133 -8.492 4.406 1 98.69 225 ALA B N 1
ATOM 4964 C CA . ALA B 1 225 ? -10.75 -8.125 5.68 1 98.69 225 ALA B CA 1
ATOM 4965 C C . ALA B 1 225 ? -10.586 -6.629 5.953 1 98.69 225 ALA B C 1
ATOM 4967 O O . ALA B 1 225 ? -11.539 -5.965 6.379 1 98.69 225 ALA B O 1
ATOM 4968 N N . LEU B 1 226 ? -9.375 -6.148 5.734 1 98.88 226 LEU B N 1
ATOM 4969 C CA . LEU B 1 226 ? -9.109 -4.73 5.953 1 98.88 226 LEU B CA 1
ATOM 4970 C C . LEU B 1 226 ? -10 -3.863 5.078 1 98.88 226 LEU B C 1
ATOM 4972 O O . LEU B 1 226 ? -10.562 -2.869 5.547 1 98.88 226 LEU B O 1
ATOM 4976 N N . VAL B 1 227 ? -10.148 -4.227 3.82 1 98.75 227 VAL B N 1
ATOM 4977 C CA . VAL B 1 227 ? -11.008 -3.506 2.887 1 98.75 227 VAL B CA 1
ATOM 4978 C C . VAL B 1 227 ? -12.438 -3.48 3.414 1 98.75 227 VAL B C 1
ATOM 4980 O O . VAL B 1 227 ? -13.102 -2.441 3.381 1 98.75 227 VAL B O 1
ATOM 4983 N N . ALA B 1 228 ? -12.898 -4.594 3.898 1 98.56 228 ALA B N 1
ATOM 4984 C CA . ALA B 1 228 ? -14.25 -4.676 4.449 1 98.56 228 ALA B CA 1
ATOM 4985 C C . ALA B 1 228 ? -14.43 -3.695 5.605 1 98.56 228 ALA B C 1
ATOM 4987 O O . ALA B 1 228 ? -15.453 -3.012 5.695 1 98.56 228 ALA B O 1
ATOM 4988 N N . VAL B 1 229 ? -13.477 -3.611 6.445 1 98.75 229 VAL B N 1
ATOM 4989 C CA . VAL B 1 229 ? -13.547 -2.709 7.59 1 98.75 229 VAL B CA 1
ATOM 4990 C C . VAL B 1 229 ? -13.523 -1.26 7.109 1 98.75 229 VAL B C 1
ATOM 4992 O O . VAL B 1 229 ? -14.359 -0.452 7.508 1 98.75 229 VAL B O 1
ATOM 4995 N N . LEU B 1 230 ? -12.594 -0.923 6.258 1 98.81 230 LEU B N 1
ATOM 4996 C CA . LEU B 1 230 ? -12.398 0.449 5.801 1 98.81 230 LEU B CA 1
ATOM 4997 C C . LEU B 1 230 ? -13.625 0.954 5.055 1 98.81 230 LEU B C 1
ATOM 4999 O O . LEU B 1 230 ? -13.953 2.143 5.117 1 98.81 230 LEU B O 1
ATOM 5003 N N . ALA B 1 231 ? -14.32 0.074 4.426 1 98.31 231 ALA B N 1
ATOM 5004 C CA . ALA B 1 231 ? -15.5 0.442 3.637 1 98.31 231 ALA B CA 1
ATOM 5005 C C . ALA B 1 231 ? -16.641 0.908 4.535 1 98.31 231 ALA B C 1
ATOM 5007 O O . ALA B 1 231 ? -17.594 1.525 4.062 1 98.31 231 ALA B O 1
ATOM 5008 N N . THR B 1 232 ? -16.562 0.637 5.805 1 98.19 232 THR B N 1
ATOM 5009 C CA . THR B 1 232 ? -17.625 1.039 6.719 1 98.19 232 THR B CA 1
ATOM 5010 C C . THR B 1 232 ? -17.453 2.496 7.141 1 98.19 232 THR B C 1
ATOM 5012 O O . THR B 1 232 ? -18.344 3.074 7.77 1 98.19 232 THR B O 1
ATOM 5015 N N . LEU B 1 233 ? -16.359 3.078 6.793 1 97.94 233 LEU B N 1
ATOM 5016 C CA . LEU B 1 233 ? -15.992 4.355 7.391 1 97.94 233 LEU B CA 1
ATOM 5017 C C . LEU B 1 233 ? -16.562 5.52 6.586 1 97.94 233 LEU B C 1
ATOM 5019 O O . LEU B 1 233 ? -16.406 6.68 6.977 1 97.94 233 LEU B O 1
ATOM 5023 N N . ARG B 1 234 ? -17.172 5.246 5.461 1 96.69 234 ARG B N 1
ATOM 5024 C CA . ARG B 1 234 ? -17.828 6.238 4.625 1 96.69 234 ARG B CA 1
ATOM 5025 C C . ARG B 1 234 ? -19.156 5.703 4.102 1 96.69 234 ARG B C 1
ATOM 5027 O O . ARG B 1 234 ? -19.328 4.496 3.918 1 96.69 234 ARG B O 1
ATOM 5034 N N . ASP B 1 235 ? -20.078 6.594 3.881 1 95.69 235 ASP B N 1
ATOM 5035 C CA . ASP B 1 235 ? -21.328 6.188 3.234 1 95.69 235 ASP B CA 1
ATOM 5036 C C . ASP B 1 235 ? -21.266 6.445 1.729 1 95.69 235 ASP B C 1
ATOM 5038 O O . ASP B 1 235 ? -20.203 6.762 1.188 1 95.69 235 ASP B O 1
ATOM 5042 N N . ALA B 1 236 ? -22.344 6.293 1.029 1 94.25 236 ALA B N 1
ATOM 5043 C CA . ALA B 1 236 ? -22.391 6.348 -0.43 1 94.25 236 ALA B CA 1
ATOM 5044 C C . ALA B 1 236 ? -22.078 7.75 -0.938 1 94.25 236 ALA B C 1
ATOM 5046 O O . ALA B 1 236 ? -21.547 7.918 -2.039 1 94.25 236 ALA B O 1
ATOM 5047 N N . ASN B 1 237 ? -22.328 8.75 -0.137 1 94.56 237 ASN B N 1
ATOM 5048 C CA . ASN B 1 237 ? -22.078 10.133 -0.522 1 94.56 237 ASN B CA 1
ATOM 5049 C C . ASN B 1 237 ? -20.641 10.562 -0.176 1 94.56 237 ASN B C 1
ATOM 5051 O O . ASN B 1 237 ? -20.234 11.664 -0.519 1 94.56 237 ASN B O 1
ATOM 5055 N N . GLY B 1 238 ? -19.953 9.711 0.507 1 95.44 238 GLY B N 1
ATOM 5056 C CA . GLY B 1 238 ? -18.562 10 0.871 1 95.44 238 GLY B CA 1
ATOM 5057 C C . GLY B 1 238 ? -18.422 10.578 2.268 1 95.44 238 GLY B C 1
ATOM 5058 O O . GLY B 1 238 ? -17.328 10.891 2.707 1 95.44 238 GLY B O 1
ATOM 5059 N N . ASP B 1 239 ? -19.516 10.688 2.998 1 96 239 ASP B N 1
ATOM 5060 C CA . ASP B 1 239 ? -19.469 11.195 4.363 1 96 239 ASP B CA 1
ATOM 5061 C C . ASP B 1 239 ? -18.812 10.18 5.301 1 96 239 ASP B C 1
ATOM 5063 O O . ASP B 1 239 ? -19 8.969 5.156 1 96 239 ASP B O 1
ATOM 5067 N N . THR B 1 240 ? -18.047 10.719 6.242 1 96.5 240 THR B N 1
ATOM 5068 C CA . THR B 1 240 ? -17.5 9.867 7.285 1 96.5 240 THR B CA 1
ATOM 5069 C C . THR B 1 240 ? -18.609 9.234 8.125 1 96.5 240 THR B C 1
ATOM 5071 O O . THR B 1 240 ? -19.531 9.922 8.547 1 96.5 240 THR B O 1
ATOM 5074 N N . THR B 1 241 ? -18.453 7.945 8.297 1 95.38 241 THR B N 1
ATOM 5075 C CA . THR B 1 241 ? -19.406 7.215 9.125 1 95.38 241 THR B CA 1
ATOM 5076 C C . THR B 1 241 ? -18.703 6.555 10.312 1 95.38 241 THR B C 1
ATOM 5078 O O . THR B 1 241 ? -17.938 5.605 10.133 1 95.38 241 THR B O 1
ATOM 5081 N N . VAL B 1 242 ? -18.734 7.074 11.438 1 97.06 242 VAL B N 1
ATOM 5082 C CA . VAL B 1 242 ? -18.312 6.5 12.703 1 97.06 242 VAL B CA 1
ATOM 5083 C C . VAL B 1 242 ? -19.453 6.539 13.703 1 97.06 242 VAL B C 1
ATOM 5085 O O . VAL B 1 242 ? -19.938 7.617 14.078 1 97.06 242 VAL B O 1
ATOM 5088 N N . ALA B 1 243 ? -19.891 5.363 14.062 1 95.81 243 ALA B N 1
ATOM 5089 C CA . ALA B 1 243 ? -21.031 5.273 14.977 1 95.81 243 ALA B CA 1
ATOM 5090 C C . ALA B 1 243 ? -20.766 6.047 16.266 1 95.81 243 ALA B C 1
ATOM 5092 O O . ALA B 1 243 ? -19.703 5.902 16.875 1 95.81 243 ALA B O 1
ATOM 5093 N N . GLY B 1 244 ? -21.672 6.895 16.641 1 94.75 244 GLY B N 1
ATOM 5094 C CA . GLY B 1 244 ? -21.547 7.66 17.859 1 94.75 244 GLY B CA 1
ATOM 5095 C C . GLY B 1 244 ? -21.047 9.078 17.641 1 94.75 244 GLY B C 1
ATOM 5096 O O . GLY B 1 244 ? -21.062 9.898 18.547 1 94.75 244 GLY B O 1
ATOM 5097 N N . LEU B 1 245 ? -20.578 9.383 16.438 1 96.44 245 LEU B N 1
ATOM 5098 C CA . LEU B 1 245 ? -20.141 10.734 16.141 1 96.44 245 LEU B CA 1
ATOM 5099 C C . LEU B 1 245 ? -21.172 11.477 15.305 1 96.44 245 LEU B C 1
ATOM 5101 O O . LEU B 1 245 ? -21.703 10.93 14.328 1 96.44 245 LEU B O 1
ATOM 5105 N N . ASP B 1 246 ? -21.469 12.703 15.672 1 91.81 246 ASP B N 1
ATOM 5106 C CA . ASP B 1 246 ? -22.391 13.547 14.938 1 91.81 246 ASP B CA 1
ATOM 5107 C C . ASP B 1 246 ? -21.781 14.055 13.641 1 91.81 246 ASP B C 1
ATOM 5109 O O . ASP B 1 246 ? -20.641 14.523 13.625 1 91.81 246 ASP B O 1
ATOM 5113 N N . HIS B 1 247 ? -22.516 13.938 12.562 1 90.81 247 HIS B N 1
ATOM 5114 C CA . HIS B 1 247 ? -22 14.367 11.266 1 90.81 247 HIS B CA 1
ATOM 5115 C C . HIS B 1 247 ? -22.922 15.414 10.633 1 90.81 247 HIS B C 1
ATOM 5117 O O . HIS B 1 247 ? -22.922 15.578 9.406 1 90.81 247 HIS B O 1
ATOM 5123 N N . ARG B 1 248 ? -23.703 16.266 11.43 1 90.69 248 ARG B N 1
ATOM 5124 C CA . ARG B 1 248 ? -24.703 17.188 10.914 1 90.69 248 ARG B CA 1
ATOM 5125 C C . ARG B 1 248 ? -24.359 18.625 11.273 1 90.69 248 ARG B C 1
ATOM 5127 O O . ARG B 1 248 ? -25.172 19.531 11.125 1 90.69 248 ARG B O 1
ATOM 5134 N N . GLY B 1 249 ? -23.141 18.812 11.781 1 93.81 249 GLY B N 1
ATOM 5135 C CA . GLY B 1 249 ? -22.75 20.156 12.18 1 93.81 249 GLY B CA 1
ATOM 5136 C C . GLY B 1 249 ? -22.734 21.141 11.023 1 93.81 249 GLY B C 1
ATOM 5137 O O . GLY B 1 249 ? -22.516 20.75 9.875 1 93.81 249 GLY B O 1
ATOM 5138 N N . THR B 1 250 ? -22.938 22.422 11.414 1 94.94 250 THR B N 1
ATOM 5139 C CA . THR B 1 250 ? -22.906 23.484 10.422 1 94.94 250 THR B CA 1
ATOM 5140 C C . THR B 1 250 ? -21.938 24.594 10.844 1 94.94 250 THR B C 1
ATOM 5142 O O . THR B 1 250 ? -21.797 24.875 12.039 1 94.94 250 THR B O 1
ATOM 5145 N N . TRP B 1 251 ? -21.328 25.156 9.875 1 93 251 TRP B N 1
ATOM 5146 C CA . TRP B 1 251 ? -20.375 26.234 10.094 1 93 251 TRP B CA 1
ATOM 5147 C C . TRP B 1 251 ? -21.047 27.594 9.969 1 93 251 TRP B C 1
ATOM 5149 O O . TRP B 1 251 ? -21.766 27.859 8.992 1 93 251 TRP B O 1
ATOM 5159 N N . ALA B 1 252 ? -20.734 28.5 10.953 1 85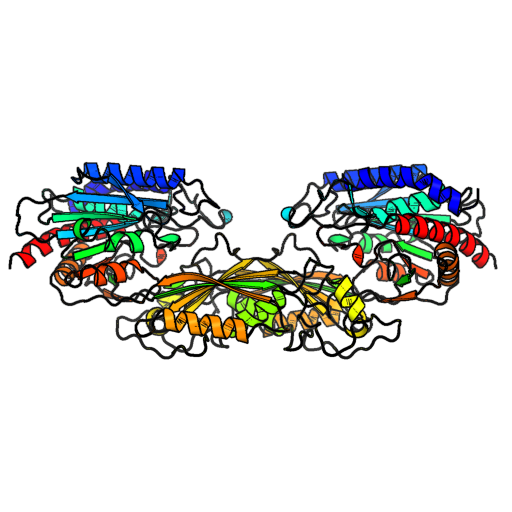.75 252 ALA B N 1
ATOM 5160 C CA . ALA B 1 252 ? -21.422 29.781 11.008 1 85.75 252 ALA B CA 1
ATOM 5161 C C . ALA B 1 252 ? -20.531 30.891 10.453 1 85.75 252 ALA B C 1
ATOM 5163 O O . ALA B 1 252 ? -21 32.031 10.234 1 85.75 252 ALA B O 1
ATOM 5164 N N . GLY B 1 253 ? -19.297 30.641 10.125 1 81.5 253 GLY B N 1
ATOM 5165 C CA . GLY B 1 253 ? -18.359 31.656 9.664 1 81.5 253 GLY B CA 1
ATOM 5166 C C . GLY B 1 253 ? -18.359 31.828 8.156 1 81.5 253 GLY B C 1
ATOM 5167 O O . GLY B 1 253 ? -19.375 31.594 7.5 1 81.5 253 GLY B O 1
ATOM 5168 N N . GLU B 1 254 ? -17.281 32.344 7.688 1 84.94 254 GLU B N 1
ATOM 5169 C CA . GLU B 1 254 ? -17.156 32.562 6.25 1 84.94 254 GLU B CA 1
ATOM 5170 C C . GLU B 1 254 ? -17.234 31.25 5.484 1 84.94 254 GLU B C 1
ATOM 5172 O O . GLU B 1 254 ? -16.625 30.25 5.887 1 84.94 254 GLU B O 1
ATOM 5177 N N . GLY B 1 255 ? -17.953 31.297 4.445 1 89.12 255 GLY B N 1
ATOM 5178 C CA . GLY B 1 255 ? -18.094 30.109 3.619 1 89.12 255 GLY B CA 1
ATOM 5179 C C . GLY B 1 255 ? -16.875 29.844 2.74 1 89.12 255 GLY B C 1
ATOM 5180 O O . GLY B 1 255 ? -15.945 30.641 2.711 1 89.12 255 GLY B O 1
ATOM 5181 N N . TYR B 1 256 ? -16.875 28.703 2.131 1 92.5 256 TYR B N 1
ATOM 5182 C CA . TYR B 1 256 ? -15.922 28.297 1.114 1 92.5 256 TYR B CA 1
ATOM 5183 C C . TYR B 1 256 ? -16.625 27.891 -0.175 1 92.5 256 TYR B C 1
ATOM 5185 O O . TYR B 1 256 ? -17.141 26.781 -0.286 1 92.5 256 TYR B O 1
ATOM 5193 N N . PRO B 1 257 ? -16.672 28.797 -1.155 1 93.81 257 PRO B N 1
ATOM 5194 C CA . PRO B 1 257 ? -17.391 28.484 -2.387 1 93.81 257 PRO B CA 1
ATOM 5195 C C . PRO B 1 257 ? -16.891 27.203 -3.059 1 93.81 257 PRO B C 1
ATOM 5197 O O . PRO B 1 257 ? -15.688 27 -3.191 1 93.81 257 PRO B O 1
ATOM 5200 N N . ALA B 1 258 ? -17.844 26.438 -3.551 1 95.94 258 ALA B N 1
ATOM 5201 C CA . ALA B 1 258 ? -17.531 25.109 -4.094 1 95.94 258 ALA B CA 1
ATOM 5202 C C . ALA B 1 258 ? -16.578 25.219 -5.285 1 95.94 258 ALA B C 1
ATOM 5204 O O . ALA B 1 258 ? -15.68 24.391 -5.434 1 95.94 258 ALA B O 1
ATOM 5205 N N . ASP B 1 259 ? -16.828 26.172 -6.125 1 95.94 259 ASP B N 1
ATOM 5206 C CA . ASP B 1 259 ? -15.992 26.312 -7.309 1 95.94 259 ASP B CA 1
ATOM 5207 C C . ASP B 1 259 ? -14.547 26.625 -6.926 1 95.94 259 ASP B C 1
ATOM 5209 O O . ASP B 1 259 ? -13.609 26.109 -7.527 1 95.94 259 ASP B O 1
ATOM 5213 N N . ARG B 1 260 ? -14.398 27.469 -5.977 1 94.25 260 ARG B N 1
ATOM 5214 C CA . ARG B 1 260 ? -13.062 27.797 -5.492 1 94.25 260 ARG B CA 1
ATOM 5215 C C . ARG B 1 260 ? -12.406 26.578 -4.836 1 94.25 260 ARG B C 1
ATOM 5217 O O . ARG B 1 260 ? -11.219 26.312 -5.047 1 94.25 260 ARG B O 1
ATOM 5224 N N . PHE B 1 261 ? -13.227 25.906 -4.082 1 95.75 261 PHE B N 1
ATOM 5225 C CA . PHE B 1 261 ? -12.711 24.719 -3.412 1 95.75 261 PHE B CA 1
ATOM 5226 C C . PHE B 1 261 ? -12.242 23.688 -4.43 1 95.75 261 PHE B C 1
ATOM 5228 O O . PHE B 1 261 ? -11.18 23.078 -4.262 1 95.75 261 PHE B O 1
ATOM 5235 N N . ARG B 1 262 ? -12.977 23.5 -5.453 1 97.06 262 ARG B N 1
ATOM 5236 C CA . ARG B 1 262 ? -12.617 22.562 -6.508 1 97.06 262 ARG B CA 1
ATOM 5237 C C . ARG B 1 262 ? -11.258 22.906 -7.113 1 97.06 262 ARG B C 1
ATOM 5239 O O . ARG B 1 262 ? -10.445 22.031 -7.375 1 97.06 262 ARG B O 1
ATOM 5246 N N . TRP B 1 263 ? -11.125 24.141 -7.285 1 94.75 263 TRP B N 1
ATOM 5247 C CA . TRP B 1 263 ? -9.875 24.609 -7.863 1 94.75 263 TRP B CA 1
ATOM 5248 C C . TRP B 1 263 ? -8.711 24.422 -6.895 1 94.75 263 TRP B C 1
ATOM 5250 O O . TRP B 1 263 ? -7.664 23.891 -7.27 1 94.75 263 TRP B O 1
ATOM 5260 N N . ASP B 1 264 ? -8.898 24.781 -5.641 1 93.19 264 ASP B N 1
ATOM 5261 C CA . ASP B 1 264 ? -7.855 24.688 -4.621 1 93.19 264 ASP B CA 1
ATOM 5262 C C . ASP B 1 264 ? -7.453 23.234 -4.383 1 93.19 264 ASP B C 1
ATOM 5264 O O . ASP B 1 264 ? -6.277 22.938 -4.152 1 93.19 264 ASP B O 1
ATOM 5268 N N . ALA B 1 265 ? -8.422 22.328 -4.504 1 95.56 265 ALA B N 1
ATOM 5269 C CA . ALA B 1 265 ? -8.203 20.922 -4.219 1 95.56 265 ALA B CA 1
ATOM 5270 C C . ALA B 1 265 ? -7.793 20.156 -5.477 1 95.56 265 ALA B C 1
ATOM 5272 O O . ALA B 1 265 ? -7.539 18.953 -5.43 1 95.56 265 ALA B O 1
ATOM 5273 N N . THR B 1 266 ? -7.805 20.781 -6.578 1 96.25 266 THR B N 1
ATOM 5274 C CA . THR B 1 266 ? -7.426 20.219 -7.871 1 96.25 266 THR B CA 1
ATOM 5275 C C . THR B 1 266 ? -8.336 19.047 -8.242 1 96.25 266 THR B C 1
ATOM 5277 O O . THR B 1 266 ? -7.863 18.016 -8.727 1 96.25 266 THR B O 1
ATOM 5280 N N . VAL B 1 267 ? -9.609 19.172 -7.992 1 98.06 267 VAL B N 1
ATOM 5281 C CA . VAL B 1 267 ? -10.602 18.156 -8.312 1 98.06 267 VAL B CA 1
ATOM 5282 C C . VAL B 1 267 ? -10.711 17.984 -9.828 1 98.06 267 VAL B C 1
ATOM 5284 O O . VAL B 1 267 ? -10.828 18.969 -10.555 1 98.06 267 VAL B O 1
ATOM 5287 N N . LEU B 1 268 ? -10.641 16.797 -10.281 1 98.19 268 LEU B N 1
ATOM 5288 C CA . LEU B 1 268 ? -10.758 16.562 -11.719 1 98.19 268 LEU B CA 1
ATOM 5289 C C . LEU B 1 268 ? -12.148 16.922 -12.219 1 98.19 268 LEU B C 1
ATOM 5291 O O . LEU B 1 268 ? -13.125 16.844 -11.461 1 98.19 268 LEU B O 1
ATOM 5295 N N . GLU B 1 269 ? -12.203 17.266 -13.5 1 97.06 269 GLU B N 1
ATOM 5296 C CA . GLU B 1 269 ? -13.492 17.531 -14.133 1 97.06 269 GLU B CA 1
ATOM 5297 C C . GLU B 1 269 ? -14.391 16.297 -14.086 1 97.06 269 GLU B C 1
ATOM 5299 O O . GLU B 1 269 ? -13.922 15.172 -14.32 1 97.06 269 GLU B O 1
ATOM 5304 N N . GLY B 1 270 ? -15.617 16.516 -13.703 1 96.94 270 GLY B N 1
ATOM 5305 C CA . GLY B 1 270 ? -16.578 15.43 -13.688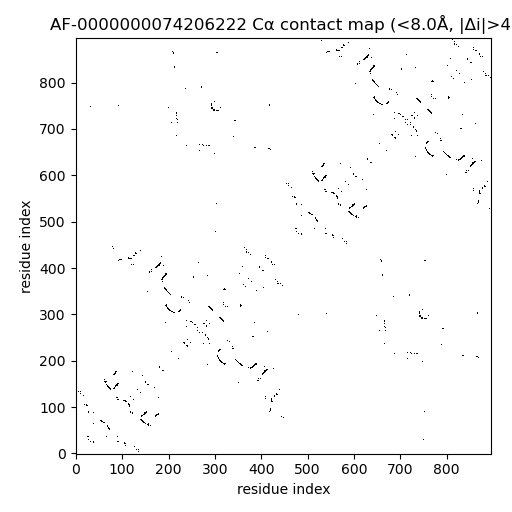 1 96.94 270 GLY B CA 1
ATOM 5306 C C . GLY B 1 270 ? -16.672 14.727 -12.344 1 96.94 270 GLY B C 1
ATOM 5307 O O . GLY B 1 270 ? -17.625 13.992 -12.086 1 96.94 270 GLY B O 1
ATOM 5308 N N . VAL B 1 271 ? -15.695 14.945 -11.484 1 98.25 271 VAL B N 1
ATOM 5309 C CA . VAL B 1 271 ? -15.688 14.305 -10.172 1 98.25 271 VAL B CA 1
ATOM 5310 C C . VAL B 1 271 ? -16.484 15.148 -9.188 1 98.25 271 VAL B C 1
ATOM 5312 O O . VAL B 1 271 ? -16.344 16.375 -9.156 1 98.25 271 VAL B O 1
ATOM 5315 N N . SER B 1 272 ? -17.234 14.531 -8.398 1 98 272 SER B N 1
ATOM 5316 C CA . SER B 1 272 ? -18.078 15.234 -7.43 1 98 272 SER B CA 1
ATOM 5317 C C . SER B 1 272 ? -17.328 15.492 -6.129 1 98 272 SER B C 1
ATOM 5319 O O . SER B 1 272 ? -16.469 14.703 -5.727 1 98 272 SER B O 1
ATOM 5321 N N . LEU B 1 273 ? -17.625 16.641 -5.496 1 98 273 LEU B N 1
ATOM 5322 C CA . LEU B 1 273 ? -17.25 16.797 -4.094 1 98 273 LEU B CA 1
ATOM 5323 C C . LEU B 1 273 ? -18.031 15.828 -3.215 1 98 273 LEU B C 1
ATOM 5325 O O . LEU B 1 273 ? -19.047 15.281 -3.643 1 98 273 LEU B O 1
ATOM 5329 N N . LEU B 1 274 ? -17.531 15.625 -2.055 1 97.06 274 LEU B N 1
ATOM 5330 C CA . LEU B 1 274 ? -18.141 14.633 -1.181 1 97.06 274 LEU B CA 1
ATOM 5331 C C . LEU B 1 274 ? -19.109 15.281 -0.203 1 97.06 274 LEU B C 1
ATOM 5333 O O . LEU B 1 274 ? -19.047 16.5 0.025 1 97.06 274 LEU B O 1
ATOM 5337 N N . GLY B 1 275 ? -19.969 14.414 0.355 1 94.06 275 GLY B N 1
ATOM 5338 C CA . GLY B 1 275 ? -20.812 14.797 1.476 1 94.06 275 GLY B CA 1
ATOM 5339 C C . GLY B 1 275 ? -22.125 15.414 1.048 1 94.06 275 GLY B C 1
ATOM 5340 O O . GLY B 1 275 ? -22.344 15.672 -0.139 1 94.06 275 GLY B O 1
ATOM 5341 N N . ASP B 1 276 ? -22.953 15.703 2.027 1 92.62 276 ASP B N 1
ATOM 5342 C CA . ASP B 1 276 ? -24.297 16.219 1.782 1 92.62 276 ASP B CA 1
ATOM 5343 C C . ASP B 1 276 ? -24.438 17.656 2.312 1 92.62 276 ASP B C 1
ATOM 5345 O O . ASP B 1 276 ? -25.547 18.156 2.453 1 92.62 276 ASP B O 1
ATOM 5349 N N . GLY B 1 277 ? -23.359 18.297 2.643 1 93.75 277 GLY B N 1
ATOM 5350 C CA . GLY B 1 277 ? -23.359 19.656 3.166 1 93.75 277 GLY B CA 1
ATOM 5351 C C . GLY B 1 277 ? -22.5 20.609 2.367 1 93.75 277 GLY B C 1
ATOM 5352 O O . GLY B 1 277 ? -21.938 20.234 1.337 1 93.75 277 GLY B O 1
ATOM 5353 N N . SER B 1 278 ? -22.469 21.844 2.885 1 95.88 278 SER B N 1
ATOM 5354 C CA . SER B 1 278 ? -21.562 22.812 2.26 1 95.88 278 SER B CA 1
ATOM 5355 C C . SER B 1 278 ? -20.109 22.438 2.504 1 95.88 278 SER B C 1
ATOM 5357 O O . SER B 1 278 ? -19.797 21.688 3.438 1 95.88 278 SER B O 1
ATOM 5359 N N . VAL B 1 279 ? -19.234 22.953 1.674 1 96.75 279 VAL B N 1
ATOM 5360 C CA . VAL B 1 279 ? -17.812 22.703 1.823 1 96.75 279 VAL B CA 1
ATOM 5361 C C . VAL B 1 279 ? -17.344 23.109 3.223 1 96.75 279 VAL B C 1
ATOM 5363 O O . VAL B 1 279 ? -16.656 22.359 3.9 1 96.75 279 VAL B O 1
ATOM 5366 N N . ALA B 1 280 ? -17.766 24.25 3.725 1 94.62 280 ALA B N 1
ATOM 5367 C CA . ALA B 1 280 ? -17.359 24.75 5.039 1 94.62 280 ALA B CA 1
ATOM 5368 C C . ALA B 1 280 ? -17.859 23.828 6.148 1 94.62 280 ALA B C 1
ATOM 5370 O O . ALA B 1 280 ? -17.141 23.578 7.117 1 94.62 280 ALA B O 1
ATOM 5371 N N . ASP B 1 281 ? -19.094 23.312 6.023 1 95.75 281 ASP B N 1
ATOM 5372 C CA . ASP B 1 281 ? -19.625 22.375 7.008 1 95.75 281 ASP B CA 1
ATOM 5373 C C . ASP B 1 281 ? -18.734 21.125 7.102 1 95.75 281 ASP B C 1
ATOM 5375 O O . ASP B 1 281 ? -18.359 20.703 8.195 1 95.75 281 ASP B O 1
ATOM 5379 N N . LEU B 1 282 ? -18.406 20.609 5.941 1 96.38 282 LEU B N 1
ATOM 5380 C CA . LEU B 1 282 ? -17.688 19.344 5.844 1 96.38 282 LEU B CA 1
ATOM 5381 C C . LEU B 1 282 ? -16.25 19.5 6.328 1 96.38 282 LEU B C 1
ATOM 5383 O O . LEU B 1 282 ? -15.664 18.562 6.852 1 96.38 282 LEU B O 1
ATOM 5387 N N . LEU B 1 283 ? -15.711 20.656 6.203 1 95.56 283 LEU B N 1
ATOM 5388 C CA . LEU B 1 283 ? -14.312 20.906 6.539 1 95.56 283 LEU B CA 1
ATOM 5389 C C . LEU B 1 283 ? -14.164 21.266 8.016 1 95.56 283 LEU B C 1
ATOM 5391 O O . LEU B 1 283 ? -13.156 20.938 8.641 1 95.56 283 LEU B O 1
ATOM 5395 N N . TRP B 1 284 ? -15.211 21.984 8.547 1 93.75 284 TRP B N 1
ATOM 5396 C CA . TRP B 1 284 ? -14.906 22.672 9.797 1 93.75 284 TRP B CA 1
ATOM 5397 C C . TRP B 1 284 ? -15.898 22.297 10.891 1 93.75 284 TRP B C 1
ATOM 5399 O O . TRP B 1 284 ? -15.648 22.531 12.07 1 93.75 284 TRP B O 1
ATOM 5409 N N . ALA B 1 285 ? -17.016 21.688 10.523 1 94.94 285 ALA B N 1
ATOM 5410 C CA . ALA B 1 285 ? -18.062 21.469 11.523 1 94.94 285 ALA B CA 1
ATOM 5411 C C . ALA B 1 285 ? -18.438 20 11.609 1 94.94 285 ALA B C 1
ATOM 5413 O O . ALA B 1 285 ? -19.328 19.625 12.367 1 94.94 285 ALA B O 1
ATOM 5414 N N . ARG B 1 286 ? -17.766 19.188 10.836 1 96.5 286 ARG B N 1
ATOM 5415 C CA . ARG B 1 286 ? -18.062 17.75 10.82 1 96.5 286 ARG B CA 1
ATOM 5416 C C . ARG B 1 286 ? -16.781 16.938 10.867 1 96.5 286 ARG B C 1
ATOM 5418 O O . ARG B 1 286 ? -15.703 17.438 10.547 1 96.5 286 ARG B O 1
ATOM 5425 N N . PRO B 1 287 ? -16.922 15.633 11.289 1 97.19 287 PRO B N 1
ATOM 5426 C CA . PRO B 1 287 ? -15.742 14.773 11.258 1 97.19 287 PRO B CA 1
ATOM 5427 C C . PRO B 1 287 ? -15.336 14.367 9.844 1 97.19 287 PRO B C 1
ATOM 5429 O O . PRO B 1 287 ? -16.172 14.344 8.938 1 97.19 287 PRO B O 1
ATOM 5432 N N . ALA B 1 288 ? -14.102 14.125 9.664 1 97.44 288 ALA B N 1
ATOM 5433 C CA . ALA B 1 288 ? -13.555 13.633 8.398 1 97.44 288 ALA B CA 1
ATOM 5434 C C . ALA B 1 288 ? -12.492 12.57 8.641 1 97.44 288 ALA B C 1
ATOM 5436 O O . ALA B 1 288 ? -11.492 12.82 9.32 1 97.44 288 ALA B O 1
ATOM 5437 N N . LEU B 1 289 ? -12.703 11.406 8.109 1 98 289 LEU B N 1
ATOM 5438 C CA . LEU B 1 289 ? -11.734 10.32 8.219 1 98 289 LEU B CA 1
ATOM 5439 C C . LEU B 1 289 ? -11 10.109 6.898 1 98 289 LEU B C 1
ATOM 5441 O O . LEU B 1 289 ? -11.633 10.016 5.844 1 98 289 LEU B O 1
ATOM 5445 N N . THR B 1 290 ? -9.711 10.078 6.957 1 98.06 290 THR B N 1
ATOM 5446 C CA . THR B 1 290 ? -8.883 9.812 5.785 1 98.06 290 THR B CA 1
ATOM 5447 C C . THR B 1 290 ? -8.008 8.586 6.004 1 98.06 290 THR B C 1
ATOM 5449 O O . THR B 1 290 ? -7.398 8.43 7.066 1 98.06 290 THR B O 1
ATOM 5452 N N . ILE B 1 291 ? -8.031 7.676 5.059 1 98.5 291 ILE B N 1
ATOM 5453 C CA . ILE B 1 291 ? -7.031 6.613 5.023 1 98.5 291 ILE B CA 1
ATOM 5454 C C . ILE B 1 291 ? -5.703 7.172 4.52 1 98.5 291 ILE B C 1
ATOM 5456 O O . ILE B 1 291 ? -5.57 7.512 3.342 1 98.5 291 ILE B O 1
ATOM 5460 N N . LEU B 1 292 ? -4.719 7.184 5.363 1 97.19 292 LEU B N 1
ATOM 5461 C CA . LEU B 1 292 ? -3.457 7.828 5.012 1 97.19 292 LEU B CA 1
ATOM 5462 C C . LEU B 1 292 ? -2.541 6.863 4.27 1 97.19 292 LEU B C 1
ATOM 5464 O O . LEU B 1 292 ? -1.773 7.273 3.396 1 97.19 292 LEU B O 1
ATOM 5468 N N . GLY B 1 293 ? -2.689 5.641 4.656 1 97.38 293 GLY B N 1
ATOM 5469 C CA . GLY B 1 293 ? -1.841 4.629 4.043 1 97.38 293 GLY B CA 1
ATOM 5470 C C . GLY B 1 293 ? -2.258 3.211 4.387 1 97.38 293 GLY B C 1
ATOM 5471 O O . GLY B 1 293 ? -2.988 2.99 5.355 1 97.38 293 GLY B O 1
ATOM 5472 N N . ILE B 1 294 ? -1.803 2.256 3.592 1 98.5 294 ILE B N 1
ATOM 5473 C CA . ILE B 1 294 ? -2.051 0.833 3.791 1 98.5 294 ILE B CA 1
ATOM 5474 C C . ILE B 1 294 ? -0.761 0.048 3.559 1 98.5 294 ILE B C 1
ATOM 5476 O O . ILE B 1 294 ? -0.068 0.26 2.561 1 98.5 294 ILE B O 1
ATOM 5480 N N . ASP B 1 295 ? -0.45 -0.807 4.539 1 97.5 295 ASP B N 1
ATOM 5481 C CA . ASP B 1 295 ? 0.625 -1.769 4.316 1 97.5 295 ASP B CA 1
ATOM 5482 C C . ASP B 1 295 ? 0.115 -2.994 3.559 1 97.5 295 ASP B C 1
ATOM 5484 O O . ASP B 1 295 ? -0.603 -3.822 4.121 1 97.5 295 ASP B O 1
ATOM 5488 N N . CYS B 1 296 ? 0.468 -3.123 2.334 1 96.31 296 CYS B N 1
ATOM 5489 C CA . CYS B 1 296 ? 0.158 -4.227 1.433 1 96.31 296 CYS B CA 1
ATOM 5490 C C . CYS B 1 296 ? 1.122 -4.254 0.252 1 96.31 296 CYS B C 1
ATOM 5492 O O . CYS B 1 296 ? 1.887 -3.311 0.048 1 96.31 296 CYS B O 1
ATOM 5494 N N . PRO B 1 297 ? 1.16 -5.371 -0.501 1 95.12 297 PRO B N 1
ATOM 5495 C CA . PRO B 1 297 ? 2.012 -5.375 -1.693 1 95.12 297 PRO B CA 1
ATOM 5496 C C . PRO B 1 297 ? 1.593 -4.324 -2.721 1 95.12 297 PRO B C 1
ATOM 5498 O O . PRO B 1 297 ? 0.399 -4.062 -2.891 1 95.12 297 PRO B O 1
ATOM 5501 N N . PRO B 1 298 ? 2.58 -3.709 -3.377 1 95.38 298 PRO B N 1
ATOM 5502 C CA . PRO B 1 298 ? 2.248 -2.818 -4.492 1 95.38 298 PRO B CA 1
ATOM 5503 C C . PRO B 1 298 ? 1.799 -3.576 -5.738 1 95.38 298 PRO B C 1
ATOM 5505 O O . PRO B 1 298 ? 1.954 -4.797 -5.812 1 95.38 298 PRO B O 1
ATOM 5508 N N . VAL B 1 299 ? 1.216 -2.855 -6.664 1 95.69 299 VAL B N 1
ATOM 5509 C CA . VAL B 1 299 ? 0.753 -3.469 -7.906 1 95.69 299 VAL B CA 1
ATOM 5510 C C . VAL B 1 299 ? 1.926 -4.137 -8.617 1 95.69 299 VAL B C 1
ATOM 5512 O O . VAL B 1 299 ? 1.908 -5.348 -8.852 1 95.69 299 VAL B O 1
ATOM 5515 N N . VAL B 1 300 ? 2.943 -3.375 -8.883 1 91.19 300 VAL B N 1
ATOM 5516 C CA . VAL B 1 300 ? 4.137 -3.941 -9.5 1 91.19 300 VAL B CA 1
ATOM 5517 C C . VAL B 1 300 ? 4.93 -4.734 -8.469 1 91.19 300 VAL B C 1
ATOM 5519 O O . VAL B 1 300 ? 5.266 -4.215 -7.402 1 91.19 300 VAL B O 1
ATOM 5522 N N . GLY B 1 301 ? 5.09 -6.043 -8.727 1 87.88 301 GLY B N 1
ATOM 5523 C CA . GLY B 1 301 ? 5.895 -6.871 -7.84 1 87.88 301 GLY B CA 1
ATOM 5524 C C . GLY B 1 301 ? 5.062 -7.781 -6.953 1 87.88 301 GLY B C 1
ATOM 5525 O O . GLY B 1 301 ? 5.598 -8.695 -6.324 1 87.88 301 GLY B O 1
ATOM 5526 N N . SER B 1 302 ? 3.742 -7.48 -6.855 1 92.38 302 SER B N 1
ATOM 5527 C CA . SER B 1 3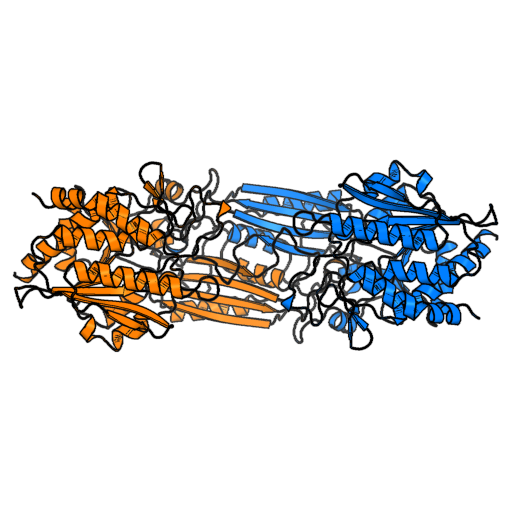02 ? 2.893 -8.375 -6.078 1 92.38 302 SER B CA 1
ATOM 5528 C C . SER B 1 302 ? 2.846 -9.773 -6.695 1 92.38 302 SER B C 1
ATOM 5530 O O . SER B 1 302 ? 2.82 -9.914 -7.918 1 92.38 302 SER B O 1
ATOM 5532 N N . ALA B 1 303 ? 2.955 -10.727 -5.863 1 91.19 303 ALA B N 1
ATOM 5533 C CA . ALA B 1 303 ? 2.82 -12.125 -6.27 1 91.19 303 ALA B CA 1
ATOM 5534 C C . ALA B 1 303 ? 1.363 -12.578 -6.207 1 91.19 303 ALA B C 1
ATOM 5536 O O . ALA B 1 303 ? 0.524 -11.898 -5.605 1 91.19 303 ALA B O 1
ATOM 5537 N N . SER B 1 304 ? 1.079 -13.641 -6.891 1 93.25 304 SER B N 1
ATOM 5538 C CA . SER B 1 304 ? -0.216 -14.289 -6.723 1 93.25 304 SER B CA 1
ATOM 5539 C C . SER B 1 304 ? -0.302 -15.008 -5.379 1 93.25 304 SER B C 1
ATOM 5541 O O . SER B 1 304 ? -0.26 -16.234 -5.328 1 93.25 304 SER B O 1
ATOM 5543 N N . ALA B 1 305 ? -0.484 -14.203 -4.371 1 95.31 305 ALA B N 1
ATOM 5544 C CA . ALA B 1 305 ? -0.482 -14.703 -3 1 95.31 305 ALA B CA 1
ATOM 5545 C C . ALA B 1 305 ? -1.546 -14.008 -2.158 1 95.31 305 ALA B C 1
ATOM 5547 O O . ALA B 1 305 ? -1.937 -12.875 -2.455 1 95.31 305 ALA B O 1
ATOM 5548 N N . ILE B 1 306 ? -2.018 -14.719 -1.165 1 96.75 306 ILE B N 1
ATOM 5549 C CA . ILE B 1 306 ? -2.908 -14.156 -0.156 1 96.75 306 ILE B CA 1
ATOM 5550 C C . ILE B 1 306 ? -2.088 -13.57 0.99 1 96.75 306 ILE B C 1
ATOM 5552 O O . ILE B 1 306 ? -1.182 -14.227 1.511 1 96.75 306 ILE B O 1
ATOM 5556 N N . THR B 1 307 ? -2.418 -12.344 1.336 1 95.81 307 THR B N 1
ATOM 5557 C CA . THR B 1 307 ? -1.666 -11.633 2.365 1 95.81 307 THR B CA 1
ATOM 5558 C C . THR B 1 307 ? -2.092 -12.094 3.758 1 95.81 307 THR B C 1
ATOM 5560 O O . THR B 1 307 ? -3.283 -12.109 4.074 1 95.81 307 THR B O 1
ATOM 5563 N N . PRO B 1 308 ? -1.074 -12.453 4.594 1 97.38 308 PRO B N 1
ATOM 5564 C CA . PRO B 1 308 ? -1.411 -12.93 5.934 1 97.38 308 PRO B CA 1
ATOM 5565 C C . PRO B 1 308 ? -1.774 -11.797 6.895 1 97.38 308 PRO B C 1
ATOM 5567 O O . PRO B 1 308 ? -2.449 -12.031 7.898 1 97.38 308 PRO B O 1
ATOM 5570 N N . ARG B 1 309 ? -1.286 -10.617 6.582 1 97.69 309 ARG B N 1
ATOM 5571 C CA . ARG B 1 309 ? -1.407 -9.445 7.445 1 97.69 309 ARG B CA 1
ATOM 5572 C C . ARG B 1 309 ? -1.543 -8.172 6.625 1 97.69 309 ARG B C 1
ATOM 5574 O O . ARG B 1 309 ? -0.925 -8.039 5.566 1 97.69 309 ARG B O 1
ATOM 5581 N N . ALA B 1 310 ? -2.311 -7.227 7.098 1 98.38 310 ALA B N 1
ATOM 5582 C CA . ALA B 1 310 ? -2.477 -5.922 6.465 1 98.38 310 ALA B CA 1
ATOM 5583 C C . ALA B 1 310 ? -2.764 -4.844 7.508 1 98.38 310 ALA B C 1
ATOM 5585 O O . ALA B 1 310 ? -3.391 -5.113 8.531 1 98.38 310 ALA B O 1
ATOM 5586 N N . SER B 1 311 ? -2.287 -3.629 7.281 1 98.75 311 SER B N 1
ATOM 5587 C CA . SER B 1 311 ? -2.486 -2.518 8.203 1 98.75 311 SER B CA 1
ATOM 5588 C C . SER B 1 311 ? -2.92 -1.255 7.469 1 98.75 311 SER B C 1
ATOM 5590 O O . SER B 1 311 ? -2.584 -1.067 6.301 1 98.75 311 SER B O 1
ATOM 5592 N N . ALA B 1 312 ? -3.641 -0.439 8.125 1 98.88 312 ALA B N 1
ATOM 5593 C CA . ALA B 1 312 ? -4.035 0.874 7.617 1 98.88 312 ALA B CA 1
ATOM 5594 C C . ALA B 1 312 ? -3.816 1.956 8.672 1 98.88 312 ALA B C 1
ATOM 5596 O O . ALA B 1 312 ? -4.086 1.741 9.859 1 98.88 312 ALA B O 1
ATOM 5597 N N . ARG B 1 313 ? -3.221 3.068 8.234 1 98.38 313 ARG B N 1
ATOM 5598 C CA . ARG B 1 313 ? -3.121 4.266 9.062 1 98.38 313 ARG B CA 1
ATOM 5599 C C . ARG B 1 313 ? -4.301 5.203 8.812 1 98.38 313 ARG B C 1
ATOM 5601 O O . ARG B 1 313 ? -4.539 5.621 7.68 1 98.38 313 ARG B O 1
ATOM 5608 N N . LEU B 1 314 ? -5.047 5.508 9.883 1 98.56 314 LEU B N 1
ATOM 5609 C CA . LEU B 1 314 ? -6.285 6.273 9.789 1 98.56 314 LEU B CA 1
ATOM 5610 C C . LEU B 1 314 ? -6.18 7.578 10.57 1 98.56 314 LEU B C 1
ATOM 5612 O O . LEU B 1 314 ? -5.664 7.598 11.688 1 98.56 314 LEU B O 1
ATOM 5616 N N . ASN B 1 315 ? -6.605 8.648 9.914 1 97.44 315 ASN B N 1
ATOM 5617 C CA . ASN B 1 315 ? -6.66 9.969 10.547 1 97.44 315 ASN B CA 1
ATOM 5618 C C . ASN B 1 315 ? -8.086 10.492 10.625 1 97.44 315 ASN B C 1
ATOM 5620 O O . ASN B 1 315 ? -8.719 10.75 9.594 1 97.44 315 ASN B O 1
ATOM 5624 N N . LEU B 1 316 ? -8.609 10.609 11.836 1 97.94 316 LEU B N 1
ATOM 5625 C CA . LEU B 1 316 ? -9.938 11.156 12.078 1 97.94 316 LEU B CA 1
ATOM 5626 C C . LEU B 1 316 ? -9.844 12.578 12.617 1 97.94 316 LEU B C 1
ATOM 5628 O O . LEU B 1 316 ? -9.297 12.805 13.703 1 97.94 316 LEU B O 1
ATOM 5632 N N . ARG B 1 317 ? -10.328 13.508 11.859 1 97.75 317 ARG B N 1
ATOM 5633 C CA . ARG B 1 317 ? -10.461 14.891 12.305 1 97.75 317 ARG B CA 1
ATOM 5634 C C . ARG B 1 317 ? -11.836 15.141 12.922 1 97.75 317 ARG B C 1
ATOM 5636 O O . ARG B 1 317 ? -12.844 14.656 12.414 1 97.75 317 ARG B O 1
ATOM 5643 N N . ILE B 1 318 ? -11.852 15.875 14.023 1 97.19 318 ILE B N 1
ATOM 5644 C CA . ILE B 1 318 ? -13.117 16.047 14.734 1 97.19 318 ILE B CA 1
ATOM 5645 C C . ILE B 1 318 ? -13.359 17.516 15.016 1 97.19 318 ILE B C 1
ATOM 5647 O O . ILE B 1 318 ? -12.438 18.234 15.414 1 97.19 318 ILE B O 1
ATOM 5651 N N . PRO B 1 319 ? -14.578 18.016 14.836 1 95.81 319 PRO B N 1
ATOM 5652 C CA . PRO B 1 319 ? -14.891 19.438 15.07 1 95.81 319 PRO B CA 1
ATOM 5653 C C . PRO B 1 319 ? -15.062 19.766 16.547 1 95.81 319 PRO B C 1
ATOM 5655 O O . PRO B 1 319 ? -15.195 18.859 17.375 1 95.81 319 PRO B O 1
ATOM 5658 N N . PRO B 1 320 ? -15 21.125 16.859 1 93.94 320 PRO B N 1
ATOM 5659 C CA . PRO B 1 320 ? -15.367 21.516 18.219 1 93.94 320 PRO B CA 1
ATOM 5660 C C . PRO B 1 320 ? -16.719 20.953 18.656 1 93.94 320 PRO B C 1
ATOM 5662 O O . PRO B 1 320 ? -17.656 20.906 17.844 1 93.94 320 PRO B O 1
ATOM 5665 N N . GLY B 1 321 ? -16.781 20.5 19.891 1 93.19 321 GLY B N 1
ATOM 5666 C CA . GLY B 1 321 ? -17.984 19.859 20.391 1 93.19 321 GLY B CA 1
ATOM 5667 C C . GLY B 1 321 ? -17.828 18.359 20.578 1 93.19 321 GLY B C 1
ATOM 5668 O O . GLY B 1 321 ? -18.594 17.719 21.297 1 93.19 321 GLY B O 1
ATOM 5669 N N . THR B 1 322 ? -16.906 17.797 19.906 1 95.69 322 THR B N 1
ATOM 5670 C CA . THR B 1 322 ? -16.531 16.391 20.062 1 95.69 322 THR B CA 1
ATOM 5671 C C . THR B 1 322 ? -15.172 16.266 20.734 1 95.69 322 THR B C 1
ATOM 5673 O O . THR B 1 322 ? -14.188 16.844 20.281 1 95.69 322 THR B O 1
ATOM 5676 N N . THR B 1 323 ? -15.031 15.469 21.75 1 95.88 323 THR B N 1
ATOM 5677 C CA . THR B 1 323 ? -13.75 15.289 22.406 1 95.88 323 THR B CA 1
ATOM 5678 C C . THR B 1 323 ? -12.93 14.203 21.719 1 95.88 323 THR B C 1
ATOM 5680 O O . THR B 1 323 ? -13.492 13.297 21.094 1 95.88 323 THR B O 1
ATOM 5683 N N . ALA B 1 324 ? -11.68 14.281 21.859 1 96.19 324 ALA B N 1
ATOM 5684 C CA . ALA B 1 324 ? -10.797 13.273 21.297 1 96.19 324 ALA B CA 1
ATOM 5685 C C . ALA B 1 324 ? -11.07 11.898 21.891 1 96.19 324 ALA B C 1
ATOM 5687 O O . ALA B 1 324 ? -11.039 10.891 21.172 1 96.19 324 ALA B O 1
ATOM 5688 N N . ASP B 1 325 ? -11.312 11.852 23.141 1 97.06 325 ASP B N 1
ATOM 5689 C CA . ASP B 1 325 ? -11.594 10.594 23.828 1 97.06 325 ASP B CA 1
ATOM 5690 C C . ASP B 1 325 ? -12.852 9.93 23.266 1 97.06 325 ASP B C 1
ATOM 5692 O O . ASP B 1 325 ? -12.852 8.727 22.984 1 97.06 325 ASP B O 1
ATOM 5696 N N . GLN B 1 326 ? -13.875 10.703 23.125 1 97.38 326 GLN B N 1
ATOM 5697 C CA . GLN B 1 326 ? -15.109 10.203 22.531 1 97.38 326 GLN B CA 1
ATOM 5698 C C . GLN B 1 326 ? -14.875 9.656 21.125 1 97.38 326 GLN B C 1
ATOM 5700 O O . GLN B 1 326 ? -15.352 8.57 20.797 1 97.38 326 GLN B O 1
ATOM 5705 N N . ALA B 1 327 ? -14.18 10.391 20.359 1 98.12 327 ALA B N 1
ATOM 5706 C CA . ALA B 1 327 ? -13.914 10.016 18.969 1 98.12 327 ALA B CA 1
ATOM 5707 C C . ALA B 1 327 ? -13.07 8.742 18.891 1 98.12 327 ALA B C 1
ATOM 5709 O O . ALA B 1 327 ? -13.344 7.855 18.094 1 98.12 327 ALA B O 1
ATOM 5710 N N . ARG B 1 328 ? -12.047 8.695 19.719 1 98.25 328 ARG B N 1
ATOM 5711 C CA . ARG B 1 328 ? -11.172 7.523 19.75 1 98.25 328 ARG B CA 1
ATOM 5712 C C . ARG B 1 328 ? -11.961 6.262 20.094 1 98.25 328 ARG B C 1
ATOM 5714 O O . ARG B 1 328 ? -11.852 5.246 19.406 1 98.25 328 ARG B O 1
ATOM 5721 N N . LYS B 1 329 ? -12.75 6.328 21.156 1 98.44 329 LYS B N 1
ATOM 5722 C CA . LYS B 1 329 ? -13.539 5.176 21.594 1 98.44 329 LYS B CA 1
ATOM 5723 C C . LYS B 1 329 ? -14.516 4.73 20.516 1 98.44 329 LYS B C 1
ATOM 5725 O O . LYS B 1 329 ? -14.664 3.535 20.266 1 98.44 329 LYS B O 1
ATOM 5730 N N . ALA B 1 330 ? -15.141 5.672 19.891 1 98.56 330 ALA B N 1
ATOM 5731 C CA . ALA B 1 330 ? -16.094 5.371 18.828 1 98.56 330 ALA B CA 1
ATOM 5732 C C . ALA B 1 330 ? -15.398 4.695 17.641 1 98.56 330 ALA B C 1
ATOM 5734 O O . ALA B 1 330 ? -15.875 3.684 17.125 1 98.56 330 ALA B O 1
ATOM 5735 N N . LEU B 1 331 ? -14.266 5.246 17.219 1 98.62 331 LEU B N 1
ATOM 5736 C CA . LEU B 1 331 ? -13.523 4.711 16.078 1 98.62 331 LEU B CA 1
ATOM 5737 C C . LEU B 1 331 ? -13.008 3.307 16.375 1 98.62 331 LEU B C 1
ATOM 5739 O O . LEU B 1 331 ? -13.188 2.391 15.57 1 98.62 331 LEU B O 1
ATOM 5743 N N . GLU B 1 332 ? -12.398 3.145 17.562 1 98.5 332 GLU B N 1
ATOM 5744 C CA . GLU B 1 332 ? -11.891 1.831 17.953 1 98.5 332 GLU B CA 1
ATOM 5745 C C . GLU B 1 332 ? -13.016 0.8 18 1 98.5 332 GLU B C 1
ATOM 5747 O O . GLU B 1 332 ? -12.852 -0.325 17.516 1 98.5 332 GLU B O 1
ATOM 5752 N N . GLY B 1 333 ? -14.125 1.188 18.594 1 98.44 333 GLY B N 1
ATOM 5753 C CA . GLY B 1 333 ? -15.273 0.301 18.656 1 98.44 333 GLY B CA 1
ATOM 5754 C C . GLY B 1 333 ? -15.758 -0.146 17.281 1 98.44 333 GLY B C 1
ATOM 5755 O O . GLY B 1 333 ? -16.016 -1.333 17.062 1 98.44 333 GLY B O 1
ATOM 5756 N N . GLN B 1 334 ? -15.859 0.718 16.375 1 98.44 334 GLN B N 1
ATOM 5757 C CA . GLN B 1 334 ? -16.328 0.401 15.039 1 98.44 334 GLN B CA 1
ATOM 5758 C C . GLN B 1 334 ? -15.336 -0.503 14.305 1 98.44 334 GLN B C 1
ATOM 5760 O O . GLN B 1 334 ? -15.734 -1.445 13.617 1 98.44 334 GLN B O 1
ATOM 5765 N N . LEU B 1 335 ? -14.008 -0.161 14.391 1 98.75 335 LEU B N 1
ATOM 5766 C CA . LEU B 1 335 ? -12.984 -0.953 13.719 1 98.75 335 LEU B CA 1
ATOM 5767 C C . LEU B 1 335 ? -13.023 -2.402 14.195 1 98.75 335 LEU B C 1
ATOM 5769 O O . LEU B 1 335 ? -12.969 -3.328 13.383 1 98.75 335 LEU B O 1
ATOM 5773 N N . ARG B 1 336 ? -13.164 -2.625 15.469 1 98.5 336 ARG B N 1
ATOM 5774 C CA . ARG B 1 336 ? -13.203 -3.969 16.031 1 98.5 336 ARG B CA 1
ATOM 5775 C C . ARG B 1 336 ? -14.492 -4.688 15.648 1 98.5 336 ARG B C 1
ATOM 5777 O O . ARG B 1 336 ? -14.477 -5.867 15.297 1 98.5 336 ARG B O 1
ATOM 5784 N N . ALA B 1 337 ? -15.602 -3.984 15.648 1 98.25 337 ALA B N 1
ATOM 5785 C CA . ALA B 1 337 ? -16.906 -4.582 15.352 1 98.25 337 ALA B CA 1
ATOM 5786 C C . ALA B 1 337 ? -17 -4.973 13.883 1 98.25 337 ALA B C 1
ATOM 5788 O O . ALA B 1 337 ? -17.672 -5.949 13.531 1 98.25 337 ALA B O 1
ATOM 5789 N N . ALA B 1 338 ? -16.344 -4.238 13.055 1 98.38 338 ALA B N 1
ATOM 5790 C CA . ALA B 1 338 ? -16.469 -4.426 11.609 1 98.38 338 ALA B CA 1
ATOM 5791 C C . ALA B 1 338 ? -15.539 -5.531 11.125 1 98.38 338 ALA B C 1
ATOM 5793 O O . ALA B 1 338 ? -15.672 -6.008 9.992 1 98.38 338 ALA B O 1
ATOM 5794 N N . ALA B 1 339 ? -14.508 -5.938 11.906 1 98.5 339 ALA B N 1
ATOM 5795 C CA . ALA B 1 339 ? -13.555 -6.953 11.469 1 98.5 339 ALA B CA 1
ATOM 5796 C C . ALA B 1 339 ? -14.25 -8.289 11.227 1 98.5 339 ALA B C 1
ATOM 5798 O O . ALA B 1 339 ? -14.852 -8.859 12.141 1 98.5 339 ALA B O 1
ATOM 5799 N N . PRO B 1 340 ? -14.109 -8.859 10.047 1 98.44 340 PRO B N 1
ATOM 5800 C CA . PRO B 1 340 ? -14.844 -10.078 9.719 1 98.44 340 PRO B CA 1
ATOM 5801 C C . PRO B 1 340 ? -14.062 -11.352 10.039 1 98.44 340 PRO B C 1
ATOM 5803 O O . PRO B 1 340 ? -12.859 -11.281 10.32 1 98.44 340 PRO B O 1
ATOM 5806 N N . TRP B 1 341 ? -14.797 -12.484 10.133 1 98.19 341 TRP B N 1
ATOM 5807 C CA . TRP B 1 341 ? -14.289 -13.852 10.023 1 98.19 341 TRP B CA 1
ATOM 5808 C C . TRP B 1 341 ? -13.438 -14.211 11.242 1 98.19 341 TRP B C 1
ATOM 5810 O O . TRP B 1 341 ? -12.656 -15.164 11.195 1 98.19 341 TRP B O 1
ATOM 5820 N N . GLY B 1 342 ? -13.391 -13.344 12.234 1 98.25 342 GLY B N 1
ATOM 5821 C CA . GLY B 1 342 ? -12.633 -13.641 13.438 1 98.25 342 GLY B CA 1
ATOM 5822 C C . GLY B 1 342 ? -11.156 -13.336 13.305 1 98.25 342 GLY B C 1
ATOM 5823 O O . GLY B 1 342 ? -10.336 -13.852 14.07 1 98.25 342 GLY B O 1
ATOM 5824 N N . VAL B 1 343 ? -10.734 -12.547 12.359 1 98.62 343 VAL B N 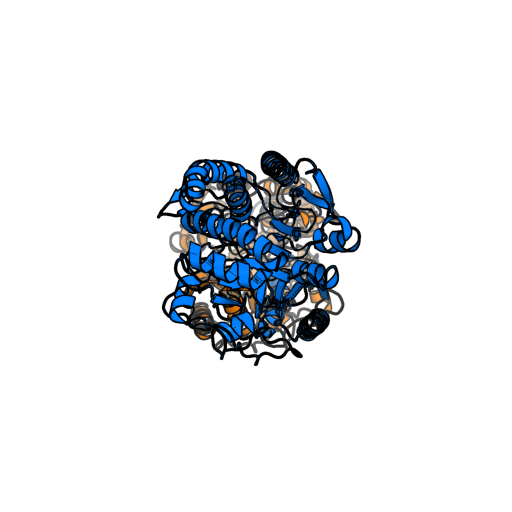1
ATOM 5825 C CA . VAL B 1 343 ? -9.328 -12.188 12.195 1 98.62 343 VAL B CA 1
ATOM 5826 C C . VAL B 1 343 ? -8.805 -11.516 13.461 1 98.62 343 VAL B C 1
ATOM 5828 O O . VAL B 1 343 ? -9.578 -10.914 14.211 1 98.62 343 VAL B O 1
ATOM 5831 N N . ALA B 1 344 ? -7.516 -11.609 13.688 1 98.69 344 ALA B N 1
ATOM 5832 C CA . ALA B 1 344 ? -6.887 -10.914 14.805 1 98.69 344 ALA B CA 1
ATOM 5833 C C . ALA B 1 344 ? -6.844 -9.406 14.562 1 98.69 344 ALA B C 1
ATOM 5835 O O . ALA B 1 344 ? -6.457 -8.961 13.477 1 98.69 344 ALA B O 1
ATOM 5836 N N . VAL B 1 345 ? -7.223 -8.656 15.594 1 98.75 345 VAL B N 1
ATOM 5837 C CA . VAL B 1 345 ? -7.336 -7.211 15.445 1 98.75 345 VAL B CA 1
ATOM 5838 C C . VAL B 1 345 ? -6.418 -6.512 16.438 1 98.75 345 VAL B C 1
ATOM 5840 O O . VAL B 1 345 ? -6.441 -6.82 17.641 1 98.75 345 VAL B O 1
ATOM 5843 N N . GLN B 1 346 ? -5.594 -5.633 15.953 1 98.69 346 GLN B N 1
ATOM 5844 C CA . GLN B 1 346 ? -4.805 -4.727 16.781 1 98.69 346 GLN B CA 1
ATOM 5845 C C . GLN B 1 346 ? -5.031 -3.273 16.375 1 98.69 346 GLN B C 1
ATOM 5847 O O . GLN B 1 346 ? -4.902 -2.926 15.195 1 98.69 346 GLN B O 1
ATOM 5852 N N . VAL B 1 347 ? -5.418 -2.471 17.312 1 98.62 347 VAL B N 1
ATOM 5853 C CA . VAL B 1 347 ? -5.562 -1.034 17.094 1 98.62 347 VAL B CA 1
ATOM 5854 C C . VAL B 1 347 ? -4.555 -0.281 17.969 1 98.62 347 VAL B C 1
ATOM 5856 O O . VAL B 1 347 ? -4.531 -0.444 19.188 1 98.62 347 VAL B O 1
ATOM 5859 N N . THR B 1 348 ? -3.746 0.507 17.328 1 98 348 THR B N 1
ATOM 5860 C CA . THR B 1 348 ? -2.764 1.328 18.031 1 98 348 THR B CA 1
ATOM 5861 C C . THR B 1 348 ? -3.066 2.812 17.844 1 98 348 THR B C 1
ATOM 5863 O O . THR B 1 348 ? -3.148 3.295 16.703 1 98 348 THR B O 1
ATOM 5866 N N . VAL B 1 349 ? -3.15 3.514 18.938 1 95.94 349 VAL B N 1
ATOM 5867 C CA . VAL B 1 349 ? -3.357 4.957 18.875 1 95.94 349 VAL B CA 1
ATOM 5868 C C . VAL B 1 349 ? -2.012 5.668 18.75 1 95.94 349 VAL B C 1
ATOM 5870 O O . VAL B 1 349 ? -1.124 5.473 19.594 1 95.94 349 VAL B O 1
ATOM 5873 N N . GLU B 1 350 ? -1.902 6.48 17.766 1 92.25 350 GLU B N 1
ATOM 5874 C CA . GLU B 1 350 ? -0.642 7.18 17.547 1 92.25 350 GLU B CA 1
ATOM 5875 C C . GLU B 1 350 ? -0.679 8.586 18.141 1 92.25 350 GLU B C 1
ATOM 5877 O O . GLU B 1 350 ? 0.336 9.078 18.641 1 92.25 350 GLU B O 1
ATOM 5882 N N . ALA B 1 351 ? -1.763 9.258 18.031 1 90.31 351 ALA B N 1
ATOM 5883 C CA . ALA B 1 351 ? -1.861 10.648 18.453 1 90.31 351 ALA B CA 1
ATOM 5884 C C . ALA B 1 351 ? -3.314 11.055 18.688 1 90.31 351 ALA B C 1
ATOM 5886 O O . ALA B 1 351 ? -4.223 10.531 18.047 1 90.31 351 ALA B O 1
ATOM 5887 N N . GLU B 1 352 ? -3.529 11.922 19.594 1 92.94 352 GLU B N 1
ATOM 5888 C CA . GLU B 1 352 ? -4.812 12.562 19.891 1 92.94 352 GLU B CA 1
ATOM 5889 C C . GLU B 1 352 ? -4.645 14.062 20.109 1 92.94 352 GLU B C 1
ATOM 5891 O O . GLU B 1 352 ? -3.641 14.5 20.672 1 92.94 352 GLU B O 1
ATOM 5896 N N . GLY B 1 353 ? -5.598 14.812 19.672 1 93.31 353 GLY B N 1
ATOM 5897 C CA . GLY B 1 353 ? -5.645 16.25 19.891 1 93.31 353 GLY B CA 1
ATOM 5898 C C . GLY B 1 353 ? -7.059 16.797 19.938 1 93.31 353 GLY B C 1
ATOM 5899 O O . GLY B 1 353 ? -7.914 16.391 19.156 1 93.31 353 GLY B O 1
ATOM 5900 N N . GLU B 1 354 ? -7.273 17.656 20.875 1 95 354 GLU B N 1
ATOM 5901 C CA . GLU B 1 354 ? -8.586 18.266 21.031 1 95 354 GLU B CA 1
ATOM 5902 C C . GLU B 1 354 ? -8.812 19.359 19.984 1 95 354 GLU B C 1
ATOM 5904 O O . GLU B 1 354 ? -7.852 19.984 19.516 1 95 354 GLU B O 1
ATOM 5909 N N . PRO B 1 355 ? -10.086 19.562 19.562 1 96.31 355 PRO B N 1
ATOM 5910 C CA . PRO B 1 355 ? -10.367 20.734 18.734 1 96.31 355 PRO B CA 1
ATOM 5911 C C . PRO B 1 355 ? -10.141 22.047 19.469 1 96.31 355 PRO B C 1
ATOM 5913 O O . PRO B 1 355 ? -10.07 22.062 20.703 1 96.31 355 PRO B O 1
ATOM 5916 N N . PHE B 1 356 ? -9.977 23.156 18.688 1 95.62 356 PHE B N 1
ATOM 5917 C CA . PHE B 1 356 ? -9.648 24.438 19.281 1 95.62 356 PHE B CA 1
ATOM 5918 C C . PHE B 1 356 ? -10.562 25.531 18.734 1 95.62 356 PHE B C 1
ATOM 5920 O O . PHE B 1 356 ? -10.875 25.547 17.547 1 95.62 356 PHE B O 1
ATOM 5927 N N . LEU B 1 357 ? -11 26.344 19.578 1 92.94 357 LEU B N 1
ATOM 5928 C CA . LEU B 1 357 ? -11.711 27.578 19.234 1 92.94 357 LEU B CA 1
ATOM 5929 C C . LEU B 1 357 ? -11.016 28.797 19.828 1 92.94 357 LEU B C 1
ATOM 5931 O O . LEU B 1 357 ? -10.867 28.906 21.047 1 92.94 357 LEU B O 1
ATOM 5935 N N . ALA B 1 358 ? -10.625 29.688 19 1 91.56 358 ALA B N 1
ATOM 5936 C CA . ALA B 1 358 ? -9.914 30.875 19.438 1 91.56 358 ALA B CA 1
ATOM 5937 C C . ALA B 1 358 ? -10.891 31.969 19.891 1 91.56 358 ALA B C 1
ATOM 5939 O O . ALA B 1 358 ? -11.984 32.094 19.328 1 91.56 358 ALA B O 1
ATOM 5940 N N . ALA B 1 359 ? -10.43 32.719 20.875 1 90.12 359 ALA B N 1
ATOM 5941 C CA . ALA B 1 359 ? -11.141 33.938 21.203 1 90.12 359 ALA B CA 1
ATOM 5942 C C . ALA B 1 359 ? -10.898 35.031 20.141 1 90.12 359 ALA B C 1
ATOM 5944 O O . ALA B 1 359 ? -9.789 35.156 19.625 1 90.12 359 ALA B O 1
ATOM 5945 N N . VAL B 1 360 ? -11.938 35.812 19.781 1 90.94 360 VAL B N 1
ATOM 5946 C CA . VAL B 1 360 ? -11.805 36.719 18.641 1 90.94 360 VAL B CA 1
ATOM 5947 C C . VAL B 1 360 ? -12.133 38.156 19.078 1 90.94 360 VAL B C 1
ATOM 5949 O O . VAL B 1 360 ? -12.422 39 18.234 1 90.94 360 VAL B O 1
ATOM 5952 N N . ASP B 1 361 ? -12.062 38.469 20.344 1 90.38 361 ASP B N 1
ATOM 5953 C CA . ASP B 1 361 ? -12.539 39.781 20.781 1 90.38 361 ASP B CA 1
ATOM 5954 C C . ASP B 1 361 ? -11.516 40.438 21.703 1 90.38 361 ASP B C 1
ATOM 5956 O O . ASP B 1 361 ? -11.805 41.469 22.312 1 90.38 361 ASP B O 1
ATOM 5960 N N . GLY B 1 362 ? -10.328 40 21.812 1 94.5 362 GLY B N 1
ATOM 5961 C CA . GLY B 1 362 ? -9.312 40.562 22.688 1 94.5 362 GLY B CA 1
ATOM 5962 C C . GLY B 1 362 ? -8.461 41.625 22 1 94.5 362 GLY B C 1
ATOM 5963 O O . GLY B 1 362 ? -8.57 41.812 20.781 1 94.5 362 GLY B O 1
ATOM 5964 N N . PRO B 1 363 ? -7.695 42.344 22.766 1 96.25 363 PRO B N 1
ATOM 5965 C CA . PRO B 1 363 ? -6.859 43.438 22.219 1 96.25 363 PRO B CA 1
ATOM 5966 C C . PRO B 1 363 ? -5.84 42.906 21.203 1 96.25 363 PRO B C 1
ATOM 5968 O O . PRO B 1 363 ? -5.535 43.594 20.234 1 96.25 363 PRO B O 1
ATOM 5971 N N . ALA B 1 364 ? -5.305 41.781 21.422 1 97.12 364 ALA B N 1
ATOM 5972 C CA . ALA B 1 364 ? -4.332 41.25 20.484 1 97.12 364 ALA B CA 1
ATOM 5973 C C . ALA B 1 364 ? -4.988 40.938 19.141 1 97.12 364 ALA B C 1
ATOM 5975 O O . ALA B 1 364 ? -4.426 41.219 18.078 1 97.12 364 ALA B O 1
ATOM 5976 N N . PHE B 1 365 ? -6.152 40.375 19.172 1 96.94 365 PHE B N 1
ATOM 5977 C CA . PHE B 1 365 ? -6.879 40.031 17.953 1 96.94 365 PHE B CA 1
ATOM 5978 C C . PHE B 1 365 ? -7.227 41.281 17.172 1 96.94 365 PHE B C 1
ATOM 5980 O O . PHE B 1 365 ? -7.105 41.312 15.945 1 96.94 365 PHE B O 1
ATOM 5987 N N . HIS B 1 366 ? -7.621 42.281 17.875 1 96.62 366 HIS B N 1
ATOM 5988 C CA . HIS B 1 366 ? -7.945 43.562 17.219 1 96.62 366 HIS B CA 1
ATOM 5989 C C . HIS B 1 366 ? -6.707 44.188 16.594 1 96.62 366 HIS B C 1
ATOM 5991 O O . HIS B 1 366 ? -6.77 44.719 15.492 1 96.62 366 HIS B O 1
ATOM 5997 N N . ALA B 1 367 ? -5.605 44.125 17.344 1 97.62 367 ALA B N 1
ATOM 5998 C CA . ALA B 1 367 ? -4.352 44.656 16.812 1 97.62 367 ALA B CA 1
ATOM 5999 C C . ALA B 1 367 ? -3.939 43.906 15.555 1 97.62 367 ALA B C 1
ATOM 6001 O O . ALA B 1 367 ? -3.486 44.5 14.578 1 97.62 367 ALA B O 1
ATOM 6002 N N . LEU B 1 368 ? -4.125 42.625 15.57 1 97.75 368 LEU B N 1
ATOM 6003 C CA . LEU B 1 368 ? -3.791 41.781 14.414 1 97.75 368 LEU B CA 1
ATOM 6004 C C . LEU B 1 368 ? -4.688 42.125 13.227 1 97.75 368 LEU B C 1
ATOM 6006 O O . LEU B 1 368 ? -4.207 42.281 12.102 1 97.75 368 LEU B O 1
ATOM 6010 N N . SER B 1 369 ? -5.945 42.25 13.492 1 97.5 369 SER B N 1
ATOM 6011 C CA . SER B 1 369 ? -6.91 42.562 12.445 1 97.5 369 SER B CA 1
ATOM 6012 C C . SER B 1 369 ? -6.566 43.875 11.758 1 97.5 369 SER B C 1
ATOM 6014 O O . SER B 1 369 ? -6.574 43.969 10.531 1 97.5 369 SER B O 1
ATOM 6016 N N . ALA B 1 370 ? -6.219 44.844 12.531 1 97.62 370 ALA B N 1
ATOM 6017 C CA . ALA B 1 370 ? -5.859 46.125 11.992 1 97.62 370 ALA B CA 1
ATOM 6018 C C . ALA B 1 370 ? -4.562 46.062 11.188 1 97.62 370 ALA B C 1
ATOM 6020 O O . ALA B 1 370 ? -4.457 46.656 10.109 1 97.62 370 ALA B O 1
ATOM 6021 N N . ALA B 1 371 ? -3.607 45.406 11.734 1 98.19 371 ALA B N 1
ATOM 6022 C CA . ALA B 1 371 ? -2.32 45.25 11.062 1 98.19 371 ALA B CA 1
ATOM 6023 C C . ALA B 1 371 ? -2.475 44.531 9.734 1 98.19 371 ALA B C 1
ATOM 6025 O O . ALA B 1 371 ? -1.845 44.906 8.742 1 98.19 371 ALA B O 1
ATOM 6026 N N . MET B 1 372 ? -3.305 43.469 9.695 1 98.38 372 MET B N 1
ATOM 6027 C CA . MET B 1 372 ? -3.559 42.688 8.484 1 98.38 372 MET B CA 1
ATOM 6028 C C . MET B 1 372 ? -4.242 43.562 7.43 1 98.38 372 MET B C 1
ATOM 6030 O O . MET B 1 372 ? -3.893 43.5 6.25 1 98.38 372 MET B O 1
ATOM 6034 N N . GLU B 1 373 ? -5.172 44.312 7.855 1 98 373 GLU B N 1
ATOM 6035 C CA . GLU B 1 373 ? -5.863 45.188 6.926 1 98 373 GLU B CA 1
ATOM 6036 C C . GLU B 1 373 ? -4.902 46.219 6.312 1 98 373 GLU B C 1
ATOM 6038 O O . GLU B 1 373 ? -4.961 46.469 5.113 1 98 373 GLU B O 1
ATOM 6043 N N . ASP B 1 374 ? -4.047 46.719 7.09 1 97.75 374 ASP B N 1
ATOM 6044 C CA . ASP B 1 374 ? -3.068 47.688 6.598 1 97.75 374 ASP B CA 1
ATOM 6045 C C . ASP B 1 374 ? -2.111 47.062 5.598 1 97.75 374 ASP B C 1
ATOM 6047 O O . ASP B 1 374 ? -1.766 47.656 4.582 1 97.75 374 ASP B O 1
ATOM 6051 N N . ALA B 1 375 ? -1.698 45.906 5.922 1 98.19 375 ALA B N 1
ATOM 6052 C CA . ALA B 1 375 ? -0.687 45.219 5.117 1 98.19 375 ALA B CA 1
ATOM 6053 C C . ALA B 1 375 ? -1.269 44.75 3.785 1 98.19 375 ALA B C 1
ATOM 6055 O O . ALA B 1 375 ? -0.593 44.781 2.754 1 98.19 375 ALA B O 1
ATOM 6056 N N . TYR B 1 376 ? -2.527 44.281 3.797 1 98.12 376 TYR B N 1
ATOM 6057 C CA . TYR B 1 376 ? -3.104 43.625 2.627 1 98.12 376 TYR B CA 1
ATOM 6058 C C . TYR B 1 376 ? -4.07 44.562 1.902 1 98.12 376 TYR B C 1
ATOM 6060 O O . TYR B 1 376 ? -4.418 44.312 0.742 1 98.12 376 TYR B O 1
ATOM 6068 N N . GLY B 1 377 ? -4.551 45.562 2.541 1 97.56 377 GLY B N 1
ATOM 6069 C CA . GLY B 1 377 ? -5.492 46.5 1.942 1 97.56 377 GLY B CA 1
ATOM 6070 C C . GLY B 1 377 ? -6.918 45.969 1.934 1 97.56 377 GLY B C 1
ATOM 6071 O O . GLY B 1 377 ? -7.793 46.562 1.299 1 97.56 377 GLY B O 1
ATOM 6072 N N . THR B 1 378 ? -7.203 44.875 2.525 1 96.88 378 THR B N 1
ATOM 6073 C CA . THR B 1 378 ? -8.523 44.25 2.658 1 96.88 378 THR B CA 1
ATOM 6074 C C . THR B 1 378 ? -8.711 43.688 4.055 1 96.88 378 THR B C 1
ATOM 6076 O O . THR B 1 378 ? -7.746 43.281 4.707 1 96.88 378 THR B O 1
ATOM 6079 N N . PRO B 1 379 ? -9.938 43.656 4.551 1 95.88 379 PRO B N 1
ATOM 6080 C CA . PRO B 1 379 ? -10.188 43.156 5.91 1 95.88 379 PRO B CA 1
ATOM 6081 C C . PRO B 1 379 ? -9.797 41.688 6.094 1 95.88 379 PRO B C 1
ATOM 6083 O O . PRO B 1 379 ? -9.961 40.875 5.172 1 95.88 379 PRO B O 1
ATOM 6086 N N . MET B 1 380 ? -9.383 41.375 7.297 1 95.5 380 MET B N 1
ATOM 6087 C CA . MET B 1 380 ? -9 40 7.676 1 95.5 380 MET B CA 1
ATOM 6088 C C . MET B 1 380 ? -10.234 39.125 7.824 1 95.5 380 MET B C 1
ATOM 6090 O O . MET B 1 380 ? -11.172 39.469 8.555 1 95.5 380 MET B O 1
ATOM 6094 N N . ALA B 1 381 ? -10.227 38 7.188 1 93.12 381 ALA B N 1
ATOM 6095 C CA . ALA B 1 381 ? -11.305 37.031 7.328 1 93.12 381 ALA B CA 1
ATOM 6096 C C . ALA B 1 381 ? -11.07 36.125 8.531 1 93.12 381 ALA B C 1
ATOM 6098 O O . ALA B 1 381 ? -9.945 36 9.016 1 93.12 381 ALA B O 1
ATOM 6099 N N . ARG B 1 382 ? -12.164 35.562 9.078 1 92.38 382 ARG B N 1
ATOM 6100 C CA . ARG B 1 382 ? -12.109 34.5 10.07 1 92.38 382 ARG B CA 1
ATOM 6101 C C . ARG B 1 382 ? -12.406 33.125 9.445 1 92.38 382 ARG B C 1
ATOM 6103 O O . ARG B 1 382 ? -13.508 32.906 8.93 1 92.38 382 ARG B O 1
ATOM 6110 N N . LEU B 1 383 ? -11.469 32.312 9.523 1 91.19 383 LEU B N 1
ATOM 6111 C CA . LEU B 1 383 ? -11.609 31.016 8.852 1 91.19 383 LEU B CA 1
ATOM 6112 C C . LEU B 1 383 ? -11.508 29.875 9.852 1 91.19 383 LEU B C 1
ATOM 6114 O O . LEU B 1 383 ? -10.875 30 10.898 1 91.19 383 LEU B O 1
ATOM 6118 N N . GLY B 1 384 ? -12.242 28.812 9.516 1 89.25 384 GLY B N 1
ATOM 6119 C CA . GLY B 1 384 ? -11.852 27.531 10.109 1 89.25 384 GLY B CA 1
ATOM 6120 C C . GLY B 1 384 ? -10.742 26.828 9.352 1 89.25 384 GLY B C 1
ATOM 6121 O O . GLY B 1 384 ? -10.422 27.203 8.227 1 89.25 384 GLY B O 1
ATOM 6122 N N . GLN B 1 385 ? -10.141 25.938 10.031 1 87.62 385 GLN B N 1
ATOM 6123 C CA . GLN B 1 385 ? -9.164 25.047 9.414 1 87.62 385 GLN B CA 1
ATOM 6124 C C . GLN B 1 385 ? -9.383 23.609 9.875 1 87.62 385 GLN B C 1
ATOM 6126 O O . GLN B 1 385 ? -9.547 23.344 11.07 1 87.62 385 GLN B O 1
ATOM 6131 N N . GLY B 1 386 ? -9.336 22.734 8.852 1 82.25 386 GLY B N 1
ATOM 6132 C CA . GLY B 1 386 ? -9.602 21.328 9.148 1 82.25 386 GLY B CA 1
ATOM 6133 C C . GLY B 1 386 ? -8.391 20.609 9.695 1 82.25 386 GLY B C 1
ATOM 6134 O O . GLY B 1 386 ? -8.508 19.469 10.18 1 82.25 386 GLY B O 1
ATOM 6135 N N . GLY B 1 387 ? -7.25 21.219 9.625 1 86.19 387 GLY B N 1
ATOM 6136 C CA . GLY B 1 387 ? -6.062 20.641 10.25 1 86.19 387 GLY B CA 1
ATOM 6137 C C . GLY B 1 387 ? -6.059 20.781 11.758 1 86.19 387 GLY B C 1
ATOM 6138 O O . GLY B 1 387 ? -6.984 21.359 12.336 1 86.19 387 GLY B O 1
ATOM 6139 N N . SER B 1 388 ? -5.07 20.125 12.344 1 88.94 388 SER B N 1
ATOM 6140 C CA . SER B 1 388 ? -4.992 20.109 13.797 1 88.94 388 SER B CA 1
ATOM 6141 C C . SER B 1 388 ? -3.645 20.625 14.289 1 88.94 388 SER B C 1
ATOM 6143 O O . SER B 1 388 ? -2.602 20.312 13.711 1 88.94 388 SER B O 1
ATOM 6145 N N . ILE B 1 389 ? -3.752 21.453 15.281 1 91.69 389 ILE B N 1
ATOM 6146 C CA . ILE B 1 389 ? -2.578 21.906 16.016 1 91.69 389 ILE B CA 1
ATOM 6147 C C . ILE B 1 389 ? -2.822 21.734 17.516 1 91.69 389 ILE B C 1
ATOM 6149 O O . ILE B 1 389 ? -3.096 22.703 18.219 1 91.69 389 ILE B O 1
ATOM 6153 N N . PRO B 1 390 ? -2.594 20.594 18.016 1 90.94 390 PRO B N 1
ATOM 6154 C CA . PRO B 1 390 ? -2.934 20.281 19.406 1 90.94 390 PRO B CA 1
ATOM 6155 C C . PRO B 1 390 ? -2.271 21.219 20.406 1 90.94 390 PRO B C 1
ATOM 6157 O O . PRO B 1 390 ? -2.811 21.453 21.484 1 90.94 390 PRO B O 1
ATOM 6160 N N . LEU B 1 391 ? -1.223 21.781 20.062 1 94.44 391 LEU B N 1
ATOM 6161 C CA . LEU B 1 391 ? -0.469 22.688 20.922 1 94.44 391 LEU B CA 1
ATOM 6162 C C . LEU B 1 391 ? -1.313 23.891 21.328 1 94.44 391 LEU B C 1
ATOM 6164 O O . LEU B 1 391 ? -1.126 24.453 22.406 1 94.44 391 LEU B O 1
ATOM 6168 N N . CYS B 1 392 ? -2.244 24.297 20.516 1 95.69 392 CYS B N 1
ATOM 6169 C CA . CYS B 1 392 ? -3.094 25.438 20.828 1 95.69 392 CYS B CA 1
ATOM 6170 C C . CYS B 1 392 ? -3.889 25.203 22.094 1 95.69 392 CYS B C 1
ATOM 6172 O O . CYS B 1 392 ? -4.035 26.109 22.922 1 95.69 392 CYS B O 1
ATOM 6174 N N . ASN B 1 393 ? -4.348 24.031 22.266 1 94.88 393 ASN B N 1
ATOM 6175 C CA . ASN B 1 393 ? -5.078 23.703 23.484 1 94.88 393 ASN B CA 1
ATOM 6176 C C . ASN B 1 393 ? -4.16 23.703 24.703 1 94.88 393 ASN B C 1
ATOM 6178 O O . ASN B 1 393 ? -4.57 24.094 25.797 1 94.88 393 ASN B O 1
ATOM 6182 N N . VAL B 1 394 ? -2.99 23.234 24.516 1 95.56 394 VAL B N 1
ATOM 6183 C CA . VAL B 1 394 ? -2.014 23.219 25.609 1 95.56 394 VAL B CA 1
ATOM 6184 C C . VAL B 1 394 ? -1.691 24.656 26.031 1 95.56 394 VAL B C 1
ATOM 6186 O O . VAL B 1 394 ? -1.641 24.953 27.219 1 95.56 394 VAL B O 1
ATOM 6189 N N . PHE B 1 395 ? -1.476 25.531 25.062 1 97.12 395 PHE B N 1
ATOM 6190 C CA . PHE B 1 395 ? -1.256 26.938 25.359 1 97.12 395 PHE B CA 1
ATOM 6191 C C . PHE B 1 395 ? -2.453 27.531 26.109 1 97.12 395 PHE B C 1
ATOM 6193 O O . PHE B 1 395 ? -2.291 28.203 27.125 1 97.12 395 PHE B O 1
ATOM 6200 N N . ALA B 1 396 ? -3.611 27.281 25.625 1 95.69 396 ALA B N 1
ATOM 6201 C CA . ALA B 1 396 ? -4.824 27.828 26.219 1 95.69 396 ALA B CA 1
ATOM 6202 C C . ALA B 1 396 ? -4.988 27.359 27.656 1 95.69 396 ALA B C 1
ATOM 6204 O O . ALA B 1 396 ? -5.395 28.125 28.531 1 95.69 396 ALA B O 1
ATOM 6205 N N . ASP B 1 397 ? -4.703 26.109 27.906 1 95.88 397 ASP B N 1
ATOM 6206 C CA . ASP B 1 397 ? -4.836 25.531 29.25 1 95.88 397 ASP B CA 1
ATOM 6207 C C . ASP B 1 397 ? -3.756 26.078 30.188 1 95.88 397 ASP B C 1
ATOM 6209 O O . ASP B 1 397 ? -4.02 26.328 31.359 1 95.88 397 ASP B O 1
ATOM 6213 N N . THR B 1 398 ? -2.559 26.172 29.641 1 97.19 398 THR B N 1
ATOM 6214 C CA . THR B 1 398 ? -1.421 26.609 30.453 1 97.19 398 THR B CA 1
ATOM 6215 C C . THR B 1 398 ? -1.487 28.109 30.719 1 97.19 398 THR B C 1
ATOM 6217 O O . THR B 1 398 ? -1.076 28.562 31.781 1 97.19 398 THR B O 1
ATOM 6220 N N . TYR B 1 399 ? -2.008 28.875 29.703 1 96.88 399 TYR B N 1
ATOM 6221 C CA . TYR B 1 399 ? -2.117 30.312 29.797 1 96.88 399 TYR B CA 1
ATOM 6222 C C . TYR B 1 399 ? -3.539 30.781 29.5 1 96.88 399 TYR B C 1
ATOM 6224 O O . TYR B 1 399 ? -3.787 31.438 28.5 1 96.88 399 TYR B O 1
ATOM 6232 N N . PRO B 1 400 ? -4.492 30.672 30.375 1 94.69 400 PRO B N 1
ATOM 6233 C CA . PRO B 1 400 ? -5.898 30.969 30.094 1 94.69 400 PRO B CA 1
ATOM 6234 C C . PRO B 1 400 ? -6.137 32.438 29.781 1 94.69 400 PRO B C 1
ATOM 6236 O O . PRO B 1 400 ? -7.133 32.781 29.141 1 94.69 400 PRO B O 1
ATOM 6239 N N . GLY B 1 401 ? -5.266 33.281 30.172 1 94.62 401 GLY B N 1
ATOM 6240 C CA . GLY B 1 401 ? -5.414 34.719 29.891 1 94.62 401 GLY B CA 1
ATOM 6241 C C . GLY B 1 401 ? -4.812 35.125 28.562 1 94.62 401 GLY B C 1
ATOM 6242 O O . GLY B 1 401 ? -5.016 36.25 28.109 1 94.62 401 GLY B O 1
ATOM 6243 N N . ALA B 1 402 ? -4.109 34.25 27.969 1 96.5 402 ALA B N 1
ATOM 6244 C CA . ALA B 1 402 ? -3.416 34.594 26.719 1 96.5 402 ALA B CA 1
ATOM 6245 C C . ALA B 1 402 ? -4.352 34.5 25.531 1 96.5 402 ALA B C 1
ATOM 6247 O O . ALA B 1 402 ? -5.184 33.562 25.469 1 96.5 402 ALA B O 1
ATOM 6248 N N . GLU B 1 403 ? -4.25 35.438 24.609 1 97.19 403 GLU B N 1
ATOM 6249 C CA . GLU B 1 403 ? -4.91 35.312 23.312 1 97.19 403 GLU B CA 1
ATOM 6250 C C . GLU B 1 403 ? -4.066 34.5 22.344 1 97.19 403 GLU B C 1
ATOM 6252 O O . GLU B 1 403 ? -2.879 34.781 22.156 1 97.19 403 GLU B O 1
ATOM 6257 N N . ILE B 1 404 ? -4.676 33.5 21.75 1 97.56 404 ILE B N 1
ATOM 6258 C CA . ILE B 1 404 ? -3.977 32.656 20.781 1 97.56 404 ILE B CA 1
ATOM 6259 C C . ILE B 1 404 ? -4.414 33.031 19.375 1 97.56 404 ILE B C 1
ATOM 6261 O O . ILE B 1 404 ? -5.598 32.938 19.031 1 97.56 404 ILE B O 1
ATOM 6265 N N . LEU B 1 405 ? -3.48 33.5 18.578 1 97.5 405 LEU B N 1
ATOM 6266 C CA . LEU B 1 405 ? -3.707 33.969 17.219 1 97.5 405 LEU B CA 1
ATOM 6267 C C . LEU B 1 405 ? -3.055 33.031 16.203 1 97.5 405 LEU B C 1
ATOM 6269 O O . LEU B 1 405 ? -1.856 32.75 16.297 1 97.5 405 LEU B O 1
ATOM 6273 N N . LEU B 1 406 ? -3.854 32.531 15.266 1 97.88 406 LEU B N 1
ATOM 6274 C CA . LEU B 1 406 ? -3.336 31.625 14.258 1 97.88 406 LEU B CA 1
ATOM 6275 C C . LEU B 1 406 ? -3.27 32.312 12.891 1 97.88 406 LEU B C 1
ATOM 6277 O O . LEU B 1 406 ? -4.301 32.656 12.32 1 97.88 406 LEU B O 1
ATOM 6281 N N . VAL B 1 407 ? -2.066 32.469 12.375 1 97.88 407 VAL B N 1
ATOM 6282 C CA . VAL B 1 407 ? -1.831 33.125 11.094 1 97.88 407 VAL B CA 1
ATOM 6283 C C . VAL B 1 407 ? -0.654 32.469 10.383 1 97.88 407 VAL B C 1
ATOM 6285 O O . VAL B 1 407 ? -0.023 31.562 10.922 1 97.88 407 VAL B O 1
ATOM 6288 N N . GLY B 1 408 ? -0.374 32.906 9.164 1 97.94 408 GLY B N 1
ATOM 6289 C CA . GLY B 1 408 ? 0.813 32.438 8.469 1 97.94 408 GLY B CA 1
ATOM 6290 C C . GLY B 1 408 ? 0.708 32.562 6.961 1 97.94 408 GLY B C 1
ATOM 6291 O O . GLY B 1 408 ? -0.16 33.281 6.453 1 97.94 408 GLY B O 1
ATOM 6292 N N . VAL B 1 409 ? 1.628 31.859 6.254 1 98.31 409 VAL B N 1
ATOM 6293 C CA . VAL B 1 409 ? 1.802 32.094 4.824 1 98.31 409 VAL B CA 1
ATOM 6294 C C . VAL B 1 409 ? 1.255 30.906 4.031 1 98.31 409 VAL B C 1
ATOM 6296 O O . VAL B 1 409 ? 1.464 30.812 2.82 1 98.31 409 VAL B O 1
ATOM 6299 N N . GLU B 1 410 ? 0.495 30.016 4.668 1 97.12 410 GLU B N 1
ATOM 6300 C CA . GLU B 1 410 ? 0.116 28.734 4.078 1 97.12 410 GLU B CA 1
ATOM 6301 C C . GLU B 1 410 ? -1.26 28.812 3.424 1 97.12 410 GLU B C 1
ATOM 6303 O O . GLU B 1 410 ? -2.154 28.031 3.748 1 97.12 410 GLU B O 1
ATOM 6308 N N . GLU B 1 411 ? -1.415 29.703 2.418 1 94.56 411 GLU B N 1
ATOM 6309 C CA . GLU B 1 411 ? -2.668 29.75 1.672 1 94.56 411 GLU B CA 1
ATOM 6310 C C . GLU B 1 411 ? -2.881 28.484 0.862 1 94.56 411 GLU B C 1
ATOM 6312 O O . GLU B 1 411 ? -1.957 27.688 0.696 1 94.56 411 GLU B O 1
ATOM 6317 N N . PRO B 1 412 ? -4.109 28.188 0.397 1 91.94 412 PRO B N 1
ATOM 6318 C CA . PRO B 1 412 ? -4.512 26.875 -0.109 1 91.94 412 PRO B CA 1
ATOM 6319 C C . PRO B 1 412 ? -3.658 26.406 -1.283 1 91.94 412 PRO B C 1
ATOM 6321 O O . PRO B 1 412 ? -3.441 25.203 -1.452 1 91.94 412 PRO B O 1
ATOM 6324 N N . MET B 1 413 ? -3.098 27.219 -2.025 1 93.56 413 MET B N 1
ATOM 6325 C CA . MET B 1 413 ? -2.352 26.828 -3.221 1 93.56 413 MET B CA 1
ATOM 6326 C C . MET B 1 413 ? -0.923 26.438 -2.865 1 93.56 413 MET B C 1
ATOM 6328 O O . MET B 1 413 ? -0.163 26 -3.729 1 93.56 413 MET B O 1
ATOM 6332 N N . ALA B 1 414 ? -0.585 26.531 -1.603 1 96.62 414 ALA B N 1
ATOM 6333 C CA . ALA B 1 414 ? 0.776 26.25 -1.157 1 96.62 414 ALA B CA 1
ATOM 6334 C C . ALA B 1 414 ? 1.079 24.75 -1.26 1 96.62 414 ALA B C 1
ATOM 6336 O O . ALA B 1 414 ? 2.242 24.344 -1.215 1 96.62 414 ALA B O 1
ATOM 6337 N N . ALA B 1 415 ? 0.103 23.906 -1.333 1 95.44 415 ALA B N 1
ATOM 6338 C CA . ALA B 1 415 ? 0.23 22.469 -1.492 1 95.44 415 ALA B CA 1
ATOM 6339 C C . ALA B 1 415 ? 1.056 21.859 -0.36 1 95.44 415 ALA B C 1
ATOM 6341 O O . ALA B 1 415 ? 1.971 21.062 -0.605 1 95.44 415 ALA B O 1
ATOM 6342 N N . ILE B 1 416 ? 0.787 22.359 0.868 1 95.44 416 ILE B N 1
ATOM 6343 C CA . ILE B 1 416 ? 1.484 21.766 2.008 1 95.44 416 ILE B CA 1
ATOM 6344 C C . ILE B 1 416 ? 1.087 20.312 2.158 1 95.44 416 ILE B C 1
ATOM 6346 O O . ILE B 1 416 ? -0.037 19.922 1.826 1 95.44 416 ILE B O 1
ATOM 6350 N N . HIS B 1 417 ? 2.031 19.438 2.615 1 93.19 417 HIS B N 1
ATOM 6351 C CA . HIS B 1 417 ? 1.872 18 2.807 1 93.19 417 HIS B CA 1
ATOM 6352 C C . HIS B 1 417 ? 1.76 17.266 1.469 1 93.19 417 HIS B C 1
ATOM 6354 O O . HIS B 1 417 ? 1.401 16.094 1.426 1 93.19 417 HIS B O 1
ATOM 6360 N N . ALA B 1 418 ? 2.033 17.969 0.323 1 94.75 418 ALA B N 1
ATOM 6361 C CA . ALA B 1 418 ? 1.964 17.422 -1.024 1 94.75 418 ALA B CA 1
ATOM 6362 C C . ALA B 1 418 ? 3.213 17.766 -1.828 1 94.75 418 ALA B C 1
ATOM 6364 O O . ALA B 1 418 ? 3.971 18.656 -1.449 1 94.75 418 ALA B O 1
ATOM 6365 N N . PRO B 1 419 ? 3.461 17 -2.922 1 94.94 419 PRO B N 1
ATOM 6366 C CA . PRO B 1 419 ? 4.508 17.469 -3.836 1 94.94 419 PRO B CA 1
ATOM 6367 C C . PRO B 1 419 ? 4.23 18.859 -4.383 1 94.94 419 PRO B C 1
ATOM 6369 O O . PRO B 1 419 ? 3.074 19.297 -4.426 1 94.94 419 PRO B O 1
ATOM 6372 N N . ASN B 1 420 ? 5.324 19.531 -4.695 1 97.31 420 ASN B N 1
ATOM 6373 C CA . ASN B 1 420 ? 5.273 20.859 -5.289 1 97.31 420 ASN B CA 1
ATOM 6374 C C . ASN B 1 420 ? 4.777 21.906 -4.285 1 97.31 420 ASN B C 1
ATOM 6376 O O . ASN B 1 420 ? 4.055 22.828 -4.656 1 97.31 420 ASN B O 1
ATOM 6380 N N . GLU B 1 421 ? 5.02 21.672 -3.031 1 98 421 GLU B N 1
ATOM 6381 C CA . GLU B 1 421 ? 4.812 22.719 -2.047 1 98 421 GLU B CA 1
ATOM 6382 C C . GLU B 1 421 ? 5.512 24.016 -2.467 1 98 421 GLU B C 1
ATOM 6384 O O . GLU B 1 421 ? 6.613 23.984 -3.018 1 98 421 GLU B O 1
ATOM 6389 N N . SER B 1 422 ? 4.836 25.125 -2.229 1 98.56 422 SER B N 1
ATOM 6390 C CA . SER B 1 422 ? 5.387 26.422 -2.607 1 98.56 422 SER B CA 1
ATOM 6391 C C . SER B 1 422 ? 4.809 27.547 -1.747 1 98.56 422 SER B C 1
ATOM 6393 O O . SER B 1 422 ? 3.834 27.344 -1.019 1 98.56 422 SER B O 1
ATOM 6395 N N . VAL B 1 423 ? 5.449 28.656 -1.799 1 98.81 423 VAL B N 1
ATOM 6396 C CA . VAL B 1 423 ? 4.938 29.844 -1.132 1 98.81 423 VAL B CA 1
ATOM 6397 C C . VAL B 1 423 ? 4.977 31.031 -2.092 1 98.81 423 VAL B C 1
ATOM 6399 O O . VAL B 1 423 ? 5.914 31.172 -2.883 1 98.81 423 VAL B O 1
ATOM 6402 N N . ASP B 1 424 ? 3.896 31.781 -2.121 1 98.62 424 ASP B N 1
ATOM 6403 C CA . ASP B 1 424 ? 3.934 33.062 -2.809 1 98.62 424 ASP B CA 1
ATOM 6404 C C . ASP B 1 424 ? 4.777 34.062 -2.035 1 98.62 424 ASP B C 1
ATOM 6406 O O . ASP B 1 424 ? 4.445 34.438 -0.902 1 98.62 424 ASP B O 1
ATOM 6410 N N . PRO B 1 425 ? 5.855 34.531 -2.631 1 98.69 425 PRO B N 1
ATOM 6411 C CA . PRO B 1 425 ? 6.734 35.438 -1.894 1 98.69 425 PRO B CA 1
ATOM 6412 C C . PRO B 1 425 ? 6.008 36.688 -1.371 1 98.69 425 PRO B C 1
ATOM 6414 O O . PRO B 1 425 ? 6.379 37.219 -0.329 1 98.69 425 PRO B O 1
ATOM 6417 N N . THR B 1 426 ? 4.934 37.062 -2.008 1 98.56 426 THR B N 1
ATOM 6418 C CA . THR B 1 426 ? 4.203 38.219 -1.532 1 98.56 426 THR B CA 1
ATOM 6419 C C . THR B 1 426 ? 3.502 37.906 -0.211 1 98.56 426 THR B C 1
ATOM 6421 O O . THR B 1 426 ? 3.254 38.812 0.587 1 98.56 426 THR B O 1
ATOM 6424 N N . GLU B 1 427 ? 3.178 36.656 -0.004 1 98.62 427 GLU B N 1
ATOM 6425 C CA . GLU B 1 427 ? 2.586 36.281 1.278 1 98.62 427 GLU B CA 1
ATOM 6426 C C . GLU B 1 427 ? 3.596 36.438 2.414 1 98.62 427 GLU B C 1
ATOM 6428 O O . GLU B 1 427 ? 3.232 36.781 3.533 1 98.62 427 GLU B O 1
ATOM 6433 N N . ILE B 1 428 ? 4.883 36.125 2.15 1 98.81 428 ILE B N 1
ATOM 6434 C CA . ILE B 1 428 ? 5.914 36.312 3.164 1 98.81 428 ILE B CA 1
ATOM 6435 C C . ILE B 1 428 ? 6.074 37.812 3.457 1 98.81 428 ILE B C 1
ATOM 6437 O O . ILE B 1 428 ? 6.102 38.219 4.621 1 98.81 428 ILE B O 1
ATOM 6441 N N . ALA B 1 429 ? 6.117 38.594 2.412 1 98.81 429 ALA B N 1
ATOM 6442 C CA . ALA B 1 429 ? 6.309 40.031 2.574 1 98.81 429 ALA B CA 1
ATOM 6443 C C . ALA B 1 429 ? 5.133 40.656 3.318 1 98.81 429 ALA B C 1
ATOM 6445 O O . ALA B 1 429 ? 5.328 41.406 4.27 1 98.81 429 ALA B O 1
ATOM 6446 N N . ASN B 1 430 ? 3.936 40.344 2.871 1 98.81 430 ASN B N 1
ATOM 6447 C CA . ASN B 1 430 ? 2.742 40.938 3.459 1 98.81 430 ASN B CA 1
ATOM 6448 C C . ASN B 1 430 ? 2.535 40.469 4.898 1 98.81 430 ASN B C 1
ATOM 6450 O O . ASN B 1 430 ? 2.152 41.25 5.762 1 98.81 430 ASN B O 1
ATOM 6454 N N . MET B 1 431 ? 2.768 39.219 5.156 1 98.81 431 MET B N 1
ATOM 6455 C CA . MET B 1 431 ? 2.604 38.719 6.516 1 98.81 431 MET B CA 1
ATOM 6456 C C . MET B 1 431 ? 3.682 39.281 7.441 1 98.81 431 MET B C 1
ATOM 6458 O O . MET B 1 431 ? 3.428 39.5 8.617 1 98.81 431 MET B O 1
ATOM 6462 N N . ALA B 1 432 ? 4.91 39.438 6.891 1 98.88 432 ALA B N 1
ATOM 6463 C CA . ALA B 1 432 ? 5.949 40.094 7.676 1 98.88 432 ALA B CA 1
ATOM 6464 C C . ALA B 1 432 ? 5.535 41.531 8.055 1 98.88 432 ALA B C 1
ATOM 6466 O O . ALA B 1 432 ? 5.711 41.938 9.203 1 98.88 432 ALA B O 1
ATOM 6467 N N . LEU B 1 433 ? 5 42.219 7.082 1 98.75 433 LEU B N 1
ATOM 6468 C CA . LEU B 1 433 ? 4.512 43.562 7.324 1 98.75 433 LEU B CA 1
ATOM 6469 C C . LEU B 1 433 ? 3.404 43.562 8.375 1 98.75 433 LEU B C 1
ATOM 6471 O O . LEU B 1 433 ? 3.414 44.406 9.289 1 98.75 433 LEU B O 1
ATOM 6475 N N . ALA B 1 434 ? 2.48 42.656 8.234 1 98.81 434 ALA B N 1
ATOM 6476 C CA . ALA B 1 434 ? 1.368 42.562 9.172 1 98.81 434 ALA B CA 1
ATOM 6477 C C . ALA B 1 434 ? 1.867 42.219 10.578 1 98.81 434 ALA B C 1
ATOM 6479 O O . ALA B 1 434 ? 1.369 42.75 11.562 1 98.81 434 ALA B O 1
ATOM 6480 N N . THR B 1 435 ? 2.803 41.312 10.664 1 98.75 435 THR B N 1
ATOM 6481 C CA . THR B 1 435 ? 3.348 40.906 11.953 1 98.75 435 THR B CA 1
ATOM 6482 C C . THR B 1 435 ? 4.062 42.062 12.641 1 98.75 435 THR B C 1
ATOM 6484 O O . THR B 1 435 ? 3.861 42.281 13.828 1 98.75 435 THR B O 1
ATOM 6487 N N . ALA B 1 436 ? 4.895 42.812 11.898 1 98.56 436 ALA B N 1
ATOM 6488 C CA . ALA B 1 436 ? 5.555 44 12.438 1 98.56 436 ALA B CA 1
ATOM 6489 C C . ALA B 1 436 ? 4.535 45.031 12.93 1 98.56 436 ALA B C 1
ATOM 6491 O O . ALA B 1 436 ? 4.668 45.562 14.023 1 98.56 436 ALA B O 1
ATOM 6492 N N . GLY B 1 437 ? 3.531 45.25 12.102 1 98 437 GLY B N 1
ATOM 6493 C CA . GLY B 1 437 ? 2.467 46.156 12.477 1 98 437 GLY B CA 1
ATOM 6494 C C . GLY B 1 437 ? 1.69 45.719 13.695 1 98 437 GLY B C 1
ATOM 6495 O O . GLY B 1 437 ? 1.294 46.531 14.523 1 98 437 GLY B O 1
ATOM 6496 N N . PHE B 1 438 ? 1.454 44.5 13.875 1 98.38 438 PHE B N 1
ATOM 6497 C CA . PHE B 1 438 ? 0.769 43.906 15.031 1 98.38 438 PHE B CA 1
ATOM 6498 C C . PHE B 1 438 ? 1.535 44.219 16.312 1 98.38 438 PHE B C 1
ATOM 6500 O O . PHE B 1 438 ? 0.95 44.625 17.312 1 98.38 438 PHE B O 1
ATOM 6507 N N . LEU B 1 439 ? 2.838 43.875 16.219 1 98.19 439 LEU B N 1
ATOM 6508 C CA . LEU B 1 439 ? 3.654 44.094 17.406 1 98.19 439 LEU B CA 1
ATOM 6509 C C . LEU B 1 439 ? 3.621 45.562 17.844 1 98.19 439 LEU B C 1
ATOM 6511 O O . LEU B 1 439 ? 3.551 45.844 19.031 1 98.19 439 LEU B O 1
ATOM 6515 N N . GLN B 1 440 ? 3.578 46.469 16.875 1 96.62 440 GLN B N 1
ATOM 6516 C CA . GLN B 1 440 ? 3.504 47.875 17.172 1 96.62 440 GLN B CA 1
ATOM 6517 C C . GLN B 1 440 ? 2.137 48.25 17.734 1 96.62 440 GLN B C 1
ATOM 6519 O O . GLN B 1 440 ? 2.047 48.969 18.75 1 96.62 440 GLN B O 1
ATOM 6524 N N . ARG B 1 441 ? 1.138 47.75 17.156 1 96.56 441 ARG B N 1
ATOM 6525 C CA . ARG B 1 441 ? -0.222 48.094 17.531 1 96.56 441 ARG B CA 1
ATOM 6526 C C . ARG B 1 441 ? -0.58 47.5 18.891 1 96.56 441 ARG B C 1
ATOM 6528 O O . ARG B 1 441 ? -1.292 48.125 19.688 1 96.56 441 ARG B O 1
ATOM 6535 N N . TYR B 1 442 ? -0.142 46.312 19.109 1 97.25 442 TYR B N 1
ATOM 6536 C CA . TYR B 1 442 ? -0.47 45.625 20.359 1 97.25 442 TYR B CA 1
ATOM 6537 C C . TYR B 1 442 ? 0.162 46.344 21.547 1 97.25 442 TYR B C 1
ATOM 6539 O O . TYR B 1 442 ? -0.446 46.438 22.625 1 97.25 442 TYR B O 1
ATOM 6547 N N . ALA B 1 443 ? 1.338 46.812 21.422 1 94.06 443 ALA B N 1
ATOM 6548 C CA . ALA B 1 443 ? 2.004 47.594 22.469 1 94.06 443 ALA B CA 1
ATOM 6549 C C . ALA B 1 443 ? 1.173 48.812 22.859 1 94.06 443 ALA B C 1
ATOM 6551 O O . ALA B 1 443 ? 1.073 49.156 24.047 1 94.06 443 ALA B O 1
ATOM 6552 N N . ASP B 1 444 ? 0.586 49.438 21.891 1 88 444 ASP B N 1
ATOM 6553 C CA . ASP B 1 444 ? -0.189 50.625 22.109 1 88 444 ASP B CA 1
ATOM 6554 C C . ASP B 1 444 ? -1.51 50.312 22.812 1 88 444 ASP B C 1
ATOM 6556 O O . ASP B 1 444 ? -2.012 51.125 23.594 1 88 444 ASP B O 1
ATOM 6560 N N . SER B 1 445 ? -2.078 49.25 22.484 1 77.5 445 SER B N 1
ATOM 6561 C CA . SER B 1 445 ? -3.373 48.875 23.047 1 77.5 445 SER B CA 1
ATOM 6562 C C . SER B 1 445 ? -3.248 48.438 24.5 1 77.5 445 SER B C 1
ATOM 6564 O O . SER B 1 445 ? -4.141 48.719 25.312 1 77.5 445 SER B O 1
ATOM 6566 N N . ALA B 1 446 ? -2.285 47.719 24.797 1 66.44 446 ALA B N 1
ATOM 6567 C CA . ALA B 1 446 ? -2.062 47.281 26.172 1 66.44 446 ALA B CA 1
ATOM 6568 C C . ALA B 1 446 ? -1.733 48.469 27.078 1 66.44 446 ALA B C 1
ATOM 6570 O O . ALA B 1 446 ? -2.027 48.438 28.281 1 66.44 446 ALA B O 1
ATOM 6571 N N . ALA B 1 447 ? -1.143 49.469 26.531 1 55.62 447 ALA B N 1
ATOM 6572 C CA . ALA B 1 447 ? -0.823 50.719 27.25 1 55.62 447 ALA B CA 1
ATOM 6573 C C . ALA B 1 447 ? -2.084 51.531 27.531 1 55.62 447 ALA B C 1
ATOM 6575 O O . ALA B 1 447 ? -2.096 52.375 28.438 1 55.62 447 ALA B O 1
ATOM 6576 N N . ARG B 1 448 ? -3.191 51.125 26.906 1 48.47 448 ARG B N 1
ATOM 6577 C CA . ARG B 1 448 ? -4.445 51.812 27.219 1 48.47 448 ARG B CA 1
ATOM 6578 C C . ARG B 1 448 ? -5.277 51 28.219 1 48.47 448 ARG B C 1
ATOM 6580 O O . ARG B 1 448 ? -5.27 49.781 28.188 1 48.47 448 ARG B O 1
#